Protein AF-0000000066460357 (afdb_homodimer)

Solvent-accessible surface area (backbone atoms only — not comparable to full-atom values): 44525 Å² total; per-residue (Å²): 132,82,74,76,64,81,78,80,60,92,70,39,33,59,37,8,49,44,12,53,27,38,51,26,32,54,43,13,51,53,34,51,32,76,46,50,54,50,42,19,39,23,78,43,82,84,43,71,56,50,73,52,26,32,72,58,51,26,42,52,59,30,25,70,37,24,52,31,45,53,32,20,38,32,20,19,54,67,32,37,60,44,50,45,26,42,76,66,70,34,50,58,61,23,48,52,50,48,23,51,49,55,44,48,48,54,47,56,51,48,47,58,50,44,53,46,48,50,51,37,44,52,38,20,59,70,44,53,22,56,67,21,54,30,39,63,30,58,68,48,24,77,60,31,42,69,49,61,95,40,70,68,57,42,50,53,51,49,52,42,46,68,51,53,23,70,74,80,30,46,44,84,61,46,67,82,52,34,57,56,42,50,50,53,51,46,49,51,51,48,52,47,50,49,39,35,42,56,56,40,34,72,73,50,49,56,51,51,44,51,47,51,26,52,48,21,50,62,72,59,31,52,70,45,46,35,25,24,36,50,10,35,53,50,22,51,49,44,62,73,45,48,84,48,34,42,68,68,52,62,80,66,53,24,55,51,35,28,53,50,8,44,48,41,39,33,56,38,77,37,62,34,72,45,37,72,72,42,30,52,54,49,60,60,48,61,76,73,49,51,82,94,55,62,66,47,44,47,40,19,42,52,7,42,51,39,25,49,53,13,40,61,31,21,55,65,53,33,55,58,24,51,32,66,68,31,36,52,37,21,64,31,21,63,47,37,63,65,42,47,64,58,41,42,37,33,57,46,43,47,71,61,33,46,69,58,54,73,73,42,67,65,50,45,99,86,65,46,77,46,63,40,75,77,65,62,74,70,56,48,69,61,48,48,61,52,46,50,49,51,47,51,50,51,15,48,49,39,60,68,63,46,46,52,52,47,46,50,50,48,50,50,48,43,64,69,37,31,31,78,87,64,55,58,71,62,91,66,78,81,73,62,67,71,44,54,90,45,133,80,75,75,66,82,77,80,62,91,70,40,33,59,38,9,49,45,12,52,27,39,53,26,35,55,44,13,53,52,34,51,31,76,47,51,55,52,42,18,38,24,76,43,82,82,43,72,56,50,72,51,27,34,73,58,51,26,42,51,58,31,26,70,36,24,52,30,44,51,32,20,39,32,20,20,55,68,33,36,61,44,50,45,27,41,76,67,71,34,49,58,60,24,47,52,50,47,23,50,47,57,44,48,49,54,48,58,51,49,48,56,50,45,52,46,47,51,50,37,45,51,38,18,61,71,44,53,21,56,66,21,53,31,39,63,31,56,67,47,24,77,60,30,43,68,49,61,96,40,70,68,56,42,50,53,51,47,52,41,44,68,52,53,23,69,72,78,29,49,40,87,62,46,66,83,53,33,57,56,43,50,51,53,51,47,49,52,51,48,52,48,52,48,38,36,43,57,57,39,31,72,74,50,48,55,51,50,43,50,48,52,27,51,47,21,48,62,72,58,32,52,71,45,44,35,25,24,36,50,11,35,52,49,23,51,48,43,63,73,45,49,83,48,35,42,67,68,52,62,80,66,53,25,54,51,34,29,53,49,9,43,48,42,39,33,56,38,76,36,61,34,71,46,36,72,73,42,30,54,52,50,60,60,48,61,75,73,50,51,82,94,57,62,65,48,45,46,40,19,43,51,8,42,50,38,24,49,52,12,39,61,32,21,56,65,54,33,54,58,23,50,31,67,68,31,37,52,37,19,62,30,21,63,48,37,62,64,42,46,63,58,42,43,37,34,57,45,44,47,70,60,34,47,70,57,54,74,74,41,67,66,51,45,100,85,65,45,77,45,62,40,76,78,63,62,74,70,56,47,67,60,48,47,60,53,46,51,50,51,48,52,50,52,17,48,48,37,60,68,62,46,48,54,54,48,48,50,49,46,49,49,48,43,64,69,37,32,32,77,86,66,55,58,70,61,92,68,80,80,74,60,70,68,45,55,90,44

InterPro domains:
  IPR002656 Acyltransferase 3 domain [PF01757] (12-392)
  IPR050879 Acyltransferase 3 [PTHR23028] (8-419)

Structure (mmCIF, N/CA/C/O backbone):
data_AF-0000000066460357-model_v1
#
loop_
_entity.id
_entity.type
_entity.pdbx_description
1 polymer 'Acyltransferase 3 domain-containing protein'
#
loop_
_atom_site.group_PDB
_atom_site.id
_atom_site.type_symbol
_atom_site.label_atom_id
_atom_site.label_alt_id
_atom_site.label_comp_id
_atom_site.label_asym_id
_atom_site.label_entity_id
_atom_site.label_seq_id
_atom_site.pdbx_PDB_ins_code
_atom_site.Cartn_x
_atom_site.Cartn_y
_atom_site.Cartn_z
_atom_site.occupancy
_atom_site.B_iso_or_equiv
_atom_site.auth_seq_id
_atom_site.auth_comp_id
_atom_site.auth_asym_id
_atom_site.auth_atom_id
_atom_site.pdbx_PDB_model_num
ATOM 1 N N . MET A 1 1 ? -29.281 -44.375 -4.352 1 26.3 1 MET A N 1
ATOM 2 C CA . MET A 1 1 ? -29.156 -42.906 -4.336 1 26.3 1 MET A CA 1
ATOM 3 C C . MET A 1 1 ? -27.766 -42.469 -4.793 1 26.3 1 MET A C 1
ATOM 5 O O . MET A 1 1 ? -26.766 -42.75 -4.117 1 26.3 1 MET A O 1
ATOM 9 N N . ALA A 1 2 ? -27.609 -42.406 -6.062 1 32.72 2 ALA A N 1
ATOM 10 C CA . ALA A 1 2 ? -26.375 -42.062 -6.758 1 32.72 2 ALA A CA 1
ATOM 11 C C . ALA A 1 2 ? -25.859 -40.688 -6.312 1 32.72 2 ALA A C 1
ATOM 13 O O . ALA A 1 2 ? -26.594 -39.719 -6.34 1 32.72 2 ALA A O 1
ATOM 14 N N . SER A 1 3 ? -24.984 -40.656 -5.395 1 31.81 3 SER A N 1
ATOM 15 C CA . SER A 1 3 ? -24.359 -39.469 -4.816 1 31.81 3 SER A CA 1
ATOM 16 C C . SER A 1 3 ? -23.984 -38.438 -5.898 1 31.81 3 SER A C 1
ATOM 18 O O . SER A 1 3 ? -23.375 -38.812 -6.906 1 31.81 3 SER A O 1
ATOM 20 N N . ALA A 1 4 ? -24.828 -37.438 -6.18 1 36 4 ALA A N 1
ATOM 21 C CA . ALA A 1 4 ? -24.578 -36.312 -7.086 1 36 4 ALA A CA 1
ATOM 22 C C . ALA A 1 4 ? -23.125 -35.844 -7 1 36 4 ALA A C 1
ATOM 24 O O . ALA A 1 4 ? -22.625 -35.594 -5.91 1 36 4 ALA A O 1
ATOM 25 N N . GLY A 1 5 ? -22.281 -36.312 -7.809 1 35.75 5 GLY A N 1
ATOM 26 C CA . GLY A 1 5 ? -20.891 -35.875 -7.863 1 35.75 5 GLY A CA 1
ATOM 27 C C . GLY A 1 5 ? -20.703 -34.406 -7.578 1 35.75 5 GLY A C 1
ATOM 28 O O . GLY A 1 5 ? -21.656 -33.625 -7.637 1 35.75 5 GLY A O 1
ATOM 29 N N . PRO A 1 6 ? -19.734 -34 -6.758 1 42.41 6 PRO A N 1
ATOM 30 C CA . PRO A 1 6 ? -19.531 -32.594 -6.465 1 42.41 6 PRO A CA 1
ATOM 31 C C . PRO A 1 6 ? -19.828 -31.688 -7.664 1 42.41 6 PRO A C 1
ATOM 33 O O . PRO A 1 6 ? -19.578 -32.062 -8.805 1 42.41 6 PRO A O 1
ATOM 36 N N . LYS A 1 7 ? -20.828 -30.891 -7.609 1 46.03 7 LYS A N 1
ATOM 37 C CA . LYS A 1 7 ? -21.266 -29.953 -8.641 1 46.03 7 LYS A CA 1
ATOM 38 C C . LYS A 1 7 ? -20.062 -29.297 -9.312 1 46.03 7 LYS A C 1
ATOM 40 O O . LYS A 1 7 ? -19.203 -28.734 -8.648 1 46.03 7 LYS A O 1
ATOM 45 N N . LYS A 1 8 ? -19.703 -29.688 -10.555 1 47.88 8 LYS A N 1
ATOM 46 C CA . LYS A 1 8 ? -18.688 -29.141 -11.43 1 47.88 8 LYS A CA 1
ATOM 47 C C . LYS A 1 8 ? -18.703 -27.609 -11.414 1 47.88 8 LYS A C 1
ATOM 49 O O . LYS A 1 8 ? -19.734 -27 -11.711 1 47.88 8 LYS A O 1
ATOM 54 N N . ARG A 1 9 ? -17.812 -26.938 -10.672 1 55.19 9 ARG A N 1
ATOM 55 C CA . ARG A 1 9 ? -17.75 -25.484 -10.648 1 55.19 9 ARG A CA 1
ATOM 56 C C . ARG A 1 9 ? -17.453 -24.906 -12.031 1 55.19 9 ARG A C 1
ATOM 58 O O . ARG A 1 9 ? -16.594 -25.422 -12.75 1 55.19 9 ARG A O 1
ATOM 65 N N . GLU A 1 10 ? -18.328 -24.109 -12.711 1 55.16 10 GLU A N 1
ATOM 66 C CA . GLU A 1 10 ? -18.234 -23.469 -14.016 1 55.16 10 GLU A CA 1
ATOM 67 C C . GLU A 1 10 ? -16.844 -22.875 -14.234 1 55.16 10 GLU A C 1
ATOM 69 O O . GLU A 1 10 ? -16.359 -22.828 -15.367 1 55.16 10 GLU A O 1
ATOM 74 N N . ASP A 1 11 ? -16.125 -22.422 -13.227 1 63.09 11 ASP A N 1
ATOM 75 C CA . ASP A 1 11 ? -14.828 -21.781 -13.398 1 63.09 11 ASP A CA 1
ATOM 76 C C . ASP A 1 11 ? -13.688 -22.719 -13.031 1 63.09 11 ASP A C 1
ATOM 78 O O . ASP A 1 11 ? -12.633 -22.281 -12.57 1 63.09 11 ASP A O 1
ATOM 82 N N . ASN A 1 12 ? -13.734 -23.953 -13.367 1 80.75 12 ASN A N 1
ATOM 83 C CA . ASN A 1 12 ? -12.789 -25.031 -13.086 1 80.75 12 ASN A CA 1
ATOM 84 C C . ASN A 1 12 ? -11.562 -24.938 -13.977 1 80.75 12 ASN A C 1
ATOM 86 O O . ASN A 1 12 ? -10.477 -25.375 -13.594 1 80.75 12 ASN A O 1
ATOM 90 N N . TRP A 1 13 ? -11.719 -24.297 -15.125 1 90.81 13 TRP A N 1
ATOM 91 C CA . TRP A 1 13 ? -10.586 -24.203 -16.031 1 90.81 13 TRP A CA 1
ATOM 92 C C . TRP A 1 13 ? -9.484 -23.328 -15.453 1 90.81 13 TRP A C 1
ATOM 94 O O . TRP A 1 13 ? -8.305 -23.516 -15.75 1 90.81 13 TRP A O 1
ATOM 104 N N . VAL A 1 14 ? -9.805 -22.406 -14.586 1 94.25 14 VAL A N 1
ATOM 105 C CA . VAL A 1 14 ? -8.844 -21.516 -13.945 1 94.25 14 VAL A CA 1
ATOM 106 C C . VAL A 1 14 ? -7.938 -22.328 -13.016 1 94.25 14 VAL A C 1
ATOM 108 O O . VAL A 1 14 ? -6.738 -22.062 -12.922 1 94.25 14 VAL A O 1
ATOM 111 N N . ASP A 1 15 ? -8.484 -23.312 -12.406 1 93.5 15 ASP A N 1
ATOM 112 C CA . ASP A 1 15 ? -7.691 -24.188 -11.547 1 93.5 15 ASP A CA 1
ATOM 113 C C . ASP A 1 15 ? -6.656 -24.969 -12.359 1 93.5 15 ASP A C 1
ATOM 115 O O . ASP A 1 15 ? -5.504 -25.094 -11.938 1 93.5 15 ASP A O 1
ATOM 119 N N . GLY A 1 16 ? -7.16 -25.469 -13.414 1 95.88 16 GLY A N 1
ATOM 120 C CA . GLY A 1 16 ? -6.219 -26.156 -14.289 1 95.88 16 GLY A CA 1
ATOM 121 C C . GLY A 1 16 ? -5.082 -25.266 -14.75 1 95.88 16 GLY A C 1
ATOM 122 O O . GLY A 1 16 ? -3.928 -25.703 -14.789 1 95.88 16 GLY A O 1
ATOM 123 N N . LEU A 1 17 ? -5.402 -24.078 -15.125 1 96.62 17 LEU A N 1
ATOM 124 C CA . LEU A 1 17 ? -4.395 -23.125 -15.578 1 96.62 17 LEU A CA 1
ATOM 125 C C . LEU A 1 17 ? -3.408 -22.797 -14.461 1 96.62 17 LEU A C 1
ATOM 127 O O . LEU A 1 17 ? -2.205 -22.672 -14.711 1 96.62 17 LEU A O 1
ATOM 131 N N . ARG A 1 18 ? -3.842 -22.688 -13.289 1 96.19 18 ARG A N 1
ATOM 132 C CA . ARG A 1 18 ? -2.986 -22.469 -12.125 1 96.19 18 ARG A CA 1
ATOM 133 C C . ARG A 1 18 ? -1.989 -23.609 -11.961 1 96.19 18 ARG A C 1
ATOM 135 O O . ARG A 1 18 ? -0.828 -23.375 -11.617 1 96.19 18 ARG A O 1
ATOM 142 N N . GLY A 1 19 ? -2.535 -24.766 -12.156 1 96.5 19 GLY A N 1
ATOM 143 C CA . GLY A 1 19 ? -1.674 -25.938 -12.078 1 96.5 19 GLY A CA 1
ATOM 144 C C . GLY A 1 19 ? -0.547 -25.906 -13.094 1 96.5 19 GLY A C 1
ATOM 145 O O . GLY A 1 19 ? 0.609 -26.172 -12.758 1 96.5 19 GLY A O 1
ATOM 146 N N . VAL A 1 20 ? -0.904 -25.547 -14.258 1 96.5 20 VAL A N 1
ATOM 147 C CA . VAL A 1 20 ? 0.094 -25.453 -15.32 1 96.5 20 VAL A CA 1
ATOM 148 C C . VAL A 1 20 ? 1.112 -24.375 -14.984 1 96.5 20 VAL A C 1
ATOM 150 O O . VAL A 1 20 ? 2.32 -24.578 -15.133 1 96.5 20 VAL A O 1
ATOM 153 N N . ALA A 1 21 ? 0.624 -23.266 -14.562 1 97.19 21 ALA A N 1
ATOM 154 C CA . ALA A 1 21 ? 1.496 -22.156 -14.211 1 97.19 21 ALA A CA 1
ATOM 155 C C . ALA A 1 21 ? 2.459 -22.547 -13.094 1 97.19 21 ALA A C 1
ATOM 157 O O . ALA A 1 21 ? 3.646 -22.203 -13.141 1 97.19 21 ALA A O 1
ATOM 158 N N . SER A 1 22 ? 1.971 -23.234 -12.133 1 97 22 SER A N 1
ATOM 159 C CA . SER A 1 22 ? 2.811 -23.672 -11.023 1 97 22 SER A CA 1
ATOM 160 C C . SER A 1 22 ? 3.904 -24.625 -11.492 1 97 22 SER A C 1
ATOM 162 O O . SER A 1 22 ? 5.047 -24.531 -11.039 1 97 22 SER A O 1
ATOM 164 N N . PHE A 1 23 ? 3.531 -25.5 -12.344 1 97.31 23 PHE A N 1
ATOM 165 C CA . PHE A 1 23 ? 4.5 -26.422 -12.922 1 97.31 23 PHE A CA 1
ATOM 166 C C . PHE A 1 23 ? 5.586 -25.656 -13.672 1 97.31 23 PHE A C 1
ATOM 168 O O . PHE A 1 23 ? 6.773 -25.969 -13.539 1 97.31 23 PHE A O 1
ATOM 175 N N . ILE A 1 24 ? 5.188 -24.688 -14.391 1 97.38 24 ILE A N 1
ATOM 176 C CA . ILE A 1 24 ? 6.125 -23.891 -15.188 1 97.38 24 ILE A CA 1
ATOM 177 C C . ILE A 1 24 ? 7.047 -23.109 -14.258 1 97.38 24 ILE A C 1
ATOM 179 O O . ILE A 1 24 ? 8.234 -22.938 -14.555 1 97.38 24 ILE A O 1
ATOM 183 N N . VAL A 1 25 ? 6.547 -22.641 -13.164 1 97.31 25 VAL A N 1
ATOM 184 C CA . VAL A 1 25 ? 7.359 -21.891 -12.203 1 97.31 25 VAL A CA 1
ATOM 185 C C . VAL A 1 25 ? 8.484 -22.781 -11.68 1 97.31 25 VAL A C 1
ATOM 187 O O . VAL A 1 25 ? 9.641 -22.375 -11.641 1 97.31 25 VAL A O 1
ATOM 190 N N . VAL A 1 26 ? 8.172 -23.969 -11.297 1 97.94 26 VAL A N 1
ATOM 191 C CA . VAL A 1 26 ? 9.164 -24.891 -10.758 1 97.94 26 VAL A CA 1
ATOM 192 C C . VAL A 1 26 ? 10.195 -25.234 -11.828 1 97.94 26 VAL A C 1
ATOM 194 O O . VAL A 1 26 ? 11.398 -25.172 -11.586 1 97.94 26 VAL A O 1
ATOM 197 N N . THR A 1 27 ? 9.688 -25.531 -13 1 97.62 27 THR A N 1
ATOM 198 C CA . THR A 1 27 ? 10.578 -25.844 -14.109 1 97.62 27 THR A CA 1
ATOM 199 C C . THR A 1 27 ? 11.477 -24.641 -14.43 1 97.62 27 THR A C 1
ATOM 201 O O . THR A 1 27 ? 12.672 -24.812 -14.703 1 97.62 27 THR A O 1
ATOM 204 N N . GLY A 1 28 ? 10.859 -23.516 -14.414 1 96.94 28 GLY A N 1
ATOM 205 C CA . GLY A 1 28 ? 11.641 -22.297 -14.633 1 96.94 28 GLY A CA 1
ATOM 206 C C . GLY A 1 28 ? 12.773 -22.125 -13.641 1 96.94 28 GLY A C 1
ATOM 207 O O . GLY A 1 28 ? 13.883 -21.75 -14.023 1 96.94 28 GLY A O 1
ATOM 208 N N . HIS A 1 29 ? 12.555 -22.406 -12.43 1 97.38 29 HIS A N 1
ATOM 209 C CA . HIS A 1 29 ? 13.586 -22.266 -11.406 1 97.38 29 HIS A CA 1
ATOM 210 C C . HIS A 1 29 ? 14.664 -23.328 -11.562 1 97.38 29 HIS A C 1
ATOM 212 O O . HIS A 1 29 ? 15.852 -23.062 -11.367 1 97.38 29 HIS A O 1
ATOM 218 N N . ILE A 1 30 ? 14.25 -24.5 -11.922 1 96.94 30 ILE A N 1
ATOM 219 C CA . ILE A 1 30 ? 15.219 -25.562 -12.172 1 96.94 30 ILE A CA 1
ATOM 220 C C . ILE A 1 30 ? 16.125 -25.172 -13.344 1 96.94 30 ILE A C 1
ATOM 222 O O . ILE A 1 30 ? 17.344 -25.297 -13.258 1 96.94 30 ILE A O 1
ATOM 226 N N . CYS A 1 31 ? 15.516 -24.672 -14.359 1 96.19 31 CYS A N 1
ATOM 227 C CA . CYS A 1 31 ? 16.281 -24.25 -15.523 1 96.19 31 CYS A CA 1
ATOM 228 C C . CYS A 1 31 ? 17.172 -23.062 -15.188 1 96.19 31 CYS A C 1
ATOM 230 O O . CYS A 1 31 ? 18.312 -22.969 -15.664 1 96.19 31 CYS A O 1
ATOM 232 N N . THR A 1 32 ? 16.672 -22.156 -14.445 1 96 32 THR A N 1
ATOM 233 C CA . THR A 1 32 ? 17.484 -21.016 -14.016 1 96 32 THR A CA 1
ATOM 234 C C . THR A 1 32 ? 18.719 -21.5 -13.25 1 96 32 THR A C 1
ATOM 236 O O . THR A 1 32 ? 19.797 -20.906 -13.383 1 96 32 THR A O 1
ATOM 239 N N . ALA A 1 33 ? 18.578 -22.547 -12.547 1 95.62 33 ALA A N 1
ATOM 240 C CA . ALA A 1 33 ? 19.656 -23.062 -11.734 1 95.62 33 ALA A CA 1
ATOM 241 C C . ALA A 1 33 ? 20.672 -23.812 -12.586 1 95.62 33 ALA A C 1
ATOM 243 O O . ALA A 1 33 ? 21.891 -23.609 -12.453 1 95.62 33 ALA A O 1
ATOM 244 N N . PHE A 1 34 ? 20.234 -24.625 -13.523 1 95.5 34 PHE A N 1
ATOM 245 C CA . PHE A 1 34 ? 21.141 -25.594 -14.133 1 95.5 34 PHE A CA 1
ATOM 246 C C . PHE A 1 34 ? 21.438 -25.203 -15.578 1 95.5 34 PHE A C 1
ATOM 248 O O . PHE A 1 34 ? 22.469 -25.594 -16.125 1 95.5 34 PHE A O 1
ATOM 255 N N . VAL A 1 35 ? 20.5 -24.547 -16.25 1 94.62 35 VAL A N 1
ATOM 256 C CA . VAL A 1 35 ? 20.703 -24.156 -17.641 1 94.62 35 VAL A CA 1
ATOM 257 C C . VAL A 1 35 ? 20.25 -22.719 -17.844 1 94.62 35 VAL A C 1
ATOM 259 O O . VAL A 1 35 ? 19.391 -22.438 -18.688 1 94.62 35 VAL A O 1
ATOM 262 N N . PRO A 1 36 ? 20.859 -21.719 -17.188 1 94.69 36 PRO A N 1
ATOM 263 C CA . PRO A 1 36 ? 20.422 -20.328 -17.203 1 94.69 36 PRO A CA 1
ATOM 264 C C . PRO A 1 36 ? 20.516 -19.703 -18.594 1 94.69 36 PRO A C 1
ATOM 266 O O . PRO A 1 36 ? 19.875 -18.688 -18.859 1 94.69 36 PRO A O 1
ATOM 269 N N . TYR A 1 37 ? 21.312 -20.281 -19.547 1 95 37 TYR A N 1
ATOM 270 C CA . TYR A 1 37 ? 21.469 -19.734 -20.875 1 95 37 TYR A CA 1
ATOM 271 C C . TYR A 1 37 ? 20.156 -19.781 -21.641 1 95 37 TYR A C 1
ATOM 273 O O . TYR A 1 37 ? 19.984 -19.109 -22.656 1 95 37 TYR A O 1
ATOM 281 N N . LEU A 1 38 ? 19.188 -20.594 -21.125 1 96.75 38 LEU A N 1
ATOM 282 C CA . LEU A 1 38 ? 17.891 -20.75 -21.797 1 96.75 38 LEU A CA 1
ATOM 283 C C . LEU A 1 38 ? 17.062 -19.469 -21.672 1 96.75 38 LEU A C 1
ATOM 285 O O . LEU A 1 38 ? 16.078 -19.297 -22.391 1 96.75 38 LEU A O 1
ATOM 289 N N . HIS A 1 39 ? 17.438 -18.531 -20.812 1 97.19 39 HIS A N 1
ATOM 290 C CA . HIS A 1 39 ? 16.688 -17.297 -20.656 1 97.19 39 HIS A CA 1
ATOM 291 C C . HIS A 1 39 ? 16.953 -16.328 -21.797 1 97.19 39 HIS A C 1
ATOM 293 O O . HIS A 1 39 ? 16.25 -15.328 -21.953 1 97.19 39 HIS A O 1
ATOM 299 N N . SER A 1 40 ? 17.953 -16.656 -22.625 1 97.75 40 SER A N 1
ATOM 300 C CA . SER A 1 40 ? 18.266 -15.906 -23.828 1 97.75 40 SER A CA 1
ATOM 301 C C . SER A 1 40 ? 17.766 -16.625 -25.078 1 97.75 40 SER A C 1
ATOM 303 O O . SER A 1 40 ? 17.562 -17.844 -25.062 1 97.75 40 SER A O 1
ATOM 305 N N . PRO A 1 41 ? 17.5 -15.891 -26.109 1 97.56 41 PRO A N 1
ATOM 306 C CA . PRO A 1 41 ? 16.984 -16.531 -27.312 1 97.56 41 PRO A CA 1
ATOM 307 C C . PRO A 1 41 ? 18.047 -17.328 -28.062 1 97.56 41 PRO A C 1
ATOM 309 O O . PRO A 1 41 ? 17.719 -18.062 -29.016 1 97.56 41 PRO A O 1
ATOM 312 N N . ALA A 1 42 ? 19.328 -17.172 -27.625 1 97.81 42 ALA A N 1
ATOM 313 C CA . ALA A 1 42 ? 20.484 -17.922 -28.141 1 97.81 42 ALA A CA 1
ATOM 314 C C . ALA A 1 42 ? 21.516 -18.125 -27.047 1 97.81 42 ALA A C 1
ATOM 316 O O . ALA A 1 42 ? 21.5 -17.422 -26.016 1 97.81 42 ALA A O 1
ATOM 317 N N . PRO A 1 43 ? 22.344 -19.172 -27.266 1 96.06 43 PRO A N 1
ATOM 318 C CA . PRO A 1 43 ? 23.359 -19.406 -26.234 1 96.06 43 PRO A CA 1
ATOM 319 C C . PRO A 1 43 ? 24.375 -18.281 -26.141 1 96.06 43 PRO A C 1
ATOM 321 O O . PRO A 1 43 ? 24.938 -18.031 -25.062 1 96.06 43 PRO A O 1
ATOM 324 N N . ARG A 1 44 ? 24.688 -17.672 -27.234 1 95.62 44 ARG A N 1
ATOM 325 C CA . ARG A 1 44 ? 25.562 -16.5 -27.312 1 95.62 44 ARG A CA 1
ATOM 326 C C . ARG A 1 44 ? 25.188 -15.609 -28.484 1 95.62 44 ARG A C 1
ATOM 328 O O . ARG A 1 44 ? 24.406 -16.016 -29.359 1 95.62 44 ARG A O 1
ATOM 335 N N . GLU A 1 45 ? 25.719 -14.43 -28.406 1 95.69 45 GLU A N 1
ATOM 336 C CA . GLU A 1 45 ? 25.453 -13.5 -29.516 1 95.69 45 GLU A CA 1
ATOM 337 C C . GLU A 1 45 ? 25.969 -14.062 -30.844 1 95.69 45 GLU A C 1
ATOM 339 O O . GLU A 1 45 ? 27.094 -14.531 -30.922 1 95.69 45 GLU A O 1
ATOM 344 N N . GLY A 1 46 ? 25.125 -14.078 -31.875 1 94.94 46 GLY A N 1
ATOM 345 C CA . GLY A 1 46 ? 25.531 -14.531 -33.188 1 94.94 46 GLY A CA 1
ATOM 346 C C . GLY A 1 46 ? 25.297 -16.016 -33.406 1 94.94 46 GLY A C 1
ATOM 347 O O . GLY A 1 46 ? 25.375 -16.5 -34.531 1 94.94 46 GLY A O 1
ATOM 348 N N . ALA A 1 47 ? 25.047 -16.734 -32.344 1 96.06 47 ALA A N 1
ATOM 349 C CA . ALA A 1 47 ? 24.828 -18.172 -32.469 1 96.06 47 ALA A CA 1
ATOM 350 C C . ALA A 1 47 ? 23.359 -18.469 -32.75 1 96.06 47 ALA A C 1
ATOM 352 O O . ALA A 1 47 ? 22.484 -17.641 -32.5 1 96.06 47 ALA A O 1
ATOM 353 N N . GLY A 1 48 ? 23.156 -19.656 -33.312 1 95.75 48 GLY A N 1
ATOM 354 C CA . GLY A 1 48 ? 21.797 -20.125 -33.531 1 95.75 48 GLY A CA 1
ATOM 355 C C . GLY A 1 48 ? 21.125 -20.625 -32.25 1 95.75 48 GLY A C 1
ATOM 356 O O . GLY A 1 48 ? 21.812 -21.078 -31.344 1 95.75 48 GLY A O 1
ATOM 357 N N . PRO A 1 49 ? 19.844 -20.531 -32.25 1 96.56 49 PRO A N 1
ATOM 358 C CA . PRO A 1 49 ? 19.094 -20.953 -31.047 1 96.56 49 PRO A CA 1
ATOM 359 C C . PRO A 1 49 ? 19.078 -22.469 -30.875 1 96.56 49 PRO A C 1
ATOM 361 O O . PRO A 1 49 ? 19.125 -23.203 -31.859 1 96.56 49 PRO A O 1
ATOM 364 N N . LEU A 1 50 ? 19.047 -22.906 -29.656 1 96.19 50 LEU A N 1
ATOM 365 C CA . LEU A 1 50 ? 18.734 -24.281 -29.328 1 96.19 50 LEU A CA 1
ATOM 366 C C . LEU A 1 50 ? 17.234 -24.516 -29.312 1 96.19 50 LEU A C 1
ATOM 368 O O . LEU A 1 50 ? 16.453 -23.562 -29.359 1 96.19 50 LEU A O 1
ATOM 372 N N . LEU A 1 51 ? 16.844 -25.719 -29.188 1 96 51 LEU A N 1
ATOM 373 C CA . LEU A 1 51 ? 15.43 -26.078 -29.281 1 96 51 LEU A CA 1
ATOM 374 C C . LEU A 1 51 ? 14.602 -25.312 -28.25 1 96 51 LEU A C 1
ATOM 376 O O . LEU A 1 51 ? 13.625 -24.641 -28.594 1 96 51 LEU A O 1
ATOM 380 N N . PHE A 1 52 ? 15.062 -25.312 -26.984 1 96.56 52 PHE A N 1
ATOM 381 C CA . PHE A 1 52 ? 14.289 -24.734 -25.906 1 96.56 52 PHE A CA 1
ATOM 382 C C . PHE A 1 52 ? 14.539 -23.234 -25.797 1 96.56 52 PHE A C 1
ATOM 384 O O . PHE A 1 52 ? 14.188 -22.609 -24.797 1 96.56 52 PHE A O 1
ATOM 391 N N . GLN A 1 53 ? 15.148 -22.672 -26.828 1 97.69 53 GLN A N 1
ATOM 392 C CA . GLN A 1 53 ? 15.305 -21.234 -26.938 1 97.69 53 GLN A CA 1
ATOM 393 C C . GLN A 1 53 ? 14.422 -20.656 -28.047 1 97.69 53 GLN A C 1
ATOM 395 O O . GLN A 1 53 ? 14.32 -19.438 -28.203 1 97.69 53 GLN A O 1
ATOM 400 N N . LEU A 1 54 ? 13.75 -21.594 -28.734 1 97.19 54 LEU A N 1
ATOM 401 C CA . LEU A 1 54 ? 12.812 -21.203 -29.781 1 97.19 54 LEU A CA 1
ATOM 402 C C . LEU A 1 54 ? 11.461 -20.812 -29.188 1 97.19 54 LEU A C 1
ATOM 404 O O . LEU A 1 54 ? 11.086 -21.297 -28.125 1 97.19 54 LEU A O 1
ATOM 408 N N . PRO A 1 55 ? 10.742 -19.906 -29.891 1 97.31 55 PRO A N 1
ATOM 409 C CA . PRO A 1 55 ? 9.406 -19.562 -29.406 1 97.31 55 PRO A CA 1
ATOM 410 C C . PRO A 1 55 ? 8.555 -20.797 -29.109 1 97.31 55 PRO A C 1
ATOM 412 O O . PRO A 1 55 ? 8.672 -21.812 -29.797 1 97.31 55 PRO A O 1
ATOM 415 N N . PHE A 1 56 ? 7.703 -20.719 -28.141 1 97.56 56 PHE A N 1
ATOM 416 C CA . PHE A 1 56 ? 6.816 -21.766 -27.688 1 97.56 56 PHE A CA 1
ATOM 417 C C . PHE A 1 56 ? 7.578 -22.797 -26.844 1 97.56 56 PHE A C 1
ATOM 419 O O . PHE A 1 56 ? 7.207 -23.078 -25.703 1 97.56 56 PHE A O 1
ATOM 426 N N . PHE A 1 57 ? 8.695 -23.266 -27.281 1 97.31 57 PHE A N 1
ATOM 427 C CA . PHE A 1 57 ? 9.453 -24.266 -26.562 1 97.31 57 PHE A CA 1
ATOM 428 C C . PHE A 1 57 ? 10.148 -23.656 -25.344 1 97.31 57 PHE A C 1
ATOM 430 O O . PHE A 1 57 ? 10.344 -24.328 -24.328 1 97.31 57 PHE A O 1
ATOM 437 N N . ARG A 1 58 ? 10.461 -22.469 -25.469 1 97.19 58 ARG A N 1
ATOM 438 C CA . ARG A 1 58 ? 11.211 -21.797 -24.406 1 97.19 58 ARG A CA 1
ATOM 439 C C . ARG A 1 58 ? 10.305 -21.484 -23.203 1 97.19 58 ARG A C 1
ATOM 441 O O . ARG A 1 58 ? 10.781 -21.047 -22.156 1 97.19 58 ARG A O 1
ATOM 448 N N . LEU A 1 59 ? 9.031 -21.734 -23.297 1 97.06 59 LEU A N 1
ATOM 449 C CA . LEU A 1 59 ? 8.094 -21.438 -22.219 1 97.06 59 LEU A CA 1
ATOM 450 C C . LEU A 1 59 ? 8.367 -22.344 -21.016 1 97.06 59 LEU A C 1
ATOM 452 O O . LEU A 1 59 ? 7.828 -22.125 -19.922 1 97.06 59 LEU A O 1
ATOM 456 N N . VAL A 1 60 ? 9.281 -23.297 -21.156 1 93.12 60 VAL A N 1
ATOM 457 C CA . VAL A 1 60 ? 9.727 -24.125 -20.031 1 93.12 60 VAL A CA 1
ATOM 458 C C . VAL A 1 60 ? 10.414 -23.25 -19 1 93.12 60 VAL A C 1
ATOM 460 O O . VAL A 1 60 ? 10.406 -23.562 -17.797 1 93.12 60 VAL A O 1
ATOM 463 N N . VAL A 1 61 ? 10.984 -22.125 -19.484 1 94.81 61 VAL A N 1
ATOM 464 C CA . VAL A 1 61 ? 11.617 -21.188 -18.562 1 94.81 61 VAL A CA 1
ATOM 465 C C . VAL A 1 61 ? 10.719 -19.969 -18.375 1 94.81 61 VAL A C 1
ATOM 467 O O . VAL A 1 61 ? 11.203 -18.875 -18.016 1 94.81 61 VAL A O 1
ATOM 470 N N . GLY A 1 62 ? 9.445 -20.094 -18.594 1 95.12 62 GLY A N 1
ATOM 471 C CA . GLY A 1 62 ? 8.508 -18.984 -18.594 1 95.12 62 GLY A CA 1
ATOM 472 C C . GLY A 1 62 ? 7.98 -18.656 -17.219 1 95.12 62 GLY A C 1
ATOM 473 O O . GLY A 1 62 ? 6.781 -18.438 -17.047 1 95.12 62 GLY A O 1
ATOM 474 N N . GLY A 1 63 ? 8.859 -18.641 -16.25 1 95.12 63 GLY A N 1
ATOM 475 C CA . GLY A 1 63 ? 8.438 -18.406 -14.875 1 95.12 63 GLY A CA 1
ATOM 476 C C . GLY A 1 63 ? 7.789 -17.047 -14.68 1 95.12 63 GLY A C 1
ATOM 477 O O . GLY A 1 63 ? 6.805 -16.938 -13.945 1 95.12 63 GLY A O 1
ATOM 478 N N . ARG A 1 64 ? 8.305 -16.047 -15.336 1 95.88 64 ARG A N 1
ATOM 479 C CA . ARG A 1 64 ? 7.738 -14.703 -15.227 1 95.88 64 ARG A CA 1
ATOM 480 C C . ARG A 1 64 ? 6.289 -14.68 -15.711 1 95.88 64 ARG A C 1
ATOM 482 O O . ARG A 1 64 ? 5.438 -14.023 -15.102 1 95.88 64 ARG A O 1
ATOM 489 N N . GLY A 1 65 ? 6.082 -15.406 -16.781 1 97.31 65 GLY A N 1
ATOM 490 C CA . GLY A 1 65 ? 4.723 -15.492 -17.297 1 97.31 65 GLY A CA 1
ATOM 491 C C . GLY A 1 65 ? 3.785 -16.25 -16.375 1 97.31 65 GLY A C 1
ATOM 492 O O . GLY A 1 65 ? 2.617 -15.883 -16.219 1 97.31 65 GLY A O 1
ATOM 493 N N . ALA A 1 66 ? 4.277 -17.297 -15.797 1 97.44 66 ALA A N 1
ATOM 494 C CA . ALA A 1 66 ? 3.473 -18.047 -14.844 1 97.44 66 ALA A CA 1
ATOM 495 C C . ALA A 1 66 ? 3.049 -17.172 -13.672 1 97.44 66 ALA A C 1
ATOM 497 O O . ALA A 1 66 ? 1.896 -17.219 -13.234 1 97.44 66 ALA A O 1
ATOM 498 N N . VAL A 1 67 ? 3.924 -16.391 -13.203 1 96.81 67 VAL A N 1
ATOM 499 C CA . VAL A 1 67 ? 3.615 -15.469 -12.117 1 96.81 67 VAL A CA 1
ATOM 500 C C . VAL A 1 67 ? 2.564 -14.461 -12.57 1 96.81 67 VAL A C 1
ATOM 502 O O . VAL A 1 67 ? 1.632 -14.148 -11.828 1 96.81 67 VAL A O 1
ATOM 505 N N . ALA A 1 68 ? 2.715 -13.961 -13.766 1 98.12 68 ALA A N 1
ATOM 506 C CA . ALA A 1 68 ? 1.72 -13.047 -14.32 1 98.12 68 ALA A CA 1
ATOM 507 C C . ALA A 1 68 ? 0.341 -13.695 -14.359 1 98.12 68 ALA A C 1
ATOM 509 O O . ALA A 1 68 ? -0.664 -13.062 -14.039 1 98.12 68 ALA A O 1
ATOM 510 N N . ILE A 1 69 ? 0.336 -14.914 -14.734 1 98.06 69 ILE A N 1
ATOM 511 C CA . ILE A 1 69 ? -0.921 -15.648 -14.781 1 98.06 69 ILE A CA 1
ATOM 512 C C . ILE A 1 69 ? -1.543 -15.711 -13.391 1 98.06 69 ILE A C 1
ATOM 514 O O . ILE A 1 69 ? -2.75 -15.508 -13.234 1 98.06 69 ILE A O 1
ATOM 518 N N . PHE A 1 70 ? -0.722 -15.953 -12.406 1 97.81 70 PHE A N 1
ATOM 519 C CA . PHE A 1 70 ? -1.229 -15.984 -11.039 1 97.81 70 PHE A CA 1
ATOM 520 C C . PHE A 1 70 ? -1.848 -14.641 -10.656 1 97.81 70 PHE A C 1
ATOM 522 O O . PHE A 1 70 ? -2.885 -14.602 -9.992 1 97.81 70 PHE A O 1
ATOM 529 N N . PHE A 1 71 ? -1.246 -13.57 -11.062 1 98.31 71 PHE A N 1
ATOM 530 C CA . PHE A 1 71 ? -1.775 -12.25 -10.75 1 98.31 71 PHE A CA 1
ATOM 531 C C . PHE A 1 71 ? -3.082 -12 -11.492 1 98.31 71 PHE A C 1
ATOM 533 O O . PHE A 1 71 ? -4.012 -11.406 -10.938 1 98.31 71 PHE A O 1
ATOM 540 N N . ILE A 1 72 ? -3.154 -12.43 -12.773 1 98.5 72 ILE A N 1
ATOM 541 C CA . ILE A 1 72 ? -4.391 -12.289 -13.539 1 98.5 72 ILE A CA 1
ATOM 542 C C . ILE A 1 72 ? -5.504 -13.086 -12.859 1 98.5 72 ILE A C 1
ATOM 544 O O . ILE A 1 72 ? -6.625 -12.594 -12.719 1 98.5 72 ILE A O 1
ATOM 548 N N . ILE A 1 73 ? -5.137 -14.234 -12.414 1 97.38 73 ILE A N 1
ATOM 549 C CA . ILE A 1 73 ? -6.113 -15.086 -11.734 1 97.38 73 ILE A CA 1
ATOM 550 C C . ILE A 1 73 ? -6.535 -14.438 -10.422 1 97.38 73 ILE A C 1
ATOM 552 O O . ILE A 1 73 ? -7.707 -14.5 -10.039 1 97.38 73 ILE A O 1
ATOM 556 N N . THR A 1 74 ? -5.629 -13.82 -9.734 1 96.69 74 THR A N 1
ATOM 557 C CA . THR A 1 74 ? -5.949 -13.094 -8.508 1 96.69 74 THR A CA 1
ATOM 558 C C . THR A 1 74 ? -6.996 -12.016 -8.773 1 96.69 74 THR A C 1
ATOM 560 O O . THR A 1 74 ? -7.988 -11.914 -8.055 1 96.69 74 THR A O 1
ATOM 563 N N . GLY A 1 75 ? -6.812 -11.25 -9.805 1 97.81 75 GLY A N 1
ATOM 564 C CA . GLY A 1 75 ? -7.789 -10.242 -10.18 1 97.81 75 GLY A CA 1
ATOM 565 C C . GLY A 1 75 ? -9.117 -10.836 -10.609 1 97.81 75 GLY A C 1
ATOM 566 O O . GLY A 1 75 ? -10.18 -10.297 -10.289 1 97.81 75 GLY A O 1
ATOM 567 N N . PHE A 1 76 ? -9.07 -11.969 -11.266 1 97.5 76 PHE A N 1
ATOM 568 C CA . PHE A 1 76 ? -10.25 -12.625 -11.82 1 97.5 76 PHE A CA 1
ATOM 569 C C . PHE A 1 76 ? -11.094 -13.234 -10.711 1 97.5 76 PHE A C 1
ATOM 571 O O . PHE A 1 76 ? -12.281 -12.914 -10.57 1 97.5 76 PHE A O 1
ATOM 578 N N . VAL A 1 77 ? -10.508 -13.992 -9.844 1 95.19 77 VAL A N 1
ATOM 579 C CA . VAL A 1 77 ? -11.234 -14.773 -8.844 1 95.19 77 VAL A CA 1
ATOM 580 C C . VAL A 1 77 ? -11.758 -13.852 -7.742 1 95.19 77 VAL A C 1
ATOM 582 O O . VAL A 1 77 ? -12.898 -14 -7.297 1 95.19 77 VAL A O 1
ATOM 585 N N . ASN A 1 78 ? -10.961 -12.867 -7.34 1 95.25 78 ASN A N 1
ATOM 586 C CA . ASN A 1 78 ? -11.367 -11.961 -6.273 1 95.25 78 ASN A CA 1
ATOM 587 C C . ASN A 1 78 ? -12.5 -11.047 -6.719 1 95.25 78 ASN A C 1
ATOM 589 O O . ASN A 1 78 ? -13.195 -10.453 -5.887 1 95.25 78 ASN A O 1
ATOM 593 N N . SER A 1 79 ? -12.703 -10.984 -7.996 1 97.31 79 SER A N 1
ATOM 594 C CA . SER A 1 79 ? -13.648 -10 -8.508 1 97.31 79 SER A CA 1
ATOM 595 C C . SER A 1 79 ? -14.969 -10.648 -8.906 1 97.31 79 SER A C 1
ATOM 597 O O . SER A 1 79 ? -15.977 -9.961 -9.07 1 97.31 79 SER A O 1
ATOM 599 N N . LEU A 1 80 ? -15.062 -11.953 -9.062 1 95.56 80 LEU A N 1
ATOM 600 C CA . LEU A 1 80 ? -16.219 -12.633 -9.633 1 95.56 80 LEU A CA 1
ATOM 601 C C . LEU A 1 80 ? -17.453 -12.391 -8.789 1 95.56 80 LEU A C 1
ATOM 603 O O . LEU A 1 80 ? -18.484 -11.93 -9.297 1 95.56 80 LEU A O 1
ATOM 607 N N . ASN A 1 81 ? -17.328 -12.609 -7.52 1 94.5 81 ASN A N 1
ATOM 608 C CA . ASN A 1 81 ? -18.484 -12.508 -6.637 1 94.5 81 ASN A CA 1
ATOM 609 C C . ASN A 1 81 ? -19 -11.078 -6.543 1 94.5 81 ASN A C 1
ATOM 611 O O . ASN A 1 81 ? -20.188 -10.82 -6.781 1 94.5 81 ASN A O 1
ATOM 615 N N . PRO A 1 82 ? -18.156 -10.148 -6.277 1 95.12 82 PRO A N 1
ATOM 616 C CA . PRO A 1 82 ? -18.625 -8.766 -6.203 1 95.12 82 PRO A CA 1
ATOM 617 C C . PRO A 1 82 ? -19.234 -8.273 -7.52 1 95.12 82 PRO A C 1
ATOM 619 O O . PRO A 1 82 ? -20.25 -7.594 -7.516 1 95.12 82 PRO A O 1
ATOM 622 N N . VAL A 1 83 ? -18.641 -8.633 -8.633 1 96.12 83 VAL A N 1
ATOM 623 C CA . VAL A 1 83 ? -19.141 -8.203 -9.93 1 96.12 83 VAL A CA 1
ATOM 624 C C . VAL A 1 83 ? -20.5 -8.828 -10.203 1 96.12 83 VAL A C 1
ATOM 626 O O . VAL A 1 83 ? -21.438 -8.141 -10.633 1 96.12 83 VAL A O 1
ATOM 629 N N . LYS A 1 84 ? -20.609 -10.109 -9.914 1 95.62 84 LYS A N 1
ATOM 630 C CA . LYS A 1 84 ? -21.875 -10.812 -10.125 1 95.62 84 LYS A CA 1
ATOM 631 C C . LYS A 1 84 ? -22.984 -10.195 -9.297 1 95.62 84 LYS A C 1
ATOM 633 O O . LYS A 1 84 ? -24.078 -9.938 -9.812 1 95.62 84 LYS A O 1
ATOM 638 N N . ASN A 1 85 ? -22.719 -9.938 -8.07 1 94.38 85 ASN A N 1
ATOM 639 C CA . ASN A 1 85 ? -23.734 -9.359 -7.188 1 94.38 85 ASN A CA 1
ATOM 640 C C . ASN A 1 85 ? -24.078 -7.93 -7.594 1 94.38 85 ASN A C 1
ATOM 642 O O . ASN A 1 85 ? -25.234 -7.516 -7.5 1 94.38 85 ASN A O 1
ATOM 646 N N . SER A 1 86 ? -23.125 -7.207 -7.992 1 92.31 86 SER A N 1
ATOM 647 C CA . SER A 1 86 ? -23.391 -5.852 -8.469 1 92.31 86 SER A CA 1
ATOM 648 C C . SER A 1 86 ? -24.297 -5.871 -9.703 1 92.31 86 SER A C 1
ATOM 650 O O . SER A 1 86 ? -25.234 -5.078 -9.797 1 92.31 86 SER A O 1
ATOM 652 N N . ARG A 1 87 ? -24.031 -6.805 -10.664 1 94.19 87 ARG A N 1
ATOM 653 C CA . ARG A 1 87 ? -24.844 -6.926 -11.867 1 94.19 87 ARG A CA 1
ATOM 654 C C . ARG A 1 87 ? -26.281 -7.301 -11.531 1 94.19 87 ARG A C 1
ATOM 656 O O . ARG A 1 87 ? -27.219 -6.906 -12.242 1 94.19 87 ARG A O 1
ATOM 663 N N . ASN A 1 88 ? -26.438 -7.988 -10.445 1 93.19 88 ASN A N 1
ATOM 664 C CA . ASN A 1 88 ? -27.75 -8.422 -10.016 1 93.19 88 ASN A CA 1
ATOM 665 C C . ASN A 1 88 ? -28.391 -7.414 -9.062 1 93.19 88 ASN A C 1
ATOM 667 O O . ASN A 1 88 ? -29.375 -7.727 -8.391 1 93.19 88 ASN A O 1
ATOM 671 N N . ASN A 1 89 ? -27.797 -6.262 -8.836 1 90.38 89 ASN A N 1
ATOM 672 C CA . ASN A 1 89 ? -28.266 -5.168 -7.992 1 90.38 89 ASN A CA 1
ATOM 673 C C . ASN A 1 89 ? -28.359 -5.586 -6.527 1 90.38 89 ASN A C 1
ATOM 675 O O . ASN A 1 89 ? -29.266 -5.176 -5.812 1 90.38 89 ASN A O 1
ATOM 679 N N . ASN A 1 90 ? -27.531 -6.531 -6.121 1 92 90 ASN A N 1
ATOM 680 C CA . ASN A 1 90 ? -27.375 -6.93 -4.73 1 92 90 ASN A CA 1
ATOM 681 C C . ASN A 1 90 ? -26.188 -6.219 -4.078 1 92 90 ASN A C 1
ATOM 683 O O . ASN A 1 90 ? -25.281 -6.871 -3.549 1 92 90 ASN A O 1
ATOM 687 N N . THR A 1 91 ? -26.281 -4.941 -3.973 1 91.25 91 THR A N 1
ATOM 688 C CA . THR A 1 91 ? -25.156 -4.105 -3.549 1 91.25 91 THR A CA 1
ATOM 689 C C . THR A 1 91 ? -24.781 -4.402 -2.102 1 91.25 91 THR A C 1
ATOM 691 O O . THR A 1 91 ? -23.594 -4.57 -1.784 1 91.25 91 THR A O 1
ATOM 694 N N . SER A 1 92 ? -25.75 -4.5 -1.229 1 89.88 92 SER A N 1
ATOM 695 C CA . SER A 1 92 ? -25.484 -4.734 0.188 1 89.88 92 SER A CA 1
ATOM 696 C C . SER A 1 92 ? -24.781 -6.074 0.406 1 89.88 92 SER A C 1
ATOM 698 O O . SER A 1 92 ? -23.797 -6.156 1.133 1 89.88 92 SER A O 1
ATOM 700 N N . VAL A 1 93 ? -25.25 -7.086 -0.276 1 91.75 93 VAL A N 1
ATOM 701 C CA . VAL A 1 93 ? -24.672 -8.422 -0.166 1 91.75 93 VAL A CA 1
ATOM 702 C C . VAL A 1 93 ? -23.25 -8.414 -0.708 1 91.75 93 VAL A C 1
ATOM 704 O O . VAL A 1 93 ? -22.344 -9 -0.104 1 91.75 93 VAL A O 1
ATOM 707 N N . ALA A 1 94 ? -23.078 -7.738 -1.814 1 94.94 94 ALA A N 1
ATOM 708 C CA . ALA A 1 94 ? -21.766 -7.648 -2.441 1 94.94 94 ALA A CA 1
ATOM 709 C C . ALA A 1 94 ? -20.75 -6.992 -1.504 1 94.94 94 ALA A C 1
ATOM 711 O O . ALA A 1 94 ? -19.625 -7.461 -1.375 1 94.94 94 ALA A O 1
ATOM 712 N N . LEU A 1 95 ? -21.234 -5.961 -0.87 1 95.94 95 LEU A N 1
ATOM 713 C CA . LEU A 1 95 ? -20.344 -5.199 0.002 1 95.94 95 LEU A CA 1
ATOM 714 C C . LEU A 1 95 ? -20 -5.996 1.257 1 95.94 95 LEU A C 1
ATOM 716 O O . LEU A 1 95 ? -18.859 -5.969 1.723 1 95.94 95 LEU A O 1
ATOM 720 N N . VAL A 1 96 ? -20.922 -6.707 1.792 1 94.25 96 VAL A N 1
ATOM 721 C CA . VAL A 1 96 ? -20.672 -7.535 2.971 1 94.25 96 VAL A CA 1
ATOM 722 C C . VAL A 1 96 ? -19.688 -8.648 2.623 1 94.25 96 VAL A C 1
ATOM 724 O O . VAL A 1 96 ? -18.766 -8.922 3.381 1 94.25 96 VAL A O 1
ATOM 727 N N . ASN A 1 97 ? -19.922 -9.25 1.483 1 93.94 97 ASN A N 1
ATOM 728 C CA . ASN A 1 97 ? -19 -10.297 1.03 1 93.94 97 ASN A CA 1
ATOM 729 C C . ASN A 1 97 ? -17.609 -9.75 0.781 1 93.94 97 ASN A C 1
ATOM 731 O O . ASN A 1 97 ? -16.609 -10.422 1.059 1 93.94 97 ASN A O 1
ATOM 735 N N . LEU A 1 98 ? -17.609 -8.57 0.218 1 96.69 98 LEU A N 1
ATOM 736 C CA . LEU A 1 98 ? -16.328 -7.918 -0.02 1 96.69 98 LEU A CA 1
ATOM 737 C C . LEU A 1 98 ? -15.594 -7.672 1.293 1 96.69 98 LEU A C 1
ATOM 739 O O . LEU A 1 98 ? -14.383 -7.895 1.384 1 96.69 98 LEU A O 1
ATOM 743 N N . ALA A 1 99 ? -16.281 -7.211 2.316 1 96.5 99 ALA A N 1
ATOM 744 C CA . ALA A 1 99 ? -15.695 -7 3.637 1 96.5 99 ALA A CA 1
ATOM 745 C C . ALA A 1 99 ? -15.156 -8.305 4.211 1 96.5 99 ALA A C 1
ATOM 747 O O . ALA A 1 99 ? -14.039 -8.344 4.734 1 96.5 99 ALA A O 1
ATOM 748 N N . ARG A 1 100 ? -15.93 -9.352 4.051 1 94.56 100 ARG A N 1
ATOM 749 C CA . ARG A 1 100 ? -15.531 -10.672 4.539 1 94.56 100 ARG A CA 1
ATOM 750 C C . ARG A 1 100 ? -14.258 -11.148 3.836 1 94.56 100 ARG A C 1
ATOM 752 O O . ARG A 1 100 ? -13.312 -11.594 4.488 1 94.56 100 ARG A O 1
ATOM 759 N N . SER A 1 101 ? -14.266 -11.008 2.547 1 94.56 101 SER A N 1
ATOM 760 C CA . SER A 1 101 ? -13.117 -11.43 1.755 1 94.56 101 SER A CA 1
ATOM 761 C C . SER A 1 101 ? -11.875 -10.617 2.104 1 94.56 101 SER A C 1
ATOM 763 O O . SER A 1 101 ? -10.766 -11.148 2.135 1 94.56 101 SER A O 1
ATOM 765 N N . THR A 1 102 ? -12.086 -9.328 2.338 1 95.75 102 THR A N 1
ATOM 766 C CA . THR A 1 102 ? -10.961 -8.469 2.668 1 95.75 102 THR A CA 1
ATOM 767 C C . THR A 1 102 ? -10.312 -8.898 3.98 1 95.75 102 THR A C 1
ATOM 769 O O . THR A 1 102 ? -9.086 -8.891 4.102 1 95.75 102 THR A O 1
ATOM 772 N N . PHE A 1 103 ? -11.078 -9.352 4.91 1 94.19 103 PHE A N 1
ATOM 773 C CA . PHE A 1 103 ? -10.562 -9.773 6.207 1 94.19 103 PHE A CA 1
ATOM 774 C C . PHE A 1 103 ? -9.891 -11.133 6.102 1 94.19 103 PHE A C 1
ATOM 776 O O . PHE A 1 103 ? -8.773 -11.328 6.598 1 94.19 103 PHE A O 1
ATOM 783 N N . THR A 1 104 ? -10.477 -12.023 5.395 1 93.25 104 THR A N 1
ATOM 784 C CA . THR A 1 104 ? -10.047 -13.422 5.418 1 93.25 104 THR A CA 1
ATOM 785 C C . THR A 1 104 ? -8.859 -13.641 4.492 1 93.25 104 THR A C 1
ATOM 787 O O . THR A 1 104 ? -8.109 -14.609 4.652 1 93.25 104 THR A O 1
ATOM 790 N N . ARG A 1 105 ? -8.75 -12.789 3.523 1 90.5 105 ARG A N 1
ATOM 791 C CA . ARG A 1 105 ? -7.684 -12.938 2.535 1 90.5 105 ARG A CA 1
ATOM 792 C C . ARG A 1 105 ? -6.32 -13.023 3.209 1 90.5 105 ARG A C 1
ATOM 794 O O . ARG A 1 105 ? -5.5 -13.867 2.861 1 90.5 105 ARG A O 1
ATOM 801 N N . SER A 1 106 ? -6.051 -12.195 4.164 1 88.75 106 SER A N 1
ATOM 802 C CA . SER A 1 106 ? -4.762 -12.164 4.852 1 88.75 106 SER A CA 1
ATOM 803 C C . SER A 1 106 ? -4.48 -13.484 5.555 1 88.75 106 SER A C 1
ATOM 805 O O . SER A 1 106 ? -3.387 -14.039 5.441 1 88.75 106 SER A O 1
ATOM 807 N N . GLY A 1 107 ? -5.473 -14.016 6.18 1 90.75 107 GLY A N 1
ATOM 808 C CA . GLY A 1 107 ? -5.281 -15.273 6.887 1 90.75 107 GLY A CA 1
ATOM 809 C C . GLY A 1 107 ? -5 -16.438 5.957 1 90.75 107 GLY A C 1
ATOM 810 O O . GLY A 1 107 ? -4.129 -17.266 6.238 1 90.75 107 GLY A O 1
ATOM 811 N N . ARG A 1 108 ? -5.641 -16.391 4.875 1 91.12 108 ARG A N 1
ATOM 812 C CA . ARG A 1 108 ? -5.547 -17.5 3.939 1 91.12 108 ARG A CA 1
ATOM 813 C C . ARG A 1 108 ? -4.188 -17.531 3.252 1 91.12 108 ARG A C 1
ATOM 815 O O . ARG A 1 108 ? -3.74 -18.594 2.791 1 91.12 108 ARG A O 1
ATOM 822 N N . LEU A 1 109 ? -3.549 -16.422 3.15 1 92.88 109 LEU A N 1
ATOM 823 C CA . LEU A 1 109 ? -2.244 -16.359 2.5 1 92.88 109 LEU A CA 1
ATOM 824 C C . LEU A 1 109 ? -1.121 -16.391 3.529 1 92.88 109 LEU A C 1
ATOM 826 O O . LEU A 1 109 ? -0.135 -17.109 3.355 1 92.88 109 LEU A O 1
ATOM 830 N N . VAL A 1 110 ? -1.282 -15.734 4.66 1 93.31 110 VAL A N 1
ATOM 831 C CA . VAL A 1 110 ? -0.209 -15.531 5.629 1 93.31 110 VAL A CA 1
ATOM 832 C C . VAL A 1 110 ? 0.032 -16.812 6.414 1 93.31 110 VAL A C 1
ATOM 834 O O . VAL A 1 110 ? 1.18 -17.188 6.668 1 93.31 110 VAL A O 1
ATOM 837 N N . LEU A 1 111 ? -0.973 -17.516 6.715 1 95.69 111 LEU A N 1
ATOM 838 C CA . LEU A 1 111 ? -0.836 -18.672 7.605 1 95.69 111 LEU A CA 1
ATOM 839 C C . LEU A 1 111 ? -0.062 -19.797 6.926 1 95.69 111 LEU A C 1
ATOM 841 O O . LEU A 1 111 ? 0.962 -20.25 7.441 1 95.69 111 LEU A O 1
ATOM 845 N N . PRO A 1 112 ? -0.516 -20.203 5.773 1 96.19 112 PRO A N 1
ATOM 846 C CA . PRO A 1 112 ? 0.268 -21.25 5.117 1 96.19 112 PRO A CA 1
ATOM 847 C C . PRO A 1 112 ? 1.689 -20.812 4.781 1 96.19 112 PRO A C 1
ATOM 849 O O . PRO A 1 112 ? 2.629 -21.609 4.875 1 96.19 112 PRO A O 1
ATOM 852 N N . THR A 1 113 ? 1.853 -19.609 4.359 1 95 113 THR A N 1
ATOM 853 C CA . THR A 1 113 ? 3.182 -19.078 4.066 1 95 113 THR A CA 1
ATOM 854 C C . THR A 1 113 ? 4.066 -19.125 5.309 1 95 113 THR A C 1
ATOM 856 O O . THR A 1 113 ? 5.242 -19.5 5.227 1 95 113 THR A O 1
ATOM 859 N N . SER A 1 114 ? 3.506 -18.766 6.449 1 95.31 114 SER A N 1
ATOM 860 C CA . SER A 1 114 ? 4.254 -18.781 7.703 1 95.31 114 SER A CA 1
ATOM 861 C C . SER A 1 114 ? 4.723 -20.188 8.055 1 95.31 114 SER A C 1
ATOM 863 O O . SER A 1 114 ? 5.852 -20.375 8.508 1 95.31 114 SER A O 1
ATOM 865 N N . ILE A 1 115 ? 3.871 -21.094 7.832 1 96.88 115 ILE A N 1
ATOM 866 C CA . ILE A 1 115 ? 4.246 -22.484 8.109 1 96.88 115 ILE A CA 1
ATOM 867 C C . ILE A 1 115 ? 5.383 -22.906 7.184 1 96.88 115 ILE A C 1
ATOM 869 O O . ILE A 1 115 ? 6.34 -23.547 7.621 1 96.88 115 ILE A O 1
ATOM 873 N N . ALA A 1 116 ? 5.301 -22.562 5.953 1 96.44 116 ALA A N 1
ATOM 874 C CA . ALA A 1 116 ? 6.359 -22.875 5 1 96.44 116 ALA A CA 1
ATOM 875 C C . ALA A 1 116 ? 7.68 -22.234 5.414 1 96.44 116 ALA A C 1
ATOM 877 O O . ALA A 1 116 ? 8.742 -22.844 5.305 1 96.44 116 ALA A O 1
ATOM 878 N N . ILE A 1 117 ? 7.602 -21.016 5.883 1 95.19 117 ILE A N 1
ATOM 879 C CA . ILE A 1 117 ? 8.797 -20.312 6.34 1 95.19 117 ILE A CA 1
ATOM 880 C C . ILE A 1 117 ? 9.383 -21.031 7.555 1 95.19 117 ILE A C 1
ATOM 882 O O . ILE A 1 117 ? 10.602 -21.188 7.66 1 95.19 117 ILE A O 1
ATOM 886 N N . CYS A 1 118 ? 8.555 -21.453 8.453 1 96.69 118 CYS A N 1
ATOM 887 C CA . CYS A 1 118 ? 9.016 -22.188 9.625 1 96.69 118 CYS A CA 1
ATOM 888 C C . CYS A 1 118 ? 9.727 -23.469 9.219 1 96.69 118 CYS A C 1
ATOM 890 O O . CYS A 1 118 ? 10.758 -23.828 9.797 1 96.69 118 CYS A O 1
ATOM 892 N N . ILE A 1 119 ? 9.195 -24.109 8.25 1 96.94 119 ILE A N 1
ATOM 893 C CA . ILE A 1 119 ? 9.805 -25.344 7.762 1 96.94 119 ILE A CA 1
ATOM 894 C C . ILE A 1 119 ? 11.18 -25.031 7.168 1 96.94 119 ILE A C 1
ATOM 896 O O . ILE A 1 119 ? 12.164 -25.703 7.48 1 96.94 119 ILE A O 1
ATOM 900 N N . ALA A 1 120 ? 11.242 -24.062 6.32 1 96.44 120 ALA A N 1
ATOM 901 C CA . ALA A 1 120 ? 12.508 -23.672 5.715 1 96.44 120 ALA A CA 1
ATOM 902 C C . ALA A 1 120 ? 13.516 -23.25 6.781 1 96.44 120 ALA A C 1
ATOM 904 O O . ALA A 1 120 ? 14.703 -23.578 6.691 1 96.44 120 ALA A O 1
ATOM 905 N N . TRP A 1 121 ? 13.008 -22.469 7.738 1 96.19 121 TRP A N 1
ATOM 906 C CA . TRP A 1 121 ? 13.844 -22.062 8.859 1 96.19 121 TRP A CA 1
ATOM 907 C C . TRP A 1 121 ? 1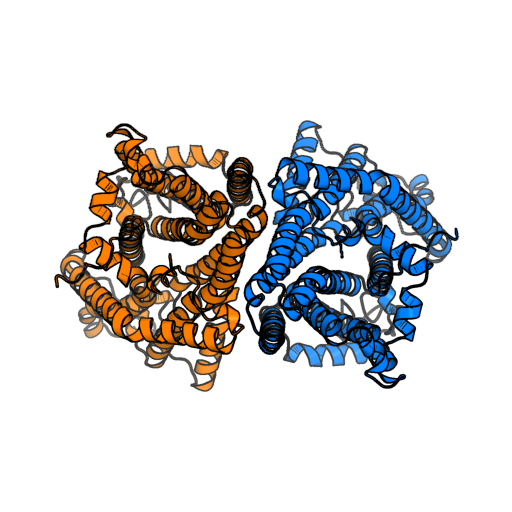4.391 -23.266 9.617 1 96.19 121 TRP A C 1
ATOM 909 O O . TRP A 1 121 ? 15.578 -23.328 9.93 1 96.19 121 TRP A O 1
ATOM 919 N N . PHE A 1 122 ? 13.555 -24.234 9.914 1 96.94 122 PHE A N 1
ATOM 920 C CA . PHE A 1 122 ? 13.961 -25.438 10.625 1 96.94 122 PHE A CA 1
ATOM 921 C C . PHE A 1 122 ? 15.008 -26.219 9.836 1 96.94 122 PHE A C 1
ATOM 923 O O . PHE A 1 122 ? 16 -26.672 10.391 1 96.94 122 PHE A O 1
ATOM 930 N N . LEU A 1 123 ? 14.828 -26.344 8.57 1 97.06 123 LEU A N 1
ATOM 931 C CA . LEU A 1 123 ? 15.781 -27.016 7.707 1 97.06 123 LEU A CA 1
ATOM 932 C C . LEU A 1 123 ? 17.125 -26.297 7.703 1 97.06 123 LEU A C 1
ATOM 934 O O . LEU A 1 123 ? 18.188 -26.938 7.73 1 97.06 123 LEU A O 1
ATOM 938 N N . ALA A 1 124 ? 17.047 -25.031 7.656 1 96.19 124 ALA A N 1
ATOM 939 C CA . ALA A 1 124 ? 18.281 -24.234 7.68 1 96.19 124 ALA A CA 1
ATOM 940 C C . ALA A 1 124 ? 19.047 -24.469 8.977 1 96.19 124 ALA A C 1
ATOM 942 O O . ALA A 1 124 ? 20.266 -24.688 8.945 1 96.19 124 ALA A O 1
ATOM 943 N N . GLN A 1 125 ? 18.328 -24.484 10.102 1 96.31 125 GLN A N 1
ATOM 944 C CA . GLN A 1 125 ? 18.984 -24.641 11.406 1 96.31 125 GLN A CA 1
ATOM 945 C C . GLN A 1 125 ? 19.547 -26.047 11.57 1 96.31 125 GLN A C 1
ATOM 947 O O . GLN A 1 125 ? 20.531 -26.234 12.289 1 96.31 125 GLN A O 1
ATOM 952 N N . MET A 1 126 ? 19.031 -26.969 10.852 1 96.38 126 MET A N 1
ATOM 953 C CA . MET A 1 126 ? 19.516 -28.344 10.914 1 96.38 126 MET A CA 1
ATOM 954 C C . MET A 1 126 ? 20.656 -28.562 9.93 1 96.38 126 MET A C 1
ATOM 956 O O . MET A 1 126 ? 21.203 -29.656 9.836 1 96.38 126 MET A O 1
ATOM 960 N N . GLY A 1 127 ? 20.922 -27.625 9.203 1 95 127 GLY A N 1
ATOM 961 C CA . GLY A 1 127 ? 22 -27.734 8.234 1 95 127 GLY A CA 1
ATOM 962 C C . GLY A 1 127 ? 21.609 -28.5 6.98 1 95 127 GLY A C 1
ATOM 963 O O . GLY A 1 127 ? 22.469 -29.047 6.293 1 95 127 GLY A O 1
ATOM 964 N N . ALA A 1 128 ? 20.406 -28.5 6.707 1 95.62 128 ALA A N 1
ATOM 965 C CA . ALA A 1 128 ? 19.922 -29.297 5.582 1 95.62 128 ALA A CA 1
ATOM 966 C C . ALA A 1 128 ? 20.344 -28.688 4.25 1 95.62 128 ALA A C 1
ATOM 968 O O . ALA A 1 128 ? 20.328 -29.359 3.221 1 95.62 128 ALA A O 1
ATOM 969 N N . PHE A 1 129 ? 20.766 -27.422 4.215 1 95.5 129 PHE A N 1
ATOM 970 C CA . PHE A 1 129 ? 21.094 -26.734 2.971 1 95.5 129 PHE A CA 1
ATOM 971 C C . PHE A 1 129 ? 22.594 -26.734 2.738 1 95.5 129 PHE A C 1
ATOM 973 O O . PHE A 1 129 ? 23.094 -26 1.881 1 95.5 129 PHE A O 1
ATOM 980 N N . HIS A 1 130 ? 23.312 -27.516 3.461 1 92.25 130 HIS A N 1
ATOM 981 C CA . HIS A 1 130 ? 24.766 -27.516 3.375 1 92.25 130 HIS A CA 1
ATOM 982 C C . HIS A 1 130 ? 25.234 -27.922 1.981 1 92.25 130 HIS A C 1
ATOM 984 O O . HIS A 1 130 ? 26.156 -27.312 1.427 1 92.25 130 HIS A O 1
ATOM 990 N N . MET A 1 131 ? 24.625 -28.906 1.414 1 92.25 131 MET A N 1
ATOM 991 C CA . MET A 1 131 ? 24.984 -29.344 0.072 1 92.25 131 MET A CA 1
ATOM 992 C C . MET A 1 131 ? 24.75 -28.234 -0.95 1 92.25 131 MET A C 1
ATOM 994 O O . MET A 1 131 ? 25.547 -28.047 -1.873 1 92.25 131 MET A O 1
ATOM 998 N N . ALA A 1 132 ? 23.688 -27.531 -0.801 1 94.31 132 ALA A N 1
ATOM 999 C CA . ALA A 1 132 ? 23.328 -26.453 -1.716 1 94.31 132 ALA A CA 1
ATOM 1000 C C . ALA A 1 132 ? 24.406 -25.375 -1.748 1 94.31 132 ALA A C 1
ATOM 1002 O O . ALA A 1 132 ? 24.578 -24.703 -2.762 1 94.31 132 ALA A O 1
ATOM 1003 N N . SER A 1 133 ? 25.156 -25.25 -0.67 1 92.19 133 SER A N 1
ATOM 1004 C CA . SER A 1 133 ? 26.172 -24.203 -0.586 1 92.19 133 SER A CA 1
ATOM 1005 C C . SER A 1 133 ? 27.406 -24.578 -1.409 1 92.19 133 SER A C 1
ATOM 1007 O O . SER A 1 133 ? 28.25 -23.734 -1.689 1 92.19 133 SER A O 1
ATOM 1009 N N . ARG A 1 134 ? 27.438 -25.797 -1.895 1 91.81 134 ARG A N 1
ATOM 1010 C CA . ARG A 1 134 ? 28.641 -26.297 -2.551 1 91.81 134 ARG A CA 1
ATOM 1011 C C . ARG A 1 134 ? 28.422 -26.484 -4.047 1 91.81 134 ARG A C 1
ATOM 1013 O O . ARG A 1 134 ? 29.344 -26.844 -4.777 1 91.81 134 ARG A O 1
ATOM 1020 N N . VAL A 1 135 ? 27.297 -26.219 -4.453 1 93.44 135 VAL A N 1
ATOM 1021 C CA . VAL A 1 135 ? 26.984 -26.547 -5.836 1 93.44 135 VAL A CA 1
ATOM 1022 C C . VAL A 1 135 ? 27.375 -25.391 -6.754 1 93.44 135 VAL A C 1
ATOM 1024 O O . VAL A 1 135 ? 27.484 -24.25 -6.301 1 93.44 135 VAL A O 1
ATOM 1027 N N . ASN A 1 136 ? 27.578 -25.672 -8.039 1 92.12 136 ASN A N 1
ATOM 1028 C CA . ASN A 1 136 ? 27.969 -24.625 -8.984 1 92.12 136 ASN A CA 1
ATOM 1029 C C . ASN A 1 136 ? 26.766 -23.891 -9.547 1 92.12 136 ASN A C 1
ATOM 1031 O O . ASN A 1 136 ? 26.922 -22.922 -10.297 1 92.12 136 ASN A O 1
ATOM 1035 N N . ALA A 1 137 ? 25.609 -24.281 -9.211 1 93.44 137 ALA A N 1
ATOM 1036 C CA . ALA A 1 137 ? 24.406 -23.547 -9.562 1 93.44 137 ALA A CA 1
ATOM 1037 C C . ALA A 1 137 ? 24.219 -22.328 -8.656 1 93.44 137 ALA A C 1
ATOM 1039 O O . ALA A 1 137 ? 23.75 -22.453 -7.527 1 93.44 137 ALA A O 1
ATOM 1040 N N . THR A 1 138 ? 24.484 -21.203 -9.211 1 91.81 138 THR A N 1
ATOM 1041 C CA . THR A 1 138 ? 24.531 -19.969 -8.43 1 91.81 138 THR A CA 1
ATOM 1042 C C . THR A 1 138 ? 23.172 -19.672 -7.801 1 91.81 138 THR A C 1
ATOM 1044 O O . THR A 1 138 ? 23.094 -19.266 -6.637 1 91.81 138 THR A O 1
ATOM 1047 N N . TRP A 1 139 ? 22.156 -19.875 -8.57 1 93.31 139 TRP A N 1
ATOM 1048 C CA . TRP A 1 139 ? 20.797 -19.562 -8.102 1 93.31 139 TRP A CA 1
ATOM 1049 C C . TRP A 1 139 ? 20.469 -20.359 -6.836 1 93.31 139 TRP A C 1
ATOM 1051 O O . TRP A 1 139 ? 19.844 -19.828 -5.918 1 93.31 139 TRP A O 1
ATOM 1061 N N . ILE A 1 140 ? 20.922 -21.547 -6.738 1 94.5 140 ILE A N 1
ATOM 1062 C CA . ILE A 1 140 ? 20.688 -22.406 -5.578 1 94.5 140 ILE A CA 1
ATOM 1063 C C . ILE A 1 140 ? 21.656 -22.031 -4.457 1 94.5 140 ILE A C 1
ATOM 1065 O O . ILE A 1 140 ? 21.266 -21.891 -3.299 1 94.5 140 ILE A O 1
ATOM 1069 N N . ARG A 1 141 ? 22.859 -21.797 -4.809 1 93.12 141 ARG A N 1
ATOM 1070 C CA . ARG A 1 141 ? 23.938 -21.578 -3.838 1 93.12 141 ARG A CA 1
ATOM 1071 C C . ARG A 1 141 ? 23.672 -20.328 -3.014 1 93.12 141 ARG A C 1
ATOM 1073 O O . ARG A 1 141 ? 23.906 -20.312 -1.804 1 93.12 141 ARG A O 1
ATOM 1080 N N . VAL A 1 142 ? 23.125 -19.328 -3.639 1 89.88 142 VAL A N 1
ATOM 1081 C CA . VAL A 1 142 ? 22.938 -18.047 -2.973 1 89.88 142 VAL A CA 1
ATOM 1082 C C . VAL A 1 142 ? 21.828 -18.156 -1.931 1 89.88 142 VAL A C 1
ATOM 1084 O O . VAL A 1 142 ? 21.75 -17.328 -1.014 1 89.88 142 VAL A O 1
ATOM 1087 N N . GLN A 1 143 ? 21.062 -19.188 -2.059 1 90.94 143 GLN A N 1
ATOM 1088 C CA . GLN A 1 143 ? 19.953 -19.344 -1.14 1 90.94 143 GLN A CA 1
ATOM 1089 C C . GLN A 1 143 ? 20.25 -20.406 -0.085 1 90.94 143 GLN A C 1
ATOM 1091 O O . GLN A 1 143 ? 19.344 -20.812 0.656 1 90.94 143 GLN A O 1
ATOM 1096 N N . ALA A 1 144 ? 21.484 -20.844 -0.081 1 92.31 144 ALA A N 1
ATOM 1097 C CA . ALA A 1 144 ? 21.875 -21.844 0.907 1 92.31 144 ALA A CA 1
ATOM 1098 C C . ALA A 1 144 ? 22.172 -21.188 2.256 1 92.31 144 ALA A C 1
ATOM 1100 O O . ALA A 1 144 ? 23.344 -21 2.617 1 92.31 144 ALA A O 1
ATOM 1101 N N . HIS A 1 145 ? 21.141 -21 3.012 1 91.19 145 HIS A N 1
ATOM 1102 C CA . HIS A 1 145 ? 21.266 -20.344 4.305 1 91.19 145 HIS A CA 1
ATOM 1103 C C . HIS A 1 145 ? 21.891 -21.281 5.34 1 91.19 145 HIS A C 1
ATOM 1105 O O . HIS A 1 145 ? 21.328 -22.344 5.641 1 91.19 145 HIS A O 1
ATOM 1111 N N . PRO A 1 146 ? 23.047 -20.906 5.859 1 92.44 146 PRO A N 1
ATOM 1112 C CA . PRO A 1 146 ? 23.656 -21.75 6.902 1 92.44 146 PRO A CA 1
ATOM 1113 C C . PRO A 1 146 ? 22.953 -21.609 8.25 1 92.44 146 PRO A C 1
ATOM 1115 O O . PRO A 1 146 ? 22.156 -20.672 8.445 1 92.44 146 PRO A O 1
ATOM 1118 N N . PRO A 1 147 ? 23.188 -22.594 9.117 1 94.88 147 PRO A N 1
ATOM 1119 C CA . PRO A 1 147 ? 22.641 -22.438 10.461 1 94.88 147 PRO A CA 1
ATOM 1120 C C . PRO A 1 147 ? 23.125 -21.156 11.148 1 94.88 147 PRO A C 1
ATOM 1122 O O . PRO A 1 147 ? 24.266 -20.734 10.938 1 94.88 147 PRO A O 1
ATOM 1125 N N . ASP A 1 148 ? 22.203 -20.641 11.922 1 93.94 148 ASP A N 1
ATOM 1126 C CA . ASP A 1 148 ? 22.562 -19.406 12.625 1 93.94 148 ASP A CA 1
ATOM 1127 C C . ASP A 1 148 ? 23.5 -19.703 13.805 1 93.94 148 ASP A C 1
ATOM 1129 O O . ASP A 1 148 ? 23.609 -20.859 14.242 1 93.94 148 ASP A O 1
ATOM 1133 N N . SER A 1 149 ? 24.203 -18.672 14.336 1 94.06 149 SER A N 1
ATOM 1134 C CA . SER A 1 149 ? 25.234 -18.828 15.352 1 94.06 149 SER A CA 1
ATOM 1135 C C . SER A 1 149 ? 24.641 -19.25 16.688 1 94.06 149 SER A C 1
ATOM 1137 O O . SER A 1 149 ? 25.297 -19.938 17.469 1 94.06 149 SER A O 1
ATOM 1139 N N . SER A 1 150 ? 23.422 -18.656 16.984 1 95.38 150 SER A N 1
ATOM 1140 C CA . SER A 1 150 ? 22.75 -19.016 18.219 1 95.38 150 SER A CA 1
ATOM 1141 C C . SER A 1 150 ? 21.25 -19.188 18.016 1 95.38 150 SER A C 1
ATOM 1143 O O . SER A 1 150 ? 20.688 -18.672 17.047 1 95.38 150 SER A O 1
ATOM 1145 N N . TRP A 1 151 ? 20.688 -19.938 18.906 1 94.19 151 TRP A N 1
ATOM 1146 C CA . TRP A 1 151 ? 19.234 -20.156 18.828 1 94.19 151 TRP A CA 1
ATOM 1147 C C . TRP A 1 151 ? 18.484 -18.859 19.047 1 94.19 151 TRP A C 1
ATOM 1149 O O . TRP A 1 151 ? 17.406 -18.641 18.453 1 94.19 151 TRP A O 1
ATOM 1159 N N . GLY A 1 152 ? 19.031 -18.031 19.906 1 94 152 GLY A N 1
ATOM 1160 C CA . GLY A 1 152 ? 18.422 -16.734 20.109 1 94 152 GLY A CA 1
ATOM 1161 C C . GLY A 1 152 ? 18.375 -15.898 18.844 1 94 152 GLY A C 1
ATOM 1162 O O . GLY A 1 152 ? 17.328 -15.328 18.5 1 94 152 GLY A O 1
ATOM 1163 N N . GLU A 1 153 ? 19.438 -15.898 18.188 1 93.81 153 GLU A N 1
ATOM 1164 C CA . GLU A 1 153 ? 19.5 -15.18 16.922 1 93.81 153 GLU A CA 1
ATOM 1165 C C . GLU A 1 153 ? 18.562 -15.797 15.875 1 93.81 153 GLU A C 1
ATOM 1167 O O . GLU A 1 153 ? 17.891 -15.078 15.133 1 93.81 153 GLU A O 1
ATOM 1172 N N . ALA A 1 154 ? 18.547 -17.109 15.867 1 95.25 154 ALA A N 1
ATOM 1173 C CA . ALA A 1 154 ? 17.703 -17.828 14.922 1 95.25 154 ALA A CA 1
ATOM 1174 C C . ALA A 1 154 ? 16.234 -17.484 15.133 1 95.25 154 ALA A C 1
ATOM 1176 O O . ALA A 1 154 ? 15.492 -17.266 14.164 1 95.25 154 ALA A O 1
ATOM 1177 N N . LEU A 1 155 ? 15.898 -17.375 16.344 1 95.94 155 LEU A N 1
ATOM 1178 C CA . LEU A 1 155 ? 14.5 -17.094 16.656 1 95.94 155 LEU A CA 1
ATOM 1179 C C . LEU A 1 155 ? 14.141 -15.656 16.297 1 95.94 155 LEU A C 1
ATOM 1181 O O . LEU A 1 155 ? 13.039 -15.398 15.797 1 95.94 155 LEU A O 1
ATOM 1185 N N . ILE A 1 156 ? 14.992 -14.758 16.516 1 92.12 156 ILE A N 1
ATOM 1186 C CA . ILE A 1 156 ? 14.75 -13.359 16.172 1 92.12 156 ILE A CA 1
ATOM 1187 C C . ILE A 1 156 ? 14.609 -13.219 14.664 1 92.12 156 ILE A C 1
ATOM 1189 O O . ILE A 1 156 ? 13.719 -12.523 14.18 1 92.12 156 ILE A O 1
ATOM 1193 N N . LYS A 1 157 ? 15.453 -13.906 13.969 1 91.94 157 LYS A N 1
ATOM 1194 C CA . LYS A 1 157 ? 15.406 -13.859 12.516 1 91.94 157 LYS A CA 1
ATOM 1195 C C . LYS A 1 157 ? 14.125 -14.5 11.984 1 91.94 157 LYS A C 1
ATOM 1197 O O . LYS A 1 157 ? 13.562 -14.047 10.984 1 91.94 157 LYS A O 1
ATOM 1202 N N . LEU A 1 158 ? 13.758 -15.562 12.641 1 94.31 158 LEU A N 1
ATOM 1203 C CA . LEU A 1 158 ? 12.5 -16.188 12.266 1 94.31 158 LEU A CA 1
ATOM 1204 C C . LEU A 1 158 ? 11.336 -15.219 12.453 1 94.31 158 LEU A C 1
ATOM 1206 O O . LEU A 1 158 ? 10.484 -15.086 11.57 1 94.31 158 LEU A O 1
ATOM 1210 N N . PHE A 1 159 ? 11.344 -14.562 13.609 1 92.06 159 PHE A N 1
ATOM 1211 C CA . PHE A 1 159 ? 10.273 -13.609 13.883 1 92.06 159 PHE A CA 1
ATOM 1212 C C . PHE A 1 159 ? 10.25 -12.492 12.844 1 92.06 159 PHE A C 1
ATOM 1214 O O . PHE A 1 159 ? 9.188 -12.086 12.383 1 92.06 159 PHE A O 1
ATOM 1221 N N . ARG A 1 160 ? 11.352 -12.086 12.469 1 88.81 160 ARG A N 1
ATOM 1222 C CA . ARG A 1 160 ? 11.453 -11.062 11.438 1 88.81 160 ARG A CA 1
ATOM 1223 C C . ARG A 1 160 ? 10.938 -11.586 10.102 1 88.81 160 ARG A C 1
ATOM 1225 O O . ARG A 1 160 ? 10.234 -10.875 9.375 1 88.81 160 ARG A O 1
ATOM 1232 N N . ALA A 1 161 ? 11.273 -12.789 9.859 1 91.31 161 ALA A N 1
ATOM 1233 C CA . ALA A 1 161 ? 10.852 -13.398 8.602 1 91.31 161 ALA A CA 1
ATOM 1234 C C . ALA A 1 161 ? 9.336 -13.602 8.57 1 91.31 161 ALA A C 1
ATOM 1236 O O . ALA A 1 161 ? 8.719 -13.523 7.504 1 91.31 161 ALA A O 1
ATOM 1237 N N . LEU A 1 162 ? 8.773 -13.766 9.695 1 91.88 162 LEU A N 1
ATOM 1238 C CA . LEU A 1 162 ? 7.336 -14.008 9.781 1 91.88 162 LEU A CA 1
ATOM 1239 C C . LEU A 1 162 ? 6.566 -12.688 9.742 1 91.88 162 LEU A C 1
ATOM 1241 O O . LEU A 1 162 ? 5.371 -12.672 9.445 1 91.88 162 LEU A O 1
ATOM 1245 N N . THR A 1 163 ? 7.254 -11.562 10.008 1 88.44 163 THR A N 1
ATOM 1246 C CA . THR A 1 163 ? 6.547 -10.289 10.148 1 88.44 163 THR A CA 1
ATOM 1247 C C . THR A 1 163 ? 6.98 -9.305 9.07 1 88.44 163 THR A C 1
ATOM 1249 O O . THR A 1 163 ? 6.277 -9.117 8.07 1 88.44 163 THR A O 1
ATOM 1252 N N . LEU A 1 164 ? 8.25 -8.938 9.047 1 84.31 164 LEU A N 1
ATOM 1253 C CA . LEU A 1 164 ? 8.75 -7.879 8.18 1 84.31 164 LEU A CA 1
ATOM 1254 C C . LEU A 1 164 ? 8.828 -8.352 6.73 1 84.31 164 LEU A C 1
ATOM 1256 O O . LEU A 1 164 ? 8.945 -7.535 5.812 1 84.31 164 LEU A O 1
ATOM 1260 N N . TYR A 1 165 ? 8.688 -9.688 6.598 1 84.5 165 TYR A N 1
ATOM 1261 C CA . TYR A 1 165 ? 8.602 -10.297 5.273 1 84.5 165 TYR A CA 1
ATOM 1262 C C . TYR A 1 165 ? 7.484 -9.656 4.453 1 84.5 165 TYR A C 1
ATOM 1264 O O . TYR A 1 165 ? 7.656 -9.383 3.264 1 84.5 165 TYR A O 1
ATOM 1272 N N . TRP A 1 166 ? 6.488 -9.312 5.027 1 85.75 166 TRP A N 1
ATOM 1273 C CA . TRP A 1 166 ? 5.293 -8.852 4.328 1 85.75 166 TRP A CA 1
ATOM 1274 C C . TRP A 1 166 ? 5.422 -7.387 3.936 1 85.75 166 TRP A C 1
ATOM 1276 O O . TRP A 1 166 ? 4.559 -6.848 3.238 1 85.75 166 TRP A O 1
ATOM 1286 N N . ASN A 1 167 ? 6.508 -6.734 4.289 1 83.94 167 ASN A N 1
ATOM 1287 C CA . ASN A 1 167 ? 6.816 -5.375 3.857 1 83.94 167 ASN A CA 1
ATOM 1288 C C . ASN A 1 167 ? 8.008 -5.344 2.906 1 83.94 167 ASN A C 1
ATOM 1290 O O . ASN A 1 167 ? 7.934 -4.746 1.831 1 83.94 167 ASN A O 1
ATOM 1294 N N . THR A 1 168 ? 9.109 -5.918 3.193 1 74.88 168 THR A N 1
ATOM 1295 C CA . THR A 1 168 ? 10.391 -5.77 2.51 1 74.88 168 THR A CA 1
ATOM 1296 C C . THR A 1 168 ? 10.555 -6.84 1.433 1 74.88 168 THR A C 1
ATOM 1298 O O . THR A 1 168 ? 11.367 -6.688 0.521 1 74.88 168 THR A O 1
ATOM 1301 N N . GLY A 1 169 ? 9.672 -7.789 1.34 1 67.19 169 GLY A N 1
ATOM 1302 C CA . GLY A 1 169 ? 9.859 -8.875 0.39 1 67.19 169 GLY A CA 1
ATOM 1303 C C . GLY A 1 169 ? 10.672 -10.023 0.953 1 67.19 169 GLY A C 1
ATOM 1304 O O . GLY A 1 169 ? 10.938 -10.078 2.156 1 67.19 169 GLY A O 1
ATOM 1305 N N . PRO A 1 170 ? 11.008 -10.953 -0.157 1 63.16 170 PRO A N 1
ATOM 1306 C CA . PRO A 1 170 ? 11.352 -12.312 0.258 1 63.16 170 PRO A CA 1
ATOM 1307 C C . PRO A 1 170 ? 12.602 -12.367 1.133 1 63.16 170 PRO A C 1
ATOM 1309 O O . PRO A 1 170 ? 13.508 -11.555 0.962 1 63.16 170 PRO A O 1
ATOM 1312 N N . GLY A 1 171 ? 12.422 -12.984 2.24 1 68.06 171 GLY A N 1
ATOM 1313 C CA . GLY A 1 171 ? 13.227 -12.945 3.447 1 68.06 171 GLY A CA 1
ATOM 1314 C C . GLY A 1 171 ? 14.43 -13.867 3.391 1 68.06 171 GLY A C 1
ATOM 1315 O O . GLY A 1 171 ? 14.711 -14.461 2.35 1 68.06 171 GLY A O 1
ATOM 1316 N N . GLU A 1 172 ? 14.922 -14.367 4.301 1 77.94 172 GLU A N 1
ATOM 1317 C CA . GLU A 1 172 ? 16.172 -14.977 4.758 1 77.94 172 GLU A CA 1
ATOM 1318 C C . GLU A 1 172 ? 16.188 -16.469 4.484 1 77.94 172 GLU A C 1
ATOM 1320 O O . GLU A 1 172 ? 17.219 -17.031 4.102 1 77.94 172 GLU A O 1
ATOM 1325 N N . TYR A 1 173 ? 14.914 -17.047 4.277 1 89.94 173 TYR A N 1
ATOM 1326 C CA . TYR A 1 173 ? 14.953 -18.5 4.27 1 89.94 173 TYR A CA 1
ATOM 1327 C C . TYR A 1 173 ? 14.406 -19.047 2.957 1 89.94 173 TYR A C 1
ATOM 1329 O O . TYR A 1 173 ? 14.633 -20.219 2.623 1 89.94 173 TYR A O 1
ATOM 1337 N N . ASP A 1 174 ? 13.68 -18.25 2.203 1 92 174 ASP A N 1
ATOM 1338 C CA . ASP A 1 174 ? 13.203 -18.656 0.886 1 92 174 ASP A CA 1
ATOM 1339 C C . ASP A 1 174 ? 13.008 -17.453 -0.027 1 92 174 ASP A C 1
ATOM 1341 O O . ASP A 1 174 ? 12.008 -16.734 0.087 1 92 174 ASP A O 1
ATOM 1345 N N . GLY A 1 175 ? 13.836 -17.344 -0.934 1 90.38 175 GLY A N 1
ATOM 1346 C CA . GLY A 1 175 ? 13.82 -16.188 -1.822 1 90.38 175 GLY A CA 1
ATOM 1347 C C . GLY A 1 175 ? 12.672 -16.219 -2.818 1 90.38 175 GLY A C 1
ATOM 1348 O O . GLY A 1 175 ? 12.305 -15.195 -3.379 1 90.38 175 GLY A O 1
ATOM 1349 N N . THR A 1 176 ? 12.062 -17.375 -3.084 1 92.19 176 THR A N 1
ATOM 1350 C CA . THR A 1 176 ? 11.016 -17.5 -4.094 1 92.19 176 THR A CA 1
ATOM 1351 C C . THR A 1 176 ? 9.68 -16.984 -3.553 1 92.19 176 THR A C 1
ATOM 1353 O O . THR A 1 176 ? 8.734 -16.797 -4.316 1 92.19 176 THR A O 1
ATOM 1356 N N . HIS A 1 177 ? 9.602 -16.672 -2.273 1 92.38 177 HIS A N 1
ATOM 1357 C CA . HIS A 1 177 ? 8.359 -16.219 -1.649 1 92.38 177 HIS A CA 1
ATOM 1358 C C . HIS A 1 177 ? 8.141 -14.734 -1.869 1 92.38 177 HIS A C 1
ATOM 1360 O O . HIS A 1 177 ? 7.16 -14.164 -1.388 1 92.38 177 HIS A O 1
ATOM 1366 N N . TRP A 1 178 ? 8.977 -14.109 -2.611 1 90.62 178 TRP A N 1
ATOM 1367 C CA . TRP A 1 178 ? 8.883 -12.656 -2.766 1 90.62 178 TRP A CA 1
ATOM 1368 C C . TRP A 1 178 ? 7.559 -12.266 -3.41 1 90.62 178 TRP A C 1
ATOM 1370 O O . TRP A 1 178 ? 7.023 -11.188 -3.139 1 90.62 178 TRP A O 1
ATOM 1380 N N . THR A 1 179 ? 6.949 -13.055 -4.23 1 92.62 179 THR A N 1
ATOM 1381 C CA . THR A 1 179 ? 5.738 -12.703 -4.957 1 92.62 179 THR A CA 1
ATOM 1382 C C . THR A 1 179 ? 4.523 -12.727 -4.035 1 92.62 179 THR A C 1
ATOM 1384 O O . THR A 1 179 ? 3.492 -12.125 -4.336 1 92.62 179 THR A O 1
ATOM 1387 N N . LEU A 1 180 ? 4.613 -13.477 -2.932 1 93.62 180 LEU A N 1
ATOM 1388 C CA . LEU A 1 180 ? 3.463 -13.656 -2.051 1 93.62 180 LEU A CA 1
ATOM 1389 C C . LEU A 1 180 ? 3.021 -12.32 -1.458 1 93.62 180 LEU A C 1
ATOM 1391 O O . LEU A 1 180 ? 1.823 -12.078 -1.301 1 93.62 180 LEU A O 1
ATOM 1395 N N . VAL A 1 181 ? 3.967 -11.492 -1.153 1 93 181 VAL A N 1
ATOM 1396 C CA . VAL A 1 181 ? 3.654 -10.164 -0.642 1 93 181 VAL A CA 1
ATOM 1397 C C . VAL A 1 181 ? 2.863 -9.375 -1.687 1 93 181 VAL A C 1
ATOM 1399 O O . VAL A 1 181 ? 1.877 -8.711 -1.358 1 93 181 VAL A O 1
ATOM 1402 N N . TYR A 1 182 ? 3.225 -9.547 -2.91 1 94.38 182 TYR A N 1
ATOM 1403 C CA . TYR A 1 182 ? 2.588 -8.797 -3.992 1 94.38 182 TYR A CA 1
ATOM 1404 C C . TYR A 1 182 ? 1.218 -9.383 -4.32 1 94.38 182 TYR A C 1
ATOM 1406 O O . TYR A 1 182 ? 0.314 -8.656 -4.742 1 94.38 182 TYR A O 1
ATOM 1414 N N . PHE A 1 183 ? 1.042 -10.672 -4.066 1 95.12 183 PHE A N 1
ATOM 1415 C CA . PHE A 1 183 ? -0.283 -11.258 -4.234 1 95.12 183 PHE A CA 1
ATOM 1416 C C . PHE A 1 183 ? -1.266 -10.672 -3.227 1 95.12 183 PHE A C 1
ATOM 1418 O O . PHE A 1 183 ? -2.402 -10.352 -3.576 1 95.12 183 PHE A O 1
ATOM 1425 N N . LEU A 1 184 ? -0.77 -10.547 -2.039 1 94.56 184 LEU A N 1
ATOM 1426 C CA . LEU A 1 184 ? -1.616 -9.969 -1 1 94.56 184 LEU A CA 1
ATOM 1427 C C . LEU A 1 184 ? -1.954 -8.516 -1.317 1 94.56 184 LEU A C 1
ATOM 1429 O O . LEU A 1 184 ? -3.119 -8.117 -1.252 1 94.56 184 LEU A O 1
ATOM 1433 N N . GLN A 1 185 ? -0.982 -7.781 -1.689 1 94.75 185 GLN A N 1
ATOM 1434 C CA . GLN A 1 185 ? -1.183 -6.379 -2.053 1 94.75 185 GLN A CA 1
ATOM 1435 C C . GLN A 1 185 ? -2.125 -6.254 -3.246 1 94.75 185 GLN A C 1
ATOM 1437 O O . GLN A 1 185 ? -2.957 -5.344 -3.291 1 94.75 185 GLN A O 1
ATOM 1442 N N . GLY A 1 186 ? -1.902 -7.141 -4.219 1 96.94 186 GLY A N 1
ATOM 1443 C CA . GLY A 1 186 ? -2.775 -7.137 -5.383 1 96.94 186 GLY A CA 1
ATOM 1444 C C . GLY A 1 186 ? -4.23 -7.383 -5.035 1 96.94 186 GLY A C 1
ATOM 1445 O O . GLY A 1 186 ? -5.125 -6.723 -5.57 1 96.94 186 GLY A O 1
ATOM 1446 N N . SER A 1 187 ? -4.457 -8.258 -4.113 1 97.25 187 SER A N 1
ATOM 1447 C CA . SER A 1 187 ? -5.828 -8.516 -3.678 1 97.25 187 SER A CA 1
ATOM 1448 C C . SER A 1 187 ? -6.441 -7.277 -3.029 1 97.25 187 SER A C 1
ATOM 1450 O O . SER A 1 187 ? -7.59 -6.934 -3.303 1 97.25 187 SER A O 1
ATOM 1452 N N . PHE A 1 188 ? -5.688 -6.629 -2.219 1 97.19 188 PHE A N 1
ATOM 1453 C CA . PHE A 1 188 ? -6.184 -5.445 -1.529 1 97.19 188 PHE A CA 1
ATOM 1454 C C . PHE A 1 188 ? -6.492 -4.328 -2.521 1 97.19 188 PHE A C 1
ATOM 1456 O O . PHE A 1 188 ? -7.469 -3.596 -2.359 1 97.19 188 PHE A O 1
ATOM 1463 N N . ARG A 1 189 ? -5.695 -4.219 -3.488 1 97.88 189 ARG A N 1
ATOM 1464 C CA . ARG A 1 189 ? -5.945 -3.217 -4.52 1 97.88 189 ARG A CA 1
ATOM 1465 C C . ARG A 1 189 ? -7.238 -3.52 -5.27 1 97.88 189 ARG A C 1
ATOM 1467 O O . ARG A 1 189 ? -8.008 -2.609 -5.578 1 97.88 189 ARG A O 1
ATOM 1474 N N . ILE A 1 190 ? -7.434 -4.773 -5.539 1 98.44 190 ILE A N 1
ATOM 1475 C CA . ILE A 1 190 ? -8.656 -5.191 -6.211 1 98.44 190 ILE A CA 1
ATOM 1476 C C . ILE A 1 190 ? -9.859 -4.898 -5.316 1 98.44 190 ILE A C 1
ATOM 1478 O O . ILE A 1 190 ? -10.875 -4.363 -5.781 1 98.44 190 ILE A O 1
ATOM 1482 N N . TYR A 1 191 ? -9.734 -5.215 -4.035 1 98.38 191 TYR A N 1
ATOM 1483 C CA . TYR A 1 191 ? -10.844 -4.977 -3.117 1 98.38 191 TYR A CA 1
ATOM 1484 C C . TYR A 1 191 ? -11.172 -3.492 -3.027 1 98.38 191 TYR A C 1
ATOM 1486 O O . TYR A 1 191 ? -12.344 -3.109 -2.984 1 98.38 191 TYR A O 1
ATOM 1494 N N . LEU A 1 192 ? -10.172 -2.711 -3.027 1 98.12 192 LEU A N 1
ATOM 1495 C CA . LEU A 1 192 ? -10.367 -1.266 -2.988 1 98.12 192 LEU A CA 1
ATOM 1496 C C . LEU A 1 192 ? -11.047 -0.773 -4.262 1 98.12 192 LEU A C 1
ATOM 1498 O O . LEU A 1 192 ? -11.961 0.053 -4.199 1 98.12 192 LEU A O 1
ATOM 1502 N N . ALA A 1 193 ? -10.578 -1.271 -5.363 1 98.31 193 ALA A N 1
ATOM 1503 C CA . ALA A 1 193 ? -11.18 -0.89 -6.641 1 98.31 193 ALA A CA 1
ATOM 1504 C C . ALA A 1 193 ? -12.641 -1.309 -6.703 1 98.31 193 ALA A C 1
ATOM 1506 O O . ALA A 1 193 ? -13.5 -0.539 -7.152 1 98.31 193 ALA A O 1
ATOM 1507 N N . LEU A 1 194 ? -12.883 -2.516 -6.266 1 98.44 194 LEU A N 1
ATOM 1508 C CA . LEU A 1 194 ? -14.25 -3.02 -6.262 1 98.44 194 LEU A CA 1
ATOM 1509 C C . LEU A 1 194 ? -15.133 -2.188 -5.332 1 98.44 194 LEU A C 1
ATOM 1511 O O . LEU A 1 194 ? -16.281 -1.884 -5.668 1 98.44 194 LEU A O 1
ATOM 1515 N N . LEU A 1 195 ? -14.57 -1.809 -4.211 1 97.88 195 LEU A N 1
ATOM 1516 C CA . LEU A 1 195 ? -15.281 -0.946 -3.279 1 97.88 195 LEU A CA 1
ATOM 1517 C C . LEU A 1 195 ? -15.648 0.379 -3.938 1 97.88 195 LEU A C 1
ATOM 1519 O O . LEU A 1 195 ? -16.797 0.825 -3.85 1 97.88 195 LEU A O 1
ATOM 1523 N N . ALA A 1 196 ? -14.781 0.95 -4.637 1 97.31 196 ALA A N 1
ATOM 1524 C CA . ALA A 1 196 ? -14.969 2.256 -5.266 1 97.31 196 ALA A CA 1
ATOM 1525 C C . ALA A 1 196 ? -15.977 2.174 -6.41 1 97.31 196 ALA A C 1
ATOM 1527 O O . ALA A 1 196 ? -16.672 3.146 -6.695 1 97.31 196 ALA A O 1
ATOM 1528 N N . MET A 1 197 ? -16.094 1 -7.012 1 97.31 197 MET A N 1
ATOM 1529 C CA . MET A 1 197 ? -16.922 0.882 -8.219 1 97.31 197 MET A CA 1
ATOM 1530 C C . MET A 1 197 ? -18.297 0.311 -7.891 1 97.31 197 MET A C 1
ATOM 1532 O O . MET A 1 197 ? -19.172 0.277 -8.75 1 97.31 197 MET A O 1
ATOM 1536 N N . MET A 1 198 ? -18.5 -0.094 -6.688 1 96.81 198 MET A N 1
ATOM 1537 C CA . MET A 1 198 ? -19.672 -0.883 -6.309 1 96.81 198 MET A CA 1
ATOM 1538 C C . MET A 1 198 ? -20.953 -0.152 -6.672 1 96.81 198 MET A C 1
ATOM 1540 O O . MET A 1 198 ? -21.953 -0.784 -7.02 1 96.81 198 MET A O 1
ATOM 1544 N N . LEU A 1 199 ? -20.953 1.162 -6.605 1 95.94 199 LEU A N 1
ATOM 1545 C CA . LEU A 1 199 ? -22.172 1.923 -6.777 1 95.94 199 LEU A CA 1
ATOM 1546 C C . LEU A 1 199 ? -22.312 2.42 -8.211 1 95.94 199 LEU A C 1
ATOM 1548 O O . LEU A 1 199 ? -23.297 3.076 -8.555 1 95.94 199 LEU A O 1
ATOM 1552 N N . LEU A 1 200 ? -21.406 2.076 -9.047 1 96.88 200 LEU A N 1
ATOM 1553 C CA . LEU A 1 200 ? -21.391 2.607 -10.406 1 96.88 200 LEU A CA 1
ATOM 1554 C C . LEU A 1 200 ? -22.266 1.774 -11.328 1 96.88 200 LEU A C 1
ATOM 1556 O O . LEU A 1 200 ? -22.5 0.592 -11.07 1 96.88 200 LEU A O 1
ATOM 1560 N N . LYS A 1 201 ? -22.719 2.422 -12.375 1 96.19 201 LYS A N 1
ATOM 1561 C CA . LYS A 1 201 ? -23.359 1.697 -13.469 1 96.19 201 LYS A CA 1
ATOM 1562 C C . LYS A 1 201 ? -22.359 0.795 -14.188 1 96.19 201 LYS A C 1
ATOM 1564 O O . LYS A 1 201 ? -21.156 1.056 -14.172 1 96.19 201 LYS A O 1
ATOM 1569 N N . THR A 1 202 ? -22.812 -0.221 -14.859 1 94.75 202 THR A N 1
ATOM 1570 C CA . THR A 1 202 ? -22 -1.262 -15.477 1 94.75 202 THR A CA 1
ATOM 1571 C C . THR A 1 202 ? -21.031 -0.657 -16.484 1 94.75 202 THR A C 1
ATOM 1573 O O . THR A 1 202 ? -19.859 -1.053 -16.547 1 94.75 202 THR A O 1
ATOM 1576 N N . ARG A 1 203 ? -21.484 0.318 -17.281 1 95.81 203 ARG A N 1
ATOM 1577 C CA . ARG A 1 203 ? -20.625 0.901 -18.297 1 95.81 203 ARG A CA 1
ATOM 1578 C C . ARG A 1 203 ? -19.406 1.573 -17.672 1 95.81 203 ARG A C 1
ATOM 1580 O O . ARG A 1 203 ? -18.312 1.548 -18.25 1 95.81 203 ARG A O 1
ATOM 1587 N N . TYR A 1 204 ? -19.578 2.117 -16.547 1 96.62 204 TYR A N 1
ATOM 1588 C CA . TYR A 1 204 ? -18.469 2.83 -15.906 1 96.62 204 TYR A CA 1
ATOM 1589 C C . TYR A 1 204 ? -17.547 1.862 -15.188 1 96.62 204 TYR A C 1
ATOM 1591 O O . TYR A 1 204 ? -16.391 2.209 -14.875 1 96.62 204 TYR A O 1
ATOM 1599 N N . TRP A 1 205 ? -18 0.583 -14.82 1 97.31 205 TRP A N 1
ATOM 1600 C CA . TRP A 1 205 ? -17.094 -0.453 -14.352 1 97.31 205 TRP A CA 1
ATOM 1601 C C . TRP A 1 205 ? -15.984 -0.71 -15.367 1 97.31 205 TRP A C 1
ATOM 1603 O O . TRP A 1 205 ? -14.805 -0.756 -15.016 1 97.31 205 TRP A O 1
ATOM 1613 N N . ARG A 1 206 ? -16.422 -0.777 -16.625 1 97.19 206 ARG A N 1
ATOM 1614 C CA . ARG A 1 206 ? -15.477 -1.066 -17.703 1 97.19 206 ARG A CA 1
ATOM 1615 C C . ARG A 1 206 ? -14.508 0.096 -17.906 1 97.19 206 ARG A C 1
ATOM 1617 O O . ARG A 1 206 ? -13.305 -0.113 -18.094 1 97.19 206 ARG A O 1
ATOM 1624 N N . LEU A 1 207 ? -15.008 1.266 -17.828 1 97.69 207 LEU A N 1
ATOM 1625 C CA . LEU A 1 207 ? -14.188 2.449 -18.062 1 97.69 207 LEU A CA 1
ATOM 1626 C C . LEU A 1 207 ? -13.156 2.621 -16.953 1 97.69 207 LEU A C 1
ATOM 1628 O O . LEU A 1 207 ? -11.984 2.887 -17.219 1 97.69 207 LEU A O 1
ATOM 1632 N N . VAL A 1 208 ? -13.617 2.467 -15.711 1 97.44 208 VAL A N 1
ATOM 1633 C CA . VAL A 1 208 ? -12.711 2.641 -14.578 1 97.44 208 VAL A CA 1
ATOM 1634 C C . VAL A 1 208 ? -11.648 1.543 -14.586 1 97.44 208 VAL A C 1
ATOM 1636 O O . VAL A 1 208 ? -10.477 1.805 -14.32 1 97.44 208 VAL A O 1
ATOM 1639 N N . THR A 1 209 ? -12.016 0.307 -14.875 1 98.38 209 THR A N 1
ATOM 1640 C CA . THR A 1 209 ? -11.055 -0.787 -14.938 1 98.38 209 THR A CA 1
ATOM 1641 C C . THR A 1 209 ? -10.023 -0.541 -16.031 1 98.38 209 THR A C 1
ATOM 1643 O O . THR A 1 209 ? -8.828 -0.757 -15.828 1 98.38 209 THR A O 1
ATOM 1646 N N . LEU A 1 210 ? -10.484 -0.09 -17.188 1 98.25 210 LEU A N 1
ATOM 1647 C CA . LEU A 1 210 ? -9.578 0.239 -18.281 1 98.25 210 LEU A CA 1
ATOM 1648 C C . LEU A 1 210 ? -8.633 1.366 -17.875 1 98.25 210 LEU A C 1
ATOM 1650 O O . LEU A 1 210 ? -7.434 1.312 -18.172 1 98.25 210 LEU A O 1
ATOM 1654 N N . PHE A 1 211 ? -9.219 2.373 -17.203 1 97.19 211 PHE A N 1
ATOM 1655 C CA . PHE A 1 211 ? -8.398 3.479 -16.719 1 97.19 211 PHE A CA 1
ATOM 1656 C C . PHE A 1 211 ? -7.305 2.975 -15.789 1 97.19 211 PHE A C 1
ATOM 1658 O O . PHE A 1 211 ? -6.145 3.363 -15.914 1 97.19 211 PHE A O 1
ATOM 1665 N N . LEU A 1 212 ? -7.695 2.117 -14.836 1 97.75 212 LEU A N 1
ATOM 1666 C CA . LEU A 1 212 ? -6.73 1.598 -13.875 1 97.75 212 LEU A CA 1
ATOM 1667 C C . LEU A 1 212 ? -5.664 0.763 -14.57 1 97.75 212 LEU A C 1
ATOM 1669 O O . LEU A 1 212 ? -4.488 0.822 -14.203 1 97.75 212 LEU A O 1
ATOM 1673 N N . TYR A 1 213 ? -6.055 -0.045 -15.562 1 98.25 213 TYR A N 1
ATOM 1674 C CA . TYR A 1 213 ? -5.098 -0.827 -16.328 1 98.25 213 TYR A CA 1
ATOM 1675 C C . TYR A 1 213 ? -4.09 0.078 -17.031 1 98.25 213 TYR A C 1
ATOM 1677 O O . TYR A 1 213 ? -2.881 -0.132 -16.938 1 98.25 213 TYR A O 1
ATOM 1685 N N . VAL A 1 214 ? -4.547 1.11 -17.703 1 96.81 214 VAL A N 1
ATOM 1686 C CA . VAL A 1 214 ? -3.695 2.031 -18.453 1 96.81 214 VAL A CA 1
ATOM 1687 C C . VAL A 1 214 ? -2.824 2.826 -17.484 1 96.81 214 VAL A C 1
ATOM 1689 O O . VAL A 1 214 ? -1.653 3.094 -17.766 1 96.81 214 VAL A O 1
ATOM 1692 N N . TRP A 1 215 ? -3.424 3.176 -16.359 1 95.31 215 TRP A N 1
ATOM 1693 C CA . TRP A 1 215 ? -2.664 3.879 -15.336 1 95.31 215 TRP A CA 1
ATOM 1694 C C . TRP A 1 215 ? -1.484 3.039 -14.859 1 95.31 215 TRP A C 1
ATOM 1696 O O . TRP A 1 215 ? -0.347 3.514 -14.836 1 95.31 215 TRP A O 1
ATOM 1706 N N . CYS A 1 216 ? -1.751 1.808 -14.547 1 97.06 216 CYS A N 1
ATOM 1707 C CA . CYS A 1 216 ? -0.694 0.919 -14.078 1 97.06 216 CYS A CA 1
ATOM 1708 C C . CYS A 1 216 ? 0.362 0.708 -15.156 1 97.06 216 CYS A C 1
ATOM 1710 O O . CYS A 1 216 ? 1.555 0.626 -14.859 1 97.06 216 CYS A O 1
ATOM 1712 N N . TRP A 1 217 ? -0.075 0.63 -16.391 1 96.44 217 TRP A N 1
ATOM 1713 C CA . TRP A 1 217 ? 0.846 0.525 -17.516 1 96.44 217 TRP A CA 1
ATOM 1714 C C . TRP A 1 217 ? 1.77 1.736 -17.578 1 96.44 217 TRP A C 1
ATOM 1716 O O . TRP A 1 217 ? 2.986 1.591 -17.734 1 96.44 217 TRP A O 1
ATOM 1726 N N . SER A 1 218 ? 1.254 2.893 -17.328 1 93.81 218 SER A N 1
ATOM 1727 C CA . SER A 1 218 ? 1.964 4.152 -17.516 1 93.81 218 SER A CA 1
ATOM 1728 C C . SER A 1 218 ? 2.947 4.41 -16.375 1 93.81 218 SER A C 1
ATOM 1730 O O . SER A 1 218 ? 3.955 5.094 -16.562 1 93.81 218 SER A O 1
ATOM 1732 N N . ILE A 1 219 ? 2.656 3.83 -15.25 1 93.88 219 ILE A N 1
ATOM 1733 C CA . ILE A 1 219 ? 3.514 4.152 -14.109 1 93.88 219 ILE A CA 1
ATOM 1734 C C . ILE A 1 219 ? 4.531 3.035 -13.898 1 93.88 219 ILE A C 1
ATOM 1736 O O . ILE A 1 219 ? 5.27 3.039 -12.914 1 93.88 219 ILE A O 1
ATOM 1740 N N . GLY A 1 220 ? 4.527 2.074 -14.719 1 94.38 220 GLY A N 1
ATOM 1741 C CA . GLY A 1 220 ? 5.52 1.014 -14.641 1 94.38 220 GLY A CA 1
ATOM 1742 C C . GLY A 1 220 ? 5.176 -0.053 -13.617 1 94.38 220 GLY A C 1
ATOM 1743 O O . GLY A 1 220 ? 6.066 -0.637 -13 1 94.38 220 GLY A O 1
ATOM 1744 N N . ASP A 1 221 ? 3.893 -0.235 -13.344 1 95.94 221 ASP A N 1
ATOM 1745 C CA . ASP A 1 221 ? 3.443 -1.311 -12.461 1 95.94 221 ASP A CA 1
ATOM 1746 C C . ASP A 1 221 ? 3.221 -2.602 -13.25 1 95.94 221 ASP A C 1
ATOM 1748 O O . ASP A 1 221 ? 2.098 -3.105 -13.32 1 95.94 221 ASP A O 1
ATOM 1752 N N . TYR A 1 222 ? 4.305 -3.125 -13.711 1 95.56 222 TYR A N 1
ATOM 1753 C CA . TYR A 1 222 ? 4.246 -4.195 -14.703 1 95.56 222 TYR A 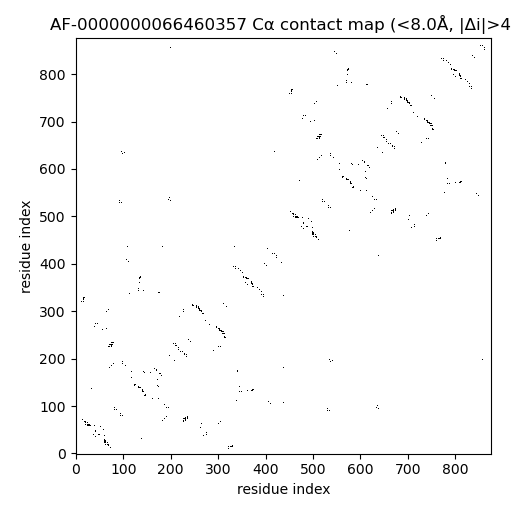CA 1
ATOM 1754 C C . TYR A 1 222 ? 4.203 -5.562 -14.023 1 95.56 222 TYR A C 1
ATOM 1756 O O . TYR A 1 222 ? 3.896 -6.57 -14.664 1 95.56 222 TYR A O 1
ATOM 1764 N N . ILE A 1 223 ? 4.355 -5.656 -12.758 1 94.75 223 ILE A N 1
ATOM 1765 C CA . ILE A 1 223 ? 4.336 -6.945 -12.078 1 94.75 223 ILE A CA 1
ATOM 1766 C C . ILE A 1 223 ? 2.928 -7.242 -11.57 1 94.75 223 ILE A C 1
ATOM 1768 O O . ILE A 1 223 ? 2.383 -8.32 -11.828 1 94.75 223 ILE A O 1
ATOM 1772 N N . VAL A 1 224 ? 2.324 -6.223 -10.93 1 97.31 224 VAL A N 1
ATOM 1773 C CA . VAL A 1 224 ? 1.073 -6.496 -10.227 1 97.31 224 VAL A CA 1
ATOM 1774 C C . VAL A 1 224 ? -0.087 -5.828 -10.961 1 97.31 224 VAL A C 1
ATOM 1776 O O . VAL A 1 224 ? -0.938 -6.508 -11.539 1 97.31 224 VAL A O 1
ATOM 1779 N N . GLY A 1 225 ? -0.052 -4.57 -11.094 1 98.06 225 GLY A N 1
ATOM 1780 C CA . GLY A 1 225 ? -1.186 -3.748 -11.492 1 98.06 225 GLY A CA 1
ATOM 1781 C C . GLY A 1 225 ? -1.758 -4.137 -12.844 1 98.06 225 GLY A C 1
ATOM 1782 O O . GLY A 1 225 ? -2.961 -4.371 -12.969 1 98.06 225 GLY A O 1
ATOM 1783 N N . ILE A 1 226 ? -0.937 -4.223 -13.812 1 98 226 ILE A N 1
ATOM 1784 C CA . ILE A 1 226 ? -1.434 -4.496 -15.156 1 98 226 ILE A CA 1
ATOM 1785 C C . ILE A 1 226 ? -2.088 -5.875 -15.195 1 98 226 ILE A C 1
ATOM 1787 O O . ILE A 1 226 ? -3.109 -6.066 -15.859 1 98 226 ILE A O 1
ATOM 1791 N N . ASN A 1 227 ? -1.557 -6.797 -14.453 1 98.75 227 ASN A N 1
ATOM 1792 C CA . ASN A 1 227 ? -2.053 -8.164 -14.492 1 98.75 227 ASN A CA 1
ATOM 1793 C C . ASN A 1 227 ? -3.344 -8.32 -13.688 1 98.75 227 ASN A C 1
ATOM 1795 O O . ASN A 1 227 ? -4.289 -8.961 -14.141 1 98.75 227 ASN A O 1
ATOM 1799 N N . ILE A 1 228 ? -3.463 -7.699 -12.516 1 98.75 228 ILE A N 1
ATOM 1800 C CA . ILE A 1 228 ? -4.652 -7.895 -11.688 1 98.75 228 ILE A CA 1
ATOM 1801 C C . ILE A 1 228 ? -5.848 -7.199 -12.336 1 98.75 228 ILE A C 1
ATOM 1803 O O . ILE A 1 228 ? -6.977 -7.688 -12.266 1 98.75 228 ILE A O 1
ATOM 1807 N N . PHE A 1 229 ? -5.645 -6.121 -12.961 1 98.75 229 PHE A N 1
ATOM 1808 C CA . PHE A 1 229 ? -6.762 -5.414 -13.57 1 98.75 229 PHE A CA 1
ATOM 1809 C C . PHE A 1 229 ? -7.156 -6.059 -14.898 1 98.75 229 PHE A C 1
ATOM 1811 O O . PHE A 1 229 ? -8.312 -5.965 -15.32 1 98.75 229 PHE A O 1
ATOM 1818 N N . ALA A 1 230 ? -6.156 -6.719 -15.578 1 98.69 230 ALA A N 1
ATOM 1819 C CA . ALA A 1 230 ? -6.551 -7.594 -16.672 1 98.69 230 ALA A CA 1
ATOM 1820 C C . ALA A 1 230 ? -7.469 -8.711 -16.188 1 98.69 230 ALA A C 1
ATOM 1822 O O . ALA A 1 230 ? -8.445 -9.047 -16.859 1 98.69 230 ALA A O 1
ATOM 1823 N N . GLY A 1 231 ? -7.137 -9.219 -15.031 1 98.5 231 GLY A N 1
ATOM 1824 C CA . GLY A 1 231 ? -7.992 -10.227 -14.422 1 98.5 231 GLY A CA 1
ATOM 1825 C C . GLY A 1 231 ? -9.375 -9.711 -14.086 1 98.5 231 GLY A C 1
ATOM 1826 O O . GLY A 1 231 ? -10.375 -10.398 -14.289 1 98.5 231 GLY A O 1
ATOM 1827 N N . LEU A 1 232 ? -9.406 -8.523 -13.531 1 98.56 232 LEU A N 1
ATOM 1828 C CA . LEU A 1 232 ? -10.695 -7.906 -13.203 1 98.56 232 LEU A CA 1
ATOM 1829 C C . LEU A 1 232 ? -11.539 -7.715 -14.461 1 98.56 232 LEU A C 1
ATOM 1831 O O . LEU A 1 232 ? -12.75 -7.934 -14.438 1 98.56 232 LEU A O 1
ATOM 1835 N N . MET A 1 233 ? -10.906 -7.305 -15.57 1 98.19 233 MET A N 1
ATOM 1836 C CA . MET A 1 233 ? -11.625 -7.16 -16.844 1 98.19 233 MET A CA 1
ATOM 1837 C C . MET A 1 233 ? -12.211 -8.492 -17.281 1 98.19 233 MET A C 1
ATOM 1839 O O . MET A 1 233 ? -13.359 -8.555 -17.734 1 98.19 233 MET A O 1
ATOM 1843 N N . LEU A 1 234 ? -11.461 -9.5 -17.141 1 97.5 234 LEU A N 1
ATOM 1844 C CA . LEU A 1 234 ? -11.914 -10.836 -17.516 1 97.5 234 LEU A CA 1
ATOM 1845 C C . LEU A 1 234 ? -13.062 -11.297 -16.625 1 97.5 234 LEU A C 1
ATOM 1847 O O . LEU A 1 234 ? -13.984 -11.977 -17.094 1 97.5 234 LEU A O 1
ATOM 1851 N N . ALA A 1 235 ? -12.992 -10.961 -15.367 1 97.56 235 ALA A N 1
ATOM 1852 C CA . ALA A 1 235 ? -14.086 -11.305 -14.453 1 97.56 235 ALA A CA 1
ATOM 1853 C C . ALA A 1 235 ? -15.391 -10.641 -14.883 1 97.56 235 ALA A C 1
ATOM 1855 O O . ALA A 1 235 ? -16.453 -11.258 -14.844 1 97.56 235 ALA A O 1
ATOM 1856 N N . GLN A 1 236 ? -15.289 -9.383 -15.266 1 97.56 236 GLN A N 1
ATOM 1857 C CA . GLN A 1 236 ? -16.469 -8.68 -15.75 1 97.56 236 GLN A CA 1
ATOM 1858 C C . GLN A 1 236 ? -17.031 -9.344 -17 1 97.56 236 GLN A C 1
ATOM 1860 O O . GLN A 1 236 ? -18.25 -9.516 -17.125 1 97.56 236 GLN A O 1
ATOM 1865 N N . LEU A 1 237 ? -16.172 -9.758 -17.891 1 96 237 LEU A N 1
ATOM 1866 C CA . LEU A 1 237 ? -16.594 -10.438 -19.109 1 96 237 LEU A CA 1
ATOM 1867 C C . LEU A 1 237 ? -17.266 -11.766 -18.781 1 96 237 LEU A C 1
ATOM 1869 O O . LEU A 1 237 ? -18.266 -12.125 -19.406 1 96 237 LEU A O 1
ATOM 1873 N N . GLN A 1 238 ? -16.719 -12.469 -17.859 1 95.56 238 GLN A N 1
ATOM 1874 C CA . GLN A 1 238 ? -17.266 -13.75 -17.453 1 95.56 238 GLN A CA 1
ATOM 1875 C C . GLN A 1 238 ? -18.688 -13.594 -16.922 1 95.56 238 GLN A C 1
ATOM 1877 O O . GLN A 1 238 ? -19.578 -14.383 -17.266 1 95.56 238 GLN A O 1
ATOM 1882 N N . VAL A 1 239 ? -18.891 -12.602 -16.094 1 95.56 239 VAL A N 1
ATOM 1883 C CA . VAL A 1 239 ? -20.203 -12.375 -15.5 1 95.56 239 VAL A CA 1
ATOM 1884 C C . VAL A 1 239 ? -21.172 -11.898 -16.578 1 95.56 239 VAL A C 1
ATOM 1886 O O . VAL A 1 239 ? -22.344 -12.32 -16.594 1 95.56 239 VAL A O 1
ATOM 1889 N N . ASP A 1 240 ? -20.734 -11.117 -17.5 1 95.12 240 ASP A N 1
ATOM 1890 C CA . ASP A 1 240 ? -21.594 -10.531 -18.516 1 95.12 240 ASP A CA 1
ATOM 1891 C C . ASP A 1 240 ? -21.969 -11.57 -19.578 1 95.12 240 ASP A C 1
ATOM 1893 O O . ASP A 1 240 ? -23.109 -11.594 -20.062 1 95.12 240 ASP A O 1
ATOM 1897 N N . LEU A 1 241 ? -21.062 -12.438 -19.938 1 94.38 241 LEU A N 1
ATOM 1898 C CA . LEU A 1 241 ? -21.312 -13.383 -21.031 1 94.38 241 LEU A CA 1
ATOM 1899 C C . LEU A 1 241 ? -21.719 -14.742 -20.484 1 94.38 241 LEU A C 1
ATOM 1901 O O . LEU A 1 241 ? -22.516 -15.445 -21.109 1 94.38 241 LEU A O 1
ATOM 1905 N N . GLY A 1 242 ? -21.141 -15.102 -19.328 1 88.94 242 GLY A N 1
ATOM 1906 C CA . GLY A 1 242 ? -21.438 -16.406 -18.734 1 88.94 242 GLY A CA 1
ATOM 1907 C C . GLY A 1 242 ? -21.109 -17.562 -19.656 1 88.94 242 GLY A C 1
ATOM 1908 O O . GLY A 1 242 ? -19.984 -17.641 -20.172 1 88.94 242 GLY A O 1
ATOM 1909 N N . SER A 1 243 ? -22.031 -18.422 -19.906 1 86.25 243 SER A N 1
ATOM 1910 C CA . SER A 1 243 ? -21.844 -19.641 -20.703 1 86.25 243 SER A CA 1
ATOM 1911 C C . SER A 1 243 ? -21.781 -19.312 -22.188 1 86.25 243 SER A C 1
ATOM 1913 O O . SER A 1 243 ? -21.312 -20.125 -22.984 1 86.25 243 SER A O 1
ATOM 1915 N N . ARG A 1 244 ? -22.188 -18.125 -22.594 1 92.62 244 ARG A N 1
ATOM 1916 C CA . ARG A 1 244 ? -22.172 -17.703 -24 1 92.62 244 ARG A CA 1
ATOM 1917 C C . ARG A 1 244 ? -20.75 -17.391 -24.453 1 92.62 244 ARG A C 1
ATOM 1919 O O . ARG A 1 244 ? -20.516 -17.234 -25.656 1 92.62 244 ARG A O 1
ATOM 1926 N N . ALA A 1 245 ? -19.844 -17.344 -23.516 1 92.88 245 ALA A N 1
ATOM 1927 C CA . ALA A 1 245 ? -18.484 -16.938 -23.844 1 92.88 245 ALA A CA 1
ATOM 1928 C C . ALA A 1 245 ? -17.859 -17.891 -24.859 1 92.88 245 ALA A C 1
ATOM 1930 O O . ALA A 1 245 ? -17.203 -17.438 -25.812 1 92.88 245 ALA A O 1
ATOM 1931 N N . THR A 1 246 ? -18.094 -19.203 -24.812 1 92.94 246 THR A N 1
ATOM 1932 C CA . THR A 1 246 ? -17.422 -20.188 -25.656 1 92.94 246 THR A CA 1
ATOM 1933 C C . THR A 1 246 ? -18.094 -20.281 -27.016 1 92.94 246 THR A C 1
ATOM 1935 O O . THR A 1 246 ? -17.578 -20.922 -27.938 1 92.94 246 THR A O 1
ATOM 1938 N N . SER A 1 247 ? -19.234 -19.641 -27.141 1 92.75 247 SER A N 1
ATOM 1939 C CA . SER A 1 247 ? -19.938 -19.625 -28.422 1 92.75 247 SER A CA 1
ATOM 1940 C C . SER A 1 247 ? -19.891 -18.234 -29.062 1 92.75 247 SER A C 1
ATOM 1942 O O . SER A 1 247 ? -20.469 -18.016 -30.125 1 92.75 247 SER A O 1
ATOM 1944 N N . PHE A 1 248 ? -19.25 -17.375 -28.375 1 92.19 248 PHE A N 1
ATOM 1945 C CA . PHE A 1 248 ? -19.25 -15.977 -28.797 1 92.19 248 PHE A CA 1
ATOM 1946 C C . PHE A 1 248 ? -18.438 -15.789 -30.078 1 92.19 248 PHE A C 1
ATOM 1948 O O . PHE A 1 248 ? -18.812 -14.992 -30.938 1 92.19 248 PHE A O 1
ATOM 1955 N N . LEU A 1 249 ? -17.344 -16.547 -30.25 1 93.56 249 LEU A N 1
ATOM 1956 C CA . LEU A 1 249 ? -16.453 -16.438 -31.406 1 93.56 249 LEU A CA 1
ATOM 1957 C C . LEU A 1 249 ? -16.438 -17.734 -32.219 1 93.56 249 LEU A C 1
ATOM 1959 O O . LEU A 1 249 ? -16.656 -18.812 -31.656 1 93.56 249 LEU A O 1
ATOM 1963 N N . PRO A 1 250 ? -16.094 -17.531 -33.531 1 93.62 250 PRO A N 1
ATOM 1964 C CA . PRO A 1 250 ? -15.938 -18.766 -34.312 1 93.62 250 PRO A CA 1
ATOM 1965 C C . PRO A 1 250 ? -14.836 -19.672 -33.75 1 93.62 250 PRO A C 1
ATOM 1967 O O . PRO A 1 250 ? -13.828 -19.172 -33.25 1 93.62 250 PRO A O 1
ATOM 1970 N N . LYS A 1 251 ? -14.906 -20.875 -34 1 88.94 251 LYS A N 1
ATOM 1971 C CA . LYS A 1 251 ? -14.148 -21.953 -33.344 1 88.94 251 LYS A CA 1
ATOM 1972 C C . LYS A 1 251 ? -12.648 -21.75 -33.531 1 88.94 251 LYS A C 1
ATOM 1974 O O . LYS A 1 251 ? -11.867 -21.938 -32.594 1 88.94 251 LYS A O 1
ATOM 1979 N N . PRO A 1 252 ? -12.195 -21.281 -34.688 1 93.56 252 PRO A N 1
ATOM 1980 C CA . PRO A 1 252 ? -10.742 -21.203 -34.844 1 93.56 252 PRO A CA 1
ATOM 1981 C C . PRO A 1 252 ? -10.148 -19.953 -34.219 1 93.56 252 PRO A C 1
ATOM 1983 O O . PRO A 1 252 ? -8.938 -19.891 -34 1 93.56 252 PRO A O 1
ATOM 1986 N N . VAL A 1 253 ? -10.961 -19.016 -33.906 1 96.81 253 VAL A N 1
ATOM 1987 C CA . VAL A 1 253 ? -10.469 -17.719 -33.469 1 96.81 253 VAL A CA 1
ATOM 1988 C C . VAL A 1 253 ? -9.844 -17.844 -32.094 1 96.81 253 VAL A C 1
ATOM 1990 O O . VAL A 1 253 ? -8.719 -17.391 -31.859 1 96.81 253 VAL A O 1
ATOM 1993 N N . PRO A 1 254 ? -10.5 -18.453 -31.141 1 97.62 254 PRO A N 1
ATOM 1994 C CA . PRO A 1 254 ? -9.875 -18.594 -29.812 1 97.62 254 PRO A CA 1
ATOM 1995 C C . PRO A 1 254 ? -8.547 -19.344 -29.859 1 97.62 254 PRO A C 1
ATOM 1997 O O . PRO A 1 254 ? -7.609 -19 -29.141 1 97.62 254 PRO A O 1
ATOM 2000 N N . SER A 1 255 ? -8.453 -20.328 -30.672 1 97.38 255 SER A N 1
ATOM 2001 C CA . SER A 1 255 ? -7.207 -21.078 -30.812 1 97.38 255 SER A CA 1
ATOM 2002 C C . SER A 1 255 ? -6.086 -20.188 -31.344 1 97.38 255 SER A C 1
ATOM 2004 O O . SER A 1 255 ? -4.941 -20.297 -30.891 1 97.38 255 SER A O 1
ATOM 2006 N N . LEU A 1 256 ? -6.426 -19.406 -32.312 1 98.19 256 LEU A N 1
ATOM 2007 C CA . LEU A 1 256 ? -5.438 -18.469 -32.844 1 98.19 256 LEU A CA 1
ATOM 2008 C C . LEU A 1 256 ? -4.984 -17.469 -31.797 1 98.19 256 LEU A C 1
ATOM 2010 O O . LEU A 1 256 ? -3.805 -17.125 -31.719 1 98.19 256 LEU A O 1
ATOM 2014 N N . ILE A 1 257 ? -5.906 -17.016 -30.984 1 98.5 257 ILE A N 1
ATOM 2015 C CA . ILE A 1 257 ? -5.586 -16.094 -29.906 1 98.5 257 ILE A CA 1
ATOM 2016 C C . ILE A 1 257 ? -4.66 -16.766 -28.891 1 98.5 257 ILE A C 1
ATOM 2018 O O . ILE A 1 257 ? -3.709 -16.141 -28.406 1 98.5 257 ILE A O 1
ATOM 2022 N N . ILE A 1 258 ? -4.93 -17.984 -28.609 1 98.44 258 ILE A N 1
ATOM 2023 C CA . ILE A 1 258 ? -4.102 -18.734 -27.688 1 98.44 258 ILE A CA 1
ATOM 2024 C C . ILE A 1 258 ? -2.686 -18.859 -28.234 1 98.44 258 ILE A C 1
ATOM 2026 O O . ILE A 1 258 ? -1.708 -18.625 -27.531 1 98.44 258 ILE A O 1
ATOM 2030 N N . ILE A 1 259 ? -2.574 -19.219 -29.516 1 98.38 259 ILE A N 1
ATOM 2031 C CA . ILE A 1 259 ? -1.274 -19.375 -30.172 1 98.38 259 ILE A CA 1
ATOM 2032 C C . ILE A 1 259 ? -0.532 -18.031 -30.156 1 98.38 259 ILE A C 1
ATOM 2034 O O . ILE A 1 259 ? 0.663 -17.984 -29.859 1 98.38 259 ILE A O 1
ATOM 2038 N N . MET A 1 260 ? -1.207 -17.016 -30.406 1 98.5 260 MET A N 1
ATOM 2039 C CA . MET A 1 260 ? -0.61 -15.68 -30.391 1 98.5 260 MET A CA 1
ATOM 2040 C C . MET A 1 260 ? -0.134 -15.312 -28.984 1 98.5 260 MET A C 1
ATOM 2042 O O . MET A 1 260 ? 0.962 -14.781 -28.812 1 98.5 260 MET A O 1
ATOM 2046 N N . GLY A 1 261 ? -0.984 -15.602 -27.984 1 98.62 261 GLY A N 1
ATOM 2047 C CA . GLY A 1 261 ? -0.598 -15.344 -26.609 1 98.62 261 GLY A CA 1
ATOM 2048 C C . GLY A 1 261 ? 0.65 -16.094 -26.188 1 98.62 261 GLY A C 1
ATOM 2049 O O . GLY A 1 261 ? 1.534 -15.523 -25.547 1 98.62 261 GLY A O 1
ATOM 2050 N N . LEU A 1 262 ? 0.721 -17.328 -26.594 1 98.5 262 LEU A N 1
ATOM 2051 C CA . LEU A 1 262 ? 1.886 -18.141 -26.266 1 98.5 262 LEU A CA 1
ATOM 2052 C C . LEU A 1 262 ? 3.135 -17.609 -26.953 1 98.5 262 LEU A C 1
ATOM 2054 O O . LEU A 1 262 ? 4.223 -17.609 -26.375 1 98.5 262 LEU A O 1
ATOM 2058 N N . PHE A 1 263 ? 2.979 -17.172 -28.172 1 98.5 263 PHE A N 1
ATOM 2059 C CA . PHE A 1 263 ? 4.105 -16.609 -28.906 1 98.5 263 PHE A CA 1
ATOM 2060 C C . PHE A 1 263 ? 4.605 -15.336 -28.219 1 98.5 263 PHE A C 1
ATOM 2062 O O . PHE A 1 263 ? 5.809 -15.172 -28.016 1 98.5 263 PHE A O 1
ATOM 2069 N N . ILE A 1 264 ? 3.689 -14.492 -27.891 1 98.38 264 ILE A N 1
ATOM 2070 C CA . ILE A 1 264 ? 4.059 -13.234 -27.234 1 98.38 264 ILE A CA 1
ATOM 2071 C C . ILE A 1 264 ? 4.715 -13.523 -25.891 1 98.38 264 ILE A C 1
ATOM 2073 O O . ILE A 1 264 ? 5.727 -12.906 -25.547 1 98.38 264 ILE A O 1
ATOM 2077 N N . TRP A 1 265 ? 4.191 -14.461 -25.156 1 98.06 265 TRP A N 1
ATOM 2078 C CA . TRP A 1 265 ? 4.738 -14.883 -23.875 1 98.06 265 TRP A CA 1
ATOM 2079 C C . TRP A 1 265 ? 6.156 -15.43 -24.031 1 98.06 265 TRP A C 1
ATOM 2081 O O . TRP A 1 265 ? 6.953 -15.391 -23.094 1 98.06 265 TRP A O 1
ATOM 2091 N N . SER A 1 266 ? 6.566 -15.836 -25.188 1 98.12 266 SER A N 1
ATOM 2092 C CA . SER A 1 266 ? 7.852 -16.484 -25.438 1 98.12 266 SER A CA 1
ATOM 2093 C C . SER A 1 266 ? 8.984 -15.453 -25.469 1 98.12 266 SER A C 1
ATOM 2095 O O . SER A 1 266 ? 10.148 -15.812 -25.641 1 98.12 266 SER A O 1
ATOM 2097 N N . PHE A 1 267 ? 8.68 -14.164 -25.297 1 98.06 267 PHE A N 1
ATOM 2098 C CA . PHE A 1 267 ? 9.719 -13.148 -25.328 1 98.06 267 PHE A CA 1
ATOM 2099 C C . PHE A 1 267 ? 10.797 -13.453 -24.297 1 98.06 267 PHE A C 1
ATOM 2101 O O . PHE A 1 267 ? 10.492 -13.773 -23.141 1 98.06 267 PHE A O 1
ATOM 2108 N N . PRO A 1 268 ? 12.031 -13.375 -24.719 1 97.44 268 PRO A N 1
ATOM 2109 C CA . PRO A 1 268 ? 13.117 -13.773 -23.812 1 97.44 268 PRO A CA 1
ATOM 2110 C C . PRO A 1 268 ? 13.352 -12.75 -22.703 1 97.44 268 PRO A C 1
ATOM 2112 O O . PRO A 1 268 ? 13.102 -11.555 -22.891 1 97.44 268 PRO A O 1
ATOM 2115 N N . GLN A 1 269 ? 13.844 -13.227 -21.625 1 96.19 269 GLN A N 1
ATOM 2116 C CA . GLN A 1 269 ? 14.133 -12.398 -20.453 1 96.19 269 GLN A CA 1
ATOM 2117 C C . GLN A 1 269 ? 15.422 -11.609 -20.641 1 96.19 269 GLN A C 1
ATOM 2119 O O . GLN A 1 269 ? 15.531 -10.469 -20.188 1 96.19 269 GLN A O 1
ATOM 2124 N N . HIS A 1 270 ? 16.344 -12.289 -21.281 1 96.38 270 HIS A N 1
ATOM 2125 C CA . HIS A 1 270 ? 17.656 -11.656 -21.469 1 96.38 270 HIS A CA 1
ATOM 2126 C C . HIS A 1 270 ? 18.047 -11.625 -22.938 1 96.38 270 HIS A C 1
ATOM 2128 O O . HIS A 1 270 ? 17.594 -12.469 -23.719 1 96.38 270 HIS A O 1
ATOM 2134 N N . ASN A 1 271 ? 18.75 -10.648 -23.328 1 97.38 271 ASN A N 1
ATOM 2135 C CA . ASN A 1 271 ? 19.438 -10.539 -24.609 1 97.38 271 ASN A CA 1
ATOM 2136 C C . ASN A 1 271 ? 18.469 -10.727 -25.781 1 97.38 271 ASN A C 1
ATOM 2138 O O . ASN A 1 271 ? 18.734 -11.516 -26.688 1 97.38 271 ASN A O 1
ATOM 2142 N N . ALA A 1 272 ? 17.406 -10.023 -25.719 1 97.06 272 ALA A N 1
ATOM 2143 C CA . ALA A 1 272 ? 16.391 -10.117 -26.766 1 97.06 272 ALA A CA 1
ATOM 2144 C C . ALA A 1 272 ? 16.969 -9.711 -28.125 1 97.06 272 ALA A C 1
ATOM 2146 O O . ALA A 1 272 ? 16.406 -10.047 -29.172 1 97.06 272 ALA A O 1
ATOM 2147 N N . GLU A 1 273 ? 18.109 -9.086 -28.156 1 96.62 273 GLU A N 1
ATOM 2148 C CA . GLU A 1 273 ? 18.719 -8.562 -29.375 1 96.62 273 GLU A CA 1
ATOM 2149 C C . GLU A 1 273 ? 19.438 -9.664 -30.141 1 96.62 273 GLU A C 1
ATOM 2151 O O . GLU A 1 273 ? 19.812 -9.477 -31.312 1 96.62 273 GLU A O 1
ATOM 2156 N N . TRP A 1 274 ? 19.625 -10.82 -29.578 1 97.5 274 TRP A N 1
ATOM 2157 C CA . TRP A 1 274 ? 20.484 -11.844 -30.156 1 97.5 274 TRP A CA 1
ATOM 2158 C C . TRP A 1 274 ? 19.781 -12.547 -31.312 1 97.5 274 TRP A C 1
ATOM 2160 O O . TRP A 1 274 ? 20.438 -13.219 -32.125 1 97.5 274 TRP A O 1
ATOM 2170 N N . MET A 1 275 ? 18.5 -12.508 -31.391 1 97.5 275 MET A N 1
ATOM 2171 C CA . MET A 1 275 ? 17.75 -13.125 -32.5 1 97.5 275 MET A CA 1
ATOM 2172 C C . MET A 1 275 ? 16.859 -12.102 -33.188 1 97.5 275 MET A C 1
ATOM 2174 O O . MET A 1 275 ? 16.375 -11.164 -32.531 1 97.5 275 MET A O 1
ATOM 2178 N N . TYR A 1 276 ? 16.516 -12.344 -34.406 1 96.5 276 TYR A N 1
ATOM 2179 C CA . TYR A 1 276 ? 15.758 -11.398 -35.25 1 96.5 276 TYR A CA 1
ATOM 2180 C C . TYR A 1 276 ? 14.344 -11.211 -34.688 1 96.5 276 TYR A C 1
ATOM 2182 O O . TYR A 1 276 ? 13.891 -10.086 -34.5 1 96.5 276 TYR A O 1
ATOM 2190 N N . TRP A 1 277 ? 13.648 -12.273 -34.375 1 96.56 277 TRP A N 1
ATOM 2191 C CA . TRP A 1 277 ? 12.258 -12.195 -33.969 1 96.56 277 TRP A CA 1
ATOM 2192 C C . TRP A 1 277 ? 12.125 -11.453 -32.625 1 96.56 277 TRP A C 1
ATOM 2194 O O . TRP A 1 277 ? 11.242 -10.602 -32.469 1 96.56 277 TRP A O 1
ATOM 2204 N N . SER A 1 278 ? 12.977 -11.75 -31.672 1 97.38 278 SER A N 1
ATOM 2205 C CA . SER A 1 278 ? 12.914 -11.102 -30.359 1 97.38 278 SER A CA 1
ATOM 2206 C C . SER A 1 278 ? 13.375 -9.648 -30.438 1 97.38 278 SER A C 1
ATOM 2208 O O . SER A 1 278 ? 12.883 -8.797 -29.703 1 97.38 278 SER A O 1
ATOM 2210 N N . ARG A 1 279 ? 14.297 -9.352 -31.344 1 97 279 ARG A N 1
ATOM 2211 C CA . ARG A 1 279 ? 14.766 -7.984 -31.531 1 97 279 ARG A CA 1
ATOM 2212 C C . ARG A 1 279 ? 13.648 -7.09 -32.062 1 97 279 ARG A C 1
ATOM 2214 O O . ARG A 1 279 ? 13.484 -5.961 -31.594 1 97 279 ARG A O 1
ATOM 2221 N N . ILE A 1 280 ? 12.938 -7.582 -32.969 1 97.12 280 ILE A N 1
ATOM 2222 C CA . ILE A 1 280 ? 11.82 -6.832 -33.531 1 97.12 280 ILE A CA 1
ATOM 2223 C C . ILE A 1 280 ? 10.773 -6.57 -32.469 1 97.12 280 ILE A C 1
ATOM 2225 O O . ILE A 1 280 ? 10.258 -5.457 -32.344 1 97.12 280 ILE A O 1
ATOM 2229 N N . MET A 1 281 ? 10.477 -7.57 -31.688 1 97.56 281 MET A N 1
ATOM 2230 C CA . MET A 1 281 ? 9.523 -7.422 -30.609 1 97.56 281 MET A CA 1
ATOM 2231 C C . MET A 1 281 ? 9.992 -6.371 -29.609 1 97.56 281 MET A C 1
ATOM 2233 O O . MET A 1 281 ? 9.203 -5.547 -29.141 1 97.56 281 MET A O 1
ATOM 2237 N N . LYS A 1 282 ? 11.211 -6.418 -29.297 1 97.25 282 LYS A N 1
ATOM 2238 C CA . LYS A 1 282 ? 11.797 -5.449 -28.375 1 97.25 282 LYS A CA 1
ATOM 2239 C C . LYS A 1 282 ? 11.633 -4.023 -28.891 1 97.25 282 LYS A C 1
ATOM 2241 O O . LYS A 1 282 ? 11.18 -3.137 -28.172 1 97.25 282 LYS A O 1
ATOM 2246 N N . HIS A 1 283 ? 11.945 -3.82 -30.141 1 96 283 HIS A N 1
ATOM 2247 C CA . HIS A 1 283 ? 11.875 -2.492 -30.75 1 96 283 HIS A CA 1
ATOM 2248 C C . HIS A 1 283 ? 10.445 -1.964 -30.766 1 96 283 HIS A C 1
ATOM 2250 O O . HIS A 1 283 ? 10.219 -0.774 -30.531 1 96 283 HIS A O 1
ATOM 2256 N N . PHE A 1 284 ? 9.57 -2.807 -30.969 1 95.44 284 PHE A N 1
ATOM 2257 C CA . PHE A 1 284 ? 8.172 -2.422 -31.062 1 95.44 284 PHE A CA 1
ATOM 2258 C C . PHE A 1 284 ? 7.66 -1.915 -29.719 1 95.44 284 PHE A C 1
ATOM 2260 O O . PHE A 1 284 ? 7.062 -0.839 -29.641 1 95.44 284 PHE A O 1
ATOM 2267 N N . LEU A 1 285 ? 7.914 -2.588 -28.641 1 95.62 285 LEU A N 1
ATOM 2268 C CA . LEU A 1 285 ? 7.316 -2.27 -27.344 1 95.62 285 LEU A CA 1
ATOM 2269 C C . LEU A 1 285 ? 8.094 -1.162 -26.641 1 95.62 285 LEU A C 1
ATOM 2271 O O . LEU A 1 285 ? 7.543 -0.453 -25.797 1 95.62 285 LEU A O 1
ATOM 2275 N N . GLU A 1 286 ? 9.352 -1.021 -27 1 94.19 286 GLU A N 1
ATOM 2276 C CA . GLU A 1 286 ? 10.188 0.01 -26.375 1 94.19 286 GLU A CA 1
ATOM 2277 C C . GLU A 1 286 ? 9.602 1.4 -26.609 1 94.19 286 GLU A C 1
ATOM 2279 O O . GLU A 1 286 ? 9.781 2.299 -25.781 1 94.19 286 GLU A O 1
ATOM 2284 N N . GLN A 1 287 ? 8.773 1.555 -27.594 1 91.12 287 GLN A N 1
ATOM 2285 C CA . GLN A 1 287 ? 8.195 2.848 -27.953 1 91.12 287 GLN A CA 1
ATOM 2286 C C . GLN A 1 287 ? 6.941 3.139 -27.141 1 91.12 287 GLN A C 1
ATOM 2288 O O . GLN A 1 287 ? 6.496 4.285 -27.062 1 91.12 287 GLN A O 1
ATOM 2293 N N . ILE A 1 288 ? 6.445 2.154 -26.5 1 92.06 288 ILE A N 1
ATOM 2294 C CA . ILE A 1 288 ? 5.121 2.307 -25.906 1 92.06 288 ILE A CA 1
ATOM 2295 C C . ILE A 1 288 ? 5.219 2.182 -24.391 1 92.06 288 ILE A C 1
ATOM 2297 O O . ILE A 1 288 ? 4.309 2.598 -23.672 1 92.06 288 ILE A O 1
ATOM 2301 N N . ILE A 1 289 ? 6.281 1.649 -23.922 1 93.12 289 ILE A N 1
ATOM 2302 C CA . ILE A 1 289 ? 6.398 1.458 -22.484 1 93.12 289 ILE A CA 1
ATOM 2303 C C . ILE A 1 289 ? 7.172 2.623 -21.859 1 93.12 289 ILE A C 1
ATOM 2305 O O . ILE A 1 289 ? 7.961 3.281 -22.547 1 93.12 289 ILE A O 1
ATOM 2309 N N . PRO A 1 290 ? 6.848 2.951 -20.594 1 89.94 290 PRO A N 1
ATOM 2310 C CA . PRO A 1 290 ? 7.625 4 -19.938 1 89.94 290 PRO A CA 1
ATOM 2311 C C . PRO A 1 290 ? 9.109 3.668 -19.844 1 89.94 290 PRO A C 1
ATOM 2313 O O . PRO A 1 290 ? 9.492 2.494 -19.891 1 89.94 290 PRO A O 1
ATOM 2316 N N . ASN A 1 291 ? 9.859 4.707 -19.609 1 87.5 291 ASN A N 1
ATOM 2317 C CA . ASN A 1 291 ? 11.305 4.543 -19.531 1 87.5 291 ASN A CA 1
ATOM 2318 C C . ASN A 1 291 ? 11.727 3.84 -18.25 1 87.5 291 ASN A C 1
ATOM 2320 O O . ASN A 1 291 ? 11.039 3.949 -17.234 1 87.5 291 ASN A O 1
ATOM 2324 N N . ASN A 1 292 ? 12.742 3.137 -18.344 1 88.38 292 ASN A N 1
ATOM 2325 C CA . ASN A 1 292 ? 13.383 2.504 -17.203 1 88.38 292 ASN A CA 1
ATOM 2326 C C . ASN A 1 292 ? 12.484 1.438 -16.578 1 88.38 292 ASN A C 1
ATOM 2328 O O . ASN A 1 292 ? 12.344 1.381 -15.352 1 88.38 292 ASN A O 1
ATOM 2332 N N . THR A 1 293 ? 11.742 0.792 -17.375 1 93.12 293 THR A N 1
ATOM 2333 C CA . THR A 1 293 ? 10.922 -0.33 -16.938 1 93.12 293 THR A CA 1
ATOM 2334 C C . THR A 1 293 ? 11.422 -1.639 -17.531 1 93.12 293 THR A C 1
ATOM 2336 O O . THR A 1 293 ? 12.406 -1.648 -18.281 1 93.12 293 THR A O 1
ATOM 2339 N N . ASP A 1 294 ? 10.789 -2.752 -17.172 1 95.75 294 ASP A N 1
ATOM 2340 C CA . ASP A 1 294 ? 11.195 -4.078 -17.625 1 95.75 294 ASP A CA 1
ATOM 2341 C C . ASP A 1 294 ? 10.344 -4.527 -18.828 1 95.75 294 ASP A C 1
ATOM 2343 O O . ASP A 1 294 ? 9.211 -4.98 -18.641 1 95.75 294 ASP A O 1
ATOM 2347 N N . ILE A 1 295 ? 10.969 -4.441 -19.953 1 95.88 295 ILE A N 1
ATOM 2348 C CA . ILE A 1 295 ? 10.25 -4.688 -21.203 1 95.88 295 ILE A CA 1
ATOM 2349 C C . ILE A 1 295 ? 9.789 -6.145 -21.25 1 95.88 295 ILE A C 1
ATOM 2351 O O . ILE A 1 295 ? 8.719 -6.445 -21.781 1 95.88 295 ILE A O 1
ATOM 2355 N N . SER A 1 296 ? 10.594 -7.043 -20.734 1 96 296 SER A N 1
ATOM 2356 C CA . SER A 1 296 ? 10.234 -8.461 -20.75 1 96 296 SER A CA 1
ATOM 2357 C C . SER A 1 296 ? 8.953 -8.703 -19.953 1 96 296 SER A C 1
ATOM 2359 O O . SER A 1 296 ? 8.094 -9.477 -20.391 1 96 296 SER A O 1
ATOM 2361 N N . ARG A 1 297 ? 8.742 -8.016 -18.875 1 96.56 297 ARG A N 1
ATOM 2362 C CA . ARG A 1 297 ? 7.551 -8.188 -18.047 1 96.56 297 ARG A CA 1
ATOM 2363 C C . ARG A 1 297 ? 6.312 -7.637 -18.75 1 96.56 297 ARG A C 1
ATOM 2365 O O . ARG A 1 297 ? 5.215 -8.172 -18.594 1 96.56 297 ARG A O 1
ATOM 2372 N N . TYR A 1 298 ? 6.473 -6.605 -19.5 1 97.81 298 TYR A N 1
ATOM 2373 C CA . TYR A 1 298 ? 5.352 -6.082 -20.281 1 97.81 298 TYR A CA 1
ATOM 2374 C C . TYR A 1 298 ? 4.91 -7.074 -21.344 1 97.81 298 TYR A C 1
ATOM 2376 O O . TYR A 1 298 ? 3.715 -7.324 -21.516 1 97.81 298 TYR A O 1
ATOM 2384 N N . TRP A 1 299 ? 5.859 -7.594 -22.047 1 97.62 299 TRP A N 1
ATOM 2385 C CA . TRP A 1 299 ? 5.523 -8.57 -23.078 1 97.62 299 TRP A CA 1
ATOM 2386 C C . TRP A 1 299 ? 4.848 -9.797 -22.469 1 97.62 299 TRP A C 1
ATOM 2388 O O . TRP A 1 299 ? 3.857 -10.297 -23 1 97.62 299 TRP A O 1
ATOM 2398 N N . VAL A 1 300 ? 5.406 -10.219 -21.406 1 96.88 300 VAL A N 1
ATOM 2399 C CA . VAL A 1 300 ? 4.863 -11.383 -20.719 1 96.88 300 VAL A CA 1
ATOM 2400 C C . VAL A 1 300 ? 3.434 -11.094 -20.266 1 96.88 300 VAL A C 1
ATOM 2402 O O . VAL A 1 300 ? 2.551 -11.945 -20.391 1 96.88 300 VAL A O 1
ATOM 2405 N N . SER A 1 301 ? 3.232 -9.938 -19.719 1 97.75 301 SER A N 1
ATOM 2406 C CA . SER A 1 301 ? 1.893 -9.547 -19.297 1 97.75 301 SER A CA 1
ATOM 2407 C C . SER A 1 301 ? 0.919 -9.531 -20.469 1 97.75 301 SER A C 1
ATOM 2409 O O . SER A 1 301 ? -0.196 -10.047 -20.359 1 97.75 301 SER A O 1
ATOM 2411 N N . ILE A 1 302 ? 1.314 -8.969 -21.562 1 98 302 ILE A N 1
ATOM 2412 C CA . ILE A 1 302 ? 0.477 -8.93 -22.75 1 98 302 ILE A CA 1
ATOM 2413 C C . ILE A 1 302 ? 0.187 -10.352 -23.234 1 98 302 ILE A C 1
ATOM 2415 O O . ILE A 1 302 ? -0.968 -10.711 -23.469 1 98 302 ILE A O 1
ATOM 2419 N N . GLY A 1 303 ? 1.243 -11.125 -23.328 1 98.5 303 GLY A N 1
ATOM 2420 C CA . GLY A 1 303 ? 1.103 -12.492 -23.812 1 98.5 303 GLY A CA 1
ATOM 2421 C C . GLY A 1 303 ? 0.179 -13.336 -22.953 1 98.5 303 GLY A C 1
ATOM 2422 O O . GLY A 1 303 ? -0.69 -14.039 -23.484 1 98.5 303 GLY A O 1
ATOM 2423 N N . THR A 1 304 ? 0.35 -13.258 -21.672 1 98.5 304 THR A N 1
ATOM 2424 C CA . THR A 1 304 ? -0.461 -14.07 -20.781 1 98.5 304 THR A CA 1
ATOM 2425 C C . THR A 1 304 ? -1.901 -13.57 -20.75 1 98.5 304 THR A C 1
ATOM 2427 O O . THR A 1 304 ? -2.838 -14.359 -20.609 1 98.5 304 THR A O 1
ATOM 2430 N N . SER A 1 305 ? -2.105 -12.266 -20.828 1 98.5 305 SER A N 1
ATOM 2431 C CA . SER A 1 305 ? -3.461 -11.734 -20.906 1 98.5 305 SER A CA 1
ATOM 2432 C C . SER A 1 305 ? -4.168 -12.211 -22.172 1 98.5 305 SER A C 1
ATOM 2434 O O . SER A 1 305 ? -5.324 -12.625 -22.125 1 98.5 305 SER A O 1
ATOM 2436 N N . VAL A 1 306 ? -3.453 -12.148 -23.281 1 98.5 306 VAL A N 1
ATOM 2437 C CA . VAL A 1 306 ? -4.008 -12.602 -24.547 1 98.5 306 VAL A CA 1
ATOM 2438 C C . VAL A 1 306 ? -4.305 -14.102 -24.469 1 98.5 306 VAL A C 1
ATOM 2440 O O . VAL A 1 306 ? -5.355 -14.555 -24.922 1 98.5 306 VAL A O 1
ATOM 2443 N N . LEU A 1 307 ? -3.381 -14.82 -23.906 1 98.44 307 LEU A N 1
ATOM 2444 C CA . LEU A 1 307 ? -3.576 -16.25 -23.703 1 98.44 307 LEU A CA 1
ATOM 2445 C C . LEU A 1 307 ? -4.848 -16.516 -22.906 1 98.44 307 LEU A C 1
ATOM 2447 O O . LEU A 1 307 ? -5.676 -17.344 -23.312 1 98.44 307 LEU A O 1
ATOM 2451 N N . MET A 1 308 ? -5.039 -15.836 -21.844 1 97.75 308 MET A N 1
ATOM 2452 C CA . MET A 1 308 ? -6.191 -16.047 -20.969 1 97.75 308 MET A CA 1
ATOM 2453 C C . MET A 1 308 ? -7.488 -15.695 -21.688 1 97.75 308 MET A C 1
ATOM 2455 O O . MET A 1 308 ? -8.5 -16.375 -21.516 1 97.75 308 MET A O 1
ATOM 2459 N N . VAL A 1 309 ? -7.449 -14.633 -22.453 1 97.56 309 VAL A N 1
ATOM 2460 C CA . VAL A 1 309 ? -8.625 -14.258 -23.234 1 97.56 309 VAL A CA 1
ATOM 2461 C C . VAL A 1 309 ? -8.953 -15.367 -24.234 1 97.56 309 VAL A C 1
ATOM 2463 O O . VAL A 1 309 ? -10.125 -15.727 -24.406 1 97.56 309 VAL A O 1
ATOM 2466 N N . GLY A 1 310 ? -7.949 -15.891 -24.891 1 98 310 GLY A N 1
ATOM 2467 C CA . GLY A 1 310 ? -8.164 -17 -25.797 1 98 310 GLY A CA 1
ATOM 2468 C C . GLY A 1 310 ? -8.773 -18.219 -25.125 1 98 310 GLY A C 1
ATOM 2469 O O . GLY A 1 310 ? -9.719 -18.812 -25.641 1 98 310 GLY A O 1
ATOM 2470 N N . ILE A 1 311 ? -8.258 -18.562 -23.984 1 97.25 311 ILE A N 1
ATOM 2471 C CA . ILE A 1 311 ? -8.766 -19.703 -23.234 1 97.25 311 ILE A CA 1
ATOM 2472 C C . ILE A 1 311 ? -10.211 -19.438 -22.797 1 97.25 311 ILE A C 1
ATOM 2474 O O . ILE A 1 311 ? -11.062 -20.328 -22.875 1 97.25 311 ILE A O 1
ATOM 2478 N N . PHE A 1 312 ? -10.469 -18.219 -22.391 1 96.31 312 PHE A N 1
ATOM 2479 C CA . PHE A 1 312 ? -11.789 -17.797 -21.938 1 96.31 312 PHE A CA 1
ATOM 2480 C C . PHE A 1 312 ? -12.844 -18.078 -23 1 96.31 312 PHE A C 1
ATOM 2482 O O . PHE A 1 312 ? -13.938 -18.547 -22.688 1 96.31 312 PHE A O 1
ATOM 2489 N N . PHE A 1 313 ? -12.5 -17.891 -24.25 1 97 313 PHE A N 1
ATOM 2490 C CA . PHE A 1 313 ? -13.484 -18.016 -25.328 1 97 313 PHE A CA 1
ATOM 2491 C C . PHE A 1 313 ? -13.406 -19.391 -25.984 1 97 313 PHE A C 1
ATOM 2493 O O . PHE A 1 313 ? -14.195 -19.703 -26.875 1 97 313 PHE A O 1
ATOM 2500 N N . SER A 1 314 ? -12.531 -20.234 -25.547 1 96.44 314 SER A N 1
ATOM 2501 C CA . SER A 1 314 ? -12.312 -21.531 -26.203 1 96.44 314 SER A CA 1
ATOM 2502 C C . SER A 1 314 ? -12.969 -22.672 -25.438 1 96.44 314 SER A C 1
ATOM 2504 O O . SER A 1 314 ? -12.562 -22.984 -24.312 1 96.44 314 SER A O 1
ATOM 2506 N N . ARG A 1 315 ? -13.82 -23.312 -26.047 1 94.12 315 ARG A N 1
ATOM 2507 C CA . ARG A 1 315 ? -14.461 -24.484 -25.438 1 94.12 315 ARG A CA 1
ATOM 2508 C C . ARG A 1 315 ? -13.469 -25.625 -25.266 1 94.12 315 ARG A C 1
ATOM 2510 O O . ARG A 1 315 ? -13.445 -26.266 -24.203 1 94.12 315 ARG A O 1
ATOM 2517 N N . ASN A 1 316 ? -12.672 -25.828 -26.25 1 94.5 316 ASN A N 1
ATOM 2518 C CA . ASN A 1 316 ? -11.711 -26.922 -26.219 1 94.5 316 ASN A CA 1
ATOM 2519 C C . ASN A 1 316 ? -10.641 -26.703 -25.156 1 94.5 316 ASN A C 1
ATOM 2521 O O . ASN A 1 316 ? -10.305 -27.625 -24.406 1 94.5 316 ASN A O 1
ATOM 2525 N N . ALA A 1 317 ? -10.094 -25.516 -25.141 1 96.12 317 ALA A N 1
ATOM 2526 C CA . ALA A 1 317 ? -9.062 -25.234 -24.141 1 96.12 317 ALA A CA 1
ATOM 2527 C C . ALA A 1 317 ? -9.602 -25.406 -22.734 1 96.12 317 ALA A C 1
ATOM 2529 O O . ALA A 1 317 ? -8.93 -25.969 -21.859 1 96.12 317 ALA A O 1
ATOM 2530 N N . ARG A 1 318 ? -10.766 -24.984 -22.5 1 94.75 318 ARG A N 1
ATOM 2531 C CA . ARG A 1 318 ? -11.391 -25.125 -21.188 1 94.75 318 ARG A CA 1
ATOM 2532 C C . ARG A 1 318 ? -11.609 -26.609 -20.844 1 94.75 318 ARG A C 1
ATOM 2534 O O . ARG A 1 318 ? -11.391 -27.031 -19.719 1 94.75 318 ARG A O 1
ATOM 2541 N N . LYS A 1 319 ? -12.031 -27.297 -21.844 1 94 319 LYS A N 1
ATOM 2542 C CA . LYS A 1 319 ? -12.242 -28.734 -21.641 1 94 319 LYS A CA 1
ATOM 2543 C C . LYS A 1 319 ? -10.945 -29.422 -21.234 1 94 319 LYS A C 1
ATOM 2545 O O . LYS A 1 319 ? -10.93 -30.25 -20.312 1 94 319 LYS A O 1
ATOM 2550 N N . VAL A 1 320 ? -9.922 -29.078 -21.875 1 95.31 320 VAL A N 1
ATOM 2551 C CA . VAL A 1 320 ? -8.625 -29.656 -21.578 1 95.31 320 VAL A CA 1
ATOM 2552 C C . VAL A 1 320 ? -8.211 -29.297 -20.156 1 95.31 320 VAL A C 1
ATOM 2554 O O . VAL A 1 320 ? -7.766 -30.156 -19.391 1 95.31 320 VAL A O 1
ATOM 2557 N N . LEU A 1 321 ? -8.383 -28.078 -19.75 1 96.06 321 LEU A N 1
ATOM 2558 C CA . LEU A 1 321 ? -7.906 -27.562 -18.469 1 96.06 321 LEU A CA 1
ATOM 2559 C C . LEU A 1 321 ? -8.789 -28.047 -17.328 1 96.06 321 LEU A C 1
ATOM 2561 O O . LEU A 1 321 ? -8.422 -27.922 -16.156 1 96.06 321 LEU A O 1
ATOM 2565 N N . THR A 1 322 ? -9.93 -28.609 -17.656 1 94.38 322 THR A N 1
ATOM 2566 C CA . THR A 1 322 ? -10.828 -29.125 -16.625 1 94.38 322 THR A CA 1
ATOM 2567 C C . THR A 1 322 ? -10.609 -30.625 -16.422 1 94.38 322 THR A C 1
ATOM 2569 O O . THR A 1 322 ? -11.25 -31.234 -15.578 1 94.38 322 THR A O 1
ATOM 2572 N N . ASN A 1 323 ? -9.719 -31.141 -17.172 1 94.69 323 ASN A N 1
ATOM 2573 C CA . ASN A 1 323 ? -9.375 -32.562 -16.984 1 94.69 323 ASN A CA 1
ATOM 2574 C C . ASN A 1 323 ? -8.875 -32.812 -15.57 1 94.69 323 ASN A C 1
ATOM 2576 O O . ASN A 1 323 ? -8.297 -31.938 -14.93 1 94.69 323 ASN A O 1
ATOM 2580 N N . PRO A 1 324 ? -8.977 -34 -15.078 1 93.81 324 PRO A N 1
ATOM 2581 C CA . PRO A 1 324 ? -8.633 -34.312 -13.688 1 93.81 324 PRO A CA 1
ATOM 2582 C C . PRO A 1 324 ? -7.148 -34.125 -13.391 1 93.81 324 PRO A C 1
ATOM 2584 O O . PRO A 1 324 ? -6.785 -33.75 -12.273 1 93.81 324 PRO A O 1
ATOM 2587 N N . VAL A 1 325 ? -6.348 -34.375 -14.32 1 94.56 325 VAL A N 1
ATOM 2588 C CA . VAL A 1 325 ? -4.91 -34.219 -14.109 1 94.56 325 VAL A CA 1
ATOM 2589 C C . VAL A 1 325 ? -4.594 -32.75 -13.836 1 94.56 325 VAL A C 1
ATOM 2591 O O . VAL A 1 325 ? -3.91 -32.438 -12.859 1 94.56 325 VAL A O 1
ATOM 2594 N N . PHE A 1 326 ? -5.102 -31.891 -14.664 1 95.06 326 PHE A N 1
ATOM 2595 C CA . PHE A 1 326 ? -4.844 -30.469 -14.5 1 95.06 326 PHE A CA 1
ATOM 2596 C C . PHE A 1 326 ? -5.535 -29.922 -13.25 1 95.06 326 PHE A C 1
ATOM 2598 O O . PHE A 1 326 ? -5.012 -29.031 -12.578 1 95.06 326 PHE A O 1
ATOM 2605 N N . ASN A 1 327 ? -6.656 -30.469 -12.945 1 92.38 327 ASN A N 1
ATOM 2606 C CA . ASN A 1 327 ? -7.34 -30.094 -11.711 1 92.38 327 ASN A CA 1
ATOM 2607 C C . ASN A 1 327 ? -6.539 -30.469 -10.477 1 92.38 327 ASN A C 1
ATOM 2609 O O . ASN A 1 327 ? -6.5 -29.734 -9.5 1 92.38 327 ASN A O 1
ATOM 2613 N N . PHE A 1 328 ? -5.965 -31.672 -10.539 1 94 328 PHE A N 1
ATOM 2614 C CA . PHE A 1 328 ? -5.102 -32.094 -9.438 1 94 328 PHE A CA 1
ATOM 2615 C C . PHE A 1 328 ? -3.924 -31.125 -9.281 1 94 328 PHE A C 1
ATOM 2617 O O . PHE A 1 328 ? -3.607 -30.719 -8.164 1 94 328 PHE A O 1
ATOM 2624 N N . LEU A 1 329 ? -3.303 -30.75 -10.438 1 95.69 329 LEU A N 1
ATOM 2625 C CA . LEU A 1 329 ? -2.188 -29.812 -10.406 1 95.69 329 LEU A CA 1
ATOM 2626 C C . LEU A 1 329 ? -2.619 -28.484 -9.805 1 95.69 329 LEU A C 1
ATOM 2628 O O . LEU A 1 329 ? -1.856 -27.844 -9.07 1 95.69 329 LEU A O 1
ATOM 2632 N N . GLY A 1 330 ? -3.793 -28.109 -10.148 1 95.31 330 GLY A N 1
ATOM 2633 C CA . GLY A 1 330 ? -4.328 -26.875 -9.617 1 95.31 330 GLY A CA 1
ATOM 2634 C C . GLY A 1 330 ? -4.566 -26.922 -8.117 1 95.31 330 GLY A C 1
ATOM 2635 O O . GLY A 1 330 ? -4.258 -25.969 -7.402 1 95.31 330 GLY A O 1
ATOM 2636 N N . ARG A 1 331 ? -4.977 -27.984 -7.664 1 93 331 ARG A N 1
ATOM 2637 C CA . ARG A 1 331 ? -5.289 -28.172 -6.25 1 93 331 ARG A CA 1
ATOM 2638 C C . ARG A 1 331 ? -4.027 -28.094 -5.398 1 93 331 ARG A C 1
ATOM 2640 O O . ARG A 1 331 ? -4.059 -27.594 -4.273 1 93 331 ARG A O 1
ATOM 2647 N N . VAL A 1 332 ? -2.965 -28.547 -5.965 1 96.56 332 VAL A N 1
ATOM 2648 C CA . VAL A 1 332 ? -1.739 -28.594 -5.176 1 96.56 332 VAL A CA 1
ATOM 2649 C C . VAL A 1 332 ? -0.797 -27.469 -5.609 1 96.56 332 VAL A C 1
ATOM 2651 O O . VAL A 1 332 ? 0.373 -27.453 -5.223 1 96.56 332 VAL A O 1
ATOM 2654 N N . SER A 1 333 ? -1.294 -26.547 -6.395 1 96.62 333 SER A N 1
ATOM 2655 C CA . SER A 1 333 ? -0.431 -25.531 -6.988 1 96.62 333 SER A CA 1
ATOM 2656 C C . SER A 1 333 ? 0.198 -24.641 -5.918 1 96.62 333 SER A C 1
ATOM 2658 O O . SER A 1 333 ? 1.387 -24.328 -5.984 1 96.62 333 SER A O 1
ATOM 2660 N N . PHE A 1 334 ? -0.561 -24.297 -4.844 1 95.69 334 PHE A N 1
ATOM 2661 C CA . PHE A 1 334 ? -0.058 -23.375 -3.834 1 95.69 334 PHE A CA 1
ATOM 2662 C C . PHE A 1 334 ? 1.014 -24.031 -2.979 1 95.69 334 PHE A C 1
ATOM 2664 O O . PHE A 1 334 ? 2.109 -23.5 -2.814 1 95.69 334 PHE A O 1
ATOM 2671 N N . PRO A 1 335 ? 0.836 -25.203 -2.496 1 97.44 335 PRO A N 1
ATOM 2672 C CA . PRO A 1 335 ? 1.91 -25.859 -1.743 1 97.44 335 PRO A CA 1
ATOM 2673 C C . PRO A 1 335 ? 3.143 -26.141 -2.598 1 97.44 335 PRO A C 1
ATOM 2675 O O . PRO A 1 335 ? 4.27 -26.109 -2.092 1 97.44 335 PRO A O 1
ATOM 2678 N N . VAL A 1 336 ? 2.906 -26.484 -3.832 1 98 336 VAL A N 1
ATOM 2679 C CA . VAL A 1 336 ? 4.043 -26.656 -4.73 1 98 336 VAL A CA 1
ATOM 2680 C C . VAL A 1 336 ? 4.867 -25.375 -4.785 1 98 336 VAL A C 1
ATOM 2682 O O . VAL A 1 336 ? 6.094 -25.422 -4.688 1 98 336 VAL A O 1
ATOM 2685 N N . TYR A 1 337 ? 4.199 -24.359 -4.902 1 96.12 337 TYR A N 1
ATOM 2686 C CA . TYR A 1 337 ? 4.867 -23.062 -4.938 1 96.12 337 TYR A CA 1
ATOM 2687 C C . TYR A 1 337 ? 5.598 -22.781 -3.629 1 96.12 337 TYR A C 1
ATOM 2689 O O . TYR A 1 337 ? 6.746 -22.328 -3.637 1 96.12 337 TYR A O 1
ATOM 2697 N N . LEU A 1 338 ? 5.078 -23.094 -2.564 1 96.25 338 LEU A N 1
ATOM 2698 C CA . LEU A 1 338 ? 5.621 -22.766 -1.248 1 96.25 338 LEU A CA 1
ATOM 2699 C C . LEU A 1 338 ? 6.844 -23.625 -0.94 1 96.25 338 LEU A C 1
ATOM 2701 O O . LEU A 1 338 ? 7.785 -23.172 -0.294 1 96.25 338 LEU A O 1
ATOM 2705 N N . LEU A 1 339 ? 6.84 -24.859 -1.47 1 97.75 339 LEU A N 1
ATOM 2706 C CA . LEU A 1 339 ? 7.805 -25.812 -0.941 1 97.75 339 LEU A CA 1
ATOM 2707 C C . LEU A 1 339 ? 8.883 -26.125 -1.978 1 97.75 339 LEU A C 1
ATOM 2709 O O . LEU A 1 339 ? 9.914 -26.703 -1.646 1 97.75 339 LEU A O 1
ATOM 2713 N N . HIS A 1 340 ? 8.672 -25.766 -3.188 1 98.06 340 HIS A N 1
ATOM 2714 C CA . HIS A 1 340 ? 9.547 -26.266 -4.25 1 98.06 340 HIS A CA 1
ATOM 2715 C C . HIS A 1 340 ? 10.984 -25.812 -4.031 1 98.06 340 HIS A C 1
ATOM 2717 O O . HIS A 1 340 ? 11.922 -26.578 -4.273 1 98.06 340 HIS A O 1
ATOM 2723 N N . ASN A 1 341 ? 11.148 -24.609 -3.6 1 96.88 341 ASN A N 1
ATOM 2724 C CA . ASN A 1 341 ? 12.516 -24.109 -3.43 1 96.88 341 ASN A CA 1
ATOM 2725 C C . ASN A 1 341 ? 13.242 -24.844 -2.312 1 96.88 341 ASN A C 1
ATOM 2727 O O . ASN A 1 341 ? 14.43 -25.172 -2.443 1 96.88 341 ASN A O 1
ATOM 2731 N N . SER A 1 342 ? 12.609 -25.109 -1.205 1 97.06 342 SER A N 1
ATOM 2732 C CA . SER A 1 342 ? 13.211 -25.875 -0.118 1 97.06 342 SER A CA 1
ATOM 2733 C C . SER A 1 342 ? 13.578 -27.281 -0.575 1 97.06 342 SER A C 1
ATOM 2735 O O . SER A 1 342 ? 14.648 -27.781 -0.236 1 97.06 342 SER A O 1
ATOM 2737 N N . LEU A 1 343 ? 12.734 -27.844 -1.337 1 98.12 343 LEU A N 1
ATOM 2738 C CA . LEU A 1 343 ? 12.984 -29.203 -1.811 1 98.12 343 LEU A CA 1
ATOM 2739 C C . LEU A 1 343 ? 14.086 -29.219 -2.865 1 98.12 343 LEU A C 1
ATOM 2741 O O . LEU A 1 343 ? 14.844 -30.188 -2.961 1 98.12 343 LEU A O 1
ATOM 2745 N N . MET A 1 344 ? 14.172 -28.172 -3.66 1 97.88 344 MET A N 1
ATOM 2746 C CA . MET A 1 344 ? 15.273 -28.062 -4.621 1 97.88 344 MET A CA 1
ATOM 2747 C C . MET A 1 344 ? 16.609 -27.969 -3.904 1 97.88 344 MET A C 1
ATOM 2749 O O . MET A 1 344 ? 17.578 -28.625 -4.305 1 97.88 344 MET A O 1
ATOM 2753 N N . ARG A 1 345 ? 16.625 -27.25 -2.785 1 96.94 345 ARG A N 1
ATOM 2754 C CA . ARG A 1 345 ? 17.875 -27 -2.062 1 96.94 345 ARG A CA 1
ATOM 2755 C C . ARG A 1 345 ? 18.234 -28.172 -1.156 1 96.94 345 ARG A C 1
ATOM 2757 O O . ARG A 1 345 ? 19.281 -28.156 -0.516 1 96.94 345 ARG A O 1
ATOM 2764 N N . THR A 1 346 ? 17.375 -29.141 -1.078 1 96.94 346 THR A N 1
ATOM 2765 C CA . THR A 1 346 ? 17.656 -30.328 -0.271 1 96.94 346 THR A CA 1
ATOM 2766 C C . THR A 1 346 ? 17.625 -31.578 -1.135 1 96.94 346 THR A C 1
ATOM 2768 O O . THR A 1 346 ? 18.672 -32.031 -1.617 1 96.94 346 THR A O 1
ATOM 2771 N N . ILE A 1 347 ? 16.469 -31.953 -1.591 1 97.38 347 ILE A N 1
ATOM 2772 C CA . ILE A 1 347 ? 16.297 -33.25 -2.254 1 97.38 347 ILE A CA 1
ATOM 2773 C C . ILE A 1 347 ? 16.922 -33.188 -3.646 1 97.38 347 ILE A C 1
ATOM 2775 O O . ILE A 1 347 ? 17.719 -34.062 -4 1 97.38 347 ILE A O 1
ATOM 2779 N N . LEU A 1 348 ? 16.641 -32.188 -4.414 1 97.44 348 LEU A N 1
ATOM 2780 C CA . LEU A 1 348 ? 17.125 -32.125 -5.793 1 97.44 348 LEU A CA 1
ATOM 2781 C C . LEU A 1 348 ? 18.641 -32.062 -5.832 1 97.44 348 LEU A C 1
ATOM 2783 O O . LEU A 1 348 ? 19.281 -32.75 -6.621 1 97.44 348 LEU A O 1
ATOM 2787 N N . VAL A 1 349 ? 19.219 -31.25 -5.016 1 95.94 349 VAL A N 1
ATOM 2788 C CA . VAL A 1 349 ? 20.672 -31.078 -5 1 95.94 349 VAL A CA 1
ATOM 2789 C C . VAL A 1 349 ? 21.359 -32.375 -4.57 1 95.94 349 VAL A C 1
ATOM 2791 O O . VAL A 1 349 ? 22.391 -32.75 -5.129 1 95.94 349 VAL A O 1
ATOM 2794 N N . TRP A 1 350 ? 20.797 -33.031 -3.598 1 95.25 350 TRP A N 1
ATOM 2795 C CA . TRP A 1 350 ? 21.359 -34.312 -3.152 1 95.25 350 TRP A CA 1
ATOM 2796 C C . TRP A 1 350 ? 21.266 -35.375 -4.246 1 95.25 350 TRP A C 1
ATOM 2798 O O . TRP A 1 350 ? 22.203 -36.156 -4.445 1 95.25 350 TRP A O 1
ATOM 2808 N N . MET A 1 351 ? 20.234 -35.375 -4.941 1 95.19 351 MET A N 1
ATOM 2809 C CA . MET A 1 351 ? 20.078 -36.312 -6.047 1 95.19 351 MET A CA 1
ATOM 2810 C C . MET A 1 351 ? 21.078 -36.031 -7.16 1 95.19 351 MET A C 1
ATOM 2812 O O . MET A 1 351 ? 21.656 -36.938 -7.738 1 95.19 351 MET A O 1
ATOM 2816 N N . ALA A 1 352 ? 21.328 -34.812 -7.406 1 94.94 352 ALA A N 1
ATOM 2817 C CA . ALA A 1 352 ? 22.141 -34.406 -8.547 1 94.94 352 ALA A CA 1
ATOM 2818 C C . ALA A 1 352 ? 23.625 -34.5 -8.211 1 94.94 352 ALA A C 1
ATOM 2820 O O . ALA A 1 352 ? 24.453 -34.812 -9.078 1 94.94 352 ALA A O 1
ATOM 2821 N N . TYR A 1 353 ? 23.984 -34.281 -6.914 1 94.5 353 TYR A N 1
ATOM 2822 C CA . TYR A 1 353 ? 25.406 -34.062 -6.641 1 94.5 353 TYR A CA 1
ATOM 2823 C C . TYR A 1 353 ? 25.938 -35.062 -5.648 1 94.5 353 TYR A C 1
ATOM 2825 O O . TYR A 1 353 ? 27.109 -35.031 -5.266 1 94.5 353 TYR A O 1
ATOM 2833 N N . TRP A 1 354 ? 25.125 -35.969 -5.238 1 90.25 354 TRP A N 1
ATOM 2834 C CA . TRP A 1 354 ? 25.547 -36.875 -4.176 1 90.25 354 TRP A CA 1
ATOM 2835 C C . TRP A 1 354 ? 26.828 -37.625 -4.574 1 90.25 354 TRP A C 1
ATOM 2837 O O . TRP A 1 354 ? 27.734 -37.781 -3.756 1 90.25 354 TRP A O 1
ATOM 2847 N N . HIS A 1 355 ? 27 -38.062 -5.777 1 88.88 355 HIS A N 1
ATOM 2848 C CA . HIS A 1 355 ? 28.156 -38.812 -6.215 1 88.88 355 HIS A CA 1
ATOM 2849 C C . HIS A 1 355 ? 29.422 -37.969 -6.219 1 88.88 355 HIS A C 1
ATOM 2851 O O . HIS A 1 355 ? 30.453 -38.375 -5.68 1 88.88 355 HIS A O 1
ATOM 2857 N N . LYS A 1 356 ? 29.266 -36.844 -6.758 1 90.19 356 LYS A N 1
ATOM 2858 C CA . LYS A 1 356 ? 30.406 -35.938 -6.82 1 90.19 356 LYS A CA 1
ATOM 2859 C C . LYS A 1 356 ? 30.797 -35.438 -5.434 1 90.19 356 LYS A C 1
ATOM 2861 O O . LYS A 1 356 ? 31.969 -35.219 -5.148 1 90.19 356 LYS A O 1
ATOM 2866 N N . ALA A 1 357 ? 29.828 -35.25 -4.664 1 90.25 357 ALA A N 1
ATOM 2867 C CA . ALA A 1 357 ? 30.078 -34.781 -3.305 1 90.25 357 ALA A CA 1
ATOM 2868 C C . ALA A 1 357 ? 30.859 -35.812 -2.5 1 90.25 357 ALA A C 1
ATOM 2870 O O . ALA A 1 357 ? 31.672 -35.438 -1.645 1 90.25 357 ALA A O 1
ATOM 2871 N N . SER A 1 358 ? 30.719 -37.031 -2.779 1 88.88 358 SER A N 1
ATOM 2872 C CA . SER A 1 358 ? 31.391 -38.094 -2.047 1 88.88 358 SER A CA 1
ATOM 2873 C C . SER A 1 358 ? 32.844 -38.25 -2.48 1 88.88 358 SER A C 1
ATOM 2875 O O . SER A 1 358 ? 33.688 -38.75 -1.718 1 88.88 358 SER A O 1
ATOM 2877 N N . THR A 1 359 ? 33.125 -37.781 -3.602 1 88.88 359 THR A N 1
ATOM 2878 C CA . THR A 1 359 ? 34.469 -38 -4.137 1 88.88 359 THR A CA 1
ATOM 2879 C C . THR A 1 359 ? 35.281 -36.688 -4.086 1 88.88 359 THR A C 1
ATOM 2881 O O . THR A 1 359 ? 36.469 -36.719 -4.332 1 88.88 359 THR A O 1
ATOM 2884 N N . THR A 1 360 ? 34.562 -35.656 -3.84 1 88.06 360 THR A N 1
ATOM 2885 C CA . THR A 1 360 ? 35.25 -34.375 -3.852 1 88.06 360 THR A CA 1
ATOM 2886 C C . THR A 1 360 ? 35.375 -33.812 -2.438 1 88.06 360 THR A C 1
ATOM 2888 O O . THR A 1 360 ? 34.375 -33.719 -1.713 1 88.06 360 THR A O 1
ATOM 2891 N N . PRO A 1 361 ? 36.562 -33.531 -2.096 1 85.69 361 PRO A N 1
ATOM 2892 C CA . PRO A 1 361 ? 36.719 -32.906 -0.775 1 85.69 361 PRO A CA 1
ATOM 2893 C C . PRO A 1 361 ? 35.938 -31.594 -0.644 1 85.69 361 PRO A C 1
ATOM 2895 O O . PRO A 1 361 ? 35.656 -30.938 -1.65 1 85.69 361 PRO A O 1
ATOM 2898 N N . ILE A 1 362 ? 35.625 -31.234 0.56 1 85.31 362 ILE A N 1
ATOM 2899 C CA . ILE A 1 362 ? 34.812 -30.062 0.836 1 85.31 362 ILE A CA 1
ATOM 2900 C C . ILE A 1 362 ? 35.625 -28.797 0.575 1 85.31 362 ILE A C 1
ATOM 2902 O O . ILE A 1 362 ? 35.125 -27.828 -0.018 1 85.31 362 ILE A O 1
ATOM 2906 N N . ARG A 1 363 ? 36.844 -28.766 0.987 1 87.06 363 ARG A N 1
ATOM 2907 C CA . ARG A 1 363 ? 37.719 -27.609 0.833 1 87.06 363 ARG A CA 1
ATOM 2908 C C . ARG A 1 363 ? 38.969 -27.969 0.076 1 87.06 363 ARG A C 1
ATOM 2910 O O . ARG A 1 363 ? 39.438 -29.125 0.123 1 87.06 363 ARG A O 1
ATOM 2917 N N . ASP A 1 364 ? 39.375 -26.984 -0.706 1 85 364 ASP A N 1
ATOM 2918 C CA . ASP A 1 364 ? 40.625 -27.203 -1.42 1 85 364 ASP A CA 1
ATOM 2919 C C . ASP A 1 364 ? 41.844 -26.984 -0.506 1 85 364 ASP A C 1
ATOM 2921 O O . ASP A 1 364 ? 41.688 -26.797 0.704 1 85 364 ASP A O 1
ATOM 2925 N N . ALA A 1 365 ? 43.031 -27.141 -1.1 1 84.31 365 ALA A N 1
ATOM 2926 C CA . ALA A 1 365 ? 44.281 -27 -0.357 1 84.31 365 ALA A CA 1
ATOM 2927 C C . ALA A 1 365 ? 44.406 -25.609 0.255 1 84.31 365 ALA A C 1
ATOM 2929 O O . ALA A 1 365 ? 45.062 -25.438 1.292 1 84.31 365 ALA A O 1
ATOM 2930 N N . LYS A 1 366 ? 43.688 -24.641 -0.212 1 81.25 366 LYS A N 1
ATOM 2931 C CA . LYS A 1 366 ? 43.781 -23.25 0.238 1 81.25 366 LYS A CA 1
ATOM 2932 C C . LYS A 1 366 ? 42.688 -22.938 1.253 1 81.25 366 LYS A C 1
ATOM 2934 O O . LYS A 1 366 ? 42.625 -21.828 1.797 1 81.25 366 LYS A O 1
ATOM 2939 N N . GLY A 1 367 ? 41.781 -23.828 1.384 1 81.5 367 GLY A N 1
ATOM 2940 C CA . GLY A 1 367 ? 40.719 -23.641 2.379 1 81.5 367 GLY A CA 1
ATOM 2941 C C . GLY A 1 367 ? 39.406 -23.141 1.786 1 81.5 367 GLY A C 1
ATOM 2942 O O . GLY A 1 367 ? 38.469 -22.906 2.514 1 81.5 367 GLY A O 1
ATOM 2943 N N . ASP A 1 368 ? 39.438 -22.984 0.501 1 82.62 368 ASP A N 1
ATOM 2944 C CA . ASP A 1 368 ? 38.25 -22.484 -0.152 1 82.62 368 ASP A CA 1
ATOM 2945 C C . ASP A 1 368 ? 37.281 -23.625 -0.47 1 82.62 368 ASP A C 1
ATOM 2947 O O . ASP A 1 368 ? 37.688 -24.75 -0.712 1 82.62 368 ASP A O 1
ATOM 2951 N N . LEU A 1 369 ? 36.062 -23.297 -0.415 1 84.19 369 LEU A N 1
ATOM 2952 C CA . LEU A 1 369 ? 35.031 -24.281 -0.717 1 84.19 369 LEU A CA 1
ATOM 2953 C C . LEU A 1 369 ? 35.094 -24.688 -2.188 1 84.19 369 LEU A C 1
ATOM 2955 O O . LEU A 1 369 ? 35.156 -23.828 -3.068 1 84.19 369 LEU A O 1
ATOM 2959 N N . ILE A 1 370 ? 35.156 -25.969 -2.402 1 87.19 370 ILE A N 1
ATOM 2960 C CA . ILE A 1 370 ? 35.188 -26.469 -3.768 1 87.19 370 ILE A CA 1
ATOM 2961 C C . ILE A 1 370 ? 33.75 -26.625 -4.277 1 87.19 370 ILE A C 1
ATOM 2963 O O . ILE A 1 370 ? 32.938 -27.281 -3.641 1 87.19 370 ILE A O 1
ATOM 2967 N N . GLN A 1 371 ? 33.438 -26.016 -5.387 1 90.88 371 GLN A N 1
ATOM 2968 C CA . GLN A 1 371 ? 32.094 -26.141 -5.988 1 90.88 371 GLN A CA 1
ATOM 2969 C C . GLN A 1 371 ? 31.984 -27.438 -6.785 1 90.88 371 GLN A C 1
ATOM 2971 O O . GLN A 1 371 ? 32.906 -27.844 -7.477 1 90.88 371 GLN A O 1
ATOM 2976 N N . LEU A 1 372 ? 30.922 -28.016 -6.602 1 92.69 372 LEU A N 1
ATOM 2977 C CA . LEU A 1 372 ? 30.672 -29.266 -7.285 1 92.69 372 LEU A CA 1
ATOM 2978 C C . LEU A 1 372 ? 30.125 -29.031 -8.688 1 92.69 372 LEU A C 1
ATOM 2980 O O . LEU A 1 372 ? 29.203 -28.234 -8.875 1 92.69 372 LEU A O 1
ATOM 2984 N N . PRO A 1 373 ? 30.734 -29.703 -9.594 1 90.19 373 PRO A N 1
ATOM 2985 C CA . PRO A 1 373 ? 30.234 -29.547 -10.961 1 90.19 373 PRO A CA 1
ATOM 2986 C C . PRO A 1 373 ? 28.906 -30.25 -11.188 1 90.19 373 PRO A C 1
ATOM 2988 O O . PRO A 1 373 ? 28.641 -31.297 -10.594 1 90.19 373 PRO A O 1
ATOM 2991 N N . GLN A 1 374 ? 28.078 -29.672 -12.055 1 89.44 374 GLN A N 1
ATOM 2992 C CA . GLN A 1 374 ? 26.766 -30.234 -12.352 1 89.44 374 GLN A CA 1
ATOM 2993 C C . GLN A 1 374 ? 26.875 -31.531 -13.133 1 89.44 374 GLN A C 1
ATOM 2995 O O . GLN A 1 374 ? 27.797 -31.703 -13.93 1 89.44 374 GLN A O 1
ATOM 3000 N N . PRO A 1 375 ? 25.938 -32.375 -12.867 1 88.38 375 PRO A N 1
ATOM 3001 C CA . PRO A 1 375 ? 25.922 -33.625 -13.656 1 88.38 375 PRO A CA 1
ATOM 3002 C C . PRO A 1 375 ? 25.531 -33.375 -15.117 1 88.38 375 PRO A C 1
ATOM 3004 O O . PRO A 1 375 ? 25.062 -32.312 -15.461 1 88.38 375 PRO A O 1
ATOM 3007 N N . GLY A 1 376 ? 25.797 -34.438 -15.953 1 86 376 GLY A N 1
ATOM 3008 C CA . GLY A 1 376 ? 25.438 -34.312 -17.359 1 86 376 GLY A CA 1
ATOM 3009 C C . GLY A 1 376 ? 23.938 -34.219 -17.578 1 86 376 GLY A C 1
ATOM 3010 O O . GLY A 1 376 ? 23.156 -34.594 -16.703 1 86 376 GLY A O 1
ATOM 3011 N N . GLY A 1 377 ? 23.5 -33.719 -18.703 1 86.56 377 GLY A N 1
ATOM 3012 C CA . GLY A 1 377 ? 22.094 -33.5 -19.047 1 86.56 377 GLY A CA 1
ATOM 3013 C C . GLY A 1 377 ? 21.281 -34.781 -18.984 1 86.56 377 GLY A C 1
ATOM 3014 O O . GLY A 1 377 ? 20.109 -34.75 -18.578 1 86.56 377 GLY A O 1
ATOM 3015 N N . LEU A 1 378 ? 21.844 -35.875 -19.281 1 88.94 378 LEU A N 1
ATOM 3016 C CA . LEU A 1 378 ? 21.156 -37.156 -19.297 1 88.94 378 LEU A CA 1
ATOM 3017 C C . LEU A 1 378 ? 20.766 -37.562 -17.891 1 88.94 378 LEU A C 1
ATOM 3019 O O . LEU A 1 378 ? 19.734 -38.219 -17.688 1 88.94 378 LEU A O 1
ATOM 3023 N N . ALA A 1 379 ? 21.578 -37.219 -16.953 1 91.19 379 ALA A N 1
ATOM 3024 C CA . ALA A 1 379 ? 21.25 -37.531 -15.555 1 91.19 379 ALA A CA 1
ATOM 3025 C C . ALA A 1 379 ? 19.938 -36.875 -15.133 1 91.19 379 ALA A C 1
ATOM 3027 O O . ALA A 1 379 ? 19.172 -37.469 -14.367 1 91.19 379 ALA A O 1
ATOM 3028 N N . PHE A 1 380 ? 19.703 -35.781 -15.703 1 92.62 380 PHE A N 1
ATOM 3029 C CA . PHE A 1 380 ? 18.531 -35 -15.312 1 92.62 380 PHE A CA 1
ATOM 3030 C C . PHE A 1 380 ? 17.266 -35.656 -15.867 1 92.62 380 PHE A C 1
ATOM 3032 O O . PHE A 1 380 ? 16.156 -35.406 -15.352 1 92.62 380 PHE A O 1
ATOM 3039 N N . VAL A 1 381 ? 17.359 -36.469 -16.859 1 91.19 381 VAL A N 1
ATOM 3040 C CA . VAL A 1 381 ? 16.219 -37.188 -17.406 1 91.19 381 VAL A CA 1
ATOM 3041 C C . VAL A 1 381 ? 15.648 -38.125 -16.359 1 91.19 381 VAL A C 1
ATOM 3043 O O . VAL A 1 381 ? 14.438 -38.375 -16.312 1 91.19 381 VAL A O 1
ATOM 3046 N N . PHE A 1 382 ? 16.5 -38.594 -15.531 1 92.56 382 PHE A N 1
ATOM 3047 C CA . PHE A 1 382 ? 16.078 -39.531 -14.492 1 92.56 382 PHE A CA 1
ATOM 3048 C C . PHE A 1 382 ? 15.812 -38.781 -13.188 1 92.56 382 PHE A C 1
ATOM 3050 O O . PHE A 1 382 ? 14.891 -39.156 -12.445 1 92.56 382 PHE A O 1
ATOM 3057 N N . ILE A 1 383 ? 16.5 -37.781 -12.906 1 96 383 ILE A N 1
ATOM 3058 C CA . ILE A 1 383 ? 16.438 -37.062 -11.633 1 96 383 ILE A CA 1
ATOM 3059 C C . ILE A 1 383 ? 15.148 -36.25 -11.57 1 96 383 ILE A C 1
ATOM 3061 O O . ILE A 1 383 ? 14.461 -36.25 -10.547 1 96 383 ILE A O 1
ATOM 3065 N N . LEU A 1 384 ? 14.758 -35.656 -12.648 1 96.75 384 LEU A N 1
ATOM 3066 C CA . LEU A 1 384 ? 13.664 -34.688 -12.633 1 96.75 384 LEU A CA 1
ATOM 3067 C C . LEU A 1 384 ? 12.328 -35.375 -12.398 1 96.75 384 LEU A C 1
ATOM 3069 O O . LEU A 1 384 ? 11.523 -34.938 -11.586 1 96.75 384 LEU A O 1
ATOM 3073 N N . PRO A 1 385 ? 12.062 -36.5 -13.07 1 97.12 385 PRO A N 1
ATOM 3074 C CA . PRO A 1 385 ? 10.797 -37.188 -12.773 1 97.12 385 PRO A CA 1
ATOM 3075 C C . PRO A 1 385 ? 10.68 -37.625 -11.312 1 97.12 385 PRO A C 1
ATOM 3077 O O . PRO A 1 385 ? 9.602 -37.5 -10.719 1 97.12 385 PRO A O 1
ATOM 3080 N N . VAL A 1 386 ? 11.742 -38.031 -10.734 1 97.44 386 VAL A N 1
ATOM 3081 C CA . VAL A 1 386 ? 11.734 -38.438 -9.328 1 97.44 386 VAL A CA 1
ATOM 3082 C C . VAL A 1 386 ? 11.5 -37.219 -8.445 1 97.44 386 VAL A C 1
ATOM 3084 O O . VAL A 1 386 ? 10.688 -37.25 -7.52 1 97.44 386 VAL A O 1
ATOM 3087 N N . PHE A 1 387 ? 12.172 -36.156 -8.719 1 98.06 387 PHE A N 1
ATOM 3088 C CA . PHE A 1 387 ? 12.008 -34.938 -7.949 1 98.06 387 PHE A CA 1
ATOM 3089 C C . PHE A 1 387 ? 10.57 -34.438 -7.996 1 98.06 387 PHE A C 1
ATOM 3091 O O . PHE A 1 387 ? 9.977 -34.125 -6.957 1 98.06 387 PHE A O 1
ATOM 3098 N N . TYR A 1 388 ? 9.977 -34.406 -9.219 1 98.38 388 TYR A N 1
ATOM 3099 C CA . TYR A 1 388 ? 8.602 -33.938 -9.359 1 98.38 388 TYR A CA 1
ATOM 3100 C C . TYR A 1 388 ? 7.641 -34.844 -8.617 1 98.38 388 TYR A C 1
ATOM 3102 O O . TYR A 1 388 ? 6.656 -34.406 -8.039 1 98.38 388 TYR A O 1
ATOM 3110 N N . THR A 1 389 ? 7.953 -36.125 -8.68 1 98.06 389 THR A N 1
ATOM 3111 C CA . THR A 1 389 ? 7.113 -37.062 -7.938 1 98.06 389 THR A CA 1
ATOM 3112 C C . THR A 1 389 ? 7.16 -36.75 -6.441 1 98.06 389 THR A C 1
ATOM 3114 O O . THR A 1 389 ? 6.121 -36.688 -5.781 1 98.06 389 THR A O 1
ATOM 3117 N N . VAL A 1 390 ? 8.312 -36.5 -5.938 1 98.25 390 VAL A N 1
ATOM 3118 C CA . VAL A 1 390 ? 8.469 -36.188 -4.52 1 98.25 390 VAL A CA 1
ATOM 3119 C C . VAL A 1 390 ? 7.793 -34.875 -4.207 1 98.25 390 VAL A C 1
ATOM 3121 O O . VAL A 1 390 ? 7.055 -34.75 -3.225 1 98.25 390 VAL A O 1
ATOM 3124 N N . LEU A 1 391 ? 8.031 -33.906 -5.043 1 98.56 391 LEU A N 1
ATOM 3125 C CA . LEU A 1 391 ? 7.461 -32.562 -4.848 1 98.56 391 LEU A CA 1
ATOM 3126 C C . LEU A 1 391 ? 5.938 -32.625 -4.785 1 98.56 391 LEU A C 1
ATOM 3128 O O . LEU A 1 391 ? 5.328 -32.094 -3.852 1 98.56 391 LEU A O 1
ATOM 3132 N N . TYR A 1 392 ? 5.332 -33.281 -5.691 1 98.31 392 TYR A N 1
ATOM 3133 C CA . TYR A 1 392 ? 3.877 -33.344 -5.758 1 98.31 392 TYR A CA 1
ATOM 3134 C C . TYR A 1 392 ? 3.307 -34.25 -4.668 1 98.31 392 TYR A C 1
ATOM 3136 O O . TYR A 1 392 ? 2.197 -34 -4.18 1 98.31 392 TYR A O 1
ATOM 3144 N N . ALA A 1 393 ? 4.102 -35.219 -4.27 1 98.38 393 ALA A N 1
ATOM 3145 C CA . ALA A 1 393 ? 3.676 -36.062 -3.137 1 98.38 393 ALA A CA 1
ATOM 3146 C C . ALA A 1 393 ? 3.656 -35.219 -1.848 1 98.38 393 ALA A C 1
ATOM 3148 O O . ALA A 1 393 ? 2.695 -35.312 -1.076 1 98.38 393 ALA A O 1
ATOM 3149 N N . VAL A 1 394 ? 4.66 -34.469 -1.659 1 98.31 394 VAL A N 1
ATOM 3150 C CA . VAL A 1 394 ? 4.738 -33.625 -0.47 1 98.31 394 VAL A CA 1
ATOM 3151 C C . VAL A 1 394 ? 3.652 -32.531 -0.522 1 98.31 394 VAL A C 1
ATOM 3153 O O . VAL A 1 394 ? 3.006 -32.25 0.488 1 98.31 394 VAL A O 1
ATOM 3156 N N . ALA A 1 395 ? 3.479 -31.969 -1.68 1 98.19 395 ALA A N 1
ATOM 3157 C CA . ALA A 1 395 ? 2.439 -30.969 -1.854 1 98.19 395 ALA A CA 1
ATOM 3158 C C . ALA A 1 395 ? 1.056 -31.547 -1.594 1 98.19 395 ALA A C 1
ATOM 3160 O O . ALA A 1 395 ? 0.202 -30.891 -0.989 1 98.19 395 ALA A O 1
ATOM 3161 N N . TYR A 1 396 ? 0.887 -32.75 -2.086 1 97.62 396 TYR A N 1
ATOM 3162 C CA . TYR A 1 396 ? -0.381 -33.438 -1.833 1 97.62 396 TYR A CA 1
ATOM 3163 C C . TYR A 1 396 ? -0.585 -33.656 -0.342 1 97.62 396 TYR A C 1
ATOM 3165 O O . TYR A 1 396 ? -1.683 -33.469 0.182 1 97.62 396 TYR A O 1
ATOM 3173 N N . SER A 1 397 ? 0.415 -34.094 0.333 1 98.19 397 SER A N 1
ATOM 3174 C CA . SER A 1 397 ? 0.346 -34.281 1.779 1 98.19 397 SER A CA 1
ATOM 3175 C C . SER A 1 397 ? 0.022 -32.969 2.486 1 98.19 397 SER A C 1
ATOM 3177 O O . SER A 1 397 ? -0.718 -32.969 3.471 1 98.19 397 SER A O 1
ATOM 3179 N N . TRP A 1 398 ? 0.57 -31.922 2 1 98.06 398 TRP A N 1
ATOM 3180 C CA . TRP A 1 398 ? 0.29 -30.578 2.533 1 98.06 398 TRP A CA 1
ATOM 3181 C C . TRP A 1 398 ? -1.2 -30.266 2.459 1 98.06 398 TRP A C 1
ATOM 3183 O O . TRP A 1 398 ? -1.779 -29.75 3.412 1 98.06 398 TRP A O 1
ATOM 3193 N N . THR A 1 399 ? -1.866 -30.594 1.396 1 96.12 399 THR A N 1
ATOM 3194 C CA . THR A 1 399 ? -3.279 -30.297 1.194 1 96.12 399 THR A CA 1
ATOM 3195 C C . THR A 1 399 ? -4.145 -31.125 2.146 1 96.12 399 THR A C 1
ATOM 3197 O O . THR A 1 399 ? -5.246 -30.688 2.514 1 96.12 399 THR A O 1
ATOM 3200 N N . ILE A 1 400 ? -3.619 -32.219 2.59 1 96.56 400 ILE A N 1
ATOM 3201 C CA . ILE A 1 400 ? -4.375 -33.094 3.467 1 96.56 400 ILE A CA 1
ATOM 3202 C C . ILE A 1 400 ? -4.152 -32.688 4.926 1 96.56 400 ILE A C 1
ATOM 3204 O O . ILE A 1 400 ? -5.09 -32.688 5.723 1 96.56 400 ILE A O 1
ATOM 3208 N N . TYR A 1 401 ? -2.971 -32.25 5.188 1 96.62 401 TYR A N 1
ATOM 3209 C CA . TYR A 1 401 ? -2.646 -32.156 6.605 1 96.62 401 TYR A CA 1
ATOM 3210 C C . TYR A 1 401 ? -2.49 -30.703 7.031 1 96.62 401 TYR A C 1
ATOM 3212 O O . TYR A 1 401 ? -2.729 -30.359 8.188 1 96.62 401 TYR A O 1
ATOM 3220 N N . VAL A 1 402 ? -2.035 -29.844 6.203 1 97.19 402 VAL A N 1
ATOM 3221 C CA . VAL A 1 402 ? -1.687 -28.484 6.602 1 97.19 402 VAL A CA 1
ATOM 3222 C C . VAL A 1 402 ? -2.809 -27.531 6.207 1 97.19 402 VAL A C 1
ATOM 3224 O O . VAL A 1 402 ? -3.258 -26.719 7.023 1 97.19 402 VAL A O 1
ATOM 3227 N N . ASP A 1 403 ? -3.283 -27.656 5.023 1 95.31 403 ASP A N 1
ATOM 3228 C CA . ASP A 1 403 ? -4.293 -26.734 4.504 1 95.31 403 ASP A CA 1
ATOM 3229 C C . ASP A 1 403 ? -5.527 -26.703 5.406 1 95.31 403 ASP A C 1
ATOM 3231 O O . ASP A 1 403 ? -6.02 -25.625 5.758 1 95.31 403 ASP A O 1
ATOM 3235 N N . PRO A 1 404 ? -6.016 -27.891 5.805 1 94.94 404 PRO A N 1
ATOM 3236 C CA . PRO A 1 404 ? -7.207 -27.875 6.66 1 94.94 404 PRO A CA 1
ATOM 3237 C C . PRO A 1 404 ? -6.949 -27.203 8.008 1 94.94 404 PRO A C 1
ATOM 3239 O O . PRO A 1 404 ? -7.848 -26.547 8.562 1 94.94 404 PRO A O 1
ATOM 3242 N N . VAL A 1 405 ? -5.82 -27.328 8.531 1 95.56 405 VAL A N 1
ATOM 3243 C CA . VAL A 1 405 ? -5.469 -26.688 9.789 1 95.56 405 VAL A CA 1
ATOM 3244 C C . VAL A 1 405 ? -5.5 -25.156 9.609 1 95.56 405 VAL A C 1
ATOM 3246 O O . VAL A 1 405 ? -6.008 -24.438 10.477 1 95.56 405 VAL A O 1
ATOM 3249 N N . CYS A 1 406 ? -4.941 -24.688 8.547 1 95.38 406 CYS A N 1
ATOM 3250 C CA . CYS A 1 406 ? -4.961 -23.266 8.242 1 95.38 406 CYS A CA 1
ATOM 3251 C C . CYS A 1 406 ? -6.387 -22.766 8.047 1 95.38 406 CYS A C 1
ATOM 3253 O O . CYS A 1 406 ? -6.75 -21.688 8.547 1 95.38 406 CYS A O 1
ATOM 3255 N N . ALA A 1 407 ? -7.16 -23.516 7.371 1 93.62 407 ALA A N 1
ATOM 3256 C CA . ALA A 1 407 ? -8.555 -23.156 7.145 1 93.62 407 ALA A CA 1
ATOM 3257 C C . ALA A 1 407 ? -9.32 -23.078 8.461 1 93.62 407 ALA A C 1
ATOM 3259 O O . ALA A 1 407 ? -10.102 -22.156 8.68 1 93.62 407 ALA A O 1
ATOM 3260 N N . LYS A 1 408 ? -9.078 -24.047 9.32 1 95.19 408 LYS A N 1
ATOM 3261 C CA . LYS A 1 408 ? -9.727 -24.062 10.633 1 95.19 408 LYS A CA 1
ATOM 3262 C C . LYS A 1 408 ? -9.312 -22.844 11.461 1 95.19 408 LYS A C 1
ATOM 3264 O O . LYS A 1 408 ? -10.125 -22.297 12.203 1 95.19 408 LYS A O 1
ATOM 3269 N N . ALA A 1 409 ? -8.141 -22.516 11.305 1 95 409 ALA A N 1
ATOM 3270 C CA . ALA A 1 409 ? -7.652 -21.344 12.031 1 95 409 ALA A CA 1
ATOM 3271 C C . ALA A 1 409 ? -8.352 -20.078 11.562 1 95 409 ALA A C 1
ATOM 3273 O O . ALA A 1 409 ? -8.742 -19.234 12.375 1 95 409 ALA A O 1
ATOM 3274 N N . VAL A 1 410 ? -8.484 -19.922 10.312 1 93.38 410 VAL A N 1
ATOM 3275 C CA . VAL A 1 410 ? -9.156 -18.75 9.75 1 93.38 410 VAL A CA 1
ATOM 3276 C C . VAL A 1 410 ? -10.617 -18.734 10.188 1 93.38 410 VAL A C 1
ATOM 3278 O O . VAL A 1 410 ? -11.148 -17.688 10.555 1 93.38 410 VAL A O 1
ATOM 3281 N N . ASP A 1 411 ? -11.234 -19.891 10.156 1 92.62 411 ASP A N 1
ATOM 3282 C CA . ASP A 1 411 ? -12.625 -20 10.586 1 92.62 411 ASP A CA 1
ATOM 3283 C C . ASP A 1 411 ? -12.766 -19.672 12.078 1 92.62 411 ASP A C 1
ATOM 3285 O O . ASP A 1 411 ? -13.75 -19.062 12.492 1 92.62 411 ASP A O 1
ATOM 3289 N N . TRP A 1 412 ? -11.852 -20.172 12.781 1 94 412 TRP A N 1
ATOM 3290 C CA . TRP A 1 412 ? -11.844 -19.859 14.203 1 94 412 TRP A CA 1
ATOM 3291 C C . TRP A 1 412 ? -11.742 -18.359 14.438 1 94 412 TRP A C 1
ATOM 3293 O O . TRP A 1 412 ? -12.43 -17.812 15.297 1 94 412 TRP A O 1
ATOM 3303 N N . MET A 1 413 ? -10.961 -17.672 13.734 1 93 413 MET A N 1
ATOM 3304 C CA . MET A 1 413 ? -10.82 -16.219 13.828 1 93 413 MET A CA 1
ATOM 3305 C C . MET A 1 413 ? -12.133 -15.523 13.492 1 93 413 MET A C 1
ATOM 3307 O O . MET A 1 413 ? -12.531 -14.57 14.164 1 93 413 MET A O 1
ATOM 3311 N N . LYS A 1 414 ? -12.766 -15.984 12.477 1 92.31 414 LYS A N 1
ATOM 3312 C CA . LYS A 1 414 ? -14.055 -15.414 12.086 1 92.31 414 LYS A CA 1
ATOM 3313 C C . LYS A 1 414 ? -15.086 -15.578 13.195 1 92.31 414 LYS A C 1
ATOM 3315 O O . LYS A 1 414 ? -15.789 -14.625 13.539 1 92.31 414 LYS A O 1
ATOM 3320 N N . ARG A 1 415 ? -15.117 -16.75 13.742 1 92.25 415 ARG A N 1
ATOM 3321 C CA . ARG A 1 415 ? -16.094 -17.047 14.789 1 92.25 415 ARG A CA 1
ATOM 3322 C C . ARG A 1 415 ? -15.836 -16.188 16.031 1 92.25 415 ARG A C 1
ATOM 3324 O O . ARG A 1 415 ? -16.766 -15.742 16.688 1 92.25 415 ARG A O 1
ATOM 3331 N N . MET A 1 416 ? -14.641 -15.961 16.219 1 93.5 416 MET A N 1
ATOM 3332 C CA . MET A 1 416 ? -14.25 -15.211 17.422 1 93.5 416 MET A CA 1
ATOM 3333 C C . MET A 1 416 ? -14.453 -13.711 17.203 1 93.5 416 MET A C 1
ATOM 3335 O O . MET A 1 416 ? -14.898 -13.008 18.109 1 93.5 416 MET A O 1
ATOM 3339 N N . MET A 1 417 ? -14.133 -13.25 16 1 94.06 417 MET A N 1
ATOM 3340 C CA . MET A 1 417 ? -13.969 -11.812 15.828 1 94.06 417 MET A CA 1
ATOM 3341 C C . MET A 1 417 ? -15.211 -11.203 15.18 1 94.06 417 MET A C 1
ATOM 3343 O O . MET A 1 417 ? -15.508 -10.023 15.383 1 94.06 417 MET A O 1
ATOM 3347 N N . PHE A 1 418 ? -15.891 -11.992 14.359 1 93.25 418 PHE A N 1
ATOM 3348 C CA . PHE A 1 418 ? -17.047 -11.445 13.648 1 93.25 418 PHE A CA 1
ATOM 3349 C C . PHE A 1 418 ? -18.234 -11.266 14.586 1 93.25 418 PHE A C 1
ATOM 3351 O O . PHE A 1 418 ? -18.359 -12 15.57 1 93.25 418 PHE A O 1
ATOM 3358 N N . LYS A 1 419 ? -19.109 -10.344 14.242 1 89.75 419 LYS A N 1
ATOM 3359 C CA . LYS A 1 419 ? -20.391 -10.203 14.922 1 89.75 419 LYS A CA 1
ATOM 3360 C C . LYS A 1 419 ? -21.266 -11.438 14.703 1 89.75 419 LYS A C 1
ATOM 3362 O O . LYS A 1 419 ? -21.156 -12.109 13.672 1 89.75 419 LYS A O 1
ATOM 3367 N N . GLU A 1 420 ? -22.109 -11.742 15.625 1 78.56 420 GLU A N 1
ATOM 3368 C CA . GLU A 1 420 ? -22.922 -12.945 15.625 1 78.56 420 GLU A CA 1
ATOM 3369 C C . GLU A 1 420 ? -23.797 -13.016 14.367 1 78.56 420 GLU A C 1
ATOM 3371 O O . GLU A 1 420 ? -23.953 -14.086 13.773 1 78.56 420 GLU A O 1
ATOM 3376 N N . GLU A 1 421 ? -24.328 -11.906 13.93 1 73.38 421 GLU A N 1
ATOM 3377 C CA . GLU A 1 421 ? -25.203 -11.875 12.758 1 73.38 421 GLU A CA 1
ATOM 3378 C C . GLU A 1 421 ? -24.422 -12.148 11.477 1 73.38 421 GLU A C 1
ATOM 3380 O O . GLU A 1 421 ? -25 -12.562 10.469 1 73.38 421 GLU A O 1
ATOM 3385 N N . GLU A 1 422 ? -23.172 -12.023 11.641 1 71 422 GLU A N 1
ATOM 3386 C CA . GLU A 1 422 ? -22.344 -12.078 10.438 1 71 422 GLU A CA 1
ATOM 3387 C C . GLU A 1 422 ? -21.547 -13.375 10.375 1 71 422 GLU A C 1
ATOM 3389 O O . GLU A 1 422 ? -20.75 -13.578 9.453 1 71 422 GLU A O 1
ATOM 3394 N N . GLN A 1 423 ? -21.734 -14.203 11.461 1 61.97 423 GLN A N 1
ATOM 3395 C CA . GLN A 1 423 ? -21 -15.469 11.5 1 61.97 423 GLN A CA 1
ATOM 3396 C C . GLN A 1 423 ? -21.547 -16.453 10.469 1 61.97 423 GLN A C 1
ATOM 3398 O O . GLN A 1 423 ? -20.828 -17.328 10.008 1 61.97 423 GLN A O 1
ATOM 3403 N N . GLN A 1 424 ? -22.906 -16.5 10.305 1 55.31 424 GLN A N 1
ATOM 3404 C CA . GLN A 1 424 ? -23.469 -17.5 9.43 1 55.31 424 GLN A CA 1
ATOM 3405 C C . GLN A 1 424 ? -23.297 -17.125 7.961 1 55.31 424 GLN A C 1
ATOM 3407 O O . GLN A 1 424 ? -23.484 -15.977 7.582 1 55.31 424 GLN A O 1
ATOM 3412 N N . PRO A 1 425 ? -22.516 -17.984 7.355 1 52.59 425 PRO A N 1
ATOM 3413 C CA . PRO A 1 425 ? -22.281 -17.75 5.93 1 52.59 425 PRO A CA 1
ATOM 3414 C C . PRO A 1 425 ? -23.562 -17.359 5.184 1 52.59 425 PRO A C 1
ATOM 3416 O O . PRO A 1 425 ? -24.625 -17.953 5.41 1 52.59 425 PRO A O 1
ATOM 3419 N N . GLN A 1 426 ? -23.844 -16.156 4.961 1 46.97 426 GLN A N 1
ATOM 3420 C CA . GLN A 1 426 ? -24.938 -16.141 4.004 1 46.97 426 GLN A CA 1
ATOM 3421 C C . GLN A 1 426 ? -24.812 -17.281 3.008 1 46.97 426 GLN A C 1
ATOM 3423 O O . GLN A 1 426 ? -23.75 -17.875 2.869 1 46.97 426 GLN A O 1
ATOM 3428 N N . SER A 1 427 ? -25.766 -17.578 2.053 1 39.28 427 SER A N 1
ATOM 3429 C CA . SER A 1 427 ? -25.953 -18.734 1.175 1 39.28 427 SER A CA 1
ATOM 3430 C C . SER A 1 427 ? -24.625 -19.141 0.533 1 39.28 427 SER A C 1
ATOM 3432 O O . SER A 1 427 ? -24.594 -20.094 -0.249 1 39.28 427 SER A O 1
ATOM 3434 N N . GLU A 1 428 ? -23.641 -18.328 0.326 1 39 428 GLU A N 1
ATOM 3435 C CA . GLU A 1 428 ? -22.719 -18.906 -0.646 1 39 428 GLU A CA 1
ATOM 3436 C C . GLU A 1 428 ? -21.703 -19.812 0.033 1 39 428 GLU A C 1
ATOM 3438 O O . GLU A 1 428 ? -21.203 -19.5 1.112 1 39 428 GLU A O 1
ATOM 3443 N N . LYS A 1 429 ? -21.562 -21.125 -0.33 1 36.66 429 LYS A N 1
ATOM 3444 C CA . LYS A 1 429 ? -20.609 -22.172 0.015 1 36.66 429 LYS A CA 1
ATOM 3445 C C . LYS A 1 429 ? -19.188 -21.625 0.101 1 36.66 429 LYS A C 1
ATOM 3447 O O . LYS A 1 429 ? -18.719 -20.953 -0.822 1 36.66 429 LYS A O 1
ATOM 3452 N N . PRO A 1 430 ? -18.5 -21.672 1.257 1 35.41 430 PRO A N 1
ATOM 3453 C CA . PRO A 1 430 ? -17.109 -21.234 1.444 1 35.41 430 PRO A CA 1
ATOM 3454 C C . PRO A 1 430 ? -16.172 -21.812 0.386 1 35.41 430 PRO A C 1
ATOM 3456 O O . PRO A 1 430 ? -16.234 -23 0.075 1 35.41 430 PRO A O 1
ATOM 3459 N N . ALA A 1 431 ? -15.477 -21.094 -0.439 1 37.72 431 ALA A N 1
ATOM 3460 C CA . ALA A 1 431 ? -14.477 -21.594 -1.385 1 37.72 431 ALA A CA 1
ATOM 3461 C C . ALA A 1 431 ? -13.328 -22.281 -0.657 1 37.72 431 ALA A C 1
ATOM 3463 O O . ALA A 1 431 ? -12.906 -21.844 0.415 1 37.72 431 ALA A O 1
ATOM 3464 N N . PRO A 1 432 ? -12.992 -23.453 -0.933 1 34.88 432 PRO A N 1
ATOM 3465 C CA . PRO A 1 432 ? -11.844 -24.125 -0.323 1 34.88 432 PRO A CA 1
ATOM 3466 C C . PRO A 1 432 ? -10.594 -23.234 -0.312 1 34.88 432 PRO A C 1
ATOM 3468 O O . PRO A 1 432 ? -10.445 -22.359 -1.167 1 34.88 432 PRO A O 1
ATOM 3471 N N . LEU A 1 433 ? -9.828 -23.125 0.843 1 35.66 433 LEU A N 1
ATOM 3472 C CA . LEU A 1 433 ? -8.586 -22.406 1.041 1 35.66 433 LEU A CA 1
ATOM 3473 C C . LEU A 1 433 ? -7.688 -22.516 -0.189 1 35.66 433 LEU A C 1
ATOM 3475 O O . LEU A 1 433 ? -6.781 -21.688 -0.378 1 35.66 433 LEU A O 1
ATOM 3479 N N . THR A 1 434 ? -7.801 -23.609 -0.816 1 35.59 434 THR A N 1
ATOM 3480 C CA . THR A 1 434 ? -6.98 -23.766 -2.01 1 35.59 434 THR A CA 1
ATOM 3481 C C . THR A 1 434 ? -7.254 -22.656 -3.016 1 35.59 434 THR A C 1
ATOM 3483 O O . THR A 1 434 ? -6.512 -22.5 -3.988 1 35.59 434 THR A O 1
ATOM 3486 N N . ALA A 1 435 ? -8.375 -22.047 -2.744 1 36.53 435 ALA A N 1
ATOM 3487 C CA . ALA A 1 435 ? -8.758 -21.031 -3.717 1 36.53 435 ALA A CA 1
ATOM 3488 C C . ALA A 1 435 ? -8.07 -19.703 -3.412 1 36.53 435 ALA A C 1
ATOM 3490 O O . ALA A 1 435 ? -8.398 -18.672 -4.016 1 36.53 435 ALA A O 1
ATOM 3491 N N . VAL A 1 436 ? -7.449 -19.594 -2.342 1 34.78 436 VAL A N 1
ATOM 3492 C CA . VAL A 1 436 ? -6.855 -18.344 -1.863 1 34.78 436 VAL A CA 1
ATOM 3493 C C . VAL A 1 436 ? -5.855 -17.828 -2.893 1 34.78 436 VAL A C 1
ATOM 3495 O O . VAL A 1 436 ? -5.68 -16.609 -3.031 1 34.78 436 VAL A O 1
ATOM 3498 N N . VAL A 1 437 ? -4.965 -18.672 -3.359 1 34 437 VAL A N 1
ATOM 3499 C CA . VAL A 1 437 ? -4.223 -18.125 -4.492 1 34 437 VAL A CA 1
ATOM 3500 C C . VAL A 1 437 ? -5.125 -18.078 -5.727 1 34 437 VAL A C 1
ATOM 3502 O O . VAL A 1 437 ? -4.988 -18.906 -6.633 1 34 437 VAL A O 1
ATOM 3505 N N . ALA A 1 438 ? -6.457 -18.234 -5.383 1 32.25 438 ALA A N 1
ATOM 3506 C CA . ALA A 1 438 ? -7.293 -17.844 -6.512 1 32.25 438 ALA A CA 1
ATOM 3507 C C . ALA A 1 438 ? -7.488 -16.328 -6.547 1 32.25 438 ALA A C 1
ATOM 3509 O O . ALA A 1 438 ? -7.664 -15.695 -5.504 1 32.25 438 ALA A O 1
ATOM 3510 N N . MET B 1 1 ? -39.344 34.594 11.82 1 26.59 1 MET B N 1
ATOM 3511 C CA . MET B 1 1 ? -38.812 33.25 11.695 1 26.59 1 MET B CA 1
ATOM 3512 C C . MET B 1 1 ? -37.281 33.25 11.742 1 26.59 1 MET B C 1
ATOM 3514 O O . MET B 1 1 ? -36.625 33.812 10.852 1 26.59 1 MET B O 1
ATOM 3518 N N . ALA B 1 2 ? -36.719 33.25 12.906 1 29.94 2 ALA B N 1
ATOM 3519 C CA . ALA B 1 2 ? -35.312 33.344 13.203 1 29.94 2 ALA B CA 1
ATOM 3520 C C . ALA B 1 2 ? -34.531 32.188 12.57 1 29.94 2 ALA B C 1
ATOM 3522 O O . ALA B 1 2 ? -34.906 31.016 12.734 1 29.94 2 ALA B O 1
ATOM 3523 N N . SER B 1 3 ? -34 32.375 11.414 1 31.2 3 SER B N 1
ATOM 3524 C CA . SER B 1 3 ? -33.25 31.391 10.633 1 31.2 3 SER B CA 1
ATOM 3525 C C . SER B 1 3 ? -32.281 30.594 11.508 1 31.2 3 SER B C 1
ATOM 3527 O O . SER B 1 3 ? -31.578 31.172 12.336 1 31.2 3 SER B O 1
ATOM 3529 N N . ALA B 1 4 ? -32.719 29.375 11.867 1 39.66 4 ALA B N 1
ATOM 3530 C CA . ALA B 1 4 ? -31.953 28.406 12.641 1 39.66 4 ALA B CA 1
ATOM 3531 C C . ALA B 1 4 ? -30.484 28.422 12.227 1 39.66 4 ALA B C 1
ATOM 3533 O O . ALA B 1 4 ? -30.156 28.234 11.055 1 39.66 4 ALA B O 1
ATOM 3534 N N . GLY B 1 5 ? -29.641 29.172 12.773 1 35.09 5 GLY B N 1
ATOM 3535 C CA . GLY B 1 5 ? -28.219 29.219 12.484 1 35.09 5 GLY B CA 1
ATOM 3536 C C . GLY B 1 5 ? -27.641 27.859 12.141 1 35.09 5 GLY B C 1
ATOM 3537 O O . GLY B 1 5 ? -28.25 26.828 12.43 1 35.09 5 GLY B O 1
ATOM 3538 N N . PRO B 1 6 ? -26.734 27.75 11.125 1 42.19 6 PRO B N 1
ATOM 3539 C CA . PRO B 1 6 ? -26.188 26.453 10.75 1 42.19 6 PRO B CA 1
ATOM 3540 C C . PRO B 1 6 ? -25.828 25.578 11.961 1 42.19 6 PRO B C 1
ATOM 3542 O O . PRO B 1 6 ? -25.391 26.109 12.984 1 42.19 6 PRO B O 1
ATOM 3545 N N . LYS B 1 7 ? -26.516 24.547 12.195 1 46.78 7 LYS B N 1
ATOM 3546 C CA . LYS B 1 7 ? -26.312 23.578 13.281 1 46.78 7 LYS B CA 1
ATOM 3547 C C . LYS B 1 7 ? -24.828 23.344 13.531 1 46.78 7 LYS B C 1
ATOM 3549 O O . LYS B 1 7 ? -24.078 23.031 12.609 1 46.78 7 LYS B O 1
ATOM 3554 N N . LYS B 1 8 ? -24.219 23.906 14.609 1 47.88 8 LYS B N 1
ATOM 3555 C CA . LYS B 1 8 ? -22.859 23.75 15.117 1 47.88 8 LYS B CA 1
ATOM 3556 C C . LYS B 1 8 ? -22.422 22.281 15.039 1 47.88 8 LYS B C 1
ATOM 3558 O O . LYS B 1 8 ? -23.078 21.406 15.602 1 47.88 8 LYS B O 1
ATOM 3563 N N . ARG B 1 9 ? -21.578 21.875 14.062 1 55.19 9 ARG B N 1
ATOM 3564 C CA . ARG B 1 9 ? -21.078 20.516 13.945 1 55.19 9 ARG B CA 1
ATOM 3565 C C . ARG B 1 9 ? -20.219 20.141 15.148 1 55.19 9 ARG B C 1
ATOM 3567 O O . ARG B 1 9 ? -19.375 20.922 15.586 1 55.19 9 ARG B O 1
ATOM 3574 N N . GLU B 1 10 ? -20.516 19.141 16.031 1 54.94 10 GLU B N 1
ATOM 3575 C CA . GLU B 1 10 ? -19.828 18.641 17.219 1 54.94 10 GLU B CA 1
ATOM 3576 C C . GLU B 1 10 ? -18.328 18.5 16.969 1 54.94 10 GLU B C 1
ATOM 3578 O O . GLU B 1 10 ? -17.531 18.656 17.891 1 54.94 10 GLU B O 1
ATOM 3583 N N . ASP B 1 11 ? -17.844 18.25 15.781 1 63.12 11 ASP B N 1
ATOM 3584 C CA . ASP B 1 11 ? -16.422 18.031 15.508 1 63.12 11 ASP B CA 1
ATOM 3585 C C . ASP B 1 11 ? -15.805 19.266 14.844 1 63.12 11 ASP B C 1
ATOM 3587 O O . ASP B 1 11 ? -14.867 19.141 14.047 1 63.12 11 ASP B O 1
ATOM 3591 N N . ASN B 1 12 ? -16.125 20.438 15.242 1 80.81 12 ASN B N 1
ATOM 3592 C CA . ASN B 1 12 ? -15.688 21.734 14.719 1 80.81 12 ASN B CA 1
ATOM 3593 C C . ASN B 1 12 ? -14.273 22.078 15.164 1 80.81 12 ASN B C 1
ATOM 3595 O O . ASN B 1 12 ? -13.555 22.797 14.477 1 80.81 12 ASN B O 1
ATOM 3599 N N . TRP B 1 13 ? -13.859 21.484 16.281 1 90.88 13 TRP B N 1
ATOM 3600 C CA . TRP B 1 13 ? -12.523 21.781 16.781 1 90.88 13 TRP B CA 1
ATOM 3601 C C . TRP B 1 13 ? -11.453 21.25 15.828 1 90.88 13 TRP B C 1
ATOM 3603 O O . TRP B 1 13 ? -10.352 21.797 15.742 1 90.88 13 TRP B O 1
ATOM 3613 N N . VAL B 1 14 ? -11.734 20.234 15.07 1 94.19 14 VAL B N 1
ATOM 3614 C CA . VAL B 1 14 ? -10.805 19.641 14.109 1 94.19 14 VAL B CA 1
ATOM 3615 C C . VAL B 1 14 ? -10.539 20.641 12.977 1 94.19 14 VAL B C 1
ATOM 3617 O O . VAL B 1 14 ? -9.406 20.75 12.492 1 94.19 14 VAL B O 1
ATOM 3620 N N . ASP B 1 15 ? -11.523 21.391 12.617 1 93.5 15 ASP B N 1
ATOM 3621 C CA . ASP B 1 15 ? -11.352 22.422 11.602 1 93.5 15 ASP B CA 1
ATOM 3622 C C . ASP B 1 15 ? -10.398 23.516 12.078 1 93.5 15 ASP B C 1
ATOM 3624 O O . ASP B 1 15 ? -9.539 23.969 11.312 1 93.5 15 ASP B O 1
ATOM 3628 N N . GLY B 1 16 ? -10.656 23.891 13.266 1 95.88 16 GLY B N 1
ATOM 3629 C CA . GLY B 1 16 ? -9.742 24.859 13.828 1 95.88 16 GLY B CA 1
ATOM 3630 C C . GLY B 1 16 ? -8.297 24.391 13.859 1 95.88 16 GLY B C 1
ATOM 3631 O O . GLY B 1 16 ? -7.383 25.156 13.555 1 95.88 16 GLY B O 1
ATOM 3632 N N . LEU B 1 17 ? -8.117 23.172 14.25 1 96.56 17 LEU B N 1
ATOM 3633 C CA . LEU B 1 17 ? -6.777 22.609 14.312 1 96.56 17 LEU B CA 1
ATOM 3634 C C . LEU B 1 17 ? -6.145 22.547 12.93 1 96.56 17 LEU B C 1
ATOM 3636 O O . LEU B 1 17 ? -4.949 22.797 12.773 1 96.56 17 LEU B O 1
ATOM 3640 N N . ARG B 1 18 ? -6.871 22.234 11.945 1 96.19 18 ARG B N 1
ATOM 3641 C CA . ARG B 1 18 ? -6.406 22.234 10.562 1 96.19 18 ARG B CA 1
ATOM 3642 C C . ARG B 1 18 ? -5.91 23.609 10.148 1 96.19 18 ARG B C 1
ATOM 3644 O O . ARG B 1 18 ? -4.91 23.734 9.438 1 96.19 18 ARG B O 1
ATOM 3651 N N . GLY B 1 19 ? -6.695 24.562 10.562 1 96.5 19 GLY B N 1
ATOM 3652 C CA . GLY B 1 19 ? -6.305 25.938 10.273 1 96.5 19 GLY B CA 1
ATOM 3653 C C . GLY B 1 19 ? -4.965 26.312 10.875 1 96.5 19 GLY B C 1
ATOM 3654 O O . GLY B 1 19 ? -4.117 26.891 10.203 1 96.5 19 GLY B O 1
ATOM 3655 N N . VAL B 1 20 ? -4.801 25.906 12.078 1 96.56 20 VAL B N 1
ATOM 3656 C CA . VAL B 1 20 ? -3.543 26.188 12.758 1 96.56 20 VAL B CA 1
ATOM 3657 C C . VAL B 1 20 ? -2.402 25.438 12.062 1 96.56 20 VAL B C 1
ATOM 3659 O O . VAL B 1 20 ? -1.334 26.016 11.836 1 96.56 20 VAL B O 1
ATOM 3662 N N . ALA B 1 21 ? -2.633 24.219 11.773 1 97.19 21 ALA B N 1
ATOM 3663 C CA . ALA B 1 21 ? -1.62 23.406 11.102 1 97.19 21 ALA B CA 1
ATOM 3664 C C . ALA B 1 21 ? -1.229 24.016 9.758 1 97.19 21 ALA B C 1
ATOM 3666 O O . ALA B 1 21 ? -0.046 24.062 9.414 1 97.19 21 ALA B O 1
ATOM 3667 N N . SER B 1 22 ? -2.195 24.484 9.031 1 97.06 22 SER B N 1
ATOM 3668 C CA . SER B 1 22 ? -1.927 25.094 7.738 1 97.06 22 SER B CA 1
ATOM 3669 C C . SER B 1 22 ? -1.082 26.359 7.887 1 97.06 22 SER B C 1
ATOM 3671 O O . SER B 1 22 ? -0.172 26.594 7.09 1 97.06 22 SER B O 1
ATOM 3673 N N . PHE B 1 23 ? -1.415 27.109 8.852 1 97.38 23 PHE B N 1
ATOM 3674 C CA . PHE B 1 23 ? -0.643 28.312 9.141 1 97.38 23 PHE B CA 1
ATOM 3675 C C . PHE B 1 23 ? 0.803 27.969 9.469 1 97.38 23 PHE B C 1
ATOM 3677 O O . PHE B 1 23 ? 1.73 28.609 8.984 1 97.38 23 PHE B O 1
ATOM 3684 N N . ILE B 1 24 ? 0.97 26.953 10.219 1 97.38 24 ILE B N 1
ATOM 3685 C CA . ILE B 1 24 ? 2.303 26.531 10.641 1 97.38 24 ILE B CA 1
ATOM 3686 C C . ILE B 1 24 ? 3.08 26.016 9.43 1 97.38 24 ILE B C 1
ATOM 3688 O O . ILE B 1 24 ? 4.289 26.234 9.328 1 97.38 24 ILE B O 1
ATOM 3692 N N . VAL B 1 25 ? 2.434 25.344 8.539 1 97.25 25 VAL B N 1
ATOM 3693 C CA . VAL B 1 25 ? 3.086 24.828 7.336 1 97.25 25 VAL B CA 1
ATOM 3694 C C . VAL B 1 25 ? 3.658 26 6.523 1 97.25 25 VAL B C 1
ATOM 3696 O O . VAL B 1 25 ? 4.816 25.953 6.102 1 97.25 25 VAL B O 1
ATOM 3699 N N . VAL B 1 26 ? 2.887 27.031 6.309 1 97.94 26 VAL B N 1
ATOM 3700 C CA . VAL B 1 26 ? 3.328 28.188 5.523 1 97.94 26 VAL B CA 1
ATOM 3701 C C . VAL B 1 26 ? 4.492 28.875 6.23 1 97.94 26 VAL B C 1
ATOM 3703 O O . VAL B 1 26 ? 5.52 29.172 5.609 1 97.94 26 VAL B O 1
ATOM 3706 N N . THR B 1 27 ? 4.328 29.047 7.523 1 97.62 27 THR B N 1
ATOM 3707 C CA . THR B 1 27 ? 5.387 29.672 8.305 1 97.62 27 THR B CA 1
ATOM 3708 C C . THR B 1 27 ? 6.66 28.844 8.273 1 97.62 27 THR B C 1
ATOM 3710 O O . THR B 1 27 ? 7.762 29.375 8.164 1 97.62 27 THR B O 1
ATOM 3713 N N . GLY B 1 28 ? 6.445 27.562 8.398 1 96.94 28 GLY B N 1
ATOM 3714 C CA . GLY B 1 28 ? 7.578 26.672 8.297 1 96.94 28 GLY B CA 1
ATOM 3715 C C . GLY B 1 28 ? 8.344 26.797 6.996 1 96.94 28 GLY B C 1
ATOM 3716 O O . GLY B 1 28 ? 9.57 26.797 6.984 1 96.94 28 GLY B O 1
ATOM 3717 N N . HIS B 1 29 ? 7.672 26.922 5.922 1 97.44 29 HIS B N 1
ATOM 3718 C CA . HIS B 1 29 ? 8.312 27.047 4.617 1 97.44 29 HIS B CA 1
ATOM 3719 C C . HIS B 1 29 ? 9.008 28.406 4.477 1 97.44 29 HIS B C 1
ATOM 3721 O O . HIS B 1 29 ? 10.094 28.5 3.898 1 97.44 29 HIS B O 1
ATOM 3727 N N . ILE B 1 30 ? 8.398 29.406 5.004 1 96.94 30 ILE B N 1
ATOM 3728 C CA . ILE B 1 30 ? 9.023 30.734 4.992 1 96.94 30 ILE B CA 1
ATOM 3729 C C . ILE B 1 30 ? 10.32 30.688 5.793 1 96.94 30 ILE B C 1
ATOM 3731 O O . ILE B 1 30 ? 11.359 31.188 5.336 1 96.94 30 ILE B O 1
ATOM 3735 N N . CYS B 1 31 ? 10.258 30.078 6.922 1 96.19 31 CYS B N 1
ATOM 3736 C CA . CYS B 1 31 ? 11.445 29.969 7.758 1 96.19 31 CYS B CA 1
ATOM 3737 C C . CYS B 1 31 ? 12.5 29.094 7.094 1 96.19 31 CYS B C 1
ATOM 3739 O O . CYS B 1 31 ? 13.695 29.391 7.18 1 96.19 31 CYS B O 1
ATOM 3741 N N . THR B 1 32 ? 12.102 28.047 6.504 1 96 32 THR B N 1
ATOM 3742 C CA . THR B 1 32 ? 13.039 27.188 5.785 1 96 32 THR B CA 1
ATOM 3743 C C . THR B 1 32 ? 13.766 27.984 4.695 1 96 32 THR B C 1
ATOM 3745 O O . THR B 1 32 ? 14.945 27.766 4.445 1 96 32 THR B O 1
ATOM 3748 N N . ALA B 1 33 ? 13.078 28.906 4.125 1 95.69 33 ALA B N 1
ATOM 3749 C CA . ALA B 1 33 ? 13.641 29.688 3.031 1 95.69 33 ALA B CA 1
ATOM 3750 C C . ALA B 1 33 ? 14.586 30.766 3.559 1 95.69 33 ALA B C 1
ATOM 3752 O O . ALA B 1 33 ? 15.695 30.922 3.041 1 95.69 33 ALA B O 1
ATOM 3753 N N . PHE B 1 34 ? 14.25 31.438 4.629 1 95.56 34 PHE B N 1
ATOM 3754 C CA . PHE B 1 34 ? 14.961 32.656 4.969 1 95.56 34 PHE B CA 1
ATOM 3755 C C . PHE B 1 34 ? 15.805 32.469 6.227 1 95.56 34 PHE B C 1
ATOM 3757 O O . PHE B 1 34 ? 16.781 33.188 6.434 1 95.56 34 PHE B O 1
ATOM 3764 N N . VAL B 1 35 ? 15.375 31.578 7.117 1 94.62 35 VAL B N 1
ATOM 3765 C CA . VAL B 1 35 ? 16.125 31.344 8.352 1 94.62 35 VAL B CA 1
ATOM 3766 C C . VAL B 1 35 ? 16.219 29.844 8.617 1 94.62 35 VAL B C 1
ATOM 3768 O O . VAL B 1 35 ? 15.812 29.359 9.672 1 94.62 35 VAL B O 1
ATOM 3771 N N . PRO B 1 36 ? 16.859 29.062 7.762 1 94.69 36 PRO B N 1
ATOM 3772 C CA . PRO B 1 36 ? 16.906 27.594 7.84 1 94.69 36 PRO B CA 1
ATOM 3773 C C . PRO B 1 36 ? 17.625 27.094 9.094 1 94.69 36 PRO B C 1
ATOM 3775 O O . PRO B 1 36 ? 17.422 25.953 9.5 1 94.69 36 PRO B O 1
ATOM 3778 N N . TYR B 1 37 ? 18.453 27.953 9.766 1 95 37 TYR B N 1
ATOM 3779 C CA . TYR B 1 37 ? 19.188 27.531 10.953 1 95 37 TYR B CA 1
ATOM 3780 C C . TYR B 1 37 ? 18.234 27.234 12.102 1 95 37 TYR B C 1
ATOM 3782 O O . TYR B 1 37 ? 18.609 26.578 13.078 1 95 37 TYR B O 1
ATOM 3790 N N . LEU B 1 38 ? 16.953 27.672 11.953 1 96.75 38 LEU B N 1
ATOM 3791 C CA . LEU B 1 38 ? 15.961 27.469 13.008 1 96.75 38 LEU B CA 1
ATOM 3792 C C . LEU B 1 38 ? 15.562 25.984 13.086 1 96.75 38 LEU B C 1
ATOM 3794 O O . LEU B 1 38 ? 14.953 25.562 14.07 1 96.75 38 LEU B O 1
ATOM 3798 N N . HIS B 1 39 ? 15.898 25.172 12.125 1 97.19 39 HIS B N 1
ATOM 3799 C CA . HIS B 1 39 ? 15.555 23.75 12.141 1 97.19 39 HIS B CA 1
ATOM 3800 C C . HIS B 1 39 ? 16.453 22.969 13.094 1 97.19 39 HIS B C 1
ATOM 3802 O O . HIS B 1 39 ? 16.172 21.812 13.422 1 97.19 39 HIS B O 1
ATOM 3808 N N . SER B 1 40 ? 17.516 23.641 13.57 1 97.75 40 SER B N 1
ATOM 3809 C CA . SER B 1 40 ? 18.406 23.094 14.578 1 97.75 40 SER B CA 1
ATOM 3810 C C . SER B 1 40 ? 18.125 23.688 15.953 1 97.75 40 SER B C 1
ATOM 3812 O O . SER B 1 40 ? 17.562 24.781 16.062 1 97.75 40 SER B O 1
ATOM 3814 N N . PRO B 1 41 ? 18.453 22.953 16.984 1 97.56 41 PRO B N 1
ATOM 3815 C CA . PRO B 1 41 ? 18.188 23.469 18.328 1 97.56 41 PRO B CA 1
ATOM 3816 C C . PRO B 1 41 ? 19.141 24.594 18.734 1 97.56 41 PRO B C 1
ATOM 3818 O O . PRO B 1 41 ? 18.922 25.234 19.766 1 97.56 41 PRO B O 1
ATOM 3821 N N . ALA B 1 42 ? 20.188 24.812 17.906 1 97.81 42 ALA B N 1
ATOM 3822 C CA . ALA B 1 42 ? 21.156 25.906 18.062 1 97.81 42 ALA B CA 1
ATOM 3823 C C . ALA B 1 42 ? 21.688 26.344 16.703 1 97.81 42 ALA B C 1
ATOM 3825 O O . ALA B 1 42 ? 21.562 25.625 15.703 1 97.81 42 ALA B O 1
ATOM 3826 N N . PRO B 1 43 ? 22.172 27.625 16.703 1 96.12 43 PRO B N 1
ATOM 3827 C CA . PRO B 1 43 ? 22.688 28.094 15.406 1 96.12 43 PRO B CA 1
ATOM 3828 C C . PRO B 1 43 ? 23.906 27.328 14.93 1 96.12 43 PRO B C 1
ATOM 3830 O O . PRO B 1 43 ? 24.156 27.219 13.727 1 96.12 43 PRO B O 1
ATOM 3833 N N . ARG B 1 44 ? 24.719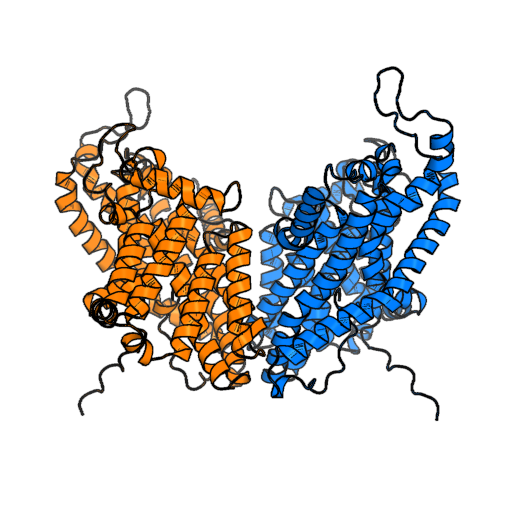 26.891 15.852 1 95.69 44 ARG B N 1
ATOM 3834 C CA . ARG B 1 44 ? 25.891 26.062 15.586 1 95.69 44 ARG B CA 1
ATOM 3835 C C . ARG B 1 44 ? 26.203 25.156 16.781 1 95.69 44 ARG B C 1
ATOM 3837 O O . ARG B 1 44 ? 25.656 25.344 17.859 1 95.69 44 ARG B O 1
ATOM 3844 N N . GLU B 1 45 ? 27.016 24.188 16.469 1 95.75 45 GLU B N 1
ATOM 3845 C CA . GLU B 1 45 ? 27.406 23.297 17.562 1 95.75 45 GLU B CA 1
ATOM 3846 C C . GLU B 1 45 ? 28.109 24.047 18.672 1 95.75 45 GLU B C 1
ATOM 3848 O O . GLU B 1 45 ? 29.016 24.844 18.422 1 95.75 45 GLU B O 1
ATOM 3853 N N . GLY B 1 46 ? 27.672 23.875 19.922 1 95 46 GLY B N 1
ATOM 3854 C CA . GLY B 1 46 ? 28.312 24.5 21.062 1 95 46 GLY B CA 1
ATOM 3855 C C . GLY B 1 46 ? 27.719 25.844 21.406 1 95 46 GLY B C 1
ATOM 3856 O O . GLY B 1 46 ? 27.984 26.391 22.484 1 95 46 GLY B O 1
ATOM 3857 N N . ALA B 1 47 ? 26.938 26.391 20.531 1 96.12 47 ALA B N 1
ATOM 3858 C CA . ALA B 1 47 ? 26.344 27.703 20.781 1 96.12 47 ALA B CA 1
ATOM 3859 C C . ALA B 1 47 ? 25.031 27.562 21.547 1 96.12 47 ALA B C 1
ATOM 3861 O O . ALA B 1 47 ? 24.422 26.484 21.547 1 96.12 47 ALA B O 1
ATOM 3862 N N . GLY B 1 48 ? 24.656 28.641 22.203 1 95.75 48 GLY B N 1
ATOM 3863 C CA . GLY B 1 48 ? 23.359 28.672 22.859 1 95.75 48 GLY B CA 1
ATOM 3864 C C . GLY B 1 48 ? 22.219 28.891 21.891 1 95.75 48 GLY B C 1
ATOM 3865 O O . GLY B 1 48 ? 22.391 29.469 20.828 1 95.75 48 GLY B O 1
ATOM 3866 N N . PRO B 1 49 ? 21.078 28.406 22.266 1 96.62 49 PRO B N 1
ATOM 3867 C CA . PRO B 1 49 ? 19.906 28.516 21.391 1 96.62 49 PRO B CA 1
ATOM 3868 C C . PRO B 1 49 ? 19.375 29.953 21.312 1 96.62 49 PRO B C 1
ATOM 3870 O O . PRO B 1 49 ? 19.5 30.719 22.266 1 96.62 49 PRO B O 1
ATOM 3873 N N . LEU B 1 50 ? 18.844 30.297 20.188 1 96.19 50 LEU B N 1
ATOM 3874 C CA . LEU B 1 50 ? 18.031 31.5 20.031 1 96.19 50 LEU B CA 1
ATOM 3875 C C . LEU B 1 50 ? 16.609 31.266 20.516 1 96.19 50 LEU B C 1
ATOM 3877 O O . LEU B 1 50 ? 16.203 30.125 20.766 1 96.19 50 LEU B O 1
ATOM 3881 N N . LEU B 1 51 ? 15.859 32.25 20.578 1 95.94 51 LEU B N 1
ATOM 3882 C CA . LEU B 1 51 ? 14.508 32.188 21.141 1 95.94 51 LEU B CA 1
ATOM 3883 C C . LEU B 1 51 ? 13.672 31.156 20.391 1 95.94 51 LEU B C 1
ATOM 3885 O O . LEU B 1 51 ? 13.102 30.25 21 1 95.94 51 LEU B O 1
ATOM 3889 N N . PHE B 1 52 ? 13.672 31.234 19.047 1 96.5 52 PHE B N 1
ATOM 3890 C CA . PHE B 1 52 ? 12.805 30.391 18.234 1 96.5 52 PHE B CA 1
ATOM 3891 C C . PHE B 1 52 ? 13.453 29.031 17.984 1 96.5 52 PHE B C 1
ATOM 3893 O O . PHE B 1 52 ? 13.008 28.281 17.125 1 96.5 52 PHE B O 1
ATOM 3900 N N . GLN B 1 53 ? 14.5 28.75 18.75 1 97.69 53 GLN B N 1
ATOM 3901 C CA . GLN B 1 53 ? 15.109 27.422 18.734 1 97.69 53 GLN B CA 1
ATOM 3902 C C . GLN B 1 53 ? 14.844 26.672 20.031 1 97.69 53 GLN B C 1
ATOM 3904 O O . GLN B 1 53 ? 15.172 25.5 20.156 1 97.69 53 GLN B O 1
ATOM 3909 N N . LEU B 1 54 ? 14.172 27.391 20.953 1 97.19 54 LEU B N 1
ATOM 3910 C CA . LEU B 1 54 ? 13.773 26.781 22.219 1 97.19 54 LEU B CA 1
ATOM 3911 C C . LEU B 1 54 ? 12.5 25.969 22.062 1 97.19 54 LEU B C 1
ATOM 3913 O O . LEU B 1 54 ? 11.672 26.266 21.188 1 97.19 54 LEU B O 1
ATOM 3917 N N . PRO B 1 55 ? 12.352 24.922 22.922 1 97.31 55 PRO B N 1
ATOM 3918 C CA . PRO B 1 55 ? 11.102 24.172 22.859 1 97.31 55 PRO B CA 1
ATOM 3919 C C . PRO B 1 55 ? 9.867 25.062 22.922 1 97.31 55 PRO B C 1
ATOM 3921 O O . PRO B 1 55 ? 9.883 26.094 23.594 1 97.31 55 PRO B O 1
ATOM 3924 N N . PHE B 1 56 ? 8.82 24.672 22.266 1 97.56 56 PHE B N 1
ATOM 3925 C CA . PHE B 1 56 ? 7.555 25.391 22.156 1 97.56 56 PHE B CA 1
ATOM 3926 C C . PHE B 1 56 ? 7.668 26.547 21.172 1 97.56 56 PHE B C 1
ATOM 3928 O O . PHE B 1 56 ? 6.891 26.641 20.219 1 97.56 56 PHE B O 1
ATOM 3935 N N . PHE B 1 57 ? 8.664 27.359 21.25 1 97.31 57 PHE B N 1
ATOM 3936 C CA . PHE B 1 57 ? 8.812 28.516 20.375 1 97.31 57 PHE B CA 1
ATOM 3937 C C . PHE B 1 57 ? 9.234 28.078 18.969 1 97.31 57 PHE B C 1
ATOM 3939 O O . PHE B 1 57 ? 8.883 28.719 17.984 1 97.31 57 PHE B O 1
ATOM 3946 N N . ARG B 1 58 ? 9.922 27.031 18.938 1 97.25 58 ARG B N 1
ATOM 3947 C CA . ARG B 1 58 ? 10.453 26.578 17.656 1 97.25 58 ARG B CA 1
ATOM 3948 C C . ARG B 1 58 ? 9.359 25.938 16.797 1 97.25 58 ARG B C 1
ATOM 3950 O O . ARG B 1 58 ? 9.586 25.609 15.641 1 97.25 58 ARG B O 1
ATOM 3957 N N . LEU B 1 59 ? 8.164 25.781 17.297 1 97.06 59 LEU B N 1
ATOM 3958 C CA . LEU B 1 59 ? 7.07 25.172 16.562 1 97.06 59 LEU B CA 1
ATOM 3959 C C . LEU B 1 59 ? 6.652 26.047 15.383 1 97.06 59 LEU B C 1
ATOM 3961 O O . LEU B 1 59 ? 5.895 25.609 14.516 1 97.06 59 LEU B O 1
ATOM 3965 N N . VAL B 1 60 ? 7.223 27.25 15.273 1 93.06 60 VAL B N 1
ATOM 3966 C CA . VAL B 1 60 ? 7.016 28.109 14.109 1 93.06 60 VAL B CA 1
ATOM 3967 C C . VAL B 1 60 ? 7.57 27.422 12.859 1 93.06 60 VAL B C 1
ATOM 3969 O O . VAL B 1 60 ? 7.086 27.656 11.75 1 93.06 60 VAL B O 1
ATOM 3972 N N . VAL B 1 61 ? 8.594 26.547 13.086 1 94.75 61 VAL B N 1
ATOM 3973 C CA . VAL B 1 61 ? 9.156 25.797 11.961 1 94.75 61 VAL B CA 1
ATOM 3974 C C . VAL B 1 61 ? 8.664 24.359 12 1 94.75 61 VAL B C 1
ATOM 3976 O O . VAL B 1 61 ? 9.305 23.453 11.461 1 94.75 61 VAL B O 1
ATOM 3979 N N . GLY B 1 62 ? 7.551 24.109 12.633 1 95.06 62 GLY B N 1
ATOM 3980 C CA . GLY B 1 62 ? 7.051 22.766 12.875 1 95.06 62 GLY B CA 1
ATOM 3981 C C . GLY B 1 62 ? 6.23 22.219 11.719 1 95.06 62 GLY B C 1
ATOM 3982 O O . GLY B 1 62 ? 5.164 21.641 11.93 1 95.06 62 GLY B O 1
ATOM 3983 N N . GLY B 1 63 ? 6.707 22.422 10.523 1 95.06 63 GLY B N 1
ATOM 3984 C CA . GLY B 1 63 ? 5.969 22 9.344 1 95.06 63 GLY B CA 1
ATOM 3985 C C . GLY B 1 63 ? 5.734 20.5 9.297 1 95.06 63 GLY B C 1
ATOM 3986 O O . GLY B 1 63 ? 4.652 20.047 8.914 1 95.06 63 GLY B O 1
ATOM 3987 N N . ARG B 1 64 ? 6.719 19.734 9.719 1 95.88 64 ARG B N 1
ATOM 3988 C CA . ARG B 1 64 ? 6.582 18.281 9.727 1 95.88 64 ARG B CA 1
ATOM 3989 C C . ARG B 1 64 ? 5.441 17.844 10.641 1 95.88 64 ARG B C 1
ATOM 3991 O O . ARG B 1 64 ? 4.688 16.938 10.305 1 95.88 64 ARG B O 1
ATOM 3998 N N . GLY B 1 65 ? 5.383 18.531 11.75 1 97.31 65 GLY B N 1
ATOM 3999 C CA . GLY B 1 65 ? 4.297 18.219 12.672 1 97.31 65 GLY B CA 1
ATOM 4000 C C . GLY B 1 65 ? 2.932 18.594 12.133 1 97.31 65 GLY B C 1
ATOM 4001 O O . GLY B 1 65 ? 1.951 17.891 12.344 1 97.31 65 GLY B O 1
ATOM 4002 N N . ALA B 1 66 ? 2.865 19.719 11.492 1 97.38 66 ALA B N 1
ATOM 4003 C CA . ALA B 1 66 ? 1.608 20.141 10.875 1 97.38 66 ALA B CA 1
ATOM 4004 C C . ALA B 1 66 ? 1.123 19.109 9.859 1 97.38 66 ALA B C 1
ATOM 4006 O O . ALA B 1 66 ? -0.066 18.781 9.812 1 97.38 66 ALA B O 1
ATOM 4007 N N . VAL B 1 67 ? 2 18.609 9.094 1 96.81 67 VAL B N 1
ATOM 4008 C CA . VAL B 1 67 ? 1.658 17.594 8.117 1 96.81 67 VAL B CA 1
ATOM 4009 C C . VAL B 1 67 ? 1.171 16.328 8.836 1 96.81 67 VAL B C 1
ATOM 4011 O O . VAL B 1 67 ? 0.195 15.703 8.414 1 96.81 67 VAL B O 1
ATOM 4014 N N . ALA B 1 68 ? 1.837 15.961 9.898 1 98.12 68 ALA B N 1
ATOM 4015 C CA . ALA B 1 68 ? 1.4 14.82 10.695 1 98.12 68 ALA B CA 1
ATOM 4016 C C . ALA B 1 68 ? -0.023 15.016 11.211 1 98.12 68 ALA B C 1
ATOM 4018 O O . ALA B 1 68 ? -0.832 14.086 11.195 1 98.12 68 ALA B O 1
ATOM 4019 N N . ILE B 1 69 ? -0.285 16.203 11.609 1 98.06 69 ILE B N 1
ATOM 4020 C CA . ILE B 1 69 ? -1.623 16.516 12.094 1 98.06 69 ILE B CA 1
ATOM 4021 C C . ILE B 1 69 ? -2.643 16.312 10.977 1 98.06 69 ILE B C 1
ATOM 4023 O O . ILE B 1 69 ? -3.715 15.742 11.203 1 98.06 69 ILE B O 1
ATOM 4027 N N . PHE B 1 70 ? -2.293 16.734 9.797 1 97.81 70 PHE B N 1
ATOM 4028 C CA . PHE B 1 70 ? -3.193 16.547 8.664 1 97.81 70 PHE B CA 1
ATOM 4029 C C . PHE B 1 70 ? -3.461 15.062 8.438 1 97.81 70 PHE B C 1
ATOM 4031 O O . PHE B 1 70 ? -4.59 14.672 8.125 1 97.81 70 PHE B O 1
ATOM 4038 N N . PHE B 1 71 ? -2.457 14.242 8.586 1 98.31 71 PHE B N 1
ATOM 4039 C CA . PHE B 1 71 ? -2.633 12.805 8.383 1 98.31 71 PHE B CA 1
ATOM 4040 C C . PHE B 1 71 ? -3.492 12.211 9.492 1 98.31 71 PHE B C 1
ATOM 4042 O O . PHE B 1 71 ? -4.324 11.336 9.234 1 98.31 71 PHE B O 1
ATOM 4049 N N . ILE B 1 72 ? -3.277 12.672 10.75 1 98.5 72 ILE B N 1
ATOM 4050 C CA . ILE B 1 72 ? -4.105 12.203 11.852 1 98.5 72 ILE B CA 1
ATOM 4051 C C . ILE B 1 72 ? -5.562 12.578 11.609 1 98.5 72 ILE B C 1
ATOM 4053 O O . ILE B 1 72 ? -6.465 11.766 11.805 1 98.5 72 ILE B O 1
ATOM 4057 N N . ILE B 1 73 ? -5.73 13.766 11.133 1 97.31 73 ILE B N 1
ATOM 4058 C CA . ILE B 1 73 ? -7.078 14.242 10.844 1 97.31 73 ILE B CA 1
ATOM 4059 C C . ILE B 1 73 ? -7.676 13.422 9.703 1 97.31 73 ILE B C 1
ATOM 4061 O O . ILE B 1 73 ? -8.867 13.109 9.711 1 97.31 73 ILE B O 1
ATOM 4065 N N . THR B 1 74 ? -6.895 13.078 8.727 1 96.69 74 THR B N 1
ATOM 4066 C CA . THR B 1 74 ? -7.352 12.227 7.629 1 96.69 74 THR B CA 1
ATOM 4067 C C . THR B 1 74 ? -7.879 10.898 8.156 1 96.69 74 THR B C 1
ATOM 4069 O O . THR B 1 74 ? -8.969 10.461 7.785 1 96.69 74 THR B O 1
ATOM 4072 N N . GLY B 1 75 ? -7.145 10.273 9.039 1 97.81 75 GLY B N 1
ATOM 4073 C CA . GLY B 1 75 ? -7.598 9.039 9.656 1 97.81 75 GLY B CA 1
ATOM 4074 C C . GLY B 1 75 ? -8.836 9.219 10.516 1 97.81 75 GLY B C 1
ATOM 4075 O O . GLY B 1 75 ? -9.719 8.359 10.523 1 97.81 75 GLY B O 1
ATOM 4076 N N . PHE B 1 76 ? -8.922 10.336 11.172 1 97.5 76 PHE B N 1
ATOM 4077 C CA . PHE B 1 76 ? -10.008 10.641 12.102 1 97.5 76 PHE B CA 1
ATOM 4078 C C . PHE B 1 76 ? -11.312 10.898 11.352 1 97.5 76 PHE B C 1
ATOM 4080 O O . PHE B 1 76 ? -12.312 10.227 11.578 1 97.5 76 PHE B O 1
ATOM 4087 N N . VAL B 1 77 ? -11.289 11.766 10.383 1 95.25 77 VAL B N 1
ATOM 4088 C CA . VAL B 1 77 ? -12.5 12.234 9.711 1 95.25 77 VAL B CA 1
ATOM 4089 C C . VAL B 1 77 ? -13.039 11.148 8.789 1 95.25 77 VAL B C 1
ATOM 4091 O O . VAL B 1 77 ? -14.25 10.914 8.727 1 95.25 77 VAL B O 1
ATOM 4094 N N . ASN B 1 78 ? -12.148 10.422 8.102 1 95.31 78 ASN B N 1
ATOM 4095 C CA . ASN B 1 78 ? -12.578 9.383 7.176 1 95.31 78 ASN B CA 1
ATOM 4096 C C . ASN B 1 78 ? -13.164 8.188 7.91 1 95.31 78 ASN B C 1
ATOM 4098 O O . ASN B 1 78 ? -13.875 7.371 7.312 1 95.31 78 ASN B O 1
ATOM 4102 N N . SER B 1 79 ? -12.93 8.133 9.18 1 97.31 79 SER B N 1
ATOM 4103 C CA . SER B 1 79 ? -13.312 6.934 9.914 1 97.31 79 SER B CA 1
ATOM 4104 C C . SER B 1 79 ? -14.57 7.172 10.75 1 97.31 79 SER B C 1
ATOM 4106 O O . SER B 1 79 ? -15.219 6.223 11.188 1 97.31 79 SER B O 1
ATOM 4108 N N . LEU B 1 80 ? -14.992 8.391 10.984 1 95.62 80 LEU B N 1
ATOM 4109 C CA . LEU B 1 80 ? -16.062 8.719 11.93 1 95.62 80 LEU B CA 1
ATOM 4110 C C . LEU B 1 80 ? -17.375 8.062 11.508 1 95.62 80 LEU B C 1
ATOM 4112 O O . LEU B 1 80 ? -17.984 7.336 12.289 1 95.62 80 LEU B O 1
ATOM 4116 N N . ASN B 1 81 ? -17.734 8.25 10.289 1 94.62 81 ASN B N 1
ATOM 4117 C CA . ASN B 1 81 ? -19.016 7.758 9.812 1 94.62 81 ASN B CA 1
ATOM 4118 C C . ASN B 1 81 ? -19.078 6.23 9.812 1 94.62 81 ASN B C 1
ATOM 4120 O O . ASN B 1 81 ? -19.984 5.641 10.398 1 94.62 81 ASN B O 1
ATOM 4124 N N . PRO B 1 82 ? -18.109 5.59 9.242 1 95.25 82 PRO B N 1
ATOM 4125 C CA . PRO B 1 82 ? -18.125 4.125 9.25 1 95.25 82 PRO B CA 1
ATOM 4126 C C . PRO B 1 82 ? -18.109 3.543 10.664 1 95.25 82 PRO B C 1
ATOM 4128 O O . PRO B 1 82 ? -18.812 2.578 10.953 1 95.25 82 PRO B O 1
ATOM 4131 N N . VAL B 1 83 ? -17.344 4.117 11.547 1 96.19 83 VAL B N 1
ATOM 4132 C CA . VAL B 1 83 ? -17.234 3.621 12.914 1 96.19 83 VAL B CA 1
ATOM 4133 C C . VAL B 1 83 ? -18.578 3.811 13.633 1 96.19 83 VAL B C 1
ATOM 4135 O O . VAL B 1 83 ? -19.062 2.896 14.305 1 96.19 83 VAL B O 1
ATOM 4138 N N . LYS B 1 84 ? -19.141 4.984 13.461 1 95.69 84 LYS B N 1
ATOM 4139 C CA . LYS B 1 84 ? -20.438 5.281 14.094 1 95.69 84 LYS B CA 1
ATOM 4140 C C . LYS B 1 84 ? -21.516 4.305 13.633 1 95.69 84 LYS B C 1
ATOM 4142 O O . LYS B 1 84 ? -22.25 3.754 14.453 1 95.69 84 LYS B O 1
ATOM 4147 N N . ASN B 1 85 ? -21.578 4.074 12.375 1 94.5 85 ASN B N 1
ATOM 4148 C CA . ASN B 1 85 ? -22.578 3.17 11.828 1 94.5 85 ASN B CA 1
ATOM 4149 C C . ASN B 1 85 ? -22.328 1.727 12.258 1 94.5 85 ASN B C 1
ATOM 4151 O O . ASN B 1 85 ? -23.266 0.975 12.508 1 94.5 85 ASN B O 1
ATOM 4155 N N . SER B 1 86 ? -21.109 1.351 12.297 1 92.38 86 SER B N 1
ATOM 4156 C CA . SER B 1 86 ? -20.797 0.007 12.766 1 92.38 86 SER B CA 1
ATOM 4157 C C . SER B 1 86 ? -21.219 -0.188 14.219 1 92.38 86 SER B C 1
ATOM 4159 O O . SER B 1 86 ? -21.797 -1.222 14.57 1 92.38 86 SER B O 1
ATOM 4161 N N . ARG B 1 87 ? -20.969 0.821 15.094 1 94.19 87 ARG B N 1
ATOM 4162 C CA . ARG B 1 87 ? -21.359 0.754 16.5 1 94.19 87 ARG B CA 1
ATOM 4163 C C . ARG B 1 87 ? -22.875 0.657 16.656 1 94.19 87 ARG B C 1
ATOM 4165 O O . ARG B 1 87 ? -23.359 0.038 17.594 1 94.19 87 ARG B O 1
ATOM 4172 N N . ASN B 1 88 ? -23.562 1.219 15.695 1 93.31 88 ASN B N 1
ATOM 4173 C CA . ASN B 1 88 ? -25.016 1.204 15.734 1 93.31 88 ASN B CA 1
ATOM 4174 C C . ASN B 1 88 ? -25.578 0.006 14.977 1 93.31 88 ASN B C 1
ATOM 4176 O O . ASN B 1 88 ? -26.781 -0.034 14.672 1 93.31 88 ASN B O 1
ATOM 4180 N N . ASN B 1 89 ? -24.75 -0.934 14.516 1 90.44 89 ASN B N 1
ATOM 4181 C CA . ASN B 1 89 ? -25.109 -2.162 13.82 1 90.44 89 ASN B CA 1
ATOM 4182 C C . ASN B 1 89 ? -25.781 -1.869 12.477 1 90.44 89 ASN B C 1
ATOM 4184 O O . ASN B 1 89 ? -26.719 -2.57 12.078 1 90.44 89 ASN B O 1
ATOM 4188 N N . ASN B 1 90 ? -25.453 -0.743 11.875 1 92 90 ASN B N 1
ATOM 4189 C CA . ASN B 1 90 ? -25.875 -0.383 10.523 1 92 90 ASN B CA 1
ATOM 4190 C C . ASN B 1 90 ? -24.797 -0.73 9.5 1 92 90 ASN B C 1
ATOM 4192 O O . ASN B 1 90 ? -24.359 0.135 8.742 1 92 90 ASN B O 1
ATOM 4196 N N . THR B 1 91 ? -24.516 -1.989 9.367 1 91.19 91 THR B N 1
ATOM 4197 C CA . THR B 1 91 ? -23.391 -2.461 8.562 1 91.19 91 THR B CA 1
ATOM 4198 C C . THR B 1 91 ? -23.609 -2.139 7.09 1 91.19 91 THR B C 1
ATOM 4200 O O . THR B 1 91 ? -22.703 -1.631 6.422 1 91.19 91 THR B O 1
ATOM 4203 N N . SER B 1 92 ? -24.781 -2.385 6.566 1 89.94 92 SER B N 1
ATOM 4204 C CA . SER B 1 92 ? -25.062 -2.158 5.156 1 89.94 92 SER B CA 1
ATOM 4205 C C . SER B 1 92 ? -24.922 -0.682 4.793 1 89.94 92 SER B C 1
ATOM 4207 O O . SER B 1 92 ? -24.297 -0.337 3.793 1 89.94 92 SER B O 1
ATOM 4209 N N . VAL B 1 93 ? -25.438 0.172 5.645 1 91.75 93 VAL B N 1
ATOM 4210 C CA . VAL B 1 93 ? -25.375 1.613 5.422 1 91.75 93 VAL B CA 1
ATOM 4211 C C . VAL B 1 93 ? -23.922 2.074 5.484 1 91.75 93 VAL B C 1
ATOM 4213 O O . VAL B 1 93 ? -23.484 2.875 4.656 1 91.75 93 VAL B O 1
ATOM 4216 N N . ALA B 1 94 ? -23.203 1.541 6.434 1 95 94 ALA B N 1
ATOM 4217 C CA . ALA B 1 94 ? -21.797 1.894 6.609 1 95 94 ALA B CA 1
ATOM 4218 C C . ALA B 1 94 ? -20.984 1.528 5.371 1 95 94 ALA B C 1
ATOM 4220 O O . ALA B 1 94 ? -20.156 2.312 4.914 1 95 94 ALA B O 1
ATOM 4221 N N . LEU B 1 95 ? -21.297 0.368 4.875 1 95.94 95 LEU B N 1
ATOM 4222 C CA . LEU B 1 95 ? -20.547 -0.128 3.729 1 95.94 95 LEU B CA 1
ATOM 4223 C C . LEU B 1 95 ? -20.875 0.669 2.471 1 95.94 95 LEU B C 1
ATOM 4225 O O . LEU B 1 95 ? -19.984 0.968 1.667 1 95.94 95 LEU B O 1
ATOM 4229 N N . VAL B 1 96 ? -22.078 1.048 2.281 1 94.31 96 VAL B N 1
ATOM 4230 C CA . VAL B 1 96 ? -22.5 1.849 1.131 1 94.31 96 VAL B CA 1
ATOM 4231 C C . VAL B 1 96 ? -21.844 3.229 1.207 1 94.31 96 VAL B C 1
ATOM 4233 O O . VAL B 1 96 ? -21.328 3.736 0.207 1 94.31 96 VAL B O 1
ATOM 4236 N N . ASN B 1 97 ? -21.859 3.793 2.395 1 93.94 97 ASN B N 1
ATOM 4237 C CA . ASN B 1 97 ? -21.219 5.086 2.588 1 93.94 97 ASN B CA 1
ATOM 4238 C C . ASN B 1 97 ? -19.719 5.008 2.352 1 93.94 97 ASN B C 1
ATOM 4240 O O . ASN B 1 97 ? -19.125 5.938 1.809 1 93.94 97 ASN B O 1
ATOM 4244 N N . LEU B 1 98 ? -19.188 3.906 2.826 1 96.69 98 LEU B N 1
ATOM 4245 C CA . LEU B 1 98 ? -17.766 3.695 2.611 1 96.69 98 LEU B CA 1
ATOM 4246 C C . LEU B 1 98 ? -17.438 3.617 1.122 1 96.69 98 LEU B C 1
ATOM 4248 O O . LEU B 1 98 ? -16.453 4.195 0.665 1 96.69 98 LEU B O 1
ATOM 4252 N N . ALA B 1 99 ? -18.234 2.914 0.354 1 96.56 99 ALA B N 1
ATOM 4253 C CA . ALA B 1 99 ? -18.062 2.826 -1.094 1 96.56 99 ALA B CA 1
ATOM 4254 C C . ALA B 1 99 ? -18.156 4.203 -1.743 1 96.56 99 ALA B C 1
ATOM 4256 O O . ALA B 1 99 ? -17.344 4.555 -2.594 1 96.56 99 ALA B O 1
ATOM 4257 N N . ARG B 1 100 ? -19.141 4.969 -1.305 1 94.56 100 ARG B N 1
ATOM 4258 C CA . ARG B 1 100 ? -19.328 6.316 -1.826 1 94.56 100 ARG B CA 1
ATOM 4259 C C . ARG B 1 100 ? -18.109 7.195 -1.54 1 94.56 100 ARG B C 1
ATOM 4261 O O . ARG B 1 100 ? -17.609 7.879 -2.434 1 94.56 100 ARG B O 1
ATOM 4268 N N . SER B 1 101 ? -17.672 7.125 -0.322 1 94.62 101 SER B N 1
ATOM 4269 C CA . SER B 1 101 ? -16.516 7.926 0.083 1 94.62 101 SER B CA 1
ATOM 4270 C C . SER B 1 101 ? -15.266 7.512 -0.68 1 94.62 101 SER B C 1
ATOM 4272 O O . SER B 1 101 ? -14.438 8.359 -1.036 1 94.62 101 SER B O 1
ATOM 4274 N N . THR B 1 102 ? -15.133 6.207 -0.894 1 95.81 102 THR B N 1
ATOM 4275 C CA . THR B 1 102 ? -13.961 5.707 -1.606 1 95.81 102 THR B CA 1
ATOM 4276 C C . THR B 1 102 ? -13.922 6.254 -3.031 1 95.81 102 THR B C 1
ATOM 4278 O O . THR B 1 102 ? -12.859 6.609 -3.537 1 95.81 102 THR B O 1
ATOM 4281 N N . PHE B 1 103 ? -15.047 6.41 -3.656 1 94.31 103 PHE B N 1
ATOM 4282 C CA . PHE B 1 103 ? -15.117 6.906 -5.027 1 94.31 103 PHE B CA 1
ATOM 4283 C C . PHE B 1 103 ? -14.906 8.414 -5.07 1 94.31 103 PHE B C 1
ATOM 4285 O O . PHE B 1 103 ? -14.117 8.906 -5.879 1 94.31 103 PHE B O 1
ATOM 4292 N N . THR B 1 104 ? -15.484 9.117 -4.16 1 93.25 104 THR B N 1
ATOM 4293 C CA . THR B 1 104 ? -15.539 10.57 -4.246 1 93.25 104 THR B CA 1
ATOM 4294 C C . THR B 1 104 ? -14.242 11.188 -3.732 1 93.25 104 THR B C 1
ATOM 4296 O O . THR B 1 104 ? -13.906 12.32 -4.082 1 93.25 104 THR B O 1
ATOM 4299 N N . ARG B 1 105 ? -13.578 10.461 -2.893 1 90.56 105 ARG B N 1
ATOM 4300 C CA . ARG B 1 105 ? -12.352 10.977 -2.287 1 90.56 105 ARG B CA 1
ATOM 4301 C C . ARG B 1 105 ? -11.359 11.43 -3.355 1 90.56 105 ARG B C 1
ATOM 4303 O O . ARG B 1 105 ? -10.766 12.5 -3.244 1 90.56 105 ARG B O 1
ATOM 4310 N N . SER B 1 106 ? -11.172 10.664 -4.371 1 88.88 106 SER B N 1
ATOM 4311 C CA . SER B 1 106 ? -10.227 10.984 -5.43 1 88.88 106 SER B CA 1
ATOM 4312 C C . SER B 1 106 ? -10.594 12.297 -6.125 1 88.88 106 SER B C 1
ATOM 4314 O O . SER B 1 106 ? -9.742 13.156 -6.328 1 88.88 106 SER B O 1
ATOM 4316 N N . GLY B 1 107 ? -11.852 12.469 -6.395 1 90.62 107 GLY B N 1
ATOM 4317 C CA . GLY B 1 107 ? -12.281 13.688 -7.066 1 90.62 107 GLY B CA 1
ATOM 4318 C C . GLY B 1 107 ? -12.086 14.93 -6.227 1 90.62 107 GLY B C 1
ATOM 4319 O O . GLY B 1 107 ? -11.648 15.969 -6.727 1 90.62 107 GLY B O 1
ATOM 4320 N N . ARG B 1 108 ? -12.305 14.75 -4.98 1 91.12 108 ARG B N 1
ATOM 4321 C CA . ARG B 1 108 ? -12.266 15.891 -4.078 1 91.12 108 ARG B CA 1
ATOM 4322 C C . ARG B 1 108 ? -10.836 16.375 -3.857 1 91.12 108 ARG B C 1
ATOM 4324 O O . ARG B 1 108 ? -10.609 17.531 -3.518 1 91.12 108 ARG B O 1
ATOM 4331 N N . LEU B 1 109 ? -9.891 15.508 -4.027 1 92.81 109 LEU B N 1
ATOM 4332 C CA . LEU B 1 109 ? -8.492 15.883 -3.83 1 92.81 109 LEU B CA 1
ATOM 4333 C C . LEU B 1 109 ? -7.824 16.203 -5.164 1 92.81 109 LEU B C 1
ATOM 4335 O O . LEU B 1 109 ? -7.102 17.188 -5.277 1 92.81 109 LEU B O 1
ATOM 4339 N N . VAL B 1 110 ? -8.133 15.461 -6.207 1 93.25 110 VAL B N 1
ATOM 4340 C CA . VAL B 1 110 ? -7.414 15.539 -7.477 1 93.25 110 VAL B CA 1
ATOM 4341 C C . VAL B 1 110 ? -7.836 16.797 -8.234 1 93.25 110 VAL B C 1
ATOM 4343 O O . VAL B 1 110 ? -6.996 17.484 -8.82 1 93.25 110 VAL B O 1
ATOM 4346 N N . LEU B 1 111 ? -9.055 17.141 -8.172 1 95.69 111 LEU B N 1
AT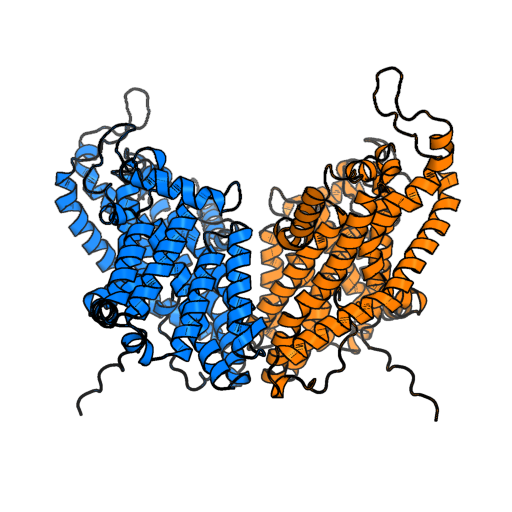OM 4347 C CA . LEU B 1 111 ? -9.562 18.234 -9 1 95.69 111 LEU B CA 1
ATOM 4348 C C . LEU B 1 111 ? -8.992 19.578 -8.547 1 95.69 111 LEU B C 1
ATOM 4350 O O . LEU B 1 111 ? -8.375 20.297 -9.336 1 95.69 111 LEU B O 1
ATOM 4354 N N . PRO B 1 112 ? -9.141 19.891 -7.285 1 96.19 112 PRO B N 1
ATOM 4355 C CA . PRO B 1 112 ? -8.547 21.156 -6.855 1 96.19 112 PRO B CA 1
ATOM 4356 C C . PRO B 1 112 ? -7.031 21.188 -7.012 1 96.19 112 PRO B C 1
ATOM 4358 O O . PRO B 1 112 ? -6.461 22.219 -7.359 1 96.19 112 PRO B O 1
ATOM 4361 N N . THR B 1 113 ? -6.391 20.109 -6.727 1 94.94 113 THR B N 1
ATOM 4362 C CA . THR B 1 113 ? -4.945 20.031 -6.891 1 94.94 113 THR B CA 1
ATOM 4363 C C . THR B 1 113 ? -4.555 20.281 -8.344 1 94.94 113 THR B C 1
ATOM 4365 O O . THR B 1 113 ? -3.582 20.984 -8.617 1 94.94 113 THR B O 1
ATOM 4368 N N . SER B 1 114 ? -5.309 19.703 -9.266 1 95.19 114 SER B N 1
ATOM 4369 C CA . SER B 1 114 ? -5.035 19.875 -10.688 1 95.19 114 SER B CA 1
ATOM 4370 C C . SER B 1 114 ? -5.156 21.328 -11.102 1 95.19 114 SER B C 1
ATOM 4372 O O . SER B 1 114 ? -4.348 21.828 -11.883 1 95.19 114 SER B O 1
ATOM 4374 N N . ILE B 1 115 ? -6.129 21.953 -10.586 1 96.88 115 ILE B N 1
ATOM 4375 C CA . ILE B 1 115 ? -6.305 23.359 -10.898 1 96.88 115 ILE B CA 1
ATOM 4376 C C . ILE B 1 115 ? -5.117 24.172 -10.359 1 96.88 115 ILE B C 1
ATOM 4378 O O . ILE B 1 115 ? -4.598 25.047 -11.047 1 96.88 115 ILE B O 1
ATOM 4382 N N . ALA B 1 116 ? -4.695 23.875 -9.18 1 96.38 116 ALA B N 1
ATOM 4383 C CA . ALA B 1 116 ? -3.541 24.547 -8.594 1 96.38 116 ALA B CA 1
ATOM 4384 C C . ALA B 1 116 ? -2.289 24.328 -9.438 1 96.38 116 ALA B C 1
ATOM 4386 O O . ALA B 1 116 ? -1.491 25.234 -9.633 1 96.38 116 ALA B O 1
ATOM 4387 N N . ILE B 1 117 ? -2.141 23.125 -9.914 1 95.19 117 ILE B N 1
ATOM 4388 C CA . ILE B 1 117 ? -0.997 22.797 -10.758 1 95.19 117 ILE B CA 1
ATOM 4389 C C . ILE B 1 117 ? -1.068 23.578 -12.055 1 95.19 117 ILE B C 1
ATOM 4391 O O . ILE B 1 117 ? -0.053 24.094 -12.531 1 95.19 117 ILE B O 1
ATOM 4395 N N . CYS B 1 118 ? -2.234 23.688 -12.641 1 96.69 118 CYS B N 1
ATOM 4396 C CA . CYS B 1 118 ? -2.41 24.469 -13.859 1 96.69 118 CYS B CA 1
ATOM 4397 C C . CYS B 1 118 ? -2.035 25.922 -13.633 1 96.69 118 CYS B C 1
ATOM 4399 O O . CYS B 1 118 ? -1.402 26.547 -14.492 1 96.69 118 CYS B O 1
ATOM 4401 N N . ILE B 1 119 ? -2.4 26.422 -12.516 1 97 119 ILE B N 1
ATOM 4402 C CA . ILE B 1 119 ? -2.072 27.812 -12.188 1 97 119 ILE B CA 1
ATOM 4403 C C . ILE B 1 119 ? -0.557 27.969 -12.078 1 97 119 ILE B C 1
ATOM 4405 O O . ILE B 1 119 ? 0.025 28.875 -12.656 1 97 119 ILE B O 1
ATOM 4409 N N . ALA B 1 120 ? 0.061 27.094 -11.336 1 96.44 120 ALA B N 1
ATOM 4410 C CA . ALA B 1 120 ? 1.513 27.141 -11.18 1 96.44 120 ALA B CA 1
ATOM 4411 C C . ALA B 1 120 ? 2.213 26.984 -12.531 1 96.44 120 ALA B C 1
ATOM 4413 O O . ALA B 1 120 ? 3.203 27.672 -12.805 1 96.44 120 ALA B O 1
ATOM 4414 N N . TRP B 1 121 ? 1.684 26.047 -13.312 1 96.25 121 TRP B N 1
ATOM 4415 C CA . TRP B 1 121 ? 2.211 25.844 -14.656 1 96.25 121 TRP B CA 1
ATOM 4416 C C . TRP B 1 121 ? 2.092 27.125 -15.492 1 96.25 121 TRP B C 1
ATOM 4418 O O . TRP B 1 121 ? 3.045 27.516 -16.156 1 96.25 121 TRP B O 1
ATOM 4428 N N . PHE B 1 122 ? 0.955 27.766 -15.461 1 97 122 PHE B N 1
ATOM 4429 C CA . PHE B 1 122 ? 0.726 29 -16.219 1 97 122 PHE B CA 1
ATOM 4430 C C . PHE B 1 122 ? 1.68 30.094 -15.758 1 97 122 PHE B C 1
ATOM 4432 O O . PHE B 1 122 ? 2.26 30.812 -16.578 1 97 122 PHE B O 1
ATOM 4439 N N . LEU B 1 123 ? 1.888 30.234 -14.5 1 97.19 123 LEU B N 1
ATOM 4440 C CA . LEU B 1 123 ? 2.811 31.219 -13.945 1 97.19 123 LEU B CA 1
ATOM 4441 C C . LEU B 1 123 ? 4.238 30.953 -14.406 1 97.19 123 LEU B C 1
ATOM 4443 O O . LEU B 1 123 ? 4.98 31.875 -14.734 1 97.19 123 LEU B O 1
ATOM 4447 N N . ALA B 1 124 ? 4.562 29.703 -14.406 1 96.25 124 ALA B N 1
ATOM 4448 C CA . ALA B 1 124 ? 5.898 29.328 -14.852 1 96.25 124 ALA B CA 1
ATOM 4449 C C . ALA B 1 124 ? 6.117 29.719 -16.312 1 96.25 124 ALA B C 1
ATOM 4451 O O . ALA B 1 124 ? 7.148 30.281 -16.656 1 96.25 124 ALA B O 1
ATOM 4452 N N . GLN B 1 125 ? 5.113 29.453 -17.156 1 96.38 125 GLN B N 1
ATOM 4453 C CA . GLN B 1 125 ? 5.234 29.719 -18.594 1 96.38 125 GLN B CA 1
ATOM 4454 C C . GLN B 1 125 ? 5.273 31.219 -18.875 1 96.38 125 GLN B C 1
ATOM 4456 O O . GLN B 1 125 ? 5.875 31.656 -19.844 1 96.38 125 GLN B O 1
ATOM 4461 N N . MET B 1 126 ? 4.75 31.984 -17.969 1 96.44 126 MET B N 1
ATOM 4462 C CA . MET B 1 126 ? 4.754 33.438 -18.109 1 96.44 126 MET B CA 1
ATOM 4463 C C . MET B 1 126 ? 6.027 34.031 -17.531 1 96.44 126 MET B C 1
ATOM 4465 O O . MET B 1 126 ? 6.211 35.25 -17.562 1 96.44 126 MET B O 1
ATOM 4469 N N . GLY B 1 127 ? 6.77 33.281 -16.969 1 95.19 127 GLY B N 1
ATOM 4470 C CA . GLY B 1 127 ? 8.016 33.75 -16.391 1 95.19 127 GLY B CA 1
ATOM 4471 C C . GLY B 1 127 ? 7.832 34.406 -15.047 1 95.19 127 GLY B C 1
ATOM 4472 O O . GLY B 1 127 ? 8.648 35.25 -14.641 1 95.19 127 GLY B O 1
ATOM 4473 N N . ALA B 1 128 ? 6.832 34.062 -14.406 1 95.75 128 ALA B N 1
ATOM 4474 C CA . ALA B 1 128 ? 6.504 34.75 -13.156 1 95.75 128 ALA B CA 1
ATOM 4475 C C . ALA B 1 128 ? 7.492 34.375 -12.055 1 95.75 128 ALA B C 1
ATOM 4477 O O . ALA B 1 128 ? 7.602 35.062 -11.047 1 95.75 128 ALA B O 1
ATOM 4478 N N . PHE B 1 129 ? 8.273 33.281 -12.219 1 95.56 129 PHE B N 1
ATOM 4479 C CA . PHE B 1 129 ? 9.172 32.812 -11.172 1 95.56 129 PHE B CA 1
ATOM 4480 C C . PHE B 1 129 ? 10.594 33.281 -11.43 1 95.56 129 PHE B C 1
ATOM 4482 O O . PHE B 1 129 ? 11.539 32.781 -10.812 1 95.56 129 PHE B O 1
ATOM 4489 N N . HIS B 1 130 ? 10.758 34.219 -12.312 1 92.31 130 HIS B N 1
ATOM 4490 C CA . HIS B 1 130 ? 12.094 34.656 -12.688 1 92.31 130 HIS B CA 1
ATOM 4491 C C . HIS B 1 130 ? 12.828 35.281 -11.492 1 92.31 130 HIS B C 1
ATOM 4493 O O . HIS B 1 130 ? 14.016 35 -11.289 1 92.31 130 HIS B O 1
ATOM 4499 N N . MET B 1 131 ? 12.156 36.031 -10.711 1 92.44 131 MET B N 1
ATOM 4500 C CA . MET B 1 131 ? 12.773 36.625 -9.531 1 92.44 131 MET B CA 1
ATOM 4501 C C . MET B 1 131 ? 13.219 35.562 -8.539 1 92.44 131 MET B C 1
ATOM 4503 O O . MET B 1 131 ? 14.281 35.688 -7.93 1 92.44 131 MET B O 1
ATOM 4507 N N . ALA B 1 132 ? 12.43 34.562 -8.383 1 94.38 132 ALA B N 1
ATOM 4508 C CA . ALA B 1 132 ? 12.719 33.5 -7.449 1 94.38 132 ALA B CA 1
ATOM 4509 C C . ALA B 1 132 ? 14.031 32.781 -7.812 1 94.38 132 ALA B C 1
ATOM 4511 O O . ALA B 1 132 ? 14.719 32.25 -6.941 1 94.38 132 ALA B O 1
ATOM 4512 N N . SER B 1 133 ? 14.398 32.844 -9.086 1 92.31 133 SER B N 1
ATOM 4513 C CA . SER B 1 133 ? 15.602 32.156 -9.539 1 92.31 133 SER B CA 1
ATOM 4514 C C . SER B 1 133 ? 16.859 32.938 -9.125 1 92.31 133 SER B C 1
ATOM 4516 O O . SER B 1 133 ? 17.969 32.375 -9.172 1 92.31 133 SER B O 1
ATOM 4518 N N . ARG B 1 134 ? 16.672 34.125 -8.617 1 91.94 134 ARG B N 1
ATOM 4519 C CA . ARG B 1 134 ? 17.812 34.969 -8.359 1 91.94 134 ARG B CA 1
ATOM 4520 C C . ARG B 1 134 ? 18.031 35.156 -6.859 1 91.94 134 ARG B C 1
ATOM 4522 O O . ARG B 1 134 ? 18.969 35.844 -6.441 1 91.94 134 ARG B O 1
ATOM 4529 N N . VAL B 1 135 ? 17.234 34.594 -6.125 1 93.62 135 VAL B N 1
ATOM 4530 C CA . VAL B 1 135 ? 17.281 34.906 -4.699 1 93.62 135 VAL B CA 1
ATOM 4531 C C . VAL B 1 135 ? 18.266 33.969 -4.008 1 93.62 135 VAL B C 1
ATOM 4533 O O . VAL B 1 135 ? 18.578 32.906 -4.527 1 93.62 135 VAL B O 1
ATOM 4536 N N . ASN B 1 136 ? 18.781 34.375 -2.842 1 92.25 136 ASN B N 1
ATOM 4537 C CA . ASN B 1 136 ? 19.75 33.562 -2.125 1 92.25 136 ASN B CA 1
ATOM 4538 C C . ASN B 1 136 ? 19.062 32.531 -1.238 1 92.25 136 ASN B C 1
ATOM 4540 O O . ASN B 1 136 ? 19.734 31.688 -0.617 1 92.25 136 ASN B O 1
ATOM 4544 N N . ALA B 1 137 ? 17.812 32.531 -1.165 1 93.56 137 ALA B N 1
ATOM 4545 C CA . ALA B 1 137 ? 17.062 31.469 -0.484 1 93.56 137 ALA B CA 1
ATOM 4546 C C . ALA B 1 137 ? 16.969 30.203 -1.339 1 93.56 137 ALA B C 1
ATOM 4548 O O . ALA B 1 137 ? 16.141 30.125 -2.25 1 93.56 137 ALA B O 1
ATOM 4549 N N . THR B 1 138 ? 17.734 29.25 -0.955 1 91.88 138 THR B N 1
ATOM 4550 C CA . THR B 1 138 ? 17.906 28.062 -1.771 1 91.88 138 THR B CA 1
ATOM 4551 C C . THR B 1 138 ? 16.578 27.328 -1.947 1 91.88 138 THR B C 1
ATOM 4553 O O . THR B 1 138 ? 16.266 26.859 -3.043 1 91.88 138 THR B O 1
ATOM 4556 N N . TRP B 1 139 ? 15.836 27.234 -0.887 1 93.31 139 TRP B N 1
ATOM 4557 C CA . TRP B 1 139 ? 14.57 26.516 -0.922 1 93.31 139 TRP B CA 1
ATOM 4558 C C . TRP B 1 139 ? 13.641 27.094 -1.982 1 93.31 139 TRP B C 1
ATOM 4560 O O . TRP B 1 139 ? 12.953 26.344 -2.686 1 93.31 139 TRP B O 1
ATOM 4570 N N . ILE B 1 140 ? 13.641 28.359 -2.154 1 94.56 140 ILE B N 1
ATOM 4571 C CA . ILE B 1 140 ? 12.805 29.047 -3.137 1 94.56 140 ILE B CA 1
ATOM 4572 C C . ILE B 1 140 ? 13.438 28.922 -4.523 1 94.56 140 ILE B C 1
ATOM 4574 O O . ILE B 1 140 ? 12.75 28.609 -5.5 1 94.56 140 ILE B O 1
ATOM 4578 N N . ARG B 1 141 ? 14.703 29.094 -4.586 1 93.19 141 ARG B N 1
ATOM 4579 C CA . ARG B 1 141 ? 15.422 29.156 -5.855 1 93.19 141 ARG B CA 1
ATOM 4580 C C . ARG B 1 141 ? 15.32 27.828 -6.613 1 93.19 141 ARG B C 1
ATOM 4582 O O . ARG B 1 141 ? 15.148 27.828 -7.836 1 93.19 141 ARG B O 1
ATOM 4589 N N . VAL B 1 142 ? 15.328 26.75 -5.891 1 90 142 VAL B N 1
ATOM 4590 C CA . VAL B 1 142 ? 15.352 25.438 -6.523 1 90 142 VAL B CA 1
ATOM 4591 C C . VAL B 1 142 ? 13.992 25.156 -7.156 1 90 142 VAL B C 1
ATOM 4593 O O . VAL B 1 142 ? 13.883 24.312 -8.047 1 90 142 VAL B O 1
ATOM 4596 N N . GLN B 1 143 ? 13.031 25.906 -6.742 1 91.06 143 GLN B N 1
ATOM 4597 C CA . GLN B 1 143 ? 11.68 25.656 -7.25 1 91.06 143 GLN B CA 1
ATOM 4598 C C . GLN B 1 143 ? 11.289 26.703 -8.289 1 91.06 143 GLN B C 1
ATOM 4600 O O . GLN B 1 143 ? 10.125 26.797 -8.688 1 91.06 143 GLN B O 1
ATOM 4605 N N . ALA B 1 144 ? 12.266 27.516 -8.672 1 92.5 144 ALA B N 1
ATOM 4606 C CA . ALA B 1 144 ? 12.008 28.531 -9.688 1 92.5 144 ALA B CA 1
ATOM 4607 C C . ALA B 1 144 ? 12.047 27.938 -11.086 1 92.5 144 ALA B C 1
ATOM 4609 O O . ALA B 1 144 ? 13.039 28.094 -11.812 1 92.5 144 ALA B O 1
ATOM 4610 N N . HIS B 1 145 ? 10.938 27.391 -11.477 1 91.31 145 HIS B N 1
ATOM 4611 C CA . HIS B 1 145 ? 10.844 26.734 -12.773 1 91.31 145 HIS B CA 1
ATOM 4612 C C . HIS B 1 145 ? 10.789 27.75 -13.906 1 91.31 145 HIS B C 1
ATOM 4614 O O . HIS B 1 145 ? 9.867 28.562 -13.969 1 91.31 145 HIS B O 1
ATOM 4620 N N . PRO B 1 146 ? 11.789 27.719 -14.781 1 92.56 146 PRO B N 1
ATOM 4621 C CA . PRO B 1 146 ? 11.75 28.641 -15.922 1 92.56 146 PRO B CA 1
ATOM 4622 C C . PRO B 1 146 ? 10.727 28.219 -16.984 1 92.56 146 PRO B C 1
ATOM 4624 O O . PRO B 1 146 ? 10.234 27.094 -16.953 1 92.56 146 PRO B O 1
ATOM 4627 N N . PRO B 1 147 ? 10.344 29.188 -17.828 1 94.94 147 PRO B N 1
ATOM 4628 C CA . PRO B 1 147 ? 9.477 28.781 -18.953 1 94.94 147 PRO B CA 1
ATOM 4629 C C . PRO B 1 147 ? 10.086 27.688 -19.812 1 94.94 147 PRO B C 1
ATOM 4631 O O . PRO B 1 147 ? 11.312 27.641 -19.984 1 94.94 147 PRO B O 1
ATOM 4634 N N . ASP B 1 148 ? 9.188 26.859 -20.266 1 93.94 148 ASP B N 1
ATOM 4635 C CA . ASP B 1 148 ? 9.656 25.766 -21.109 1 93.94 148 ASP B CA 1
ATOM 4636 C C . ASP B 1 148 ? 10.031 26.266 -22.5 1 93.94 148 ASP B C 1
ATOM 4638 O O . ASP B 1 148 ? 9.641 27.375 -22.891 1 93.94 148 ASP B O 1
ATOM 4642 N N . SER B 1 149 ? 10.812 25.469 -23.281 1 94.06 149 SER B N 1
ATOM 4643 C CA . SER B 1 149 ? 11.383 25.875 -24.562 1 94.06 149 SER B CA 1
ATOM 4644 C C . SER B 1 149 ? 10.305 26.031 -25.625 1 94.06 149 SER B C 1
ATOM 4646 O O . SER B 1 149 ? 10.438 26.859 -26.547 1 94.06 149 SER B O 1
ATOM 4648 N N . SER B 1 150 ? 9.281 25.094 -25.562 1 95.44 150 SER B N 1
ATOM 4649 C CA . SER B 1 150 ? 8.18 25.172 -26.516 1 95.44 150 SER B CA 1
ATOM 4650 C C . SER B 1 150 ? 6.848 24.875 -25.844 1 95.44 150 SER B C 1
ATOM 4652 O O . SER B 1 150 ? 6.805 24.281 -24.766 1 95.44 150 SER B O 1
ATOM 4654 N N . TRP B 1 151 ? 5.824 25.391 -26.453 1 94.31 151 TRP B N 1
ATOM 4655 C CA . TRP B 1 151 ? 4.488 25.172 -25.922 1 94.31 151 TRP B CA 1
ATOM 4656 C C . TRP B 1 151 ? 4.129 23.688 -25.953 1 94.31 151 TRP B C 1
ATOM 4658 O O . TRP B 1 151 ? 3.418 23.188 -25.062 1 94.31 151 TRP B O 1
ATOM 4668 N N . GLY B 1 152 ? 4.605 23.016 -26.984 1 94.12 152 GLY B N 1
ATOM 4669 C CA . GLY B 1 152 ? 4.391 21.578 -27.047 1 94.12 152 GLY B CA 1
ATOM 4670 C C . GLY B 1 152 ? 5 20.844 -25.875 1 94.12 152 GLY B C 1
ATOM 4671 O O . GLY B 1 152 ? 4.34 20 -25.25 1 94.12 152 GLY B O 1
ATOM 4672 N N . GLU B 1 153 ? 6.16 21.203 -25.578 1 93.88 153 GLU B N 1
ATOM 4673 C CA . GLU B 1 153 ? 6.84 20.594 -24.438 1 93.88 153 GLU B CA 1
ATOM 4674 C C . GLU B 1 153 ? 6.145 20.969 -23.125 1 93.88 153 GLU B C 1
ATOM 4676 O O . GLU B 1 153 ? 5.996 20.125 -22.234 1 93.88 153 GLU B O 1
ATOM 4681 N N . ALA B 1 154 ? 5.738 22.203 -23.047 1 95.25 154 ALA B N 1
ATOM 4682 C CA . ALA B 1 154 ? 5.059 22.688 -21.844 1 95.25 154 ALA B CA 1
ATOM 4683 C C . ALA B 1 154 ? 3.775 21.891 -21.594 1 95.25 154 ALA B C 1
ATOM 4685 O O . ALA B 1 154 ? 3.488 21.531 -20.453 1 95.25 154 ALA B O 1
ATOM 4686 N N . LEU B 1 155 ? 3.121 21.641 -22.641 1 95.94 155 LEU B N 1
ATOM 4687 C CA . LEU B 1 155 ? 1.852 20.938 -22.5 1 95.94 155 LEU B CA 1
ATOM 4688 C C . LEU B 1 155 ? 2.08 19.484 -22.109 1 95.94 155 LEU B C 1
ATOM 4690 O O . LEU B 1 155 ? 1.332 18.922 -21.297 1 95.94 155 LEU B O 1
ATOM 4694 N N . ILE B 1 156 ? 3.047 18.875 -22.656 1 92.12 156 ILE B N 1
ATOM 4695 C CA . ILE B 1 156 ? 3.371 17.484 -22.328 1 92.12 156 ILE B CA 1
ATOM 4696 C C . ILE B 1 156 ? 3.768 17.391 -20.844 1 92.12 156 ILE B C 1
ATOM 4698 O O . ILE B 1 156 ? 3.334 16.484 -20.141 1 92.12 156 ILE B O 1
ATOM 4702 N N . LYS B 1 157 ? 4.531 18.328 -20.422 1 92 157 LYS B N 1
ATOM 4703 C CA . LYS B 1 157 ? 4.969 18.344 -19.031 1 92 157 LYS B CA 1
ATOM 4704 C C . LYS B 1 157 ? 3.791 18.594 -18.094 1 92 157 LYS B C 1
ATOM 4706 O O . LYS B 1 157 ? 3.742 18.047 -16.984 1 92 157 LYS B O 1
ATOM 4711 N N . LEU B 1 158 ? 2.924 19.453 -18.547 1 94.25 158 LEU B N 1
ATOM 4712 C CA . LEU B 1 158 ? 1.721 19.688 -17.75 1 94.25 158 LEU B CA 1
ATOM 4713 C C . LEU B 1 158 ? 0.91 18.391 -17.609 1 94.25 158 LEU B C 1
ATOM 4715 O O . LEU B 1 158 ? 0.477 18.047 -16.5 1 94.25 158 LEU B O 1
ATOM 4719 N N . PHE B 1 159 ? 0.757 17.719 -18.719 1 92 159 PHE B N 1
ATOM 4720 C CA . PHE B 1 159 ? 0.001 16.469 -18.688 1 92 159 PHE B CA 1
ATOM 4721 C C . PHE B 1 159 ? 0.655 15.461 -17.75 1 92 159 PHE B C 1
ATOM 4723 O O . PHE B 1 159 ? -0.033 14.773 -17 1 92 159 PHE B O 1
ATOM 4730 N N . ARG B 1 160 ? 1.885 15.43 -17.797 1 88.81 160 ARG B N 1
ATOM 4731 C CA . ARG B 1 160 ? 2.623 14.547 -16.906 1 88.81 160 ARG B CA 1
ATOM 4732 C C . ARG B 1 160 ? 2.432 14.953 -15.445 1 88.81 160 ARG B C 1
ATOM 4734 O O . ARG B 1 160 ? 2.248 14.102 -14.57 1 88.81 160 ARG B O 1
ATOM 4741 N N . ALA B 1 161 ? 2.436 16.203 -15.266 1 91.38 161 ALA B N 1
ATOM 4742 C CA . ALA B 1 161 ? 2.271 16.719 -13.906 1 91.38 161 ALA B CA 1
ATOM 4743 C C . ALA B 1 161 ? 0.867 16.453 -13.383 1 91.38 161 ALA B C 1
ATOM 4745 O O . ALA B 1 161 ? 0.678 16.234 -12.18 1 91.38 161 ALA B O 1
ATOM 4746 N N . LEU B 1 162 ? -0.052 16.391 -14.25 1 91.81 162 LEU B N 1
ATOM 4747 C CA . LEU B 1 162 ? -1.439 16.172 -13.852 1 91.81 162 LEU B CA 1
ATOM 4748 C C . LEU B 1 162 ? -1.715 14.688 -13.641 1 91.81 162 LEU B C 1
ATOM 4750 O O . LEU B 1 162 ? -2.686 14.32 -12.977 1 91.81 162 LEU B O 1
ATOM 4754 N N . THR B 1 163 ? -0.842 13.812 -14.172 1 88.38 163 THR B N 1
ATOM 4755 C CA . THR B 1 163 ? -1.139 12.383 -14.148 1 88.38 163 THR B CA 1
ATOM 4756 C C . THR B 1 163 ? -0.112 11.633 -13.305 1 88.38 163 THR B C 1
ATOM 4758 O O . THR B 1 163 ? -0.395 11.25 -12.172 1 88.38 163 THR B O 1
ATOM 4761 N N . LEU B 1 164 ? 1.17 11.688 -13.68 1 84.25 164 LEU B N 1
ATOM 4762 C CA . LEU B 1 164 ? 2.217 10.883 -13.062 1 84.25 164 LEU B CA 1
ATOM 4763 C C . LEU B 1 164 ? 2.578 11.43 -11.688 1 84.25 164 LEU B C 1
ATOM 4765 O O . LEU B 1 164 ? 3.221 10.742 -10.891 1 84.25 164 LEU B O 1
ATOM 4769 N N . TYR B 1 165 ? 2.064 12.648 -11.453 1 84.69 165 TYR B N 1
ATOM 4770 C CA . TYR B 1 165 ? 2.203 13.273 -10.141 1 84.69 165 TYR B CA 1
ATOM 4771 C C . TYR B 1 165 ? 1.654 12.359 -9.047 1 84.69 165 TYR B C 1
ATOM 4773 O O . TYR B 1 165 ? 2.268 12.219 -7.984 1 84.69 165 TYR B O 1
ATOM 4781 N N . TRP B 1 166 ? 0.693 11.695 -9.312 1 86.06 166 TRP B N 1
ATOM 4782 C CA . TRP B 1 166 ? -0.019 10.914 -8.305 1 86.06 166 TRP B CA 1
ATOM 4783 C C . TRP B 1 166 ? 0.676 9.586 -8.047 1 86.06 166 TRP B C 1
ATOM 4785 O O . TRP B 1 166 ? 0.29 8.836 -7.148 1 86.06 166 TRP B O 1
ATOM 4795 N N . ASN B 1 167 ? 1.725 9.305 -8.758 1 84.25 167 ASN B N 1
ATOM 4796 C CA . ASN B 1 167 ? 2.549 8.125 -8.516 1 84.25 167 ASN B CA 1
ATOM 4797 C C . ASN B 1 167 ? 3.928 8.508 -7.984 1 84.25 167 ASN B C 1
ATOM 4799 O O . ASN B 1 167 ? 4.379 7.961 -6.973 1 84.25 167 ASN B O 1
ATOM 4803 N N . THR B 1 168 ? 4.668 9.359 -8.578 1 74.88 168 THR B N 1
ATOM 4804 C CA . THR B 1 168 ? 6.078 9.641 -8.328 1 74.88 168 THR B CA 1
ATOM 4805 C C . THR B 1 168 ? 6.234 10.766 -7.309 1 74.88 168 THR B C 1
ATOM 4807 O O . THR B 1 168 ? 7.305 10.93 -6.719 1 74.88 168 THR B O 1
ATOM 4810 N N . GLY B 1 169 ? 5.176 11.398 -6.883 1 67.12 169 GLY B N 1
ATOM 4811 C CA . GLY B 1 169 ? 5.309 12.531 -5.977 1 67.12 169 GLY B CA 1
ATOM 4812 C C . GLY B 1 169 ? 5.508 13.852 -6.691 1 67.12 169 GLY B C 1
ATOM 4813 O O . GLY B 1 169 ? 5.32 13.938 -7.906 1 67.12 169 GLY B O 1
ATOM 4814 N N . PRO B 1 170 ? 6.012 14.867 -5.723 1 63.34 170 PRO B N 1
ATOM 4815 C CA . PRO B 1 170 ? 5.793 16.266 -6.117 1 63.34 170 PRO B CA 1
ATOM 4816 C C . PRO B 1 170 ? 6.504 16.625 -7.414 1 63.34 170 PRO B C 1
ATOM 4818 O O . PRO B 1 170 ? 7.566 16.078 -7.719 1 63.34 170 PRO B O 1
ATOM 4821 N N . GLY B 1 171 ? 5.719 17.219 -8.281 1 68.12 171 GLY B N 1
ATOM 4822 C CA . GLY B 1 171 ? 5.898 17.453 -9.703 1 68.12 171 GLY B CA 1
ATOM 4823 C C . GLY B 1 171 ? 6.805 18.641 -10 1 68.12 171 GLY B C 1
ATOM 4824 O O . GLY B 1 171 ? 7.379 19.234 -9.086 1 68.12 171 GLY B O 1
ATOM 4825 N N . GLU B 1 172 ? 6.922 19.062 -11.055 1 78.06 172 GLU B N 1
ATOM 4826 C CA . GLU B 1 172 ? 7.742 19.984 -11.836 1 78.06 172 GLU B CA 1
ATOM 4827 C C . GLU B 1 172 ? 7.398 21.422 -11.516 1 78.06 172 GLU B C 1
ATOM 4829 O O . GLU B 1 172 ? 8.281 22.281 -11.445 1 78.06 172 GLU B O 1
ATOM 4834 N N . TYR B 1 173 ? 6.156 21.625 -10.898 1 89.88 173 TYR B N 1
ATOM 4835 C CA . TYR B 1 173 ? 5.758 23.031 -10.836 1 89.88 173 TYR B CA 1
ATOM 4836 C C . TYR B 1 173 ? 5.516 23.453 -9.391 1 89.88 173 TYR B C 1
ATOM 4838 O O . TYR B 1 173 ? 5.48 24.656 -9.094 1 89.88 173 TYR B O 1
ATOM 4846 N N . ASP B 1 174 ? 5.344 22.516 -8.484 1 91.94 174 ASP B N 1
ATOM 4847 C CA . ASP B 1 174 ? 5.207 22.828 -7.07 1 91.94 174 ASP B CA 1
ATOM 4848 C C . ASP B 1 174 ? 5.684 21.672 -6.199 1 91.94 174 ASP B C 1
ATOM 4850 O O . ASP B 1 174 ? 4.965 20.688 -6.023 1 91.94 174 ASP B O 1
ATOM 4854 N N . GLY B 1 175 ? 6.738 21.875 -5.602 1 90.25 175 GLY B N 1
ATOM 4855 C CA . GLY B 1 175 ? 7.352 20.828 -4.809 1 90.25 175 GLY B CA 1
ATOM 4856 C C . GLY B 1 175 ? 6.629 20.578 -3.498 1 90.25 175 GLY B C 1
ATOM 4857 O O . GLY B 1 175 ? 6.789 19.516 -2.893 1 90.25 175 GLY B O 1
ATOM 4858 N N . THR B 1 176 ? 5.816 21.469 -3.012 1 92.12 176 THR B N 1
ATOM 4859 C CA . THR B 1 176 ? 5.156 21.328 -1.719 1 92.12 176 THR B CA 1
ATOM 4860 C C . THR B 1 176 ? 3.938 20.422 -1.831 1 92.12 176 THR B C 1
ATOM 4862 O O . THR B 1 176 ? 3.385 19.984 -0.818 1 92.12 176 THR B O 1
ATOM 4865 N N . HIS B 1 177 ? 3.547 20.031 -3.035 1 92.25 177 HIS B N 1
ATOM 4866 C CA . HIS B 1 177 ? 2.371 19.203 -3.254 1 92.25 177 HIS B CA 1
ATOM 4867 C C . HIS B 1 177 ? 2.699 17.719 -3.051 1 92.25 177 HIS B C 1
ATOM 4869 O O . HIS B 1 177 ? 1.836 16.859 -3.225 1 92.25 177 HIS B O 1
ATOM 4875 N N . TRP B 1 178 ? 3.875 17.422 -2.639 1 90.5 178 TRP B N 1
ATOM 4876 C CA . TRP B 1 178 ? 4.277 16.031 -2.531 1 90.5 178 TRP B CA 1
ATOM 4877 C C . TRP B 1 178 ? 3.408 15.289 -1.521 1 90.5 178 TRP B C 1
ATOM 4879 O O . TRP B 1 178 ? 3.17 14.086 -1.661 1 90.5 178 TRP B O 1
ATOM 4889 N N . THR B 1 179 ? 2.895 15.891 -0.521 1 92.5 179 THR B N 1
ATOM 4890 C CA . THR B 1 179 ? 2.141 15.219 0.536 1 92.5 179 THR B CA 1
ATOM 4891 C C . THR B 1 179 ? 0.752 14.828 0.044 1 92.5 179 THR B C 1
ATOM 4893 O O . THR B 1 179 ? 0.106 13.953 0.627 1 92.5 179 THR B O 1
ATOM 4896 N N . LEU B 1 180 ? 0.247 15.523 -0.986 1 93.44 180 LEU B N 1
ATOM 4897 C CA . LEU B 1 180 ? -1.117 15.297 -1.449 1 93.44 180 LEU B CA 1
ATOM 4898 C C . LEU B 1 180 ? -1.291 13.859 -1.938 1 93.44 180 LEU B C 1
ATOM 4900 O O . LEU B 1 180 ? -2.34 13.25 -1.724 1 93.44 180 LEU B O 1
ATOM 4904 N N . VAL B 1 181 ? -0.277 13.336 -2.57 1 93 181 VAL B N 1
ATOM 4905 C CA . VAL B 1 181 ? -0.31 11.945 -3.021 1 93 181 VAL B CA 1
ATOM 4906 C C . VAL B 1 181 ? -0.453 11.016 -1.819 1 93 181 VAL B C 1
ATOM 4908 O O . VAL B 1 181 ? -1.24 10.07 -1.852 1 93 181 VAL B O 1
ATOM 4911 N N . TYR B 1 182 ? 0.207 11.352 -0.759 1 94.31 182 TYR B N 1
ATOM 4912 C CA . TYR B 1 182 ? 0.205 10.508 0.431 1 94.31 182 TYR B CA 1
ATOM 4913 C C . TYR B 1 182 ? -1.1 10.664 1.205 1 94.31 182 TYR B C 1
ATOM 4915 O O . TYR B 1 182 ? -1.559 9.719 1.852 1 94.31 182 TYR B O 1
ATOM 4923 N N . PHE B 1 183 ? -1.729 11.82 1.08 1 95.06 183 PHE B N 1
ATOM 4924 C CA . PHE B 1 183 ? -3.043 11.977 1.69 1 95.06 183 PHE B CA 1
ATOM 4925 C C . PHE B 1 183 ? -4.066 11.07 1.017 1 95.06 183 PHE B C 1
ATOM 4927 O O . PHE B 1 183 ? -4.879 10.43 1.689 1 95.06 183 PHE B O 1
ATOM 4934 N N . LEU B 1 184 ? -3.963 11.047 -0.281 1 94.56 184 LEU B N 1
ATOM 4935 C CA . LEU B 1 184 ? -4.875 10.188 -1.024 1 94.56 184 LEU B CA 1
ATOM 4936 C C . LEU B 1 184 ? -4.633 8.719 -0.687 1 94.56 184 LEU B C 1
ATOM 4938 O O . LEU B 1 184 ? -5.578 7.98 -0.397 1 94.56 184 LEU B O 1
ATOM 4942 N N . GLN B 1 185 ? -3.416 8.328 -0.672 1 94.75 185 GLN B N 1
ATOM 4943 C CA . GLN B 1 185 ? -3.053 6.957 -0.333 1 94.75 185 GLN B CA 1
ATOM 4944 C C . GLN B 1 185 ? -3.482 6.609 1.09 1 94.75 185 GLN B C 1
ATOM 4946 O O . GLN B 1 185 ? -3.938 5.492 1.353 1 94.75 185 GLN B O 1
ATOM 4951 N N . GLY B 1 186 ? -3.244 7.574 1.978 1 97 186 GLY B N 1
ATOM 4952 C CA . GLY B 1 186 ? -3.66 7.367 3.355 1 97 186 GLY B CA 1
ATOM 4953 C C . GLY B 1 186 ? -5.152 7.137 3.5 1 97 186 GLY B C 1
ATOM 4954 O O . GLY B 1 186 ? -5.582 6.262 4.254 1 97 186 GLY B O 1
ATOM 4955 N N . SER B 1 187 ? -5.918 7.855 2.756 1 97.25 187 SER B N 1
ATOM 4956 C CA . SER B 1 187 ? -7.363 7.66 2.789 1 97.25 187 SER B CA 1
ATOM 4957 C C . SER B 1 187 ? -7.742 6.262 2.307 1 97.25 187 SER B C 1
ATOM 4959 O O . SER B 1 187 ? -8.586 5.598 2.914 1 97.25 187 SER B O 1
ATOM 4961 N N . PHE B 1 188 ? -7.129 5.832 1.253 1 97.19 188 PHE B N 1
ATOM 4962 C CA . PHE B 1 188 ? -7.43 4.52 0.696 1 97.19 188 PHE B CA 1
ATOM 4963 C C . PHE B 1 188 ? -7.055 3.416 1.678 1 97.19 188 PHE B C 1
ATOM 4965 O O . PHE B 1 188 ? -7.758 2.41 1.791 1 97.19 188 PHE B O 1
ATOM 4972 N N . ARG B 1 189 ? -5.992 3.6 2.346 1 97.94 189 ARG B N 1
ATOM 4973 C CA . ARG B 1 189 ? -5.59 2.623 3.352 1 97.94 189 ARG B CA 1
ATOM 4974 C C . ARG B 1 189 ? -6.602 2.559 4.488 1 97.94 189 ARG B C 1
ATOM 4976 O O . ARG B 1 189 ? -6.922 1.475 4.98 1 97.94 189 ARG B O 1
ATOM 4983 N N . ILE B 1 190 ? -7.07 3.705 4.859 1 98.44 190 ILE B N 1
ATOM 4984 C CA . ILE B 1 190 ? -8.086 3.762 5.906 1 98.44 190 ILE B CA 1
ATOM 4985 C C . ILE B 1 190 ? -9.359 3.07 5.426 1 98.44 190 ILE B C 1
ATOM 4987 O O . ILE B 1 190 ? -9.953 2.279 6.16 1 98.44 190 ILE B O 1
ATOM 4991 N N . TYR B 1 191 ? -9.758 3.35 4.191 1 98.38 191 TYR B N 1
ATOM 4992 C CA . TYR B 1 191 ? -10.977 2.738 3.66 1 98.38 191 TYR B CA 1
ATOM 4993 C C . TYR B 1 191 ? -10.844 1.222 3.604 1 98.38 191 TYR B C 1
ATOM 4995 O O . TYR B 1 191 ? -11.789 0.497 3.918 1 98.38 191 TYR B O 1
ATOM 5003 N N . LEU B 1 192 ? -9.695 0.785 3.246 1 98.12 192 LEU B N 1
ATOM 5004 C CA . LEU B 1 192 ? -9.445 -0.651 3.197 1 98.12 192 LEU B CA 1
ATOM 5005 C C . LEU B 1 192 ? -9.5 -1.262 4.594 1 98.12 192 LEU B C 1
ATOM 5007 O O . LEU B 1 192 ? -10.086 -2.33 4.785 1 98.12 192 LEU B O 1
ATOM 5011 N N . ALA B 1 193 ? -8.875 -0.593 5.523 1 98.31 193 ALA B N 1
ATOM 5012 C CA . ALA B 1 193 ? -8.898 -1.071 6.906 1 98.31 193 ALA B CA 1
ATOM 5013 C C . ALA B 1 193 ? -10.32 -1.119 7.449 1 98.31 193 ALA B C 1
ATOM 5015 O O . ALA B 1 193 ? -10.711 -2.09 8.102 1 98.31 193 ALA B O 1
ATOM 5016 N N . LEU B 1 194 ? -11.047 -0.064 7.168 1 98.44 194 LEU B N 1
ATOM 5017 C CA . LEU B 1 194 ? -12.43 -0.006 7.621 1 98.44 194 LEU B CA 1
ATOM 5018 C C . LEU B 1 194 ? -13.258 -1.113 6.98 1 98.44 194 LEU B C 1
ATOM 5020 O O . LEU B 1 194 ? -14.086 -1.736 7.645 1 98.44 194 LEU B O 1
ATOM 5024 N N . LEU B 1 195 ? -12.992 -1.36 5.719 1 97.88 195 LEU B N 1
ATOM 5025 C CA . LEU B 1 195 ? -13.672 -2.447 5.016 1 97.88 195 LEU B CA 1
ATOM 5026 C C . LEU B 1 195 ? -13.383 -3.785 5.688 1 97.88 195 LEU B C 1
ATOM 5028 O O . LEU B 1 195 ? -14.305 -4.566 5.945 1 97.88 195 LEU B O 1
ATOM 5032 N N . ALA B 1 196 ? -12.203 -4.023 6.055 1 97.38 196 ALA B N 1
ATOM 5033 C CA . ALA B 1 196 ? -11.773 -5.289 6.641 1 97.38 196 ALA B CA 1
ATOM 5034 C C . ALA B 1 196 ? -12.344 -5.461 8.047 1 97.38 196 ALA B C 1
ATOM 5036 O O . ALA B 1 196 ? -12.586 -6.586 8.492 1 97.38 196 ALA B O 1
ATOM 5037 N N . MET B 1 197 ? -12.625 -4.355 8.719 1 97.38 197 MET B N 1
ATOM 5038 C CA . MET B 1 197 ? -13.008 -4.434 10.125 1 97.38 197 MET B CA 1
ATOM 5039 C C . MET B 1 197 ? -14.523 -4.332 10.273 1 97.38 197 MET B C 1
ATOM 5041 O O . MET B 1 197 ? -15.055 -4.535 11.367 1 97.38 197 MET B O 1
ATOM 5045 N N . MET B 1 198 ? -15.211 -4.066 9.219 1 96.88 198 MET B N 1
ATOM 5046 C CA . MET B 1 198 ? -16.625 -3.697 9.273 1 96.88 198 MET B CA 1
ATOM 5047 C C . MET B 1 198 ? -17.438 -4.77 9.977 1 96.88 198 MET B C 1
ATOM 5049 O O . MET B 1 198 ? -18.422 -4.461 10.656 1 96.88 198 MET B O 1
ATOM 5053 N N . LEU B 1 199 ? -17.047 -6.02 9.852 1 95.94 199 LEU B N 1
ATOM 5054 C CA . LEU B 1 199 ? -17.875 -7.113 10.359 1 95.94 199 LEU B CA 1
ATOM 5055 C C . LEU B 1 199 ? -17.391 -7.555 11.742 1 95.94 199 LEU B C 1
ATOM 5057 O O . LEU B 1 199 ? -17.969 -8.461 12.352 1 95.94 199 LEU B O 1
ATOM 5061 N N . LEU B 1 200 ? -16.422 -6.902 12.266 1 96.88 200 LEU B N 1
ATOM 5062 C CA . LEU B 1 200 ? -15.805 -7.332 13.516 1 96.88 200 LEU B CA 1
ATOM 5063 C C . LEU B 1 200 ? -16.562 -6.758 14.711 1 96.88 200 LEU B C 1
ATOM 5065 O O . LEU B 1 200 ? -17.203 -5.715 14.602 1 96.88 200 LEU B O 1
ATOM 5069 N N . LYS B 1 201 ? -16.438 -7.473 15.805 1 96.19 201 LYS B N 1
ATOM 5070 C CA . LYS B 1 201 ? -16.891 -6.922 17.078 1 96.19 201 LYS B CA 1
ATOM 5071 C C . LYS B 1 201 ? -16.031 -5.723 17.5 1 96.19 201 LYS B C 1
ATOM 5073 O O . LYS B 1 201 ? -14.883 -5.605 17.078 1 96.19 201 LYS B O 1
ATOM 5078 N N . THR B 1 202 ? -16.547 -4.848 18.344 1 94.75 202 THR B N 1
ATOM 5079 C CA . THR B 1 202 ? -15.93 -3.578 18.719 1 94.75 202 THR B CA 1
ATOM 5080 C C . THR B 1 202 ? -14.547 -3.805 19.328 1 94.75 202 THR B C 1
ATOM 5082 O O . THR B 1 202 ? -13.602 -3.07 19.031 1 94.75 202 THR B O 1
ATOM 5085 N N . ARG B 1 203 ? -14.406 -4.84 20.172 1 95.81 203 ARG B N 1
ATOM 5086 C CA . ARG B 1 203 ? -13.133 -5.082 20.844 1 95.81 203 ARG B CA 1
ATOM 5087 C C . ARG B 1 203 ? -12.031 -5.379 19.828 1 95.81 203 ARG B C 1
ATOM 5089 O O . ARG B 1 203 ? -10.875 -4.992 20.031 1 95.81 203 ARG B O 1
ATOM 5096 N N . TYR B 1 204 ? -12.375 -5.988 18.797 1 96.62 204 TYR B N 1
ATOM 5097 C CA . TYR B 1 204 ? -11.375 -6.367 17.797 1 96.62 204 TYR B CA 1
ATOM 5098 C C . TYR B 1 204 ? -11.055 -5.195 16.875 1 96.62 204 TYR B C 1
ATOM 5100 O O . TYR B 1 204 ? -10.023 -5.195 16.203 1 96.62 204 TYR B O 1
ATOM 5108 N N . TRP B 1 205 ? -11.977 -4.152 16.734 1 97.31 205 TRP B N 1
ATOM 5109 C CA . TRP B 1 205 ? -11.625 -2.91 16.062 1 97.31 205 TRP B CA 1
ATOM 5110 C C . TRP B 1 205 ? -10.391 -2.277 16.688 1 97.31 205 TRP B C 1
ATOM 5112 O O . TRP B 1 205 ? -9.453 -1.889 15.984 1 97.31 205 TRP B O 1
ATOM 5122 N N . ARG B 1 206 ? -10.398 -2.277 18.016 1 97.19 206 ARG B N 1
ATOM 5123 C CA . ARG B 1 206 ? -9.297 -1.659 18.75 1 97.19 206 ARG B CA 1
ATOM 5124 C C . ARG B 1 206 ? -8.008 -2.459 18.594 1 97.19 206 ARG B C 1
ATOM 5126 O O . ARG B 1 206 ? -6.938 -1.885 18.391 1 97.19 206 ARG B O 1
ATOM 5133 N N . LEU B 1 207 ? -8.117 -3.727 18.609 1 97.69 207 LEU B N 1
ATOM 5134 C CA . LEU B 1 207 ? -6.949 -4.59 18.516 1 97.69 207 LEU B CA 1
ATOM 5135 C C . LEU B 1 207 ? -6.328 -4.496 17.125 1 97.69 207 LEU B C 1
ATOM 5137 O O . LEU B 1 207 ? -5.105 -4.379 16.984 1 97.69 207 LEU B O 1
ATOM 5141 N N . VAL B 1 208 ? -7.195 -4.543 16.109 1 97.44 208 VAL B N 1
ATOM 5142 C CA . VAL B 1 208 ? -6.695 -4.492 14.734 1 97.44 208 VAL B CA 1
ATOM 5143 C C . VAL B 1 208 ? -6.07 -3.125 14.461 1 97.44 208 VAL B C 1
ATOM 5145 O O . VAL B 1 208 ? -5.023 -3.029 13.82 1 97.44 208 VAL B O 1
ATOM 5148 N N . THR B 1 209 ? -6.668 -2.061 14.898 1 98.38 209 THR B N 1
ATOM 5149 C CA . THR B 1 209 ? -6.121 -0.724 14.703 1 98.38 209 THR B CA 1
ATOM 5150 C C . THR B 1 209 ? -4.773 -0.585 15.406 1 98.38 209 THR B C 1
ATOM 5152 O O . THR B 1 209 ? -3.83 -0.023 14.844 1 98.38 209 THR B O 1
ATOM 5155 N N . LEU B 1 210 ? -4.695 -1.086 16.625 1 98.25 210 LEU B N 1
ATOM 5156 C CA . LEU B 1 210 ? -3.432 -1.062 17.359 1 98.25 210 LEU B CA 1
ATOM 5157 C C . LEU B 1 210 ? -2.363 -1.864 16.625 1 98.25 210 LEU B C 1
ATOM 5159 O O . LEU B 1 210 ? -1.213 -1.43 16.516 1 98.25 210 LEU B O 1
ATOM 5163 N N . PHE B 1 211 ? -2.789 -3.029 16.125 1 97.19 211 PHE B N 1
ATOM 5164 C CA . PHE B 1 211 ? -1.865 -3.854 15.344 1 97.19 211 PHE B CA 1
ATOM 5165 C C . PHE B 1 211 ? -1.338 -3.09 14.141 1 97.19 211 PHE B C 1
ATOM 5167 O O . PHE B 1 211 ? -0.135 -3.1 13.867 1 97.19 211 PHE B O 1
ATOM 5174 N N . LEU B 1 212 ? -2.256 -2.453 13.398 1 97.81 212 LEU B N 1
ATOM 5175 C CA . LEU B 1 212 ? -1.859 -1.714 12.211 1 97.81 212 LEU B CA 1
ATOM 5176 C C . LEU B 1 212 ? -0.929 -0.56 12.57 1 97.81 212 LEU B C 1
ATOM 5178 O O . LEU B 1 212 ? 0.026 -0.278 11.844 1 97.81 212 LEU B O 1
ATOM 5182 N N . TYR B 1 213 ? -1.205 0.157 13.68 1 98.25 213 TYR B N 1
ATOM 5183 C CA . TYR B 1 213 ? -0.338 1.231 14.148 1 98.25 213 TYR B CA 1
ATOM 5184 C C . TYR B 1 213 ? 1.063 0.712 14.445 1 98.25 213 TYR B C 1
ATOM 5186 O O . TYR B 1 213 ? 2.053 1.277 13.977 1 98.25 213 TYR B O 1
ATOM 5194 N N . VAL B 1 214 ? 1.176 -0.388 15.164 1 96.88 214 VAL B N 1
ATOM 5195 C CA . VAL B 1 214 ? 2.461 -0.962 15.547 1 96.88 214 VAL B CA 1
ATOM 5196 C C . VAL B 1 214 ? 3.178 -1.5 14.312 1 96.88 214 VAL B C 1
ATOM 5198 O O . VAL B 1 214 ? 4.398 -1.379 14.195 1 96.88 214 VAL B O 1
ATOM 5201 N N . TRP B 1 215 ? 2.395 -2.074 13.438 1 95.38 215 TRP B N 1
ATOM 5202 C CA . TRP B 1 215 ? 2.963 -2.562 12.18 1 95.38 215 TRP B CA 1
ATOM 5203 C C . TRP B 1 215 ? 3.613 -1.427 11.398 1 95.38 215 TRP B C 1
ATOM 5205 O O . TRP B 1 215 ? 4.77 -1.533 10.984 1 95.38 215 TRP B O 1
ATOM 5215 N N . CYS B 1 216 ? 2.904 -0.347 11.258 1 97.06 216 CYS B N 1
ATOM 5216 C CA . CYS B 1 216 ? 3.43 0.799 10.523 1 97.06 216 CYS B CA 1
ATOM 5217 C C . CYS B 1 216 ? 4.656 1.377 11.219 1 97.06 216 CYS B C 1
ATOM 5219 O O . CYS B 1 216 ? 5.605 1.805 10.555 1 97.06 216 CYS B O 1
ATOM 5221 N N . TRP B 1 217 ? 4.629 1.369 12.531 1 96.5 217 TRP B N 1
ATOM 5222 C CA . TRP B 1 217 ? 5.781 1.81 13.305 1 96.5 217 TRP B CA 1
ATOM 5223 C C . TRP B 1 217 ? 7 0.944 13.008 1 96.5 217 TRP B C 1
ATOM 5225 O O . TRP B 1 217 ? 8.094 1.463 12.773 1 96.5 217 TRP B O 1
ATOM 5235 N N . SER B 1 218 ? 6.809 -0.314 12.867 1 93.88 218 SER B N 1
ATOM 5236 C CA . SER B 1 218 ? 7.895 -1.286 12.758 1 93.88 218 SER B CA 1
ATOM 5237 C C . SER B 1 218 ? 8.492 -1.289 11.359 1 93.88 218 SER B C 1
ATOM 5239 O O . SER B 1 218 ? 9.672 -1.618 11.18 1 93.88 218 SER B O 1
ATOM 5241 N N . ILE B 1 219 ? 7.691 -0.9 10.406 1 93.94 219 ILE B N 1
ATOM 5242 C CA . ILE B 1 219 ? 8.203 -1.003 9.047 1 93.94 219 ILE B CA 1
ATOM 5243 C C . ILE B 1 219 ? 8.703 0.36 8.578 1 93.94 219 ILE B C 1
ATOM 5245 O O . ILE B 1 219 ? 9.062 0.53 7.41 1 93.94 219 ILE B O 1
ATOM 5249 N N . GLY B 1 220 ? 8.656 1.33 9.406 1 94.5 220 GLY B N 1
ATOM 5250 C CA . GLY B 1 220 ? 9.203 2.637 9.07 1 94.5 220 GLY B CA 1
ATOM 5251 C C . GLY B 1 220 ? 8.242 3.494 8.266 1 94.5 220 GLY B C 1
ATOM 5252 O O . GLY B 1 220 ? 8.664 4.289 7.426 1 94.5 220 GLY B O 1
ATOM 5253 N N . ASP B 1 221 ? 6.945 3.246 8.43 1 96 221 ASP B N 1
ATOM 5254 C CA . ASP B 1 221 ? 5.93 4.086 7.801 1 96 221 ASP B CA 1
ATOM 5255 C C . ASP B 1 221 ? 5.586 5.285 8.68 1 96 221 ASP B C 1
ATOM 5257 O O . ASP B 1 221 ? 4.445 5.426 9.125 1 96 221 ASP B O 1
ATOM 5261 N N . TYR B 1 222 ? 6.555 6.141 8.805 1 95.56 222 TYR B N 1
ATOM 5262 C CA . TYR B 1 222 ? 6.488 7.191 9.812 1 95.56 222 TYR B CA 1
ATOM 5263 C C . TYR B 1 222 ? 5.82 8.438 9.258 1 95.56 222 TYR B C 1
ATOM 5265 O O . TYR B 1 222 ? 5.441 9.336 10.008 1 95.56 222 TYR B O 1
ATOM 5273 N N . ILE B 1 223 ? 5.527 8.516 8.008 1 94.88 223 ILE B N 1
ATOM 5274 C CA . ILE B 1 223 ? 4.898 9.703 7.43 1 94.88 223 ILE B CA 1
ATOM 5275 C C . ILE B 1 223 ? 3.383 9.531 7.418 1 94.88 223 ILE B C 1
ATOM 5277 O O . ILE B 1 223 ? 2.648 10.398 7.891 1 94.88 223 ILE B O 1
ATOM 5281 N N . VAL B 1 224 ? 2.943 8.336 6.961 1 97.31 224 VAL B N 1
ATOM 5282 C CA . VAL B 1 224 ? 1.515 8.18 6.711 1 97.31 224 VAL B CA 1
ATOM 5283 C C . VAL B 1 224 ? 0.91 7.227 7.738 1 97.31 224 VAL B C 1
ATOM 5285 O O . VAL B 1 224 ? 0.123 7.645 8.594 1 97.31 224 VAL B O 1
ATOM 5288 N N . GLY B 1 225 ? 1.372 6.039 7.785 1 98.06 225 GLY B N 1
ATOM 5289 C CA . GLY B 1 225 ? 0.729 4.934 8.477 1 98.06 225 GLY B CA 1
ATOM 5290 C C . GLY B 1 225 ? 0.525 5.199 9.961 1 98.06 225 GLY B C 1
ATOM 5291 O O . GLY B 1 225 ? -0.588 5.062 10.469 1 98.06 225 GLY B O 1
ATOM 5292 N N . ILE B 1 226 ? 1.54 5.586 10.609 1 98.06 226 ILE B N 1
ATOM 5293 C CA . ILE B 1 226 ? 1.438 5.77 12.055 1 98.06 226 ILE B CA 1
ATOM 5294 C C . ILE B 1 226 ? 0.439 6.879 12.367 1 98.06 226 ILE B C 1
ATOM 5296 O O . ILE B 1 226 ? -0.335 6.777 13.32 1 98.06 226 ILE B O 1
ATOM 5300 N N . ASN B 1 227 ? 0.403 7.883 11.555 1 98.75 227 ASN B N 1
ATOM 5301 C CA . ASN B 1 227 ? -0.45 9.039 11.82 1 98.75 227 ASN B CA 1
ATOM 5302 C C . ASN B 1 227 ? -1.908 8.742 11.477 1 98.75 227 ASN B C 1
ATOM 5304 O O . ASN B 1 227 ? -2.812 9.094 12.234 1 98.75 227 ASN B O 1
ATOM 5308 N N . ILE B 1 228 ? -2.201 8.055 10.359 1 98.75 228 ILE B N 1
ATOM 5309 C CA . ILE B 1 228 ? -3.588 7.836 9.969 1 98.75 228 ILE B CA 1
ATOM 5310 C C . ILE B 1 228 ? -4.242 6.84 10.93 1 98.75 228 ILE B C 1
ATOM 5312 O O . ILE B 1 228 ? -5.43 6.957 11.242 1 98.75 228 ILE B O 1
ATOM 5316 N N . PHE B 1 229 ? -3.523 5.914 11.398 1 98.75 229 PHE B N 1
ATOM 5317 C CA . PHE B 1 229 ? -4.121 4.93 12.297 1 98.75 229 PHE B CA 1
ATOM 5318 C C . PHE B 1 229 ? -4.25 5.492 13.711 1 98.75 229 PHE B C 1
ATOM 5320 O O . PHE B 1 229 ? -5.125 5.078 14.469 1 98.75 229 PHE B O 1
ATOM 5327 N N . ALA B 1 230 ? -3.34 6.453 14.062 1 98.69 230 ALA B N 1
ATOM 5328 C CA . ALA B 1 230 ? -3.611 7.223 15.281 1 98.69 230 ALA B CA 1
ATOM 5329 C C . ALA B 1 230 ? -4.934 7.977 15.164 1 98.69 230 ALA B C 1
ATOM 5331 O O . ALA B 1 230 ? -5.707 8.039 16.125 1 98.69 230 ALA B O 1
ATOM 5332 N N . GLY B 1 231 ? -5.164 8.516 14 1 98.5 231 GLY B N 1
ATOM 5333 C CA . GLY B 1 231 ? -6.434 9.188 13.75 1 98.5 231 GLY B CA 1
ATOM 5334 C C . GLY B 1 231 ? -7.625 8.25 13.836 1 98.5 231 GLY B C 1
ATOM 5335 O O . GLY B 1 231 ? -8.664 8.617 14.383 1 98.5 231 GLY B O 1
ATOM 5336 N N . LEU B 1 232 ? -7.461 7.078 13.258 1 98.56 232 LEU B N 1
ATOM 5337 C CA . LEU B 1 232 ? -8.523 6.086 13.32 1 98.56 232 LEU B CA 1
ATOM 5338 C C . LEU B 1 232 ? -8.828 5.711 14.766 1 98.56 232 LEU B C 1
ATOM 5340 O O . LEU B 1 232 ? -9.992 5.543 15.141 1 98.56 232 LEU B O 1
ATOM 5344 N N . MET B 1 233 ? -7.797 5.574 15.602 1 98.19 233 MET B N 1
ATOM 5345 C CA . MET B 1 233 ? -7.996 5.285 17.016 1 98.19 233 MET B CA 1
ATOM 5346 C C . MET B 1 233 ? -8.781 6.398 17.703 1 98.19 233 MET B C 1
ATOM 5348 O O . MET B 1 233 ? -9.688 6.133 18.5 1 98.19 233 MET B O 1
ATOM 5352 N N . LEU B 1 234 ? -8.461 7.582 17.375 1 97.5 234 LEU B N 1
ATOM 5353 C CA . LEU B 1 234 ? -9.156 8.727 17.953 1 97.5 234 LEU B CA 1
ATOM 5354 C C . LEU B 1 234 ? -10.609 8.773 17.5 1 97.5 234 LEU B C 1
ATOM 5356 O O . LEU B 1 234 ? -11.492 9.164 18.266 1 97.5 234 LEU B O 1
ATOM 5360 N N . ALA B 1 235 ? -10.844 8.398 16.25 1 97.56 235 ALA B N 1
ATOM 5361 C CA . ALA B 1 235 ? -12.211 8.344 15.742 1 97.56 235 ALA B CA 1
ATOM 5362 C C . ALA B 1 235 ? -13.047 7.336 16.531 1 97.56 235 ALA B C 1
ATOM 5364 O O . ALA B 1 235 ? -14.203 7.602 16.859 1 97.56 235 ALA B O 1
ATOM 5365 N N . GLN B 1 236 ? -12.453 6.191 16.812 1 97.56 236 GLN B N 1
ATOM 5366 C CA . GLN B 1 236 ? -13.148 5.184 17.609 1 97.56 236 GLN B CA 1
ATOM 5367 C C . GLN B 1 236 ? -13.461 5.711 19 1 97.56 236 GLN B C 1
ATOM 5369 O O . GLN B 1 236 ? -14.562 5.508 19.516 1 97.56 236 GLN B O 1
ATOM 5374 N N . LEU B 1 237 ? -12.539 6.414 19.578 1 96 237 LEU B N 1
ATOM 5375 C CA . LEU B 1 237 ? -12.734 6.996 20.906 1 96 237 LEU B CA 1
ATOM 5376 C C . LEU B 1 237 ? -13.852 8.039 20.875 1 96 237 LEU B C 1
ATOM 5378 O O . LEU B 1 237 ? -14.656 8.109 21.812 1 96 237 LEU B O 1
ATOM 5382 N N . GLN B 1 238 ? -13.859 8.828 19.875 1 95.62 238 GLN B N 1
ATOM 5383 C CA . GLN B 1 238 ? -14.883 9.859 19.719 1 95.62 238 GLN B CA 1
ATOM 5384 C C . GLN B 1 238 ? -16.281 9.242 19.672 1 95.62 238 GLN B C 1
ATOM 5386 O O . GLN B 1 238 ? -17.203 9.742 20.312 1 95.62 238 GLN B O 1
ATOM 5391 N N . VAL B 1 239 ? -16.406 8.195 18.891 1 95.62 239 VAL B N 1
ATOM 5392 C CA . VAL B 1 239 ? -17.703 7.547 18.734 1 95.62 239 VAL B CA 1
ATOM 5393 C C . VAL B 1 239 ? -18.094 6.855 20.031 1 95.62 239 VAL B C 1
ATOM 5395 O O . VAL B 1 239 ? -19.25 6.898 20.438 1 95.62 239 VAL B O 1
ATOM 5398 N N . ASP B 1 240 ? -17.156 6.305 20.734 1 95.19 240 ASP B N 1
ATOM 5399 C CA . ASP B 1 240 ? -17.438 5.539 21.953 1 95.19 240 ASP B CA 1
ATOM 5400 C C . ASP B 1 240 ? -17.75 6.465 23.125 1 95.19 240 ASP B C 1
ATOM 5402 O O . ASP B 1 240 ? -18.625 6.168 23.938 1 95.19 240 ASP B O 1
ATOM 5406 N N . LEU B 1 241 ? -17.094 7.578 23.203 1 94.38 241 LEU B N 1
ATOM 5407 C CA . LEU B 1 241 ? -17.25 8.461 24.359 1 94.38 241 LEU B C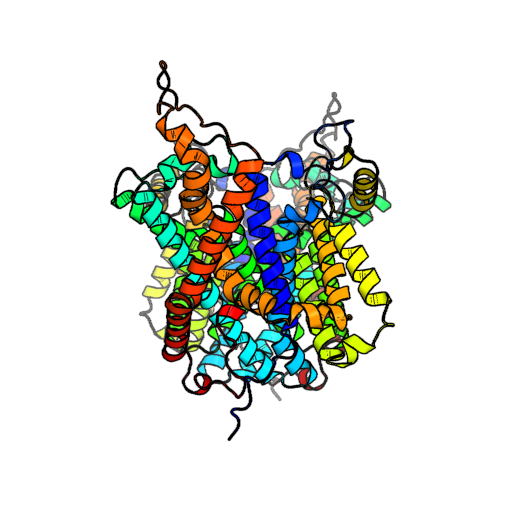A 1
ATOM 5408 C C . LEU B 1 241 ? -18.219 9.602 24.047 1 94.38 241 LEU B C 1
ATOM 5410 O O . LEU B 1 241 ? -18.953 10.055 24.922 1 94.38 241 LEU B O 1
ATOM 5414 N N . GLY B 1 242 ? -18.156 10.07 22.797 1 89 242 GLY B N 1
ATOM 5415 C CA . GLY B 1 242 ? -19.016 11.172 22.406 1 89 242 GLY B CA 1
ATOM 5416 C C . GLY B 1 242 ? -18.781 12.43 23.219 1 89 242 GLY B C 1
ATOM 5417 O O . GLY B 1 242 ? -17.641 12.875 23.359 1 89 242 GLY B O 1
ATOM 5418 N N . SER B 1 243 ? -19.797 12.977 23.797 1 86.25 243 SER B N 1
ATOM 5419 C CA . SER B 1 243 ? -19.75 14.227 24.562 1 86.25 243 SER B CA 1
ATOM 5420 C C . SER B 1 243 ? -19.109 14.023 25.922 1 86.25 243 SER B C 1
ATOM 5422 O O . SER B 1 243 ? -18.703 14.984 26.578 1 86.25 243 SER B O 1
ATOM 5424 N N . ARG B 1 244 ? -18.984 12.789 26.375 1 92.69 244 ARG B N 1
ATOM 5425 C CA . ARG B 1 244 ? -18.406 12.477 27.672 1 92.69 244 ARG B CA 1
ATOM 5426 C C . ARG B 1 244 ? -16.891 12.641 27.656 1 92.69 244 ARG B C 1
ATOM 5428 O O . ARG B 1 244 ? -16.234 12.633 28.703 1 92.69 244 ARG B O 1
ATOM 5435 N N . ALA B 1 245 ? -16.359 12.805 26.469 1 92.94 245 ALA B N 1
ATOM 5436 C CA . ALA B 1 245 ? -14.906 12.852 26.328 1 92.94 245 ALA B CA 1
ATOM 5437 C C . ALA B 1 245 ? -14.312 14 27.156 1 92.94 245 ALA B C 1
ATOM 5439 O O . ALA B 1 245 ? -13.289 13.828 27.812 1 92.94 245 ALA B O 1
ATOM 5440 N N . THR B 1 246 ? -14.938 15.195 27.234 1 92.88 246 THR B N 1
ATOM 5441 C CA . THR B 1 246 ? -14.375 16.375 27.859 1 92.88 246 THR B CA 1
ATOM 5442 C C . THR B 1 246 ? -14.57 16.328 29.375 1 92.88 246 THR B C 1
ATOM 5444 O O . THR B 1 246 ? -14.016 17.156 30.109 1 92.88 246 THR B O 1
ATOM 5447 N N . SER B 1 247 ? -15.352 15.383 29.812 1 92.62 247 SER B N 1
ATOM 5448 C CA . SER B 1 247 ? -15.562 15.227 31.25 1 92.62 247 SER B CA 1
ATOM 5449 C C . SER B 1 247 ? -14.914 13.945 31.766 1 92.62 247 SER B C 1
ATOM 5451 O O . SER B 1 247 ? -15.031 13.617 32.969 1 92.62 247 SER B O 1
ATOM 5453 N N . PHE B 1 248 ? -14.281 13.289 30.891 1 92.19 248 PHE B N 1
ATOM 5454 C CA . PHE B 1 248 ? -13.734 11.977 31.219 1 92.19 248 PHE B CA 1
ATOM 5455 C C . PHE B 1 248 ? -12.539 12.109 32.156 1 92.19 248 PHE B C 1
ATOM 5457 O O . PHE B 1 248 ? -12.344 11.281 33.062 1 92.19 248 PHE B O 1
ATOM 5464 N N . LEU B 1 249 ? -11.711 13.172 32 1 93.62 249 LEU B N 1
ATOM 5465 C CA . LEU B 1 249 ? -10.516 13.406 32.812 1 93.62 249 LEU B CA 1
ATOM 5466 C C . LEU B 1 249 ? -10.641 14.68 33.625 1 93.62 249 LEU B C 1
ATOM 5468 O O . LEU B 1 249 ? -11.352 15.609 33.25 1 93.62 249 LEU B O 1
ATOM 5472 N N . PRO B 1 250 ? -9.859 14.648 34.75 1 93.62 250 PRO B N 1
ATOM 5473 C CA . PRO B 1 250 ? -9.852 15.906 35.5 1 93.62 250 PRO B CA 1
ATOM 5474 C C . PRO B 1 250 ? -9.312 17.078 34.688 1 93.62 250 PRO B C 1
ATOM 5476 O O . PRO B 1 250 ? -8.422 16.891 33.875 1 93.62 250 PRO B O 1
ATOM 5479 N N . LYS B 1 251 ? -9.688 18.234 35 1 88.81 251 LYS B N 1
ATOM 5480 C CA . LYS B 1 251 ? -9.531 19.438 34.219 1 88.81 251 LYS B CA 1
ATOM 5481 C C . LYS B 1 251 ? -8.062 19.719 33.875 1 88.81 251 LYS B C 1
ATOM 5483 O O . LYS B 1 251 ? -7.723 20.094 32.781 1 88.81 251 LYS B O 1
ATOM 5488 N N . PRO B 1 252 ? -7.141 19.469 34.844 1 93.62 252 PRO B N 1
ATOM 5489 C CA . PRO B 1 252 ? -5.762 19.844 34.5 1 93.62 252 PRO B CA 1
ATOM 5490 C C . PRO B 1 252 ? -5.051 18.812 33.656 1 93.62 252 PRO B C 1
ATOM 5492 O O . PRO B 1 252 ? -4.012 19.109 33.062 1 93.62 252 PRO B O 1
ATOM 5495 N N . VAL B 1 253 ? -5.594 17.656 33.562 1 96.81 253 VAL B N 1
ATOM 5496 C CA . VAL B 1 253 ? -4.895 16.547 32.938 1 96.81 253 VAL B CA 1
ATOM 5497 C C . VAL B 1 253 ? -4.812 16.781 31.438 1 96.81 253 VAL B C 1
ATOM 5499 O O . VAL B 1 253 ? -3.734 16.688 30.844 1 96.81 253 VAL B O 1
ATOM 5502 N N . PRO B 1 254 ? -5.887 17.125 30.766 1 97.62 254 PRO B N 1
ATOM 5503 C CA . PRO B 1 254 ? -5.789 17.375 29.328 1 97.62 254 PRO B CA 1
ATOM 5504 C C . PRO B 1 254 ? -4.809 18.5 29 1 97.62 254 PRO B C 1
ATOM 5506 O O . PRO B 1 254 ? -4.09 18.406 28 1 97.62 254 PRO B O 1
ATOM 5509 N N . SER B 1 255 ? -4.773 19.516 29.781 1 97.38 255 SER B N 1
ATOM 5510 C CA . SER B 1 255 ? -3.838 20.609 29.547 1 97.38 255 SER B CA 1
ATOM 5511 C C . SER B 1 255 ? -2.393 20.141 29.656 1 97.38 255 SER B C 1
ATOM 5513 O O . SER B 1 255 ? -1.535 20.562 28.875 1 97.38 255 SER B O 1
ATOM 5515 N N . LEU B 1 256 ? -2.143 19.328 30.641 1 98.19 256 LEU B N 1
ATOM 5516 C CA . LEU B 1 256 ? -0.801 18.781 30.797 1 98.19 256 LEU B CA 1
ATOM 5517 C C . LEU B 1 256 ? -0.425 17.906 29.594 1 98.19 256 LEU B C 1
ATOM 5519 O O . LEU B 1 256 ? 0.72 17.938 29.141 1 98.19 256 LEU B O 1
ATOM 5523 N N . ILE B 1 257 ? -1.367 17.156 29.094 1 98.5 257 ILE B N 1
ATOM 5524 C CA . ILE B 1 257 ? -1.134 16.312 27.922 1 98.5 257 ILE B CA 1
ATOM 5525 C C . ILE B 1 257 ? -0.829 17.188 26.719 1 98.5 257 ILE B C 1
ATOM 5527 O O . ILE B 1 257 ? 0.057 16.859 25.922 1 98.5 257 ILE B O 1
ATOM 5531 N N . ILE B 1 258 ? -1.543 18.25 26.578 1 98.44 258 ILE B N 1
ATOM 5532 C CA . ILE B 1 258 ? -1.326 19.172 25.484 1 98.44 258 ILE B CA 1
ATOM 5533 C C . ILE B 1 258 ? 0.084 19.75 25.562 1 98.44 258 ILE B C 1
ATOM 5535 O O . ILE B 1 258 ? 0.809 19.781 24.562 1 98.44 258 ILE B O 1
ATOM 5539 N N . ILE B 1 259 ? 0.485 20.188 26.766 1 98.38 259 ILE B N 1
ATOM 5540 C CA . ILE B 1 259 ? 1.81 20.766 26.969 1 98.38 259 ILE B CA 1
ATOM 5541 C C . ILE B 1 259 ? 2.881 19.719 26.656 1 98.38 259 ILE B C 1
ATOM 5543 O O . ILE B 1 259 ? 3.873 20.016 25.984 1 98.38 259 ILE B O 1
ATOM 5547 N N . MET B 1 260 ? 2.674 18.547 27.062 1 98.5 260 MET B N 1
ATOM 5548 C CA . MET B 1 260 ? 3.609 17.469 26.781 1 98.5 260 MET B CA 1
ATOM 5549 C C . MET B 1 260 ? 3.701 17.188 25.281 1 98.5 260 MET B C 1
ATOM 5551 O O . MET B 1 260 ? 4.797 17 24.75 1 98.5 260 MET B O 1
ATOM 5555 N N . GLY B 1 261 ? 2.535 17.156 24.625 1 98.62 261 GLY B N 1
ATOM 5556 C CA . GLY B 1 261 ? 2.523 16.938 23.188 1 98.62 261 GLY B CA 1
ATOM 5557 C C . GLY B 1 261 ? 3.285 18.016 22.422 1 98.62 261 GLY B C 1
ATOM 5558 O O . GLY B 1 261 ? 4.047 17.703 21.5 1 98.62 261 GLY B O 1
ATOM 5559 N N . LEU B 1 262 ? 3.098 19.234 22.844 1 98.5 262 LEU B N 1
ATOM 5560 C CA . LEU B 1 262 ? 3.793 20.344 22.203 1 98.5 262 LEU B CA 1
ATOM 5561 C C . LEU B 1 262 ? 5.297 20.25 22.438 1 98.5 262 LEU B C 1
ATOM 5563 O O . LEU B 1 262 ? 6.09 20.562 21.547 1 98.5 262 LEU B O 1
ATOM 5567 N N . PHE B 1 263 ? 5.668 19.859 23.625 1 98.5 263 PHE B N 1
ATOM 5568 C CA . PHE B 1 263 ? 7.086 19.703 23.922 1 98.5 263 PHE B CA 1
ATOM 5569 C C . PHE B 1 263 ? 7.707 18.609 23.062 1 98.5 263 PHE B C 1
ATOM 5571 O O . PHE B 1 263 ? 8.773 18.812 22.469 1 98.5 263 PHE B O 1
ATOM 5578 N N . ILE B 1 264 ? 7.043 17.5 23 1 98.38 264 ILE B N 1
ATOM 5579 C CA . ILE B 1 264 ? 7.551 16.391 22.203 1 98.38 264 ILE B CA 1
ATOM 5580 C C . ILE B 1 264 ? 7.629 16.797 20.734 1 98.38 264 ILE B C 1
ATOM 5582 O O . ILE B 1 264 ? 8.617 16.5 20.062 1 98.38 264 ILE B O 1
ATOM 5586 N N . TRP B 1 265 ? 6.629 17.484 20.25 1 98.06 265 TRP B N 1
ATOM 5587 C CA . TRP B 1 265 ? 6.586 17.984 18.875 1 98.06 265 TRP B CA 1
ATOM 5588 C C . TRP B 1 265 ? 7.742 18.938 18.609 1 98.06 265 TRP B C 1
ATOM 5590 O O . TRP B 1 265 ? 8.172 19.094 17.453 1 98.06 265 TRP B O 1
ATOM 5600 N N . SER B 1 266 ? 8.359 19.516 19.578 1 98.12 266 SER B N 1
ATOM 5601 C CA . SER B 1 266 ? 9.398 20.531 19.453 1 98.12 266 SER B CA 1
ATOM 5602 C C . SER B 1 266 ? 10.734 19.906 19.078 1 98.12 266 SER B C 1
ATOM 5604 O O . SER B 1 266 ? 11.727 20.609 18.891 1 98.12 266 SER B O 1
ATOM 5606 N N . PHE B 1 267 ? 10.797 18.578 18.953 1 98.06 267 PHE B N 1
ATOM 5607 C CA . PHE B 1 267 ? 12.047 17.938 18.594 1 98.06 267 PHE B CA 1
ATOM 5608 C C . PHE B 1 267 ? 12.594 18.5 17.281 1 98.06 267 PHE B C 1
ATOM 5610 O O . PHE B 1 267 ? 11.859 18.641 16.297 1 98.06 267 PHE B O 1
ATOM 5617 N N . PRO B 1 268 ? 13.859 18.828 17.281 1 97.5 268 PRO B N 1
ATOM 5618 C CA . PRO B 1 268 ? 14.422 19.484 16.094 1 97.5 268 PRO B CA 1
ATOM 5619 C C . PRO B 1 268 ? 14.594 18.531 14.922 1 97.5 268 PRO B C 1
ATOM 5621 O O . PRO B 1 268 ? 14.797 17.328 15.117 1 97.5 268 PRO B O 1
ATOM 5624 N N . GLN B 1 269 ? 14.547 19.078 13.766 1 96.25 269 GLN B N 1
ATOM 5625 C CA . GLN B 1 269 ? 14.688 18.312 12.523 1 96.25 269 GLN B CA 1
ATOM 5626 C C . GLN B 1 269 ? 16.141 17.953 12.258 1 96.25 269 GLN B C 1
ATOM 5628 O O . GLN B 1 269 ? 16.438 16.891 11.727 1 96.25 269 GLN B O 1
ATOM 5633 N N . HIS B 1 270 ? 16.969 18.938 12.602 1 96.44 270 HIS B N 1
ATOM 5634 C CA . HIS B 1 270 ? 18.391 18.734 12.336 1 96.44 270 HIS B CA 1
ATOM 5635 C C . HIS B 1 270 ? 19.219 18.906 13.602 1 96.44 270 HIS B C 1
ATOM 5637 O O . HIS B 1 270 ? 18.812 19.609 14.523 1 96.44 270 HIS B O 1
ATOM 5643 N N . ASN B 1 271 ? 20.281 18.203 13.695 1 97.38 271 ASN B N 1
ATOM 5644 C CA . ASN B 1 271 ? 21.344 18.391 14.688 1 97.38 271 ASN B CA 1
ATOM 5645 C C . ASN B 1 271 ? 20.781 18.328 16.109 1 97.38 271 ASN B C 1
ATOM 5647 O O . ASN B 1 271 ? 21.062 19.219 16.922 1 97.38 271 ASN B O 1
ATOM 5651 N N . ALA B 1 272 ? 20.031 17.344 16.359 1 97.12 272 ALA B N 1
ATOM 5652 C CA . ALA B 1 272 ? 19.422 17.188 17.688 1 97.12 272 ALA B CA 1
ATOM 5653 C C . ALA B 1 272 ? 20.484 17.047 18.766 1 97.12 272 ALA B C 1
ATOM 5655 O O . ALA B 1 272 ? 20.219 17.25 19.953 1 97.12 272 ALA B O 1
ATOM 5656 N N . GLU B 1 273 ? 21.719 16.797 18.406 1 96.69 273 GLU B N 1
ATOM 5657 C CA . GLU B 1 273 ? 22.797 16.547 19.359 1 96.69 273 GLU B CA 1
ATOM 5658 C C . GLU B 1 273 ? 23.359 17.859 19.906 1 96.69 273 GLU B C 1
ATOM 5660 O O . GLU B 1 273 ? 24.125 17.844 20.875 1 96.69 273 GLU B O 1
ATOM 5665 N N . TRP B 1 274 ? 23 18.969 19.344 1 97.56 274 TRP B N 1
ATOM 5666 C CA . TRP B 1 274 ? 23.656 20.234 19.672 1 97.56 274 TRP B CA 1
ATOM 5667 C C . TRP B 1 274 ? 23.188 20.75 21.031 1 97.56 274 TRP B C 1
ATOM 5669 O O . TRP B 1 274 ? 23.812 21.641 21.609 1 97.56 274 TRP B O 1
ATOM 5679 N N . MET B 1 275 ? 22.047 20.344 21.516 1 97.5 275 MET B N 1
ATOM 5680 C CA . MET B 1 275 ? 21.531 20.766 22.812 1 97.5 275 MET B CA 1
ATOM 5681 C C . MET B 1 275 ? 21.266 19.547 23.703 1 97.5 275 MET B C 1
ATOM 5683 O O . MET B 1 275 ? 20.922 18.469 23.203 1 97.5 275 MET B O 1
ATOM 5687 N N . TYR B 1 276 ? 21.281 19.734 25 1 96.5 276 TYR B N 1
ATOM 5688 C CA . TYR B 1 276 ? 21.156 18.656 25.969 1 96.5 276 TYR B CA 1
ATOM 5689 C C . TYR B 1 276 ? 19.766 18.016 25.891 1 96.5 276 TYR B C 1
ATOM 5691 O O . TYR B 1 276 ? 19.641 16.797 25.797 1 96.5 276 TYR B O 1
ATOM 5699 N N . TRP B 1 277 ? 18.719 18.797 25.875 1 96.5 277 TRP B N 1
ATOM 5700 C CA . TRP B 1 277 ? 17.359 18.266 25.922 1 96.5 277 TRP B CA 1
ATOM 5701 C C . TRP B 1 277 ? 17.047 17.453 24.672 1 96.5 277 TRP B C 1
ATOM 5703 O O . TRP B 1 277 ? 16.469 16.375 24.75 1 96.5 277 TRP B O 1
ATOM 5713 N N . SER B 1 278 ? 17.422 17.953 23.469 1 97.38 278 SER B N 1
ATOM 5714 C CA . SER B 1 278 ? 17.141 17.25 22.234 1 97.38 278 SER B CA 1
ATOM 5715 C C . SER B 1 278 ? 18.016 16.016 22.078 1 97.38 278 SER B C 1
ATOM 5717 O O . SER B 1 278 ? 17.609 15.008 21.5 1 97.38 278 SER B O 1
ATOM 5719 N N . ARG B 1 279 ? 19.219 16.047 22.641 1 97.06 279 ARG B N 1
ATOM 5720 C CA . ARG B 1 279 ? 20.125 14.906 22.609 1 97.06 279 ARG B CA 1
ATOM 5721 C C . ARG B 1 279 ? 19.562 13.742 23.422 1 97.06 279 ARG B C 1
ATOM 5723 O O . ARG B 1 279 ? 19.625 12.594 22.984 1 97.06 279 ARG B O 1
ATOM 5730 N N . ILE B 1 280 ? 19.062 14.039 24.531 1 97.12 280 ILE B N 1
ATOM 5731 C CA . ILE B 1 280 ? 18.469 13.016 25.391 1 97.12 280 ILE B CA 1
ATOM 5732 C C . ILE B 1 280 ? 17.266 12.391 24.688 1 97.12 280 ILE B C 1
ATOM 5734 O O . ILE B 1 280 ? 17.109 11.164 24.688 1 97.12 280 ILE B O 1
ATOM 5738 N N . MET B 1 281 ? 16.453 13.203 24.094 1 97.62 281 MET B N 1
ATOM 5739 C CA . MET B 1 281 ? 15.297 12.703 23.359 1 97.62 281 MET B CA 1
ATOM 5740 C C . MET B 1 281 ? 15.727 11.797 22.219 1 97.62 281 MET B C 1
ATOM 5742 O O . MET B 1 281 ? 15.117 10.75 21.984 1 97.62 281 MET B O 1
ATOM 5746 N N . LYS B 1 282 ? 16.719 12.195 21.547 1 97.31 282 LYS B N 1
ATOM 5747 C CA . LYS B 1 282 ? 17.234 11.398 20.438 1 97.31 282 LYS B CA 1
ATOM 5748 C C . LYS B 1 282 ? 17.703 10.023 20.906 1 97.31 282 LYS B C 1
ATOM 5750 O O . LYS B 1 282 ? 17.328 9.008 20.328 1 97.31 282 LYS B O 1
ATOM 5755 N N . HIS B 1 283 ? 18.422 9.992 21.984 1 96.12 283 HIS B N 1
ATOM 5756 C CA . HIS B 1 283 ? 18.969 8.742 22.516 1 96.12 283 HIS B CA 1
ATOM 5757 C C . HIS B 1 283 ? 17.859 7.805 22.953 1 96.12 283 HIS B C 1
ATOM 5759 O O . HIS B 1 283 ? 17.938 6.59 22.766 1 96.12 283 HIS B O 1
ATOM 5765 N N . PHE B 1 284 ? 16.875 8.359 23.469 1 95.44 284 PHE B N 1
ATOM 5766 C CA . PHE B 1 284 ? 15.766 7.566 23.984 1 95.44 284 PHE B CA 1
ATOM 5767 C C . PHE B 1 284 ? 15.039 6.859 22.844 1 95.44 284 PHE B C 1
ATOM 5769 O O . PHE B 1 284 ? 14.805 5.652 22.906 1 95.44 284 PHE B O 1
ATOM 5776 N N . LEU B 1 285 ? 14.711 7.52 21.781 1 95.69 285 LEU B N 1
ATOM 5777 C CA . LEU B 1 285 ? 13.859 6.969 20.734 1 95.69 285 LEU B CA 1
ATOM 5778 C C . LEU B 1 285 ? 14.672 6.113 19.766 1 95.69 285 LEU B C 1
ATOM 5780 O O . LEU B 1 285 ? 14.125 5.23 19.094 1 95.69 285 LEU B O 1
ATOM 5784 N N . GLU B 1 286 ? 15.961 6.371 19.688 1 94.25 286 GLU B N 1
ATOM 5785 C CA . GLU B 1 286 ? 16.828 5.613 18.797 1 94.25 286 GLU B CA 1
ATOM 5786 C C . GLU B 1 286 ? 16.797 4.125 19.125 1 94.25 286 GLU B C 1
ATOM 5788 O O . GLU B 1 286 ? 16.969 3.281 18.25 1 94.25 286 GLU B O 1
ATOM 5793 N N . GLN B 1 287 ? 16.391 3.779 20.312 1 91.25 287 GLN B N 1
ATOM 5794 C CA . GLN B 1 287 ? 16.391 2.393 20.766 1 91.25 287 GLN B CA 1
ATOM 5795 C C . GLN B 1 287 ? 15.094 1.691 20.375 1 91.25 287 GLN B C 1
ATOM 5797 O O . GLN B 1 287 ? 15.023 0.461 20.375 1 91.25 287 GLN B O 1
ATOM 5802 N N . ILE B 1 288 ? 14.156 2.434 19.984 1 92.19 288 ILE B N 1
ATOM 5803 C CA . ILE B 1 288 ? 12.82 1.855 19.828 1 92.19 288 ILE B CA 1
ATOM 5804 C C . ILE B 1 288 ? 12.398 1.921 18.359 1 92.19 288 ILE B C 1
ATOM 5806 O O . ILE B 1 288 ? 11.492 1.199 17.938 1 92.19 288 ILE B O 1
ATOM 5810 N N . ILE B 1 289 ? 13.031 2.756 17.609 1 93.31 289 ILE B N 1
ATOM 5811 C CA . ILE B 1 289 ? 12.625 2.898 16.203 1 93.31 289 ILE B CA 1
ATOM 5812 C C . ILE B 1 289 ? 13.477 1.99 15.328 1 93.31 289 ILE B C 1
ATOM 5814 O O . ILE B 1 289 ? 14.602 1.635 15.688 1 93.31 289 ILE B O 1
ATOM 5818 N N . PRO B 1 290 ? 12.875 1.497 14.219 1 90.06 290 PRO B N 1
ATOM 5819 C CA . PRO B 1 290 ? 13.68 0.7 13.289 1 90.06 290 PRO B CA 1
ATOM 5820 C C . PRO B 1 290 ? 14.891 1.462 12.75 1 90.06 290 PRO B C 1
ATOM 5822 O O . PRO B 1 290 ? 14.891 2.695 12.727 1 90.06 290 PRO B O 1
ATOM 5825 N N . ASN B 1 291 ? 15.797 0.699 12.242 1 87.69 291 ASN B N 1
ATOM 5826 C CA . ASN B 1 291 ? 17.016 1.29 11.711 1 87.69 291 ASN B CA 1
ATOM 5827 C C . ASN B 1 291 ? 16.781 2.016 10.391 1 87.69 291 ASN B C 1
ATOM 5829 O O . ASN B 1 291 ? 15.867 1.65 9.641 1 87.69 291 ASN B O 1
ATOM 5833 N N . ASN B 1 292 ? 17.5 2.996 10.203 1 88.56 292 ASN B N 1
ATOM 5834 C CA . ASN B 1 292 ? 17.531 3.732 8.938 1 88.56 292 ASN B CA 1
ATOM 5835 C C . ASN B 1 292 ? 16.203 4.445 8.688 1 88.56 292 ASN B C 1
ATOM 5837 O O . ASN B 1 292 ? 15.664 4.391 7.578 1 88.56 292 ASN B O 1
ATOM 5841 N N . THR B 1 293 ? 15.586 4.871 9.711 1 93.19 293 THR B N 1
ATOM 5842 C CA . THR B 1 293 ? 14.367 5.668 9.602 1 93.19 293 THR B CA 1
ATOM 5843 C C . THR B 1 293 ? 14.617 7.094 10.078 1 93.19 293 THR B C 1
ATOM 5845 O O . THR B 1 293 ? 15.734 7.445 10.453 1 93.19 293 THR B O 1
ATOM 5848 N N . ASP B 1 294 ? 13.594 7.945 10.016 1 95.81 294 ASP B N 1
ATOM 5849 C CA . ASP B 1 294 ? 13.703 9.352 10.391 1 95.81 294 ASP B CA 1
ATOM 5850 C C . ASP B 1 294 ? 13.18 9.586 11.805 1 95.81 294 ASP B C 1
ATOM 5852 O O . ASP B 1 294 ? 11.969 9.672 12.023 1 95.81 294 ASP B O 1
ATOM 5856 N N . ILE B 1 295 ? 14.117 9.766 12.672 1 96.06 295 ILE B N 1
ATOM 5857 C CA . ILE B 1 295 ? 13.789 9.844 14.086 1 96.06 295 ILE B CA 1
ATOM 5858 C C . ILE B 1 295 ? 12.945 11.094 14.352 1 96.06 295 ILE B C 1
ATOM 5860 O O . ILE B 1 295 ? 12.062 11.078 15.211 1 96.06 295 ILE B O 1
ATOM 5864 N N . SER B 1 296 ? 13.242 12.164 13.664 1 96.12 296 SER B N 1
ATOM 5865 C CA . SER B 1 296 ? 12.484 13.398 13.852 1 96.12 296 SER B CA 1
ATOM 5866 C C . SER B 1 296 ? 11.008 13.195 13.523 1 96.12 296 SER B C 1
ATOM 5868 O O . SER B 1 296 ? 10.141 13.688 14.242 1 96.12 296 SER B O 1
ATOM 5870 N N . ARG B 1 297 ? 10.688 12.414 12.547 1 96.69 297 ARG B N 1
ATOM 5871 C CA . ARG B 1 297 ? 9.305 12.164 12.156 1 96.69 297 ARG B CA 1
ATOM 5872 C C . ARG B 1 297 ? 8.578 11.305 13.188 1 96.69 297 ARG B C 1
ATOM 5874 O O . ARG B 1 297 ? 7.379 11.469 13.406 1 96.69 297 ARG B O 1
ATOM 5881 N N . TYR B 1 298 ? 9.281 10.422 13.789 1 97.88 298 TYR B N 1
ATOM 5882 C CA . TYR B 1 298 ? 8.68 9.617 14.844 1 97.88 298 TYR B CA 1
ATOM 5883 C C . TYR B 1 298 ? 8.312 10.484 16.047 1 97.88 298 TYR B C 1
ATOM 5885 O O . TYR B 1 298 ? 7.219 10.367 16.594 1 97.88 298 TYR B O 1
ATOM 5893 N N . TRP B 1 299 ? 9.242 11.297 16.438 1 97.62 299 TRP B N 1
ATOM 5894 C CA . TRP B 1 299 ? 8.961 12.18 17.562 1 97.62 299 TRP B CA 1
ATOM 5895 C C . TRP B 1 299 ? 7.785 13.102 17.25 1 97.62 299 TRP B C 1
ATOM 5897 O O . TRP B 1 299 ? 6.914 13.312 18.109 1 97.62 299 TRP B O 1
ATOM 5907 N N . VAL B 1 300 ? 7.809 13.641 16.094 1 96.88 300 VAL B N 1
ATOM 5908 C CA . VAL B 1 300 ? 6.742 14.547 15.672 1 96.88 300 VAL B CA 1
ATOM 5909 C C . VAL B 1 300 ? 5.406 13.812 15.688 1 96.88 300 VAL B C 1
ATOM 5911 O O . VAL B 1 300 ? 4.391 14.359 16.125 1 96.88 300 VAL B O 1
ATOM 5914 N N . SER B 1 301 ? 5.422 12.578 15.195 1 97.81 301 SER B N 1
ATOM 5915 C CA . SER B 1 301 ? 4.207 11.773 15.195 1 97.81 301 SER B CA 1
ATOM 5916 C C . SER B 1 301 ? 3.709 11.523 16.609 1 97.81 301 SER B C 1
ATOM 5918 O O . SER B 1 301 ? 2.518 11.664 16.891 1 97.81 301 SER B O 1
ATOM 5920 N N . ILE B 1 302 ? 4.582 11.211 17.484 1 98 302 ILE B N 1
ATOM 5921 C CA . ILE B 1 302 ? 4.223 10.984 18.875 1 98 302 ILE B CA 1
ATOM 5922 C C . ILE B 1 302 ? 3.674 12.273 19.484 1 98 302 ILE B C 1
ATOM 5924 O O . ILE B 1 302 ? 2.607 12.266 20.109 1 98 302 ILE B O 1
ATOM 5928 N N . GLY B 1 303 ? 4.418 13.312 19.281 1 98.5 303 GLY B N 1
ATOM 5929 C CA . GLY B 1 303 ? 4.031 14.594 19.859 1 98.5 303 GLY B CA 1
ATOM 5930 C C . GLY B 1 303 ? 2.67 15.07 19.391 1 98.5 303 GLY B C 1
ATOM 5931 O O . GLY B 1 303 ? 1.84 15.492 20.188 1 98.5 303 GLY B O 1
ATOM 5932 N N . THR B 1 304 ? 2.438 15 18.109 1 98.44 304 THR B N 1
ATOM 5933 C CA . THR B 1 304 ? 1.174 15.477 17.562 1 98.44 304 THR B CA 1
ATOM 5934 C C . THR B 1 304 ? 0.025 14.555 17.969 1 98.44 304 THR B C 1
ATOM 5936 O O . THR B 1 304 ? -1.101 15.016 18.172 1 98.44 304 THR B O 1
ATOM 5939 N N . SER B 1 305 ? 0.268 13.25 18.047 1 98.5 305 SER B N 1
ATOM 5940 C CA . SER B 1 305 ? -0.759 12.328 18.531 1 98.5 305 SER B CA 1
ATOM 5941 C C . SER B 1 305 ? -1.136 12.633 19.969 1 98.5 305 SER B C 1
ATOM 5943 O O . SER B 1 305 ? -2.318 12.68 20.312 1 98.5 305 SER B O 1
ATOM 5945 N N . VAL B 1 306 ? -0.135 12.859 20.781 1 98.5 306 VAL B N 1
ATOM 5946 C CA . VAL B 1 306 ? -0.368 13.195 22.188 1 98.5 306 VAL B CA 1
ATOM 5947 C C . VAL B 1 306 ? -1.115 14.523 22.281 1 98.5 306 VAL B C 1
ATOM 5949 O O . VAL B 1 306 ? -2.053 14.656 23.062 1 98.5 306 VAL B O 1
ATOM 5952 N N . LEU B 1 307 ? -0.688 15.453 21.484 1 98.44 307 LEU B N 1
ATOM 5953 C CA . LEU B 1 307 ? -1.362 16.75 21.438 1 98.44 307 LEU B CA 1
ATOM 5954 C C . LEU B 1 307 ? -2.84 16.578 21.094 1 98.44 307 LEU B C 1
ATOM 5956 O O . LEU B 1 307 ? -3.705 17.125 21.781 1 98.44 307 LEU B O 1
ATOM 5960 N N . MET B 1 308 ? -3.133 15.797 20.109 1 97.75 308 MET B N 1
ATOM 5961 C CA . MET B 1 308 ? -4.508 15.602 19.656 1 97.75 308 MET B CA 1
ATOM 5962 C C . MET B 1 308 ? -5.34 14.906 20.734 1 97.75 308 MET B C 1
ATOM 5964 O O . MET B 1 308 ? -6.516 15.227 20.906 1 97.75 308 MET B O 1
ATOM 5968 N N . VAL B 1 309 ? -4.746 13.969 21.391 1 97.56 309 VAL B N 1
ATOM 5969 C CA . VAL B 1 309 ? -5.438 13.297 22.484 1 97.56 309 VAL B CA 1
ATOM 5970 C C . VAL B 1 309 ? -5.758 14.305 23.594 1 97.56 309 VAL B C 1
ATOM 5972 O O . VAL B 1 309 ? -6.863 14.297 24.141 1 97.56 309 VAL B O 1
ATOM 5975 N N . GLY B 1 310 ? -4.797 15.133 23.922 1 98 310 GLY B N 1
ATOM 5976 C CA . GLY B 1 310 ? -5.043 16.172 24.906 1 98 310 GLY B CA 1
ATOM 5977 C C . GLY B 1 310 ? -6.176 17.109 24.516 1 98 310 GLY B C 1
ATOM 5978 O O . GLY B 1 310 ? -7.043 17.406 25.328 1 98 310 GLY B O 1
ATOM 5979 N N . ILE B 1 311 ? -6.18 17.531 23.281 1 97.25 311 ILE B N 1
ATOM 5980 C CA . ILE B 1 311 ? -7.227 18.422 22.781 1 97.25 311 ILE B CA 1
ATOM 5981 C C . ILE B 1 311 ? -8.57 17.719 22.828 1 97.25 311 ILE B C 1
ATOM 5983 O O . ILE B 1 311 ? -9.586 18.297 23.203 1 97.25 311 ILE B O 1
ATOM 5987 N N . PHE B 1 312 ? -8.547 16.453 22.469 1 96.38 312 PHE B N 1
ATOM 5988 C CA . PHE B 1 312 ? -9.758 15.625 22.422 1 96.38 312 PHE B CA 1
ATOM 5989 C C . PHE B 1 312 ? -10.445 15.617 23.781 1 96.38 312 PHE B C 1
ATOM 5991 O O . PHE B 1 312 ? -11.672 15.719 23.859 1 96.38 312 PHE B O 1
ATOM 5998 N N . PHE B 1 313 ? -9.695 15.625 24.859 1 97 313 PHE B N 1
ATOM 5999 C CA . PHE B 1 313 ? -10.273 15.5 26.188 1 97 313 PHE B CA 1
ATOM 6000 C C . PHE B 1 313 ? -10.414 16.859 26.859 1 97 313 PHE B C 1
ATOM 6002 O O . PHE B 1 313 ? -10.938 16.969 27.969 1 97 313 PHE B O 1
ATOM 6009 N N . SER B 1 314 ? -10.031 17.906 26.219 1 96.44 314 SER B N 1
ATOM 6010 C CA . SER B 1 314 ? -10.008 19.234 26.828 1 96.44 314 SER B CA 1
ATOM 6011 C C . SER B 1 314 ? -11.195 20.078 26.359 1 96.44 314 SER B C 1
ATOM 6013 O O . SER B 1 314 ? -11.281 20.438 25.188 1 96.44 314 SER B O 1
ATOM 6015 N N . ARG B 1 315 ? -11.977 20.469 27.25 1 94.19 315 ARG B N 1
ATOM 6016 C CA . ARG B 1 315 ? -13.094 21.344 26.922 1 94.19 315 ARG B CA 1
ATOM 6017 C C . ARG B 1 315 ? -12.609 22.734 26.5 1 94.19 315 ARG B C 1
ATOM 6019 O O . ARG B 1 315 ? -13.117 23.297 25.531 1 94.19 315 ARG B O 1
ATOM 6026 N N . ASN B 1 316 ? -11.641 23.219 27.188 1 94.56 316 ASN B N 1
ATOM 6027 C CA . ASN B 1 316 ? -11.117 24.562 26.922 1 94.56 316 ASN B CA 1
ATOM 6028 C C . ASN B 1 316 ? -10.43 24.625 25.547 1 94.56 316 ASN B C 1
ATOM 6030 O O . ASN B 1 316 ? -10.648 25.562 24.781 1 94.56 316 ASN B O 1
ATOM 6034 N N . ALA B 1 317 ? -9.578 23.672 25.297 1 96.12 317 ALA B N 1
ATOM 6035 C CA . ALA B 1 317 ? -8.883 23.656 24.016 1 96.12 317 ALA B CA 1
ATOM 6036 C C . ALA B 1 317 ? -9.875 23.578 22.859 1 96.12 317 ALA B C 1
ATOM 6038 O O . ALA B 1 317 ? -9.703 24.266 21.844 1 96.12 317 ALA B O 1
ATOM 6039 N N . ARG B 1 318 ? -10.867 22.812 23 1 94.75 318 ARG B N 1
ATOM 6040 C CA . ARG B 1 318 ? -11.891 22.688 21.953 1 94.75 318 ARG B CA 1
ATOM 6041 C C . ARG B 1 318 ? -12.641 24.016 21.781 1 94.75 318 ARG B C 1
ATOM 6043 O O . ARG B 1 318 ? -12.938 24.422 20.656 1 94.75 318 ARG B O 1
ATOM 6050 N N . LYS B 1 319 ? -12.93 24.609 22.875 1 94.06 319 LYS B N 1
ATOM 6051 C CA . LYS B 1 319 ? -13.617 25.891 22.812 1 94.06 319 LYS B CA 1
ATOM 6052 C C . LYS B 1 319 ? -12.789 26.922 22.047 1 94.06 319 LYS B C 1
ATOM 6054 O O . LYS B 1 319 ? -13.32 27.656 21.219 1 94.06 319 LYS B O 1
ATOM 6059 N N . VAL B 1 320 ? -11.547 26.938 22.328 1 95.38 320 VAL B N 1
ATOM 6060 C CA . VAL B 1 320 ? -10.656 27.875 21.656 1 95.38 320 VAL B CA 1
ATOM 6061 C C . VAL B 1 320 ? -10.625 27.578 20.156 1 95.38 320 VAL B C 1
ATOM 6063 O O . VAL B 1 320 ? -10.727 28.484 19.328 1 95.38 320 VAL B O 1
ATOM 6066 N N . LEU B 1 321 ? -10.531 26.328 19.781 1 96.06 321 LEU B N 1
ATOM 6067 C CA . LEU B 1 321 ? -10.359 25.906 18.406 1 96.06 321 LEU B CA 1
ATOM 6068 C C . LEU B 1 321 ? -11.664 26.047 17.625 1 96.06 321 LEU B C 1
ATOM 6070 O O . LEU B 1 321 ? -11.664 25.984 16.391 1 96.06 321 LEU B O 1
ATOM 6074 N N . THR B 1 322 ? -12.758 26.25 18.312 1 94.44 322 THR B N 1
ATOM 6075 C CA . THR B 1 322 ? -14.047 26.406 17.656 1 94.44 322 THR B CA 1
ATOM 6076 C C . THR B 1 322 ? -14.367 27.891 17.469 1 94.44 322 THR B C 1
ATOM 6078 O O . THR B 1 322 ? -15.406 28.234 16.891 1 94.44 322 THR B O 1
ATOM 6081 N N . ASN B 1 323 ? -13.492 28.703 17.906 1 94.81 323 ASN B N 1
ATOM 6082 C CA . ASN B 1 323 ? -13.672 30.125 17.688 1 94.81 323 ASN B CA 1
ATOM 6083 C C . ASN B 1 323 ? -13.758 30.469 16.203 1 94.81 323 ASN B C 1
ATOM 6085 O O . ASN B 1 323 ? -13.172 29.766 15.367 1 94.81 323 ASN B O 1
ATOM 6089 N N . PRO B 1 324 ? -14.375 31.531 15.812 1 93.94 324 PRO B N 1
ATOM 6090 C CA . PRO B 1 324 ? -14.609 31.859 14.398 1 93.94 324 PRO B CA 1
ATOM 6091 C C . PRO B 1 324 ? -13.312 32.125 13.633 1 93.94 324 PRO B C 1
ATOM 6093 O O . PRO B 1 324 ? -13.227 31.812 12.445 1 93.94 324 PRO B O 1
ATOM 6096 N N . VAL B 1 325 ? -12.383 32.656 14.273 1 94.56 325 VAL B N 1
ATOM 6097 C CA . VAL B 1 325 ? -11.109 32.938 13.609 1 94.56 325 VAL B CA 1
ATOM 6098 C C . VAL B 1 325 ? -10.461 31.625 13.18 1 94.56 325 VAL B C 1
ATOM 6100 O O . VAL B 1 325 ? -10.047 31.484 12.023 1 94.56 325 VAL B O 1
ATOM 6103 N N . PHE B 1 326 ? -10.391 30.688 14.094 1 95.06 326 PHE B N 1
ATOM 6104 C CA . PHE B 1 326 ? -9.773 29.406 13.789 1 95.06 326 PHE B CA 1
ATOM 6105 C C . PHE B 1 326 ? -10.625 28.609 12.797 1 95.06 326 PHE B C 1
ATOM 6107 O O . PHE B 1 326 ? -10.094 27.891 11.953 1 95.06 326 PHE B O 1
ATOM 6114 N N . ASN B 1 327 ? -11.898 28.766 12.891 1 92.44 327 ASN B N 1
ATOM 6115 C CA . ASN B 1 327 ? -12.781 28.125 11.93 1 92.44 327 ASN B CA 1
ATOM 6116 C C . ASN B 1 327 ? -12.578 28.672 10.516 1 92.44 327 ASN B C 1
ATOM 6118 O O . ASN B 1 327 ? -12.633 27.922 9.539 1 92.44 327 ASN B O 1
ATOM 6122 N N . PHE B 1 328 ? -12.398 30 10.453 1 94.06 328 PHE B N 1
ATOM 6123 C CA . PHE B 1 328 ? -12.102 30.609 9.164 1 94.06 328 PHE B CA 1
ATOM 6124 C C . PHE B 1 328 ? -10.805 30.047 8.586 1 94.06 328 PHE B C 1
ATOM 6126 O O . PHE B 1 328 ? -10.75 29.688 7.414 1 94.06 328 PHE B O 1
ATOM 6133 N N . LEU B 1 329 ? -9.75 29.938 9.477 1 95.75 329 LEU B N 1
ATOM 6134 C CA . LEU B 1 329 ? -8.469 29.375 9.039 1 95.75 329 LEU B CA 1
ATOM 6135 C C . LEU B 1 329 ? -8.641 27.953 8.539 1 95.75 329 LEU B C 1
ATOM 6137 O O . LEU B 1 329 ? -7.996 27.547 7.57 1 95.75 329 LEU B O 1
ATOM 6141 N N . GLY B 1 330 ? -9.477 27.25 9.219 1 95.31 330 GLY B N 1
ATOM 6142 C CA . GLY B 1 330 ? -9.75 25.875 8.82 1 95.31 330 GLY B CA 1
ATOM 6143 C C . GLY B 1 330 ? -10.453 25.781 7.477 1 95.31 330 GLY B C 1
ATOM 6144 O O . GLY B 1 330 ? -10.109 24.922 6.656 1 95.31 330 GLY B O 1
ATOM 6145 N N . ARG B 1 331 ? -11.289 26.641 7.23 1 93 331 ARG B N 1
ATOM 6146 C CA . ARG B 1 331 ? -12.07 26.641 6 1 93 331 ARG B CA 1
ATOM 6147 C C . ARG B 1 331 ? -11.18 26.906 4.789 1 93 331 ARG B C 1
ATOM 6149 O O . ARG B 1 331 ? -11.414 26.359 3.709 1 93 331 ARG B O 1
ATOM 6156 N N . VAL B 1 332 ? -10.188 27.703 5.012 1 96.56 332 VAL B N 1
ATOM 6157 C CA . VAL B 1 332 ? -9.352 28.078 3.877 1 96.56 332 VAL B CA 1
ATOM 6158 C C . VAL B 1 332 ? -8.031 27.328 3.936 1 96.56 332 VAL B C 1
ATOM 6160 O O . VAL B 1 332 ? -7.098 27.625 3.191 1 96.56 332 VAL B O 1
ATOM 6163 N N . SER B 1 333 ? -7.949 26.328 4.785 1 96.62 333 SER B N 1
ATOM 6164 C CA . SER B 1 333 ? -6.68 25.656 5.023 1 96.62 333 SER B CA 1
ATOM 6165 C C . SER B 1 333 ? -6.184 24.953 3.768 1 96.62 333 SER B C 1
ATOM 6167 O O . SER B 1 333 ? -4.996 25.016 3.438 1 96.62 333 SER B O 1
ATOM 6169 N N . PHE B 1 334 ? -7.105 24.328 2.98 1 95.62 334 PHE B N 1
ATOM 6170 C CA . PHE B 1 334 ? -6.695 23.562 1.818 1 95.62 334 PHE B CA 1
ATOM 6171 C C . PHE B 1 334 ? -6.207 24.469 0.701 1 95.62 334 PHE B C 1
ATOM 6173 O O . PHE B 1 334 ? -5.109 24.281 0.171 1 95.62 334 PHE B O 1
ATOM 6180 N N . PRO B 1 335 ? -6.867 25.5 0.358 1 97.44 335 PRO B N 1
ATOM 6181 C CA . PRO B 1 335 ? -6.336 26.406 -0.663 1 97.44 335 PRO B CA 1
ATOM 6182 C C . PRO B 1 335 ? -5.043 27.094 -0.23 1 97.44 335 PRO B C 1
ATOM 6184 O O . PRO B 1 335 ? -4.188 27.391 -1.066 1 97.44 335 PRO B O 1
ATOM 6187 N N . VAL B 1 336 ? -4.961 27.406 1.027 1 98 336 VAL B N 1
ATOM 6188 C CA . VAL B 1 336 ? -3.711 27.969 1.527 1 98 336 VAL B CA 1
ATOM 6189 C C . VAL B 1 336 ? -2.561 27 1.256 1 98 336 VAL B C 1
ATOM 6191 O O . VAL B 1 336 ? -1.499 27.422 0.779 1 98 336 VAL B O 1
ATOM 6194 N N . TYR B 1 337 ? -2.816 25.844 1.525 1 96.06 337 TYR B N 1
ATOM 6195 C CA . TYR B 1 337 ? -1.811 24.812 1.285 1 96.06 337 TYR B CA 1
ATOM 6196 C C . TYR B 1 337 ? -1.483 24.703 -0.2 1 96.06 337 TYR B C 1
ATOM 6198 O O . TYR B 1 337 ? -0.313 24.609 -0.579 1 96.06 337 TYR B O 1
ATOM 6206 N N . LEU B 1 338 ? -2.389 24.781 -1.03 1 96.19 338 LEU B N 1
ATOM 6207 C CA . LEU B 1 338 ? -2.221 24.562 -2.463 1 96.19 338 LEU B CA 1
ATOM 6208 C C . LEU B 1 338 ? -1.481 25.734 -3.104 1 96.19 338 LEU B C 1
ATOM 6210 O O . LEU B 1 338 ? -0.702 25.547 -4.039 1 96.19 338 LEU B O 1
ATOM 6214 N N . LEU B 1 339 ? -1.679 26.938 -2.537 1 97.75 339 LEU B N 1
ATOM 6215 C CA . LEU B 1 339 ? -1.269 28.109 -3.301 1 97.75 339 LEU B CA 1
ATOM 6216 C C . LEU B 1 339 ? -0.075 28.797 -2.643 1 97.75 339 LEU B C 1
ATOM 6218 O O . LEU B 1 339 ? 0.576 29.641 -3.26 1 97.75 339 LEU B O 1
ATOM 6222 N N . HIS B 1 340 ? 0.231 28.453 -1.446 1 98.06 340 HIS B N 1
ATOM 6223 C CA . HIS B 1 340 ? 1.2 29.25 -0.694 1 98.06 340 HIS B CA 1
ATOM 6224 C C . HIS B 1 340 ? 2.564 29.234 -1.377 1 98.06 340 HIS B C 1
ATOM 6226 O O . HIS B 1 340 ? 3.252 30.266 -1.408 1 98.06 340 HIS B O 1
ATOM 6232 N N . ASN B 1 341 ? 2.939 28.125 -1.895 1 96.88 341 ASN B N 1
ATOM 6233 C CA . ASN B 1 341 ? 4.262 28.062 -2.508 1 96.88 341 ASN B CA 1
ATOM 6234 C C . ASN B 1 341 ? 4.34 28.922 -3.766 1 96.88 341 ASN B C 1
ATOM 6236 O O . ASN B 1 341 ? 5.352 29.594 -4.004 1 96.88 341 ASN B O 1
ATOM 6240 N N . SER B 1 342 ? 3.342 28.922 -4.605 1 97.06 342 SER B N 1
ATOM 6241 C CA . SER B 1 342 ? 3.299 29.766 -5.789 1 97.06 342 SER B CA 1
ATOM 6242 C C . SER B 1 342 ? 3.348 31.25 -5.406 1 97.06 342 SER B C 1
ATOM 6244 O O . SER B 1 342 ? 4.047 32.031 -6.047 1 97.06 342 SER B O 1
ATOM 6246 N N . LEU B 1 343 ? 2.666 31.562 -4.387 1 98.12 343 LEU B N 1
ATOM 6247 C CA . LEU B 1 343 ? 2.623 32.969 -3.951 1 98.12 343 LEU B CA 1
ATOM 6248 C C . LEU B 1 343 ? 3.939 33.375 -3.299 1 98.12 343 LEU B C 1
ATOM 6250 O O . LEU B 1 343 ? 4.355 34.531 -3.404 1 98.12 343 LEU B O 1
ATOM 6254 N N . MET B 1 344 ? 4.59 32.438 -2.635 1 97.94 344 MET B N 1
ATOM 6255 C CA . MET B 1 344 ? 5.91 32.719 -2.078 1 97.94 344 MET B CA 1
ATOM 6256 C C . MET B 1 344 ? 6.922 33 -3.186 1 97.94 344 MET B C 1
ATOM 6258 O O . MET B 1 344 ? 7.719 33.938 -3.08 1 97.94 344 MET B O 1
ATOM 6262 N N . ARG B 1 345 ? 6.801 32.25 -4.277 1 97 345 ARG B N 1
ATOM 6263 C CA . ARG B 1 345 ? 7.766 32.344 -5.371 1 97 345 ARG B CA 1
ATOM 6264 C C . ARG B 1 345 ? 7.445 33.531 -6.285 1 97 345 ARG B C 1
ATOM 6266 O O . ARG B 1 345 ? 8.195 33.812 -7.223 1 97 345 ARG B O 1
ATOM 6273 N N . THR B 1 346 ? 6.355 34.188 -6.047 1 97 346 THR B N 1
ATOM 6274 C CA . THR B 1 346 ? 5.98 35.344 -6.844 1 97 346 THR B CA 1
ATOM 6275 C C . THR B 1 346 ? 5.855 36.594 -5.961 1 97 346 THR B C 1
ATOM 6277 O O . THR B 1 346 ? 6.809 37.344 -5.812 1 97 346 THR B O 1
ATOM 6280 N N . ILE B 1 347 ? 4.852 36.625 -5.141 1 97.44 347 ILE B N 1
ATOM 6281 C CA . ILE B 1 347 ? 4.504 37.812 -4.395 1 97.44 347 ILE B CA 1
ATOM 6282 C C . ILE B 1 347 ? 5.52 38.062 -3.275 1 97.44 347 ILE B C 1
ATOM 6284 O O . ILE B 1 347 ? 6.086 39.125 -3.152 1 97.44 347 ILE B O 1
ATOM 6288 N N . LEU B 1 348 ? 5.824 37.062 -2.516 1 97.5 348 LEU B N 1
ATOM 6289 C CA . LEU B 1 348 ? 6.711 37.219 -1.367 1 97.5 348 LEU B CA 1
ATOM 6290 C C . LEU B 1 348 ? 8.117 37.594 -1.813 1 97.5 348 LEU B C 1
ATOM 6292 O O . LEU B 1 348 ? 8.727 38.5 -1.235 1 97.5 348 LEU B O 1
ATOM 6296 N N . VAL B 1 349 ? 8.617 36.969 -2.803 1 96 349 VAL B N 1
ATOM 6297 C CA . VAL B 1 349 ? 9.969 37.25 -3.287 1 96 349 VAL B CA 1
ATOM 6298 C C . VAL B 1 349 ? 10.047 38.656 -3.842 1 96 349 VAL B C 1
ATOM 6300 O O . VAL B 1 349 ? 11.031 39.375 -3.623 1 96 349 VAL B O 1
ATOM 6303 N N . TRP B 1 350 ? 9.023 39.094 -4.559 1 95.31 350 TRP B N 1
ATOM 6304 C CA . TRP B 1 350 ? 9.016 40.438 -5.094 1 95.31 350 TRP B CA 1
ATOM 6305 C C . TRP B 1 350 ? 8.945 41.469 -3.973 1 95.31 350 TRP B C 1
ATOM 6307 O O . TRP B 1 350 ? 9.602 42.531 -4.043 1 95.31 350 TRP B O 1
ATOM 6317 N N . MET B 1 351 ? 8.234 41.219 -2.99 1 95.31 351 MET B N 1
ATOM 6318 C CA . MET B 1 351 ? 8.148 42.125 -1.846 1 95.31 351 MET B CA 1
ATOM 6319 C C . MET B 1 351 ? 9.492 42.188 -1.122 1 95.31 351 MET B C 1
ATOM 6321 O O . MET B 1 351 ? 9.914 43.281 -0.713 1 95.31 351 MET B O 1
ATOM 6325 N N . ALA B 1 352 ? 10.164 41.125 -1.025 1 95.06 352 ALA B N 1
ATOM 6326 C CA . ALA B 1 352 ? 11.383 41.062 -0.225 1 95.06 352 ALA B CA 1
ATOM 6327 C C . ALA B 1 352 ? 12.594 41.562 -1.007 1 95.06 352 ALA B C 1
ATOM 6329 O O . ALA B 1 352 ? 13.5 42.156 -0.432 1 95.06 352 ALA B O 1
ATOM 6330 N N . TYR B 1 353 ? 12.562 41.406 -2.361 1 94.62 353 TYR B N 1
ATOM 6331 C CA . TYR B 1 353 ? 13.82 41.594 -3.078 1 94.62 353 TYR B CA 1
ATOM 6332 C C . TYR B 1 353 ? 13.688 42.688 -4.141 1 94.62 353 TYR B C 1
ATOM 6334 O O . TYR B 1 353 ? 14.633 42.969 -4.879 1 94.62 353 TYR B O 1
ATOM 6342 N N . TRP B 1 354 ? 12.539 43.281 -4.246 1 90.5 354 TRP B N 1
ATOM 6343 C CA . TRP B 1 354 ? 12.32 44.219 -5.348 1 90.5 354 TRP B CA 1
ATOM 6344 C C . TRP B 1 354 ? 13.359 45.312 -5.344 1 90.5 354 TRP B C 1
ATOM 6346 O O . TRP B 1 354 ? 13.867 45.719 -6.402 1 90.5 354 TRP B O 1
ATOM 6356 N N . HIS B 1 355 ? 13.766 45.844 -4.234 1 89.19 355 HIS B N 1
ATOM 6357 C CA . HIS B 1 355 ? 14.719 46.969 -4.164 1 89.19 355 HIS B CA 1
ATOM 6358 C C . HIS B 1 355 ? 16.109 46.531 -4.598 1 89.19 355 HIS B C 1
ATOM 6360 O O . HIS B 1 355 ? 16.75 47.188 -5.418 1 89.19 355 HIS B O 1
ATOM 6366 N N . LYS B 1 356 ? 16.484 45.438 -4.086 1 90.38 356 LYS B N 1
ATOM 6367 C CA . LYS B 1 356 ? 17.812 44.906 -4.434 1 90.38 356 LYS B CA 1
ATOM 6368 C C . LYS B 1 356 ? 17.859 44.469 -5.891 1 90.38 356 LYS B C 1
ATOM 6370 O O . LYS B 1 356 ? 18.891 44.594 -6.551 1 90.38 356 LYS B O 1
ATOM 6375 N N . ALA B 1 357 ? 16.797 43.969 -6.32 1 90.38 357 ALA B N 1
ATOM 6376 C CA . ALA B 1 357 ? 16.734 43.531 -7.707 1 90.38 357 ALA B CA 1
ATOM 6377 C C . ALA B 1 357 ? 16.875 44.688 -8.68 1 90.38 357 ALA B C 1
ATOM 6379 O O . ALA B 1 357 ? 17.438 44.531 -9.766 1 90.38 357 ALA B O 1
ATOM 6380 N N . SER B 1 358 ? 16.469 45.844 -8.312 1 89 358 SER B N 1
ATOM 6381 C CA . SER B 1 358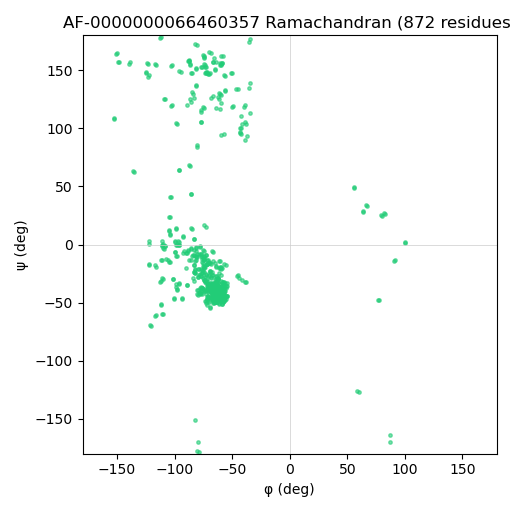 ? 16.5 47 -9.172 1 89 358 SER B CA 1
ATOM 6382 C C . SER B 1 358 ? 17.906 47.594 -9.219 1 89 358 SER B C 1
ATOM 6384 O O . SER B 1 358 ? 18.266 48.281 -10.18 1 89 358 SER B O 1
ATOM 6386 N N . THR B 1 359 ? 18.656 47.312 -8.273 1 89.12 359 THR B N 1
ATOM 6387 C CA . THR B 1 359 ? 19.969 47.938 -8.18 1 89.12 359 THR B CA 1
ATOM 6388 C C . THR B 1 359 ? 21.078 46.969 -8.539 1 89.12 359 THR B C 1
ATOM 6390 O O . THR B 1 359 ? 22.234 47.344 -8.688 1 89.12 359 THR B O 1
ATOM 6393 N N . THR B 1 360 ? 20.688 45.75 -8.586 1 88.25 360 THR B N 1
ATOM 6394 C CA . THR B 1 360 ? 21.703 44.719 -8.852 1 88.25 360 THR B CA 1
ATOM 6395 C C . THR B 1 360 ? 21.531 44.156 -10.25 1 88.25 360 THR B C 1
ATOM 6397 O O . THR B 1 360 ? 20.438 43.719 -10.625 1 88.25 360 THR B O 1
ATOM 6400 N N . PRO B 1 361 ? 22.578 44.219 -10.969 1 86.12 361 PRO B N 1
ATOM 6401 C CA . PRO B 1 361 ? 22.484 43.594 -12.289 1 86.12 361 PRO B CA 1
ATOM 6402 C C . PRO B 1 361 ? 22.156 42.094 -12.227 1 86.12 361 PRO B C 1
ATOM 6404 O O . PRO B 1 361 ? 22.406 41.469 -11.219 1 86.12 361 PRO B O 1
ATOM 6407 N N . ILE B 1 362 ? 21.578 41.594 -13.281 1 85.75 362 ILE B N 1
ATOM 6408 C CA . ILE B 1 362 ? 21.125 40.219 -13.336 1 85.75 362 ILE B CA 1
ATOM 6409 C C . ILE B 1 362 ? 22.328 39.281 -13.398 1 85.75 362 ILE B C 1
ATOM 6411 O O . ILE B 1 362 ? 22.344 38.25 -12.719 1 85.75 362 ILE B O 1
ATOM 6415 N N . ARG B 1 363 ? 23.281 39.594 -14.195 1 87.19 363 ARG B N 1
ATOM 6416 C CA . ARG B 1 363 ? 24.469 38.75 -14.383 1 87.19 363 ARG B CA 1
ATOM 6417 C C . ARG B 1 363 ? 25.734 39.531 -14.047 1 87.19 363 ARG B C 1
ATOM 6419 O O . ARG B 1 363 ? 25.781 40.781 -14.188 1 87.19 363 ARG B O 1
ATOM 6426 N N . ASP B 1 364 ? 26.656 38.75 -13.5 1 85.25 364 ASP B N 1
ATOM 6427 C CA . ASP B 1 364 ? 27.938 39.375 -13.211 1 85.25 364 ASP B CA 1
ATOM 6428 C C . ASP B 1 364 ? 28.797 39.469 -14.469 1 85.25 364 ASP B C 1
ATOM 6430 O O . ASP B 1 364 ? 28.328 39.188 -15.57 1 85.25 364 ASP B O 1
ATOM 6434 N N . ALA B 1 365 ? 30.016 40 -14.273 1 85.12 365 ALA B N 1
ATOM 6435 C CA . ALA B 1 365 ? 30.953 40.219 -15.383 1 85.12 365 ALA B CA 1
ATOM 6436 C C . ALA B 1 365 ? 31.281 38.875 -16.062 1 85.12 365 ALA B C 1
ATOM 6438 O O . ALA B 1 365 ? 31.594 38.875 -17.266 1 85.12 365 ALA B O 1
ATOM 6439 N N . LYS B 1 366 ? 31.078 37.75 -15.438 1 81.38 366 LYS B N 1
ATOM 6440 C CA . LYS B 1 366 ? 31.438 36.438 -15.953 1 81.38 366 LYS B CA 1
ATOM 6441 C C . LYS B 1 366 ? 30.234 35.75 -16.578 1 81.38 366 LYS B C 1
ATOM 6443 O O . LYS B 1 366 ? 30.344 34.656 -17.125 1 81.38 366 LYS B O 1
ATOM 644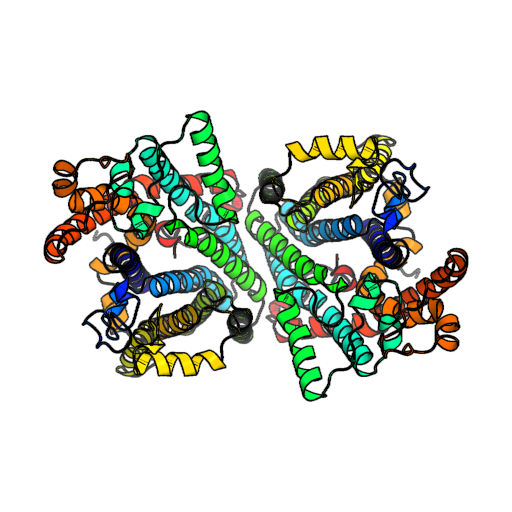8 N N . GLY B 1 367 ? 29.109 36.312 -16.391 1 81.94 367 GLY B N 1
ATOM 6449 C CA . GLY B 1 367 ? 27.906 35.781 -17 1 81.94 367 GLY B CA 1
ATOM 6450 C C . GLY B 1 367 ? 27.062 34.938 -16.047 1 81.94 367 GLY B C 1
ATOM 6451 O O . GLY B 1 367 ? 26.031 34.375 -16.422 1 81.94 367 GLY B O 1
ATOM 6452 N N . ASP B 1 368 ? 27.547 34.875 -14.844 1 82.75 368 ASP B N 1
ATOM 6453 C CA . ASP B 1 368 ? 26.828 34.094 -13.867 1 82.75 368 ASP B CA 1
ATOM 6454 C C . ASP B 1 368 ? 25.719 34.906 -13.203 1 82.75 368 ASP B C 1
ATOM 6456 O O . ASP B 1 368 ? 25.828 36.125 -13.062 1 82.75 368 ASP B O 1
ATOM 6460 N N . LEU B 1 369 ? 24.688 34.219 -12.859 1 84.25 369 LEU B N 1
ATOM 6461 C CA . LEU B 1 369 ? 23.562 34.875 -12.203 1 84.25 369 LEU B CA 1
ATOM 6462 C C . LEU B 1 369 ? 23.953 35.344 -10.805 1 84.25 369 LEU B C 1
ATOM 6464 O O . LEU B 1 369 ? 24.562 34.594 -10.039 1 84.25 369 LEU B O 1
ATOM 6468 N N . ILE B 1 370 ? 23.719 36.625 -10.57 1 87.5 370 ILE B N 1
ATOM 6469 C CA . ILE B 1 370 ? 24.016 37.188 -9.258 1 87.5 370 ILE B CA 1
ATOM 6470 C C . ILE B 1 370 ? 22.844 36.906 -8.312 1 87.5 370 ILE B C 1
ATOM 6472 O O . ILE B 1 370 ? 21.703 37.25 -8.625 1 87.5 370 ILE B O 1
ATOM 6476 N N . GLN B 1 371 ? 23.078 36.312 -7.184 1 91 371 GLN B N 1
ATOM 6477 C CA . GLN B 1 371 ? 22.047 36.062 -6.188 1 91 371 GLN B CA 1
ATOM 6478 C C . GLN B 1 371 ? 21.797 37.312 -5.332 1 91 371 GLN B C 1
ATOM 6480 O O . GLN B 1 371 ? 22.734 38 -4.957 1 91 371 GLN B O 1
ATOM 6485 N N . LEU B 1 372 ? 20.609 37.531 -5.148 1 92.81 372 LEU B N 1
ATOM 6486 C CA . LEU B 1 372 ? 20.203 38.688 -4.359 1 92.81 372 LEU B CA 1
ATOM 6487 C C . LEU B 1 372 ? 20.234 38.375 -2.869 1 92.81 372 LEU B C 1
ATOM 6489 O O . LEU B 1 372 ? 19.703 37.344 -2.436 1 92.81 372 LEU B O 1
ATOM 6493 N N . PRO B 1 373 ? 20.875 39.25 -2.182 1 90.31 373 PRO B N 1
ATOM 6494 C CA . PRO B 1 373 ? 20.906 39.031 -0.736 1 90.31 373 PRO B CA 1
ATOM 6495 C C . PRO B 1 373 ? 19.562 39.281 -0.06 1 90.31 373 PRO B C 1
ATOM 6497 O O . PRO B 1 373 ? 18.828 40.188 -0.486 1 90.31 373 PRO B O 1
ATOM 6500 N N . GLN B 1 374 ? 19.266 38.531 0.993 1 89.62 374 GLN B N 1
ATOM 6501 C CA . GLN B 1 374 ? 18 38.688 1.713 1 89.62 374 GLN B CA 1
ATOM 6502 C C . GLN B 1 374 ? 17.953 40 2.488 1 89.62 374 GLN B C 1
ATOM 6504 O O . GLN B 1 374 ? 18.984 40.469 2.961 1 89.62 374 GLN B O 1
ATOM 6509 N N . PRO B 1 375 ? 16.781 40.531 2.576 1 88.75 375 PRO B N 1
ATOM 6510 C CA . PRO B 1 375 ? 16.641 41.719 3.391 1 88.75 375 PRO B CA 1
ATOM 6511 C C . PRO B 1 375 ? 16.828 41.469 4.883 1 88.75 375 PRO B C 1
ATOM 6513 O O . PRO B 1 375 ? 16.828 40.312 5.309 1 88.75 375 PRO B O 1
ATOM 6516 N N . GLY B 1 376 ? 17.016 42.562 5.648 1 86.19 376 GLY B N 1
ATOM 6517 C CA . GLY B 1 376 ? 17.156 42.438 7.086 1 86.19 376 GLY B CA 1
ATOM 6518 C C . GLY B 1 376 ? 15.914 41.906 7.77 1 86.19 376 GLY B C 1
ATOM 6519 O O . GLY B 1 376 ? 14.82 41.938 7.199 1 86.19 376 GLY B O 1
ATOM 6520 N N . GLY B 1 377 ? 16.031 41.312 8.953 1 86.88 377 GLY B N 1
ATOM 6521 C CA . GLY B 1 377 ? 14.938 40.719 9.719 1 86.88 377 GLY B CA 1
ATOM 6522 C C . GLY B 1 377 ? 13.797 41.688 9.969 1 86.88 377 GLY B C 1
ATOM 6523 O O . GLY B 1 377 ? 12.625 41.281 9.953 1 86.88 377 GLY B O 1
ATOM 6524 N N . LEU B 1 378 ? 14.07 42.906 10.125 1 89 378 LEU B N 1
ATOM 6525 C CA . LEU B 1 378 ? 13.062 43.938 10.414 1 89 378 LEU B CA 1
ATOM 6526 C C . LEU B 1 378 ? 12.133 44.125 9.219 1 89 378 LEU B C 1
ATOM 6528 O O . LEU B 1 378 ? 10.945 44.406 9.391 1 89 378 LEU B O 1
ATOM 6532 N N . ALA B 1 379 ? 12.68 44 8.055 1 91.31 379 ALA B N 1
ATOM 6533 C CA . ALA B 1 379 ? 11.859 44.125 6.852 1 91.31 379 ALA B CA 1
ATOM 6534 C C . ALA B 1 379 ? 10.75 43.094 6.836 1 91.31 379 ALA B C 1
ATOM 6536 O O . ALA B 1 379 ? 9.633 43.375 6.383 1 91.31 379 ALA B O 1
ATOM 6537 N N . PHE B 1 380 ? 11.055 41.969 7.402 1 92.75 380 PHE B N 1
ATOM 6538 C CA . PHE B 1 380 ? 10.094 40.875 7.367 1 92.75 380 PHE B CA 1
ATOM 6539 C C . PHE B 1 380 ? 8.945 41.125 8.328 1 92.75 380 PHE B C 1
ATOM 6541 O O . PHE B 1 380 ? 7.863 40.562 8.18 1 92.75 380 PHE B O 1
ATOM 6548 N N . VAL B 1 381 ? 9.102 41.969 9.281 1 91.31 381 VAL B N 1
ATOM 6549 C CA . VAL B 1 381 ? 8.031 42.344 10.195 1 91.31 381 VAL B CA 1
ATOM 6550 C C . VAL B 1 381 ? 6.902 43.031 9.422 1 91.31 381 VAL B C 1
ATOM 6552 O O . VAL B 1 381 ? 5.73 42.875 9.766 1 91.31 381 VAL B O 1
ATOM 6555 N N . PHE B 1 382 ? 7.262 43.688 8.398 1 92.69 382 PHE B N 1
ATOM 6556 C CA . PHE B 1 382 ? 6.266 44.406 7.598 1 92.69 382 PHE B CA 1
ATOM 6557 C C . PHE B 1 382 ? 5.836 43.562 6.406 1 92.69 382 PHE B C 1
ATOM 6559 O O . PHE B 1 382 ? 4.668 43.562 6.012 1 92.69 382 PHE B O 1
ATOM 6566 N N . ILE B 1 383 ? 6.684 42.781 5.863 1 96.06 383 ILE B N 1
ATOM 6567 C CA . ILE B 1 383 ? 6.438 42.031 4.648 1 96.06 383 ILE B CA 1
ATOM 6568 C C . ILE B 1 383 ? 5.504 40.844 4.953 1 96.06 383 ILE B C 1
ATOM 6570 O O . ILE B 1 383 ? 4.562 40.594 4.203 1 96.06 383 ILE B O 1
ATOM 6574 N N . LEU B 1 384 ? 5.676 40.219 6.082 1 96.88 384 LEU B N 1
ATOM 6575 C CA . LEU B 1 384 ? 4.98 38.969 6.363 1 96.88 384 LEU B CA 1
ATOM 6576 C C . LEU B 1 384 ? 3.494 39.219 6.602 1 96.88 384 LEU B C 1
ATOM 6578 O O . LEU B 1 384 ? 2.65 38.5 6.062 1 96.88 384 LEU B O 1
ATOM 6582 N N . PRO B 1 385 ? 3.121 40.219 7.383 1 97.19 385 PRO B N 1
ATOM 6583 C CA . PRO B 1 385 ? 1.684 40.469 7.531 1 97.19 385 PRO B CA 1
ATO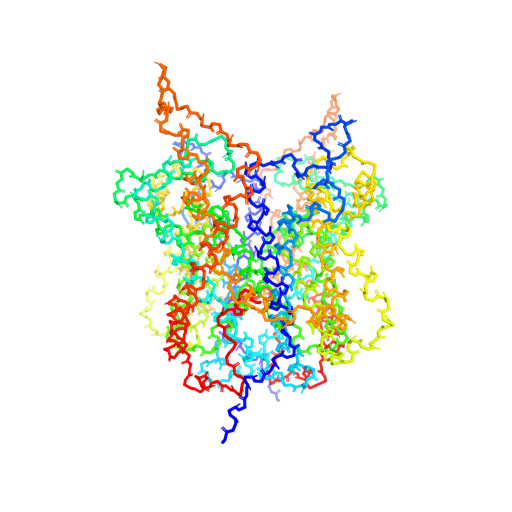M 6584 C C . PRO B 1 385 ? 0.992 40.75 6.203 1 97.19 385 PRO B C 1
ATOM 6586 O O . PRO B 1 385 ? -0.132 40.312 5.973 1 97.19 385 PRO B O 1
ATOM 6589 N N . VAL B 1 386 ? 1.639 41.469 5.328 1 97.44 386 VAL B N 1
ATOM 6590 C CA . VAL B 1 386 ? 1.065 41.75 4.02 1 97.44 386 VAL B CA 1
ATOM 6591 C C . VAL B 1 386 ? 0.951 40.469 3.199 1 97.44 386 VAL B C 1
ATOM 6593 O O . VAL B 1 386 ? -0.084 40.219 2.58 1 97.44 386 VAL B O 1
ATOM 6596 N N . PHE B 1 387 ? 1.958 39.688 3.193 1 98.06 387 PHE B N 1
ATOM 6597 C CA . PHE B 1 387 ? 1.949 38.438 2.455 1 98.06 387 PHE B CA 1
ATOM 6598 C C . PHE B 1 387 ? 0.812 37.531 2.932 1 98.06 387 PHE B C 1
ATOM 6600 O O . PHE B 1 387 ? 0.056 37 2.119 1 98.06 387 PHE B O 1
ATOM 6607 N N . TYR B 1 388 ? 0.685 37.375 4.277 1 98.38 388 TYR B N 1
ATOM 6608 C CA . TYR B 1 388 ? -0.365 36.531 4.82 1 98.38 388 TYR B CA 1
ATOM 6609 C C . TYR B 1 388 ? -1.746 37.062 4.465 1 98.38 388 TYR B C 1
ATOM 6611 O O . TYR B 1 388 ? -2.672 36.312 4.207 1 98.38 388 TYR B O 1
ATOM 6619 N N . THR B 1 389 ? -1.84 38.375 4.488 1 98.12 389 THR B N 1
ATOM 6620 C CA . THR B 1 389 ? -3.113 38.969 4.098 1 98.12 389 THR B CA 1
ATOM 6621 C C . THR B 1 389 ? -3.449 38.625 2.65 1 98.12 389 THR B C 1
ATOM 6623 O O . THR B 1 389 ? -4.574 38.219 2.35 1 98.12 389 THR B O 1
ATOM 6626 N N . VAL B 1 390 ? -2.488 38.719 1.794 1 98.25 390 VAL B N 1
ATOM 6627 C CA . VAL B 1 390 ? -2.697 38.375 0.387 1 98.25 390 VAL B CA 1
ATOM 6628 C C . VAL B 1 390 ? -2.996 36.875 0.241 1 98.25 390 VAL B C 1
ATOM 6630 O O . VAL B 1 390 ? -3.934 36.5 -0.462 1 98.25 390 VAL B O 1
ATOM 6633 N N . LEU B 1 391 ? -2.234 36.094 0.915 1 98.56 391 LEU B N 1
ATOM 6634 C CA . LEU B 1 391 ? -2.4 34.625 0.848 1 98.56 391 LEU B CA 1
ATOM 6635 C C . LEU B 1 391 ? -3.807 34.219 1.272 1 98.56 391 LEU B C 1
ATOM 6637 O O . LEU B 1 391 ? -4.488 33.5 0.554 1 98.56 391 LEU B O 1
ATOM 6641 N N . TYR B 1 392 ? -4.266 34.719 2.357 1 98.38 392 TYR B N 1
ATOM 6642 C CA . TYR B 1 392 ? -5.566 34.312 2.883 1 98.38 392 TYR B CA 1
ATOM 6643 C C . TYR B 1 392 ? -6.695 34.938 2.072 1 98.38 392 TYR B C 1
ATOM 6645 O O . TYR B 1 392 ? -7.773 34.375 1.946 1 98.38 392 TYR B O 1
ATOM 6653 N N . ALA B 1 393 ? -6.422 36.125 1.487 1 98.38 393 ALA B N 1
ATOM 6654 C CA . ALA B 1 393 ? -7.41 36.719 0.587 1 98.38 393 ALA B CA 1
ATOM 6655 C C . ALA B 1 393 ? -7.582 35.844 -0.667 1 98.38 393 ALA B C 1
ATOM 6657 O O . ALA B 1 393 ? -8.711 35.594 -1.093 1 98.38 393 ALA B O 1
ATOM 6658 N N . VAL B 1 394 ? -6.496 35.406 -1.212 1 98.31 394 VAL B N 1
ATOM 6659 C CA . VAL B 1 394 ? -6.539 34.562 -2.402 1 98.31 394 VAL B CA 1
ATOM 6660 C C . VAL B 1 394 ? -7.176 33.219 -2.061 1 98.31 394 VAL B C 1
ATOM 6662 O O . VAL B 1 394 ? -7.984 32.719 -2.828 1 98.31 394 VAL B O 1
ATOM 6665 N N . ALA B 1 395 ? -6.797 32.688 -0.925 1 98.19 395 ALA B N 1
ATOM 6666 C CA . ALA B 1 395 ? -7.363 31.422 -0.482 1 98.19 395 ALA B CA 1
ATOM 6667 C C . ALA B 1 395 ? -8.867 31.547 -0.26 1 98.19 395 ALA B C 1
ATOM 6669 O O . ALA B 1 395 ? -9.633 30.641 -0.595 1 98.19 395 ALA B O 1
ATOM 6670 N N . TYR B 1 396 ? -9.227 32.656 0.32 1 97.62 396 TYR B N 1
ATOM 6671 C CA . TYR B 1 396 ? -10.656 32.906 0.516 1 97.62 396 TYR B CA 1
ATOM 6672 C C . TYR B 1 396 ? -11.383 33 -0.82 1 97.62 396 TYR B C 1
ATOM 6674 O O . TYR B 1 396 ? -12.469 32.438 -0.979 1 97.62 396 TYR B O 1
ATOM 6682 N N . SER B 1 397 ? -10.836 33.688 -1.758 1 98.19 397 SER B N 1
ATOM 6683 C CA . SER B 1 397 ? -11.414 33.75 -3.096 1 98.19 397 SER B CA 1
ATOM 6684 C C . SER B 1 397 ? -11.531 32.375 -3.729 1 98.19 397 SER B C 1
ATOM 6686 O O . SER B 1 397 ? -12.5 32.094 -4.43 1 98.19 397 SER B O 1
ATOM 6688 N N . TRP B 1 398 ? -10.555 31.562 -3.498 1 98.06 398 TRP B N 1
ATOM 6689 C CA . TRP B 1 398 ? -10.57 30.188 -3.98 1 98.06 398 TRP B CA 1
ATOM 6690 C C . TRP B 1 398 ? -11.789 29.438 -3.449 1 98.06 398 TRP B C 1
ATOM 6692 O O . TRP B 1 398 ? -12.453 28.703 -4.191 1 98.06 398 TRP B O 1
ATOM 6702 N N . THR B 1 399 ? -12.141 29.594 -2.207 1 96.12 399 THR B N 1
ATOM 6703 C CA . THR B 1 399 ? -13.258 28.891 -1.581 1 96.12 399 THR B CA 1
ATOM 6704 C C . THR B 1 399 ? -14.586 29.359 -2.17 1 96.12 399 THR B C 1
ATOM 6706 O O . THR B 1 399 ? -15.555 28.609 -2.193 1 96.12 399 THR B O 1
ATOM 6709 N N . ILE B 1 400 ? -14.594 30.547 -2.709 1 96.62 400 ILE B N 1
ATOM 6710 C CA . ILE B 1 400 ? -15.82 31.109 -3.258 1 96.62 400 ILE B CA 1
ATOM 6711 C C . ILE B 1 400 ? -15.953 30.719 -4.727 1 96.62 400 ILE B C 1
ATOM 6713 O O . ILE B 1 400 ? -17.047 30.375 -5.188 1 96.62 400 ILE B O 1
ATOM 6717 N N . TYR B 1 401 ? -14.836 30.656 -5.375 1 96.75 401 TYR B N 1
ATOM 6718 C CA . TYR B 1 401 ? -14.969 30.578 -6.828 1 96.75 401 TYR B CA 1
ATOM 6719 C C . TYR B 1 401 ? -14.516 29.219 -7.352 1 96.75 401 TYR B C 1
ATOM 6721 O O . TYR B 1 401 ? -14.992 28.766 -8.391 1 96.75 401 TYR B O 1
ATOM 6729 N N . VAL B 1 402 ? -13.586 28.578 -6.75 1 97.19 402 VAL B N 1
ATOM 6730 C CA . VAL B 1 402 ? -12.992 27.359 -7.305 1 97.19 402 VAL B CA 1
ATOM 6731 C C . VAL B 1 402 ? -13.586 26.141 -6.621 1 97.19 402 VAL B C 1
ATOM 6733 O O . VAL B 1 402 ? -13.992 25.188 -7.289 1 97.19 402 VAL B O 1
ATOM 6736 N N . ASP B 1 403 ? -13.664 26.172 -5.336 1 95.31 403 ASP B N 1
ATOM 6737 C CA . ASP B 1 403 ? -14.133 25.031 -4.57 1 95.31 403 ASP B CA 1
ATOM 6738 C C . ASP B 1 403 ? -15.516 24.578 -5.039 1 95.31 403 ASP B C 1
ATOM 6740 O O . ASP B 1 403 ? -15.742 23.391 -5.262 1 95.31 403 ASP B O 1
ATOM 6744 N N . PRO B 1 404 ? -16.438 25.547 -5.199 1 94.94 404 PRO B N 1
ATOM 6745 C CA . PRO B 1 404 ? -17.766 25.109 -5.637 1 94.94 404 PRO B CA 1
ATOM 6746 C C . PRO B 1 404 ? -17.766 24.469 -7.023 1 94.94 404 PRO B C 1
ATOM 6748 O O . PRO B 1 404 ? -18.547 23.562 -7.297 1 94.94 404 PRO B O 1
ATOM 6751 N N . VAL B 1 405 ? -16.953 24.922 -7.879 1 95.56 405 VAL B N 1
ATOM 6752 C CA . VAL B 1 405 ? -16.828 24.344 -9.211 1 95.56 405 VAL B CA 1
ATOM 6753 C C . VAL B 1 405 ? -16.344 22.906 -9.102 1 95.56 405 VAL B C 1
ATOM 6755 O O . VAL B 1 405 ? -16.844 22.016 -9.797 1 95.56 405 VAL B O 1
ATOM 6758 N N . CYS B 1 406 ? -15.359 22.672 -8.281 1 95.38 406 CYS B N 1
ATOM 6759 C CA . CYS B 1 406 ? -14.844 21.328 -8.062 1 95.38 406 CYS B CA 1
ATOM 6760 C C . CYS B 1 406 ? -15.906 20.422 -7.449 1 95.38 406 CYS B C 1
ATOM 6762 O O . CYS B 1 406 ? -16.062 19.266 -7.859 1 95.38 406 CYS B O 1
ATOM 6764 N N . ALA B 1 407 ? -16.625 20.953 -6.531 1 93.56 407 ALA B N 1
ATOM 6765 C CA . ALA B 1 407 ? -17.688 20.188 -5.895 1 93.56 407 ALA B CA 1
ATOM 6766 C C . ALA B 1 407 ? -18.766 19.812 -6.906 1 93.56 407 ALA B C 1
ATOM 6768 O O . ALA B 1 407 ? -19.25 18.688 -6.906 1 93.56 407 ALA B O 1
ATOM 6769 N N . LYS B 1 408 ? -19.125 20.766 -7.742 1 95.19 408 LYS B N 1
ATOM 6770 C CA . LYS B 1 408 ? -20.125 20.5 -8.773 1 95.19 408 LYS B CA 1
ATOM 6771 C C . LYS B 1 408 ? -19.641 19.438 -9.75 1 95.19 408 LYS B C 1
ATOM 6773 O O . LYS B 1 408 ? -20.438 18.625 -10.227 1 95.19 408 LYS B O 1
ATOM 6778 N N . ALA B 1 409 ? -18.422 19.484 -10 1 94.94 409 ALA B N 1
ATOM 6779 C CA . ALA B 1 409 ? -17.859 18.484 -10.898 1 94.94 409 ALA B CA 1
ATOM 6780 C C . ALA B 1 409 ? -17.953 17.094 -10.289 1 94.94 409 ALA B C 1
ATOM 6782 O O . ALA B 1 409 ? -18.312 16.125 -10.977 1 94.94 409 ALA B O 1
ATOM 6783 N N . VAL B 1 410 ? -17.641 16.969 -9.062 1 93.31 410 VAL B N 1
ATOM 6784 C CA . VAL B 1 410 ? -17.703 15.68 -8.375 1 93.31 410 VAL B CA 1
ATOM 6785 C C . VAL B 1 410 ? -19.156 15.195 -8.328 1 93.31 410 VAL B C 1
ATOM 6787 O O . VAL B 1 410 ? -19.422 14.016 -8.555 1 93.31 410 VAL B O 1
ATOM 6790 N N . ASP B 1 411 ? -20.047 16.109 -8.055 1 92.75 411 ASP B N 1
ATOM 6791 C CA . ASP B 1 411 ? -21.469 15.758 -8.016 1 92.75 411 ASP B CA 1
ATOM 6792 C C . ASP B 1 411 ? -21.953 15.336 -9.391 1 92.75 411 ASP B C 1
ATOM 6794 O O . ASP B 1 411 ? -22.797 14.43 -9.508 1 92.75 411 ASP B O 1
ATOM 6798 N N . TRP B 1 412 ? -21.531 16.062 -10.32 1 94.06 412 TRP B N 1
ATOM 6799 C CA . TRP B 1 412 ? -21.875 15.688 -11.695 1 94.06 412 TRP B CA 1
ATOM 6800 C C . TRP B 1 412 ? -21.391 14.273 -12.016 1 94.06 412 TRP B C 1
ATOM 6802 O O . TRP B 1 412 ? -22.125 13.492 -12.641 1 94.06 412 TRP B O 1
ATOM 6812 N N . MET B 1 413 ? -20.266 13.883 -11.633 1 93.06 413 MET B N 1
ATOM 6813 C CA . MET B 1 413 ? -19.719 12.539 -11.836 1 93.06 413 MET B CA 1
ATOM 6814 C C . MET B 1 413 ? -20.578 11.492 -11.133 1 93.06 413 MET B C 1
ATOM 6816 O O . MET B 1 413 ? -20.859 10.438 -11.695 1 93.06 413 MET B O 1
ATOM 6820 N N . LYS B 1 414 ? -20.969 11.797 -9.953 1 92.44 414 LYS B N 1
ATOM 6821 C CA . LYS B 1 414 ? -21.828 10.891 -9.203 1 92.44 414 LYS B CA 1
ATOM 6822 C C . LYS B 1 414 ? -23.156 10.664 -9.922 1 92.44 414 LYS B C 1
ATOM 6824 O O . LYS B 1 414 ? -23.594 9.523 -10.07 1 92.44 414 LYS B O 1
ATOM 6829 N N . ARG B 1 415 ? -23.719 11.75 -10.359 1 92.31 415 ARG B N 1
ATOM 6830 C CA . ARG B 1 415 ? -25.016 11.672 -11.031 1 92.31 415 ARG B CA 1
ATOM 6831 C C . ARG B 1 415 ? -24.906 10.883 -12.328 1 92.31 415 ARG B C 1
ATOM 6833 O O . ARG B 1 415 ? -25.812 10.125 -12.68 1 92.31 415 ARG B O 1
ATOM 6840 N N . MET B 1 416 ? -23.828 11.023 -12.914 1 93.5 416 MET B N 1
ATOM 6841 C CA . MET B 1 416 ? -23.625 10.367 -14.203 1 93.5 416 MET B CA 1
ATOM 6842 C C . MET B 1 416 ? -23.281 8.898 -14.016 1 93.5 416 MET B C 1
ATOM 6844 O O . MET B 1 416 ? -23.75 8.039 -14.773 1 93.5 416 MET B O 1
ATOM 6848 N N . MET B 1 417 ? -22.469 8.609 -13 1 94.12 417 MET B N 1
ATOM 6849 C CA . MET B 1 417 ? -21.828 7.301 -12.953 1 94.12 417 MET B CA 1
ATOM 6850 C C . MET B 1 417 ? -22.547 6.375 -11.977 1 94.12 417 MET B C 1
ATOM 6852 O O . MET B 1 417 ? -22.516 5.152 -12.141 1 94.12 417 MET B O 1
ATOM 6856 N N . PHE B 1 418 ? -23.141 6.949 -10.945 1 93.31 418 PHE B N 1
ATOM 6857 C CA . PHE B 1 418 ? -23.781 6.113 -9.938 1 93.31 418 PHE B CA 1
ATOM 6858 C C . PHE B 1 418 ? -25.094 5.535 -10.461 1 93.31 418 PHE B C 1
ATOM 6860 O O . PHE B 1 418 ? -25.75 6.141 -11.312 1 93.31 418 PHE B O 1
ATOM 6867 N N . LYS B 1 419 ? -25.5 4.414 -9.891 1 89.88 419 LYS B N 1
ATOM 6868 C CA . LYS B 1 419 ? -26.828 3.855 -10.133 1 89.88 419 LYS B CA 1
ATOM 6869 C C . LYS B 1 419 ? -27.922 4.773 -9.594 1 89.88 419 LYS B C 1
ATOM 6871 O O . LYS B 1 419 ? -27.703 5.492 -8.609 1 89.88 419 LYS B O 1
ATOM 6876 N N . GLU B 1 420 ? -29.062 4.758 -10.195 1 78.56 420 GLU B N 1
ATOM 6877 C CA . GLU B 1 420 ? -30.156 5.656 -9.867 1 78.56 420 GLU B CA 1
ATOM 6878 C C . GLU B 1 420 ? -30.562 5.516 -8.406 1 78.56 420 GLU B C 1
ATOM 6880 O O . GLU B 1 420 ? -30.844 6.512 -7.734 1 78.56 420 GLU B O 1
ATOM 6885 N N . GLU B 1 421 ? -30.578 4.328 -7.867 1 73.31 421 GLU B N 1
ATOM 6886 C CA . GLU B 1 421 ? -30.984 4.082 -6.484 1 73.31 421 GLU B CA 1
ATOM 6887 C C . GLU B 1 421 ? -29.969 4.656 -5.5 1 73.31 421 GLU B C 1
ATOM 6889 O O . GLU B 1 421 ? -30.297 4.922 -4.344 1 73.31 421 GLU B O 1
ATOM 6894 N N . GLU B 1 422 ? -28.859 4.906 -6.047 1 71.06 422 GLU B N 1
ATOM 6895 C CA . GLU B 1 422 ? -27.766 5.273 -5.16 1 71.06 422 GLU B CA 1
ATOM 6896 C C . GLU B 1 422 ? -27.422 6.758 -5.289 1 71.06 422 GLU B C 1
ATOM 6898 O O . GLU B 1 422 ? -26.484 7.238 -4.656 1 71.06 422 GLU B O 1
ATOM 6903 N N . GLN B 1 423 ? -28.172 7.426 -6.223 1 62.19 423 GLN B N 1
ATOM 6904 C CA . GLN B 1 423 ? -27.922 8.852 -6.426 1 62.19 423 GLN B CA 1
ATOM 6905 C C . GLN B 1 423 ? -28.406 9.672 -5.234 1 62.19 423 GLN B C 1
ATOM 6907 O O . GLN B 1 423 ? -27.906 10.766 -4.98 1 62.19 423 GLN B O 1
ATOM 6912 N N . GLN B 1 424 ? -29.562 9.25 -4.633 1 55.16 424 GLN B N 1
ATOM 6913 C CA . GLN B 1 424 ? -30.125 10.078 -3.574 1 55.16 424 GLN B CA 1
ATOM 6914 C C . GLN B 1 424 ? -29.359 9.891 -2.266 1 55.16 424 GLN B C 1
ATOM 6916 O O . GLN B 1 424 ? -29.047 8.766 -1.884 1 55.16 424 GLN B O 1
ATOM 6921 N N . PRO B 1 425 ? -28.734 10.961 -1.911 1 52.25 425 PRO B N 1
ATOM 6922 C CA . PRO B 1 425 ? -27.984 10.922 -0.653 1 52.25 425 PRO B CA 1
ATOM 6923 C C . PRO B 1 425 ? -28.766 10.227 0.469 1 52.25 425 PRO B C 1
ATOM 6925 O O . PRO B 1 425 ? -29.953 10.453 0.636 1 52.25 425 PRO B O 1
ATOM 6928 N N . GLN B 1 426 ? -28.562 8.969 0.717 1 47.25 426 GLN B N 1
ATOM 6929 C CA . GLN B 1 426 ? -29.219 8.688 1.984 1 47.25 426 GLN B CA 1
ATOM 6930 C C . GLN B 1 426 ? -29.141 9.883 2.926 1 47.25 426 GLN B C 1
ATOM 6932 O O . GLN B 1 426 ? -28.344 10.797 2.715 1 47.25 426 GLN B O 1
ATOM 6937 N N . SER B 1 427 ? -29.734 9.93 4.164 1 39.59 427 SER B N 1
ATOM 6938 C CA . SER B 1 427 ? -29.969 11.008 5.121 1 39.59 427 SER B CA 1
ATOM 6939 C C . SER B 1 427 ? -28.734 11.867 5.309 1 39.59 427 SER B C 1
ATOM 6941 O O . SER B 1 427 ? -28.734 12.828 6.078 1 39.59 427 SER B O 1
ATOM 6943 N N . GLU B 1 428 ? -27.484 11.406 5.121 1 40.19 428 GLU B N 1
ATOM 6944 C CA . GLU B 1 428 ? -26.516 12.258 5.805 1 40.19 428 GLU B CA 1
ATOM 6945 C C . GLU B 1 428 ? -26.047 13.391 4.898 1 40.19 428 GLU B C 1
ATOM 6947 O O . GLU B 1 428 ? -25.797 13.18 3.707 1 40.19 428 GLU B O 1
ATOM 6952 N N . LYS B 1 429 ? -26.219 14.695 5.207 1 37.31 429 LYS B N 1
ATOM 6953 C CA . LYS B 1 429 ? -25.797 15.977 4.637 1 37.31 429 LYS B CA 1
ATOM 6954 C C . LYS B 1 429 ? -24.359 15.906 4.117 1 37.31 429 LYS B C 1
ATOM 6956 O O . LYS B 1 429 ? -23.469 15.453 4.824 1 37.31 429 LYS B O 1
ATOM 6961 N N . PRO B 1 430 ? -24.141 16.156 2.793 1 35.16 430 PRO B N 1
ATOM 6962 C CA . PRO B 1 430 ? -22.812 16.156 2.164 1 35.16 430 PRO B CA 1
ATOM 6963 C C . PRO B 1 430 ? -21.797 17.016 2.924 1 35.16 430 PRO B C 1
ATOM 6965 O O . PRO B 1 430 ? -22.109 18.141 3.314 1 35.16 430 PRO B O 1
ATOM 6968 N N . ALA B 1 431 ? -20.75 16.531 3.434 1 36.91 431 ALA B N 1
ATOM 6969 C CA . ALA B 1 431 ? -19.688 17.344 4.047 1 36.91 431 ALA B CA 1
ATOM 6970 C C . ALA B 1 431 ? -19.094 18.312 3.039 1 36.91 431 ALA B C 1
ATOM 6972 O O . ALA B 1 431 ? -18.922 17.984 1.863 1 36.91 431 ALA B O 1
ATOM 6973 N N . PRO B 1 432 ? -19.094 19.547 3.221 1 34.78 432 PRO B N 1
ATOM 6974 C CA . PRO B 1 432 ? -18.453 20.5 2.312 1 34.78 432 PRO B CA 1
ATOM 6975 C C . PRO B 1 432 ? -17.062 20.047 1.872 1 34.78 432 PRO B C 1
ATOM 6977 O O . PRO B 1 432 ? -16.391 19.312 2.596 1 34.78 432 PRO B O 1
ATOM 6980 N N . LEU B 1 433 ? -16.703 20.125 0.533 1 36.31 433 LEU B N 1
ATOM 6981 C CA . LEU B 1 433 ? -15.406 19.812 -0.08 1 36.31 433 LEU B CA 1
ATOM 6982 C C . LEU B 1 433 ? -14.258 20.281 0.816 1 36.31 433 LEU B C 1
ATOM 6984 O O . LEU B 1 433 ? -13.125 19.812 0.661 1 36.31 433 LEU B O 1
ATOM 6988 N N . THR B 1 434 ? -14.516 21.344 1.509 1 34.94 434 THR B N 1
ATOM 6989 C CA . THR B 1 434 ? -13.469 21.828 2.4 1 34.94 434 THR B CA 1
ATOM 6990 C C . THR B 1 434 ? -13.031 20.734 3.367 1 34.94 434 THR B C 1
ATOM 6992 O O . THR B 1 434 ? -12.023 20.859 4.059 1 34.94 434 THR B O 1
ATOM 6995 N N . ALA B 1 435 ? -13.93 19.766 3.434 1 37.31 435 ALA B N 1
ATOM 6996 C CA . ALA B 1 435 ? -13.641 18.719 4.418 1 37.31 435 ALA B CA 1
ATOM 6997 C C . ALA B 1 435 ? -12.719 17.656 3.834 1 37.31 435 ALA B C 1
ATOM 6999 O O . ALA B 1 435 ? -12.484 16.625 4.457 1 37.31 435 ALA B O 1
ATOM 7000 N N . VAL B 1 436 ? -12.469 17.656 2.598 1 35.38 436 VAL B N 1
ATOM 7001 C CA . VAL B 1 436 ? -11.703 16.625 1.89 1 35.38 436 VAL B CA 1
ATOM 7002 C C . VAL B 1 436 ? -10.32 16.484 2.521 1 35.38 436 VAL B C 1
ATOM 7004 O O . VAL B 1 436 ? -9.75 15.391 2.541 1 35.38 436 VAL B O 1
ATOM 7007 N N . VAL B 1 437 ? -9.625 17.578 2.771 1 34.78 437 VAL B N 1
ATOM 7008 C CA . VAL B 1 437 ? -8.438 17.344 3.59 1 34.78 437 VAL B CA 1
ATOM 7009 C C . VAL B 1 437 ? -8.844 17.094 5.039 1 34.78 437 VAL B C 1
ATOM 7011 O O . VAL B 1 437 ? -8.703 17.969 5.895 1 34.78 437 VAL B O 1
ATOM 7014 N N . ALA B 1 438 ? -10.234 16.781 5.125 1 32.56 438 ALA B N 1
ATOM 7015 C CA . ALA B 1 438 ? -10.516 16.203 6.434 1 32.56 438 ALA B CA 1
ATOM 7016 C C . ALA B 1 438 ? -10.234 14.703 6.441 1 32.56 438 ALA B C 1
ATOM 7018 O O . ALA B 1 438 ? -10.523 14.008 5.465 1 32.56 438 ALA B O 1
#

Radius of gyration: 30.45 Å; Cα contacts (8 Å, |Δi|>4): 1267; chains: 2; bounding box: 83×91×71 Å

Nearest PDB structures (foldseek):
  5fn4-assembly1_B  TM=2.517E-01  e=2.682E+00  Homo sapiens

Foldseek 3Di:
DPPPPDPQDLPLLLLLLLLVLLQLLLLLLVCCQAPVCLLALPNDFPDHGDPCSDFLNVSSNLNLLSLLSLLLLLLQVLQQQLLLCLVVVVLVVSLLVLVVCLVLLCLLLLQVLLVLLVVLLVCQQVQLLVLQCFAPRPSSNVQSRHHDPDPVVSVVQSVCQSPVCLPPAHGNRDRLCRCSSLSSVLNVVSSVLSVVCSPPDLVVNLVVLVVQLVVCQAVQVLRRRNSSSLSNNLSNVCSVCPPCLQVVDPAVVLVVLLVQLSRLSSQRQPDLVRDDVSVVVQVVCVVPGDPPHRSNSNSSSSSSSSNVSSCRRHPVSSVVSSDPVSSLSSLLSVQLSSCSSVLCSRVLSCQFCVVVPVVDDQADPVGDGHHTYTDDPVSCVVSVVVSVVVSSVVSVVCSVPPQVVSVVVSLVCCVVPPDPVSNDPDPDDDDRSSSSSD/DPPPPDDQDLPLLLLLLLLVLLQLLLLLLVCCQAPVCLLALPNDFPDHGDPCSDFLNVSSNLNLLSLLSLLLLLLQVLQQQLLLCLVVVNLVVSLLVLVVCLVLLCLLLLQVLLVLLVVLLVCQQVQLLVLQCFAPRPSSNVLSRHHDPDPVVSVVQSVCQSPVCLPPADGNRDRLCRCSSLSSVLNVVSSVLSVVCSPPDLVVNLVVLVVQLVVCQAVQVLRRRNSSSLSNNVSNVCSVCPPCLQVVDPAVPLVVLLVQLSRLSSQRQPDLVSDDVSVVVQVVCVVPGDPPHRSNSNSSSSSSSSNVSSCRRHPVSSVVSSDPVSSLSSLLSVQLSSCSSVCCSRVLSCQFQVVVPVVDDQADPVGHGHHTYTDDPVSCVVSVVVSVVVSSVVSVVCSVPPQVVSVVVSLVCCVVPPDPVSNDPDPDDDDRSSSSSD

Sequence (876 aa):
MASAGPKKREDNWVDGLRGVASFIVVTGHICTAFVPYLHSPAPREGAGPLLFQLPFFRLVVGGRGAVAIFFIITGFVNSLNPVKNSRNNNTSVALVNLARSTFTRSGRLVLPTSIAICIAWFLAQMGAFHMASRVNATWIRVQAHPPDSSWGEALIKLFRALTLYWNTGPGEYDGTHWTLVYFLQGSFRIYLALLAMMLLKTRYWRLVTLFLYVWCWSIGDYIVGINIFAGLMLAQLQVDLGSRATSFLPKPVPSLIIIMGLFIWSFPQHNAEWMYWSRIMKHFLEQIIPNNTDISRYWVSIGTSVLMVGIFFSRNARKVLTNPVFNFLGRVSFPVYLLHNSLMRTILVWMAYWHKASTTPIRDAKGDLIQLPQPGGLAFVFILPVFYTVLYAVAYSWTIYVDPVCAKAVDWMKRMMFKEEEQQPQSEKPAPLTAVVAMASAGPKKREDNWVDGLRGVASFIVVTGHICTAFVPYLHSPAPREGAGPLLFQLPFFRLVVGGRGAVAIFFIITGFVNSLNPVKNSRNNNTSVALVNLARSTFTRSGRLVLPTSIAICIAWFLAQMGAFHMASRVNATWIRVQAHPPDSSWGEALIKLFRALTLYWNTGPGEYDGTHWTLVYFLQGSFRIYLALLAMMLLKTRYWRLVTLFLYVWCWSIGDYIVGINIFAGLMLAQLQVDLGSRATSFLPKPVPSLIIIMGLFIWSFPQHNAEWMYWSRIMKHFLEQIIPNNTDISRYWVSIGTSVLMVGIFFSRNARKVLTNPVFNFLGRVSFPVYLLHNSLMRTILVWMAYWHKASTTPIRDAKGDLIQLPQPGGLAFVFILPVFYTVLYAVAYSWTIYVDPVCAKAVDWMKRMMFKEEEQQPQSEKPAPLTAVVA

pLDDT: mean 91.16, std 13.7, range [26.3, 98.75]

Secondary structure (DSSP, 8-state):
---------TTHHHHHHHHHHHHHHHHHHHHHHH-GGGGSSSSSTTSPPPGGGSTTGGGGG-HHHHHHHHHHHHHHHHHHHHHHHHHTT-HHHHHHHHHHHHHHHHHHHHHHHHHHHHHHHHHHHTTTTTGGGGBS-HHHHTT-PPPPS-HHHHHHHHHHHHHTHHHH-S-SS-GGGHHHHHHHHHHHHHHHHHHHHTTB-HHHHHHHHHHHHHHHHHTT-TTTHHHHHHHHHHHHHHHHHGGGGGGSS-THHHHHHHHHHHHHHT--SS-GGGSHHHHHHHHHHHTTSPTTS-HHHHHHHHHHHHHHHHHHH-HHHHHHHTSHHHHHHHHTHHHHHHHHHHHIIIIIHHHHHHHHHHHS-SB-TTSPBPPBPPPPHHHHHHHHHHHHHHHHHHHHHHHHHTHHHHHHHHHHHHHHHB-GGGTS--SS-PPPGGGTT-/---------TTHHHHHHHHHHHHHHHHHHHHHHH-GGGGSSSSSTTSPPPGGGSTTGGGGG-HHHHHHHHHHHHHHHHHHHHHHHHHTT-HHHHHHHHHHHHHHHHHHHHHHHHHHHHHHHHHHHTTTTTGGGGBS-HHHHTT-PPPPS-HHHHHHHHHHHHHTHHHH-S-SS-GGGHHHHHHHHHHHHHHHHHHHHTTB-HHHHHHHHHHHHHHHHHTT-TTTHHHHHHHHHHHHHHHHHGGGGGGSS-THHHHHHHHHHHHHHT--SS-GGGSHHHHHHHHHHHTTSPTTS-HHHHHHHHHHHHHHHHHHH-HHHHHHHTSHHHHHHHHTHHHHHHHHHHHIIIIIHHHHHHHHHHHS-SB-TTSPBPPBPPPPHHHHHHHHHHHHHHHHHHHHHHHHHTHHHHHHHHHHHHHHHB-GGGTS--SS----GGGTT-

Organism: Ajellomyces capsulatus (strain G186AR / H82 / ATCC MYA-2454 / RMSCC 2432) (NCBI:txid447093)